Protein AF-A0A4U6XEL0-F1 (afdb_monomer_lite)

Radius of gyration: 35.04 Å; chains: 1; bounding box: 74×102×79 Å

Organism: NCBI:txid1306861

Structure (mmCIF, N/CA/C/O backbone):
data_AF-A0A4U6XEL0-F1
#
_entry.id   AF-A0A4U6XEL0-F1
#
loop_
_atom_site.group_PDB
_atom_site.id
_atom_site.type_symbol
_atom_site.label_atom_id
_atom_site.label_alt_id
_atom_site.label_comp_id
_atom_site.label_asym_id
_atom_site.label_entity_id
_atom_site.label_seq_id
_atom_site.pdbx_PDB_ins_code
_atom_site.Cartn_x
_atom_site.Cartn_y
_atom_site.Cartn_z
_atom_site.occupancy
_atom_site.B_iso_or_equiv
_atom_site.auth_seq_id
_atom_site.auth_comp_id
_atom_site.auth_asym_id
_atom_site.auth_atom_id
_atom_site.pdbx_PDB_model_num
ATOM 1 N N . MET A 1 1 ? -28.962 -20.987 13.889 1.00 52.72 1 MET A N 1
ATOM 2 C CA . MET A 1 1 ? -28.975 -22.454 14.089 1.00 52.72 1 MET A CA 1
ATOM 3 C C . MET A 1 1 ? -27.545 -22.933 13.904 1.00 52.72 1 MET A C 1
ATOM 5 O O . MET A 1 1 ? -26.911 -22.415 13.000 1.00 52.72 1 MET A O 1
ATOM 9 N N . SER A 1 2 ? -27.014 -23.810 14.759 1.00 66.56 2 SER A N 1
ATOM 10 C CA . SER A 1 2 ? -25.648 -24.339 14.596 1.00 66.56 2 SER A CA 1
ATOM 11 C C . SER A 1 2 ? -25.660 -25.546 13.662 1.00 66.56 2 SER A C 1
ATOM 13 O O . SER A 1 2 ? -26.490 -26.441 13.851 1.00 66.56 2 SER A O 1
ATOM 15 N N . LEU A 1 3 ? -24.753 -25.589 12.689 1.00 89.38 3 LEU A N 1
ATOM 16 C CA . LEU A 1 3 ? -24.610 -26.740 11.800 1.00 89.38 3 LEU A CA 1
ATOM 17 C C . LEU A 1 3 ? -24.166 -27.982 12.583 1.00 89.38 3 LEU A C 1
ATOM 19 O O . LEU A 1 3 ? -23.441 -27.898 13.575 1.00 89.38 3 LEU A O 1
ATOM 23 N N . THR A 1 4 ? -24.590 -29.163 12.132 1.00 94.81 4 THR A N 1
ATOM 24 C CA . THR A 1 4 ? -24.059 -30.424 12.665 1.00 94.81 4 THR A CA 1
ATOM 25 C C . THR A 1 4 ? -22.877 -30.857 11.807 1.00 94.81 4 THR A C 1
ATOM 27 O O . THR A 1 4 ? -23.044 -31.118 10.617 1.00 94.81 4 THR A O 1
ATOM 30 N N . ILE A 1 5 ? -21.692 -30.940 12.415 1.00 94.81 5 ILE A N 1
ATOM 31 C CA . ILE A 1 5 ? -20.436 -31.278 11.735 1.00 94.81 5 ILE A CA 1
ATOM 32 C C . ILE A 1 5 ? -19.974 -32.670 12.177 1.00 94.81 5 ILE A C 1
ATOM 34 O O . ILE A 1 5 ? -19.559 -32.862 13.321 1.00 94.81 5 ILE A O 1
ATOM 38 N N . LEU A 1 6 ? -20.014 -33.639 11.263 1.00 95.88 6 LEU A N 1
ATOM 39 C CA . LEU A 1 6 ? -19.566 -35.013 11.492 1.00 95.88 6 LEU A CA 1
ATOM 40 C C . LEU A 1 6 ? -18.206 -35.217 10.824 1.00 95.88 6 LEU A C 1
ATOM 42 O O . LEU A 1 6 ? -18.082 -35.098 9.609 1.00 95.88 6 LEU A O 1
ATOM 46 N N . ARG A 1 7 ? -17.162 -35.513 11.600 1.00 95.38 7 ARG A N 1
ATOM 47 C CA . ARG A 1 7 ? -15.815 -35.710 11.040 1.00 95.38 7 ARG A CA 1
ATOM 48 C C . ARG A 1 7 ? -15.769 -36.978 10.188 1.00 95.38 7 ARG A C 1
ATOM 50 O O . ARG A 1 7 ? -16.195 -38.032 10.651 1.00 95.38 7 ARG A O 1
ATOM 57 N N . LEU A 1 8 ? -15.213 -36.870 8.983 1.00 93.56 8 LEU A N 1
ATOM 58 C CA . LEU A 1 8 ? -14.972 -38.012 8.091 1.00 93.56 8 LEU A CA 1
ATOM 59 C C . LEU A 1 8 ? -13.531 -38.519 8.185 1.00 93.56 8 LEU A C 1
ATOM 61 O O . LEU A 1 8 ? -13.269 -39.681 7.893 1.00 93.56 8 LEU A O 1
ATOM 65 N N . HIS A 1 9 ? -12.606 -37.670 8.627 1.00 92.19 9 HIS A N 1
ATOM 66 C CA . HIS A 1 9 ? -11.235 -38.051 8.928 1.00 92.19 9 HIS A CA 1
ATOM 67 C C . HIS A 1 9 ? -10.751 -37.322 10.206 1.00 92.19 9 HIS A C 1
ATOM 69 O O . HIS A 1 9 ? -11.292 -36.268 10.561 1.00 92.19 9 HIS A O 1
ATOM 75 N N . PRO A 1 10 ? -9.778 -37.870 10.969 1.00 85.94 10 PRO A N 1
ATOM 76 C CA . PRO A 1 10 ? -9.353 -37.280 12.243 1.00 85.94 10 PRO A CA 1
ATOM 77 C C . PRO A 1 10 ? -8.872 -35.824 12.162 1.00 85.94 10 PRO A C 1
ATOM 79 O O . PRO A 1 10 ? -9.073 -35.063 13.111 1.00 85.94 10 PRO A O 1
ATOM 82 N N . THR A 1 11 ? -8.248 -35.441 11.045 1.00 83.75 11 THR A N 1
ATOM 83 C CA . THR A 1 11 ? -7.555 -34.148 10.881 1.00 83.75 11 THR A CA 1
ATOM 84 C C . THR A 1 11 ? -8.109 -33.252 9.773 1.00 83.75 11 THR A C 1
ATOM 86 O O . THR A 1 11 ? -7.810 -32.060 9.756 1.00 83.75 11 THR A O 1
ATOM 89 N N . PHE A 1 12 ? -8.912 -33.792 8.859 1.00 91.44 12 PHE A N 1
ATOM 90 C CA . PHE A 1 12 ? -9.501 -33.072 7.728 1.00 91.44 12 PHE A CA 1
ATOM 91 C C . PHE A 1 12 ? -10.823 -33.749 7.338 1.00 91.44 12 PHE A C 1
ATOM 93 O O . PHE A 1 12 ? -11.157 -34.772 7.917 1.00 91.44 12 PHE A O 1
ATOM 100 N N . ALA A 1 13 ? -11.587 -33.181 6.409 1.00 96.25 13 ALA A N 1
ATOM 101 C CA . ALA A 1 13 ? -12.876 -33.693 5.930 1.00 96.25 13 ALA A CA 1
ATOM 102 C C . ALA A 1 13 ? -14.028 -33.807 6.959 1.00 96.25 13 ALA A C 1
ATOM 104 O O . ALA A 1 13 ? -13.917 -34.420 8.025 1.00 96.25 13 ALA A O 1
ATOM 105 N N . ALA A 1 14 ? -15.196 -33.269 6.605 1.00 97.19 14 ALA A N 1
ATOM 106 C CA . ALA A 1 14 ? -16.413 -33.413 7.403 1.00 97.19 14 ALA A CA 1
ATOM 107 C C . ALA A 1 14 ? -17.684 -33.490 6.550 1.00 97.19 14 ALA A C 1
ATOM 109 O O . ALA A 1 14 ? -17.766 -32.897 5.480 1.00 97.19 14 ALA A O 1
ATOM 110 N N . GLU A 1 15 ? -18.692 -34.189 7.057 1.00 97.69 15 GLU A N 1
ATOM 111 C CA . GLU A 1 15 ? -20.067 -34.145 6.570 1.00 97.69 15 GLU A CA 1
ATOM 112 C C . GLU A 1 15 ? -20.834 -33.065 7.350 1.00 97.69 15 GLU A C 1
ATOM 114 O O . GLU A 1 15 ? -20.805 -33.035 8.584 1.00 97.69 15 GLU A O 1
ATOM 119 N N . ILE A 1 16 ? -21.499 -32.164 6.630 1.00 97.06 16 ILE A N 1
ATOM 120 C CA . ILE A 1 16 ? -22.266 -31.042 7.167 1.00 97.06 16 ILE A CA 1
ATOM 121 C C . ILE A 1 16 ? -23.753 -31.338 7.003 1.00 97.06 16 ILE A C 1
ATOM 123 O O . ILE A 1 16 ? -24.236 -31.572 5.895 1.00 97.06 16 ILE A O 1
ATOM 127 N N . ARG A 1 17 ? -24.489 -31.298 8.116 1.00 94.88 17 ARG A N 1
ATOM 128 C CA . ARG A 1 17 ? -25.944 -31.493 8.159 1.00 94.88 17 ARG A CA 1
ATOM 129 C C . ARG A 1 17 ? -26.655 -30.284 8.758 1.00 94.88 17 ARG A C 1
ATOM 131 O O . ARG A 1 17 ? -26.079 -29.533 9.546 1.00 94.88 17 ARG A O 1
ATOM 138 N N . GLY A 1 18 ? -27.936 -30.149 8.417 1.00 89.38 18 GLY A N 1
ATOM 139 C CA . GLY A 1 18 ? -28.803 -29.072 8.904 1.00 89.38 18 GLY A CA 1
ATOM 140 C C . GLY A 1 18 ? -28.753 -27.790 8.068 1.00 89.38 18 GLY A C 1
ATOM 141 O O . GLY A 1 18 ? -29.236 -26.762 8.529 1.00 89.38 18 GLY A O 1
ATOM 142 N N . VAL A 1 19 ? -28.177 -27.843 6.861 1.00 92.88 19 VAL A N 1
ATOM 143 C CA . VAL A 1 19 ? -28.258 -26.751 5.880 1.00 92.88 19 VAL A CA 1
ATOM 144 C C . VAL A 1 19 ? -29.533 -26.929 5.062 1.00 92.88 19 VAL A C 1
ATOM 146 O O . VAL A 1 19 ? -29.690 -27.947 4.392 1.00 92.88 19 VAL A O 1
ATOM 149 N N . ASP A 1 20 ? -30.428 -25.947 5.110 1.00 91.00 20 ASP A N 1
ATOM 150 C CA . ASP A 1 20 ? -31.612 -25.908 4.252 1.00 91.00 20 ASP A CA 1
ATOM 151 C C . ASP A 1 20 ? -31.302 -25.138 2.963 1.00 91.00 20 ASP A C 1
ATOM 153 O O . ASP A 1 20 ? -31.282 -23.910 2.944 1.00 91.00 20 ASP A O 1
ATOM 157 N N . PHE A 1 21 ? -31.048 -25.873 1.880 1.00 92.75 21 PHE A N 1
ATOM 158 C CA . PHE A 1 21 ? -30.768 -25.313 0.555 1.00 92.75 21 PHE A CA 1
ATOM 159 C C . PHE A 1 21 ? -32.030 -24.924 -0.233 1.00 92.75 21 PHE A C 1
ATOM 161 O O . PHE A 1 21 ? -31.910 -24.390 -1.338 1.00 92.75 21 PHE A O 1
ATOM 168 N N . SER A 1 22 ? -33.233 -25.180 0.299 1.00 87.38 22 SER A N 1
ATOM 169 C CA . SER A 1 22 ? -34.490 -24.767 -0.346 1.00 87.38 22 SER A CA 1
ATOM 170 C C . SER A 1 22 ? -34.763 -23.265 -0.208 1.00 87.38 22 SER A C 1
ATOM 172 O O . SER A 1 22 ? -35.605 -22.717 -0.921 1.00 87.38 22 SER A O 1
ATOM 174 N N . GLN A 1 23 ? -34.028 -22.593 0.682 1.00 83.81 23 GLN A N 1
ATOM 175 C CA . GLN A 1 23 ? -34.096 -21.159 0.941 1.00 83.81 23 GLN A CA 1
ATOM 176 C C . GLN A 1 23 ? -32.712 -20.512 0.770 1.00 83.81 23 GLN A C 1
ATOM 178 O O . GLN A 1 23 ? -31.686 -21.190 0.875 1.00 83.81 23 GLN A O 1
ATOM 183 N N . PRO A 1 24 ? -32.639 -19.189 0.534 1.00 87.38 24 PRO A N 1
ATOM 184 C CA . PRO A 1 24 ? -31.376 -18.464 0.613 1.00 87.38 24 PRO A CA 1
ATOM 185 C C . PRO A 1 24 ? -30.717 -18.647 1.989 1.00 87.38 24 PRO A C 1
ATOM 187 O O . PRO A 1 24 ? -31.340 -18.401 3.022 1.00 87.38 24 PRO A O 1
ATOM 190 N N . LEU A 1 25 ? -29.449 -19.066 2.003 1.00 92.25 25 LEU A N 1
ATOM 191 C CA . LEU A 1 25 ? -28.692 -19.261 3.241 1.00 92.25 25 LEU A CA 1
ATOM 192 C C . LEU A 1 25 ? -28.392 -17.916 3.912 1.00 92.25 25 LEU A C 1
ATOM 194 O O . LEU A 1 25 ? -28.043 -16.948 3.235 1.00 92.25 25 LEU A O 1
ATOM 198 N N . THR A 1 26 ? -28.480 -17.865 5.243 1.00 92.50 26 THR A N 1
ATOM 199 C CA . THR A 1 26 ? -28.093 -16.670 6.004 1.00 92.50 26 THR A CA 1
ATOM 200 C C . THR A 1 26 ? -26.572 -16.511 6.046 1.00 92.50 26 THR A C 1
ATOM 202 O O . THR A 1 26 ? -25.823 -17.483 5.889 1.00 92.50 26 THR A O 1
ATOM 205 N N . ASP A 1 27 ? -26.103 -15.286 6.292 1.00 91.69 27 ASP A N 1
ATOM 206 C CA . ASP A 1 27 ? -24.670 -14.992 6.370 1.00 91.69 27 ASP A CA 1
ATOM 207 C C . ASP A 1 27 ? -23.980 -15.787 7.488 1.00 91.69 27 ASP A C 1
ATOM 209 O O . ASP A 1 27 ? -22.849 -16.234 7.308 1.00 91.69 27 ASP A O 1
ATOM 213 N N . GLU A 1 28 ? -24.670 -16.062 8.599 1.00 91.56 28 GLU A N 1
ATOM 214 C CA . GLU A 1 28 ? -24.125 -16.860 9.702 1.00 91.56 28 GLU A CA 1
ATOM 215 C C . GLU A 1 28 ? -23.824 -18.302 9.277 1.00 91.56 28 GLU A C 1
ATOM 217 O O . GLU A 1 28 ? -22.757 -18.829 9.593 1.00 91.56 28 GLU A O 1
ATOM 222 N N . VAL A 1 29 ? -24.739 -18.934 8.530 1.00 92.62 29 VAL A N 1
ATOM 223 C CA . VAL A 1 29 ? -24.552 -20.301 8.015 1.00 92.62 29 VAL A CA 1
ATOM 224 C C . VAL A 1 29 ? -23.422 -20.330 6.989 1.00 92.62 29 VAL A C 1
ATOM 226 O O . VAL A 1 29 ? -22.564 -21.214 7.025 1.00 92.62 29 VAL A O 1
ATOM 229 N N . LEU A 1 30 ? -23.380 -19.344 6.090 1.00 94.94 30 LEU A N 1
ATOM 230 C CA . LEU A 1 30 ? -22.315 -19.224 5.095 1.00 94.94 30 LEU A CA 1
ATOM 231 C C . LEU A 1 30 ? -20.946 -19.015 5.747 1.00 94.94 30 LEU A C 1
ATOM 233 O O . LEU A 1 30 ? -19.963 -19.608 5.300 1.00 94.94 30 LEU A O 1
ATOM 237 N N . ASP A 1 31 ? -20.864 -18.208 6.800 1.00 93.31 31 ASP A N 1
ATOM 238 C CA . ASP A 1 31 ? -19.624 -17.972 7.534 1.00 93.31 31 ASP A CA 1
ATOM 239 C C . ASP A 1 31 ? -19.167 -19.205 8.317 1.00 93.31 31 ASP A C 1
ATOM 241 O O . ASP A 1 31 ? -17.966 -19.496 8.337 1.00 93.31 31 ASP A O 1
ATOM 245 N N . GLU A 1 32 ? -20.095 -19.980 8.883 1.00 94.38 32 GLU A N 1
ATOM 246 C CA . GLU A 1 32 ? -19.782 -21.267 9.508 1.00 94.38 32 GLU A CA 1
ATOM 247 C C . GLU A 1 32 ? -19.220 -22.260 8.474 1.00 94.38 32 GLU A C 1
ATOM 249 O O . GLU A 1 32 ? -18.163 -22.853 8.707 1.00 94.38 32 GLU A O 1
ATOM 254 N N . ILE A 1 33 ? -19.831 -22.359 7.285 1.00 95.50 33 ILE A N 1
ATOM 255 C CA . ILE A 1 33 ? -19.326 -23.201 6.185 1.00 95.50 33 ILE A CA 1
ATOM 256 C C . ILE A 1 33 ? -17.949 -22.716 5.704 1.00 95.50 33 ILE A C 1
ATOM 258 O O . ILE A 1 33 ? -17.032 -23.526 5.545 1.00 95.50 33 ILE A O 1
ATOM 262 N N . ARG A 1 34 ? -17.758 -21.402 5.506 1.00 94.75 34 ARG A N 1
ATOM 263 C CA . ARG A 1 34 ? -16.467 -20.806 5.102 1.00 94.75 34 ARG A CA 1
ATOM 264 C C . ARG A 1 34 ? -15.371 -21.073 6.131 1.00 94.75 34 ARG A C 1
ATOM 266 O O . ARG A 1 34 ? -14.233 -21.354 5.753 1.00 94.75 34 ARG A O 1
ATOM 273 N N . ALA A 1 35 ? -15.686 -20.973 7.419 1.00 92.25 35 ALA A N 1
ATOM 274 C CA . ALA A 1 35 ? -14.742 -21.284 8.484 1.00 92.25 35 ALA A CA 1
ATOM 275 C C . ALA A 1 35 ? -14.410 -22.783 8.508 1.00 92.25 35 ALA A C 1
ATOM 277 O O . ALA A 1 35 ? -13.233 -23.139 8.609 1.00 92.25 35 ALA A O 1
ATOM 278 N N . ALA A 1 36 ? -15.421 -23.644 8.361 1.00 93.69 36 ALA A N 1
ATOM 279 C CA . ALA A 1 36 ? -15.257 -25.091 8.339 1.00 93.69 36 ALA A CA 1
ATOM 280 C C . ALA A 1 36 ? -14.355 -25.545 7.178 1.00 93.69 36 ALA A C 1
ATOM 282 O O . ALA A 1 36 ? -13.388 -26.269 7.423 1.00 93.69 36 ALA A O 1
ATOM 283 N N . ILE A 1 37 ? -14.603 -25.076 5.947 1.00 95.06 37 ILE A N 1
ATOM 284 C CA . ILE A 1 37 ? -13.789 -25.446 4.779 1.00 95.06 37 ILE A CA 1
ATOM 285 C C . ILE A 1 37 ? -12.368 -24.878 4.885 1.00 95.06 37 ILE A C 1
ATOM 287 O O . ILE A 1 37 ? -11.408 -25.634 4.802 1.00 95.06 37 ILE A O 1
ATOM 291 N N . ALA A 1 38 ? -12.207 -23.578 5.146 1.00 90.56 38 ALA A N 1
ATOM 292 C CA . ALA A 1 38 ? -10.915 -22.910 4.978 1.00 90.56 38 ALA A CA 1
ATOM 293 C C . ALA A 1 38 ? -9.949 -23.124 6.154 1.00 90.56 38 ALA A C 1
ATOM 295 O O . ALA A 1 38 ? -8.732 -23.126 5.979 1.00 90.56 38 ALA A O 1
ATOM 296 N N . LYS A 1 39 ? -10.462 -23.249 7.385 1.00 87.12 39 LYS A N 1
ATOM 297 C CA . LYS A 1 39 ? -9.609 -23.260 8.588 1.00 87.12 39 LYS A CA 1
ATOM 298 C C . LYS A 1 39 ? -9.373 -24.654 9.142 1.00 87.12 39 LYS A C 1
ATOM 300 O O . LYS A 1 39 ? -8.301 -24.908 9.682 1.00 87.12 39 LYS A O 1
ATOM 305 N N . VAL A 1 40 ? -10.370 -25.532 9.035 1.00 87.56 40 VAL A N 1
ATOM 306 C CA . VAL A 1 40 ? -10.376 -26.808 9.757 1.00 87.56 40 VAL A CA 1
ATOM 307 C C . VAL A 1 40 ? -10.294 -27.980 8.785 1.00 87.56 40 VAL A C 1
ATOM 309 O O . VAL A 1 40 ? -9.288 -28.687 8.766 1.00 87.56 40 VAL A O 1
ATOM 312 N N . TYR A 1 41 ? -11.316 -28.166 7.950 1.00 94.44 41 TYR A N 1
ATOM 313 C CA . TYR A 1 41 ? -11.554 -29.446 7.285 1.00 94.44 41 TYR A CA 1
ATOM 314 C C . TYR A 1 41 ? -11.036 -29.537 5.858 1.00 94.44 41 TYR A C 1
ATOM 316 O O . TYR A 1 41 ? -10.633 -30.626 5.462 1.00 94.44 41 TYR A O 1
ATOM 324 N N . GLY A 1 42 ? -11.074 -28.459 5.073 1.00 93.75 42 GLY A N 1
ATOM 325 C CA . GLY A 1 42 ? -10.609 -28.443 3.681 1.00 93.75 42 GLY A CA 1
ATOM 326 C C . GLY A 1 42 ? -11.412 -29.268 2.673 1.00 93.75 42 GLY A C 1
ATOM 327 O O . GLY A 1 42 ? -11.333 -29.002 1.481 1.00 93.75 42 GLY A O 1
ATOM 328 N N . VAL A 1 43 ? -12.230 -30.213 3.142 1.00 97.56 43 VAL A N 1
ATOM 329 C CA . VAL A 1 43 ? -13.208 -30.984 2.369 1.00 97.56 43 VAL A CA 1
ATOM 330 C C . VAL A 1 43 ? -14.511 -31.026 3.165 1.00 97.56 43 VAL A C 1
ATOM 332 O O . VAL A 1 43 ? -14.499 -31.365 4.347 1.00 97.56 43 VAL A O 1
ATOM 335 N N . LEU A 1 44 ? -15.632 -30.682 2.542 1.00 98.00 44 LEU A N 1
ATOM 336 C CA . LEU A 1 44 ? -16.963 -30.723 3.140 1.00 98.00 44 LEU A CA 1
ATOM 337 C C . LEU A 1 44 ? -17.923 -31.512 2.250 1.00 98.00 44 LEU A C 1
ATOM 339 O O . LEU A 1 44 ? -17.936 -31.331 1.035 1.00 98.00 44 LEU A O 1
ATOM 343 N N . VAL A 1 45 ? -18.745 -32.355 2.866 1.00 98.12 45 VAL A N 1
ATOM 344 C CA . VAL A 1 45 ? -19.784 -33.152 2.204 1.00 98.12 45 VAL A CA 1
ATOM 345 C C . VAL A 1 45 ? -21.148 -32.691 2.695 1.00 98.12 45 VAL A C 1
ATOM 347 O O . VAL A 1 45 ? -21.370 -32.609 3.899 1.00 98.12 45 VAL A O 1
ATOM 350 N N . PHE A 1 46 ? -22.064 -32.416 1.777 1.00 97.69 46 PHE A N 1
ATOM 351 C CA . PHE A 1 46 ? -23.440 -32.020 2.049 1.00 97.69 46 PHE A CA 1
ATOM 352 C C . PHE A 1 46 ? -24.362 -33.070 1.420 1.00 97.69 46 PHE A C 1
ATOM 354 O O . PHE A 1 46 ? -24.464 -33.119 0.191 1.00 97.69 46 PHE A O 1
ATOM 361 N N . PRO A 1 47 ? -24.990 -33.941 2.223 1.00 95.56 47 PRO A N 1
ATOM 362 C CA . PRO A 1 47 ? -25.857 -34.985 1.691 1.00 95.56 47 PRO A CA 1
ATOM 363 C C . PRO A 1 47 ? -27.137 -34.413 1.073 1.00 95.56 47 PRO A C 1
ATOM 365 O O . PRO A 1 47 ? -27.722 -33.496 1.651 1.00 95.56 47 PRO A O 1
ATOM 368 N N . ALA A 1 48 ? -27.581 -34.979 -0.054 1.00 93.38 48 ALA A N 1
ATOM 369 C CA . ALA A 1 48 ? -28.903 -34.757 -0.660 1.00 93.38 48 ALA A CA 1
ATOM 370 C C . ALA A 1 48 ? -29.391 -33.287 -0.640 1.00 93.38 48 ALA A C 1
ATOM 372 O O . ALA A 1 48 ? -30.470 -32.970 -0.142 1.00 93.38 48 ALA A O 1
ATOM 373 N N . THR A 1 49 ? -28.588 -32.373 -1.188 1.00 95.75 49 THR A N 1
ATOM 374 C CA . THR A 1 49 ? -28.822 -30.918 -1.101 1.00 95.75 49 THR A CA 1
ATOM 375 C C . THR A 1 49 ? -30.078 -30.426 -1.820 1.00 95.75 49 THR A C 1
ATOM 377 O O . THR A 1 49 ? -30.540 -29.322 -1.551 1.00 95.75 49 THR A O 1
ATOM 380 N N . GLY A 1 50 ? -30.614 -31.196 -2.773 1.00 93.56 50 GLY A N 1
ATOM 381 C CA . GLY A 1 50 ? -31.743 -30.773 -3.610 1.00 93.56 50 GLY A CA 1
ATOM 382 C C . GLY A 1 50 ? -31.424 -29.620 -4.573 1.00 93.56 50 GLY A C 1
ATOM 383 O O . GLY A 1 50 ? -32.335 -29.071 -5.193 1.00 93.56 50 GLY A O 1
ATOM 384 N N . LEU A 1 51 ? -30.151 -29.235 -4.713 1.00 94.25 51 LEU A N 1
ATOM 385 C CA . LEU A 1 51 ? -29.738 -28.181 -5.634 1.00 94.25 51 LEU A CA 1
ATOM 386 C C . LEU A 1 51 ? -29.916 -28.624 -7.095 1.00 94.25 51 LEU A C 1
ATOM 388 O O . LEU A 1 51 ? -29.682 -29.777 -7.455 1.00 94.25 51 LEU A O 1
ATOM 392 N N . ASN A 1 52 ? -30.297 -27.678 -7.949 1.00 90.50 52 ASN A N 1
ATOM 393 C CA . ASN A 1 52 ? -30.262 -27.813 -9.402 1.00 90.50 52 ASN A CA 1
ATOM 394 C C . ASN A 1 52 ? -29.090 -26.989 -9.960 1.00 90.50 52 ASN A C 1
ATOM 396 O O . ASN A 1 52 ? -28.298 -26.438 -9.198 1.00 90.50 52 ASN A O 1
ATOM 400 N N . ASP A 1 53 ? -28.965 -26.889 -11.283 1.00 90.69 53 ASP A N 1
ATOM 401 C CA . ASP A 1 53 ? -27.865 -26.142 -11.900 1.00 90.69 53 ASP A CA 1
ATOM 402 C C . ASP A 1 53 ? -27.812 -24.673 -11.460 1.00 90.69 53 ASP A C 1
ATOM 404 O O . ASP A 1 53 ? -26.749 -24.186 -11.073 1.00 90.69 53 ASP A O 1
ATOM 408 N N . ASP A 1 54 ? -28.949 -23.979 -11.443 1.00 91.31 54 ASP A N 1
ATOM 409 C CA . ASP A 1 54 ? -29.003 -22.557 -11.105 1.00 91.31 54 ASP A CA 1
ATOM 410 C C . ASP A 1 54 ? -28.737 -22.310 -9.619 1.00 91.31 54 ASP A C 1
ATOM 412 O O . ASP A 1 54 ? -27.991 -21.392 -9.268 1.00 91.31 54 ASP A O 1
ATOM 416 N N . SER A 1 55 ? -29.293 -23.137 -8.727 1.00 92.69 55 SER A N 1
ATOM 417 C CA . SER A 1 55 ? -29.071 -22.999 -7.285 1.00 92.69 55 SER A CA 1
ATOM 418 C C . SER A 1 55 ? -27.687 -23.495 -6.857 1.00 92.69 55 SER A C 1
ATOM 420 O O . SER A 1 55 ? -27.083 -22.906 -5.961 1.00 92.69 55 SER A O 1
ATOM 422 N N . HIS A 1 56 ? -27.105 -24.475 -7.553 1.00 94.00 56 HIS A N 1
ATOM 423 C CA . HIS A 1 56 ? -25.6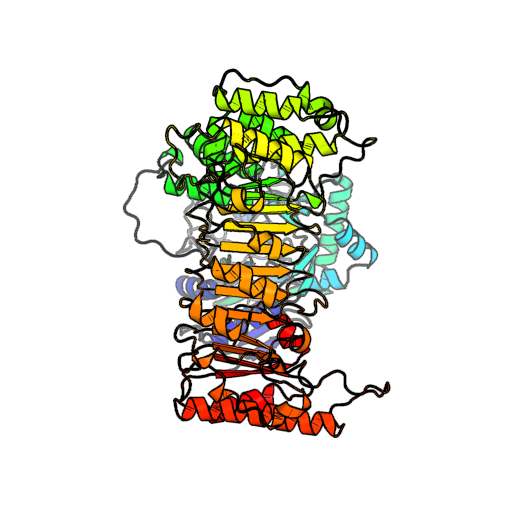88 -24.818 -7.423 1.00 94.00 56 HIS A CA 1
ATOM 424 C C . HIS A 1 56 ? -24.808 -23.639 -7.866 1.00 94.00 56 HIS A C 1
ATOM 426 O O . HIS A 1 56 ? -23.856 -23.261 -7.167 1.00 94.00 56 HIS A O 1
ATOM 432 N N . VAL A 1 57 ? -25.158 -22.991 -8.987 1.00 93.12 57 VAL A N 1
ATOM 433 C CA . VAL A 1 57 ? -24.540 -21.737 -9.433 1.00 93.12 57 VAL A CA 1
ATOM 434 C C . VAL A 1 57 ? -24.669 -20.643 -8.368 1.00 93.12 57 VAL A C 1
ATOM 436 O O . VAL A 1 57 ? -23.666 -20.035 -7.996 1.00 93.12 57 VAL A O 1
ATOM 439 N N . ALA A 1 58 ? -25.840 -20.430 -7.784 1.00 92.75 58 ALA A N 1
ATOM 440 C CA . ALA A 1 58 ? -26.013 -19.467 -6.701 1.00 92.75 58 ALA A CA 1
ATOM 441 C C . ALA A 1 58 ? -25.135 -19.806 -5.481 1.00 92.75 58 ALA A C 1
ATOM 443 O O . ALA A 1 58 ? -24.376 -18.951 -5.022 1.00 92.75 58 ALA A O 1
ATOM 444 N N . PHE A 1 59 ? -25.135 -21.065 -5.032 1.00 94.38 59 PHE A N 1
ATOM 445 C CA . PHE A 1 59 ? -24.384 -21.500 -3.856 1.00 94.38 59 PHE A CA 1
ATOM 446 C C . PHE A 1 59 ? -22.878 -21.229 -3.981 1.00 94.38 59 PHE A C 1
ATOM 448 O O . PHE A 1 59 ? -22.303 -20.565 -3.116 1.00 94.38 59 PHE A O 1
ATOM 455 N N . ALA A 1 60 ? -22.217 -21.643 -5.074 1.00 94.19 60 ALA A N 1
ATOM 456 C CA . ALA A 1 60 ? -20.767 -21.409 -5.152 1.00 94.19 60 ALA A CA 1
ATOM 457 C C . ALA A 1 60 ? -20.373 -19.930 -5.324 1.00 94.19 60 ALA A C 1
ATOM 459 O O . ALA A 1 60 ? -19.234 -19.583 -5.008 1.00 94.19 60 ALA A O 1
ATOM 460 N N . ARG A 1 61 ? -21.288 -19.032 -5.742 1.00 93.88 61 ARG A N 1
ATOM 461 C CA . ARG A 1 61 ? -20.997 -17.580 -5.789 1.00 93.88 61 ARG A CA 1
ATOM 462 C C . ARG A 1 61 ? -20.713 -17.003 -4.400 1.00 93.88 61 ARG A C 1
ATOM 464 O O . ARG A 1 61 ? -19.999 -16.010 -4.288 1.00 93.88 61 ARG A O 1
ATOM 471 N N . HIS A 1 62 ? -21.182 -17.651 -3.333 1.00 93.38 62 HIS A N 1
ATOM 472 C CA . HIS A 1 62 ? -20.853 -17.250 -1.963 1.00 93.38 62 HIS A CA 1
ATOM 473 C C . HIS A 1 62 ? -19.395 -17.535 -1.569 1.00 93.38 62 HIS A C 1
ATOM 475 O O . HIS A 1 62 ? -18.927 -17.001 -0.557 1.00 93.38 62 HIS A O 1
ATOM 481 N N . PHE A 1 63 ? -18.667 -18.338 -2.351 1.00 92.38 63 PHE A N 1
ATOM 482 C CA . PHE A 1 63 ? -17.267 -18.697 -2.101 1.00 92.38 63 PHE A CA 1
ATOM 483 C C . PHE A 1 63 ? -16.294 -18.005 -3.060 1.00 92.38 63 PHE A C 1
ATOM 485 O O . PHE A 1 63 ? -15.083 -18.043 -2.820 1.00 92.38 63 PHE A O 1
ATOM 492 N N . GLY A 1 64 ? -16.808 -17.318 -4.088 1.00 89.00 64 GLY A N 1
ATOM 493 C CA . GLY A 1 64 ? -15.984 -16.636 -5.072 1.00 89.00 64 GLY A CA 1
ATOM 494 C C . GLY A 1 64 ? -16.685 -16.229 -6.376 1.00 89.00 64 GLY A C 1
ATOM 495 O O . GLY A 1 64 ? -17.837 -16.571 -6.627 1.00 89.00 64 GLY A O 1
ATOM 496 N N . GLU A 1 65 ? -15.948 -15.509 -7.226 1.00 87.19 65 GLU A N 1
ATOM 497 C CA . GLU A 1 65 ? -16.175 -15.459 -8.679 1.00 87.19 65 GLU A CA 1
ATOM 498 C C . GLU A 1 65 ? -16.108 -16.890 -9.246 1.00 87.19 65 GLU A C 1
ATOM 500 O O . GLU A 1 65 ? -15.608 -17.778 -8.572 1.00 87.19 65 GLU A O 1
ATOM 505 N N . LEU A 1 66 ? -16.612 -17.159 -10.451 1.00 86.81 66 LEU A N 1
ATOM 506 C CA . LEU A 1 66 ? -16.714 -18.514 -11.010 1.00 86.81 66 LEU A CA 1
ATOM 507 C C . LEU A 1 66 ? -15.845 -18.658 -12.251 1.00 86.81 66 LEU A C 1
ATOM 509 O O . LEU A 1 66 ? -15.816 -17.752 -13.080 1.00 86.81 66 LEU A O 1
ATOM 513 N N . GLU A 1 67 ? -15.167 -19.794 -12.398 1.00 83.31 67 GLU A N 1
ATOM 514 C CA . GLU A 1 67 ? -14.433 -20.089 -13.626 1.00 83.31 67 GLU A CA 1
ATOM 515 C C . GLU A 1 67 ? -15.436 -20.484 -14.718 1.00 83.31 67 GLU A C 1
ATOM 517 O O . GLU A 1 67 ? -16.191 -21.445 -14.566 1.00 83.31 67 GLU A O 1
ATOM 522 N N . ALA A 1 68 ? -15.467 -19.727 -15.816 1.00 80.38 68 ALA A N 1
ATOM 523 C CA . ALA A 1 68 ? -16.233 -20.102 -16.996 1.00 80.38 68 ALA A CA 1
ATOM 524 C C . ALA A 1 68 ? -15.441 -21.122 -17.818 1.00 80.38 68 ALA A C 1
ATOM 526 O O . ALA A 1 68 ? -14.252 -20.931 -18.093 1.00 80.38 68 ALA A O 1
ATOM 527 N N . ARG A 1 69 ? -16.108 -22.190 -18.260 1.00 72.75 69 ARG A N 1
ATOM 528 C CA . ARG A 1 69 ? -15.527 -23.142 -19.206 1.00 72.75 69 ARG A CA 1
ATOM 529 C C . ARG A 1 69 ? -15.102 -22.402 -20.476 1.00 72.75 69 ARG A C 1
ATOM 531 O O . ARG A 1 69 ? -15.830 -21.542 -20.976 1.00 72.75 69 ARG A O 1
ATOM 538 N N . LYS A 1 70 ? -13.946 -22.766 -21.033 1.00 67.75 70 LYS A N 1
ATOM 539 C CA . LYS A 1 70 ? -13.555 -22.279 -22.361 1.00 67.75 70 LYS A CA 1
ATOM 540 C C . LYS A 1 70 ? -14.569 -22.782 -23.384 1.00 67.75 70 LYS A C 1
ATOM 542 O O . LYS A 1 70 ? -14.864 -23.977 -23.419 1.00 67.75 70 LYS A O 1
ATOM 547 N N . ASP A 1 71 ? -15.092 -21.874 -24.202 1.00 64.19 71 ASP A N 1
ATOM 548 C CA . ASP A 1 71 ? -15.918 -22.260 -25.338 1.00 64.19 71 ASP A CA 1
ATOM 549 C C . ASP A 1 71 ? -15.038 -22.992 -26.355 1.00 64.19 71 ASP A C 1
ATOM 551 O O . ASP A 1 71 ? -14.045 -22.459 -26.849 1.00 64.19 71 ASP A O 1
ATOM 555 N N . THR A 1 72 ? -15.366 -24.255 -26.597 1.00 61.06 72 THR A N 1
ATOM 556 C CA . THR A 1 72 ? -14.648 -25.128 -27.534 1.00 61.06 72 THR A CA 1
ATOM 557 C C . THR A 1 72 ? -15.428 -25.315 -28.834 1.00 61.06 72 THR A C 1
ATOM 559 O O . THR A 1 72 ? -15.022 -26.117 -29.671 1.00 61.06 72 THR A O 1
ATOM 562 N N . GLY A 1 73 ? -16.567 -24.625 -29.000 1.00 58.56 73 GLY A N 1
ATOM 563 C CA . GLY A 1 73 ? -17.498 -24.817 -30.114 1.00 58.56 73 GLY A CA 1
ATOM 564 C C . GLY A 1 73 ? -18.267 -26.144 -30.067 1.00 58.56 73 GLY A C 1
ATOM 565 O O . GLY A 1 73 ? -19.125 -26.389 -30.912 1.00 58.56 73 GLY A O 1
ATOM 566 N N . ALA A 1 74 ? -17.987 -27.009 -29.088 1.00 63.94 74 ALA A N 1
ATOM 567 C CA . ALA A 1 74 ? -18.685 -28.271 -28.901 1.00 63.94 74 ALA A CA 1
ATOM 568 C C . ALA A 1 74 ? -20.016 -28.063 -28.166 1.00 63.94 74 ALA A C 1
ATOM 570 O O . ALA A 1 74 ? -20.091 -27.325 -27.181 1.00 63.94 74 ALA A O 1
ATOM 571 N N . THR A 1 75 ? -21.060 -28.777 -28.596 1.00 66.31 75 THR A N 1
ATOM 572 C CA . THR A 1 75 ? -22.346 -28.821 -27.892 1.00 66.31 75 THR A CA 1
ATOM 573 C C . THR A 1 75 ? -22.130 -29.287 -26.454 1.00 66.31 75 THR A C 1
ATOM 575 O O . THR A 1 75 ? -21.624 -30.388 -26.217 1.00 66.31 75 THR A O 1
ATOM 578 N N . SER A 1 76 ? -22.500 -28.444 -25.491 1.00 72.00 76 SER A N 1
ATOM 579 C CA . SER A 1 76 ? -22.395 -28.754 -24.067 1.00 72.00 76 SER A CA 1
ATOM 580 C C . SER A 1 76 ? -23.761 -29.062 -23.470 1.00 72.00 76 SER A C 1
ATOM 582 O O . SER A 1 76 ? -24.743 -28.396 -23.787 1.00 72.00 76 SER A O 1
ATOM 584 N N . ARG A 1 77 ? -23.802 -30.034 -22.553 1.00 79.56 77 ARG A N 1
ATOM 585 C CA . ARG A 1 77 ? -25.004 -30.394 -21.789 1.00 79.56 77 ARG A CA 1
ATOM 586 C C . ARG A 1 77 ? -25.314 -29.449 -20.629 1.00 79.56 77 ARG A C 1
ATOM 588 O O . ARG A 1 77 ? -26.367 -29.602 -20.020 1.00 79.56 77 ARG A O 1
ATOM 595 N N . MET A 1 78 ? -24.405 -28.541 -20.253 1.00 82.81 78 MET A N 1
ATOM 596 C CA . MET A 1 78 ? -24.647 -27.687 -19.080 1.00 82.81 78 MET A CA 1
ATOM 597 C C . MET A 1 78 ? -25.375 -26.405 -19.461 1.00 82.81 78 MET A C 1
ATOM 599 O O . MET A 1 78 ? -24.976 -25.739 -20.423 1.00 82.81 78 MET A O 1
ATOM 603 N N . SER A 1 79 ? -26.351 -26.041 -18.629 1.00 80.94 79 SER A N 1
ATOM 604 C CA . SER A 1 79 ? -27.206 -24.855 -18.755 1.00 80.94 79 SER A CA 1
ATOM 605 C C . SER A 1 79 ? -26.448 -23.525 -18.718 1.00 80.94 79 SER A C 1
ATOM 607 O O . SER A 1 79 ? -26.926 -22.542 -19.274 1.00 80.94 79 SER A O 1
ATOM 609 N N . SER A 1 80 ? -25.260 -23.499 -18.103 1.00 83.94 80 SER A N 1
ATOM 610 C CA . SER A 1 80 ? -24.455 -22.290 -17.906 1.00 83.94 80 SER A CA 1
ATOM 611 C C . SER A 1 80 ? -22.979 -22.529 -18.251 1.00 83.94 80 SER A C 1
ATOM 613 O O . SER A 1 80 ? -22.480 -23.645 -18.052 1.00 83.94 80 SER A O 1
ATOM 615 N N . PRO A 1 81 ? -22.240 -21.520 -18.754 1.00 83.94 81 PRO A N 1
ATOM 616 C CA . PRO A 1 81 ? -20.800 -21.636 -18.994 1.00 83.94 81 PRO A CA 1
ATOM 617 C C . PRO A 1 81 ? -19.980 -21.834 -17.710 1.00 83.94 81 PRO A C 1
ATOM 619 O O . PRO A 1 81 ? -18.879 -22.367 -17.781 1.00 83.94 81 PRO A O 1
ATOM 622 N N . GLU A 1 82 ? -20.497 -21.471 -16.538 1.00 86.31 82 GLU A N 1
ATOM 623 C CA . GLU A 1 82 ? -19.817 -21.673 -15.250 1.00 86.31 82 GLU A CA 1
ATOM 624 C C . GLU A 1 82 ? -19.855 -23.129 -14.760 1.00 86.31 82 GLU A C 1
ATOM 626 O O . GLU A 1 82 ? -19.178 -23.472 -13.793 1.00 86.31 82 GLU A O 1
ATOM 631 N N . LEU A 1 83 ? -20.626 -24.004 -15.412 1.00 86.25 83 LEU A N 1
ATOM 632 C CA . LEU A 1 83 ? -20.696 -25.425 -15.084 1.00 86.25 83 LEU A CA 1
ATOM 633 C C . LEU A 1 83 ? -19.768 -26.239 -15.987 1.00 86.25 83 LEU A C 1
ATOM 635 O O . LEU A 1 83 ? -19.817 -26.131 -17.220 1.00 86.25 83 LEU A O 1
ATOM 639 N N . THR A 1 84 ? -18.960 -27.098 -15.360 1.00 86.75 84 THR A N 1
ATOM 640 C CA . THR A 1 84 ? -18.126 -28.083 -16.052 1.00 86.75 84 THR A CA 1
ATOM 641 C C . THR A 1 84 ? -18.704 -29.478 -15.870 1.00 86.75 84 THR A C 1
ATOM 643 O O . THR A 1 84 ? -18.954 -29.947 -14.758 1.00 86.75 84 THR A O 1
ATOM 646 N N . ASP A 1 85 ? -18.900 -30.149 -16.995 1.00 84.75 85 ASP A N 1
ATOM 647 C CA . ASP A 1 85 ? -19.411 -31.507 -17.048 1.00 84.75 85 ASP A CA 1
ATOM 648 C C . ASP A 1 85 ? -18.278 -32.500 -16.771 1.00 84.75 85 ASP A C 1
ATOM 650 O O . ASP A 1 85 ? -17.349 -32.621 -17.566 1.00 84.75 85 ASP A O 1
ATOM 654 N N . GLN A 1 86 ? -18.347 -33.197 -15.639 1.00 85.62 86 GLN A N 1
ATOM 655 C CA . GLN A 1 86 ? -17.449 -34.308 -15.293 1.00 85.62 86 GLN A CA 1
ATOM 656 C C . GLN A 1 86 ? -18.166 -35.650 -15.457 1.00 85.62 86 GLN A C 1
ATOM 658 O O . GLN A 1 86 ? -17.821 -36.642 -14.812 1.00 85.62 86 GLN A O 1
ATOM 663 N N . GLY A 1 87 ? -19.237 -35.672 -16.253 1.00 82.00 87 GLY A N 1
ATOM 664 C CA . GLY A 1 87 ? -19.973 -36.877 -16.548 1.00 82.00 87 GLY A CA 1
ATOM 665 C C . GLY A 1 87 ? -19.311 -37.689 -17.645 1.00 82.00 87 GLY A C 1
ATOM 666 O O . GLY A 1 87 ? -18.712 -37.163 -18.578 1.00 82.00 87 GLY A O 1
ATOM 667 N N . ASN A 1 88 ? -19.490 -39.000 -17.568 1.00 79.88 88 ASN A N 1
ATOM 668 C CA . ASN A 1 88 ? -19.051 -39.947 -18.581 1.00 79.88 88 ASN A CA 1
ATOM 669 C C . ASN A 1 88 ? -20.133 -40.227 -19.641 1.00 79.88 88 ASN A C 1
ATOM 671 O O . ASN A 1 88 ? -20.150 -41.320 -20.202 1.00 79.88 88 ASN A O 1
ATOM 675 N N . ILE A 1 89 ? -21.041 -39.275 -19.894 1.00 82.56 89 ILE A N 1
ATOM 676 C CA . ILE A 1 89 ? -22.066 -39.390 -20.940 1.00 82.56 89 ILE A CA 1
ATOM 677 C C . ILE A 1 89 ? -21.960 -38.287 -21.993 1.00 82.56 89 ILE A C 1
ATOM 679 O O . ILE A 1 89 ? -21.577 -37.148 -21.697 1.00 82.56 89 ILE A O 1
ATOM 683 N N . ASP A 1 90 ? -22.328 -38.635 -23.221 1.00 80.62 90 ASP A N 1
ATOM 684 C CA . ASP A 1 90 ? -22.408 -37.724 -24.358 1.00 80.62 90 ASP A CA 1
ATOM 685 C C . ASP A 1 90 ? -23.629 -36.786 -24.269 1.00 80.62 90 ASP A C 1
ATOM 687 O O . ASP A 1 90 ? -24.383 -36.812 -23.296 1.00 80.62 90 ASP A O 1
ATOM 691 N N . ALA A 1 91 ? -23.819 -35.931 -25.282 1.00 78.75 91 ALA A N 1
ATOM 692 C CA . ALA A 1 91 ? -24.931 -34.977 -25.343 1.00 78.75 91 ALA A CA 1
ATOM 693 C C . ALA A 1 91 ? -26.323 -35.635 -25.398 1.00 78.75 91 ALA A C 1
ATOM 695 O O . ALA A 1 91 ? -27.303 -35.001 -25.017 1.00 78.75 91 ALA A O 1
ATOM 696 N N . ASN A 1 92 ? -26.391 -36.898 -25.823 1.00 79.12 92 ASN A N 1
ATOM 697 C CA . ASN A 1 92 ? -27.617 -37.680 -25.965 1.00 79.12 92 ASN A CA 1
ATOM 698 C C . ASN A 1 92 ? -27.905 -38.546 -24.726 1.00 79.12 92 ASN A C 1
ATOM 700 O O . ASN A 1 92 ? -28.922 -39.232 -24.681 1.00 79.12 92 ASN A O 1
ATOM 704 N N . GLY A 1 93 ? -27.024 -38.521 -23.719 1.00 77.38 93 GLY A N 1
ATOM 705 C CA . GLY A 1 93 ? -27.176 -39.279 -22.479 1.00 77.38 93 GLY A CA 1
ATOM 706 C C . GLY A 1 93 ? -26.553 -40.676 -22.496 1.00 77.38 93 GLY A C 1
ATOM 707 O O . GLY A 1 93 ? -26.664 -41.384 -21.494 1.00 77.38 93 GLY A O 1
ATOM 708 N N . ASN A 1 94 ? -25.863 -41.066 -23.573 1.00 82.00 94 ASN A N 1
ATOM 709 C CA . ASN A 1 94 ? -25.220 -42.377 -23.683 1.00 82.00 94 ASN A CA 1
ATOM 710 C C . ASN A 1 94 ? -23.855 -42.383 -22.997 1.00 82.00 94 ASN A C 1
ATOM 712 O O . ASN A 1 94 ? -23.138 -41.384 -23.033 1.00 82.00 94 ASN A O 1
ATOM 716 N N . ILE A 1 95 ? -23.458 -43.524 -22.427 1.00 83.06 95 ILE A N 1
ATOM 717 C CA . ILE A 1 95 ? -22.120 -43.704 -21.848 1.00 83.06 95 ILE A CA 1
ATOM 718 C C . ILE A 1 95 ? -21.061 -43.546 -22.941 1.00 83.06 95 ILE A C 1
ATOM 720 O O . ILE A 1 95 ? -21.097 -44.225 -23.965 1.00 83.06 95 ILE A O 1
ATOM 724 N N . ILE A 1 96 ? -20.107 -42.650 -22.696 1.00 82.81 96 ILE A N 1
ATOM 725 C CA . ILE A 1 96 ? -18.967 -42.412 -23.575 1.00 82.81 96 ILE A CA 1
ATOM 726 C C . ILE A 1 96 ? -18.117 -43.687 -23.618 1.00 82.81 96 ILE A C 1
ATOM 728 O O . ILE A 1 96 ? -17.699 -44.207 -22.580 1.00 82.81 96 ILE A O 1
ATOM 732 N N . GLY A 1 97 ? -17.857 -44.183 -24.828 1.00 79.19 97 GLY A N 1
ATOM 733 C CA . GLY A 1 97 ? -17.040 -45.373 -25.041 1.00 79.19 97 GLY A CA 1
ATOM 734 C C . GLY A 1 97 ? -15.604 -45.188 -24.545 1.00 79.19 97 GLY A C 1
ATOM 735 O O . GLY A 1 97 ? -15.045 -44.094 -24.594 1.00 79.19 97 GLY A O 1
ATOM 736 N N . SER A 1 98 ? -14.968 -46.276 -24.110 1.00 78.69 98 SER A N 1
ATOM 737 C CA . SER A 1 98 ? -13.611 -46.246 -23.546 1.00 78.69 98 SER A CA 1
ATOM 738 C C . SER A 1 98 ? -12.555 -45.670 -24.498 1.00 78.69 98 SER A C 1
ATOM 740 O O . SER A 1 98 ? -11.587 -45.081 -24.031 1.00 78.69 98 SER A O 1
ATOM 742 N N . ASN A 1 99 ? -12.743 -45.797 -25.814 1.00 79.56 99 ASN A N 1
ATOM 743 C CA . ASN A 1 99 ? -11.825 -45.287 -26.840 1.00 79.56 99 ASN A CA 1
ATOM 744 C C . ASN A 1 99 ? -12.085 -43.826 -27.245 1.00 79.56 99 ASN A C 1
ATOM 746 O O . ASN A 1 99 ? -11.323 -43.276 -28.039 1.00 79.56 99 ASN A O 1
ATOM 750 N N . ASP A 1 100 ? -13.133 -43.187 -26.722 1.00 84.94 100 ASP A N 1
ATOM 751 C CA . ASP A 1 100 ? -13.427 -41.786 -27.016 1.00 84.94 100 ASP A CA 1
ATOM 752 C C . ASP A 1 100 ? -12.334 -40.867 -26.431 1.00 84.94 100 ASP A C 1
ATOM 754 O O . ASP A 1 100 ? -11.947 -41.039 -25.266 1.00 84.94 100 ASP A O 1
ATOM 758 N N . PRO A 1 101 ? -11.852 -39.853 -27.176 1.00 84.69 101 PRO A N 1
ATOM 759 C CA . PRO A 1 101 ? -10.868 -38.897 -26.672 1.00 84.69 101 PRO A CA 1
ATOM 760 C C . PRO A 1 101 ? -11.243 -38.259 -25.325 1.00 84.69 101 PRO A C 1
ATOM 762 O O . PRO A 1 101 ? -10.365 -38.033 -24.493 1.00 84.69 101 PRO A O 1
ATOM 765 N N . ARG A 1 102 ? -12.532 -38.004 -25.060 1.00 82.81 102 ARG A N 1
ATOM 766 C CA . ARG A 1 102 ? -13.013 -37.459 -23.778 1.00 82.81 102 ARG A CA 1
ATOM 767 C C . ARG A 1 102 ? -12.799 -38.439 -22.631 1.00 82.81 102 ARG A C 1
ATOM 769 O O . ARG A 1 102 ? -12.337 -38.022 -21.570 1.00 82.81 102 ARG A O 1
ATOM 776 N N . ALA A 1 103 ? -13.071 -39.728 -22.844 1.00 84.56 103 ALA A N 1
ATOM 777 C CA . ALA A 1 103 ? -12.816 -40.763 -21.842 1.00 84.56 103 ALA A CA 1
ATOM 778 C C . ALA A 1 103 ? -11.313 -40.880 -21.539 1.00 84.56 103 ALA A C 1
ATOM 780 O O . ALA A 1 103 ? -10.922 -40.971 -20.376 1.00 84.56 103 ALA A O 1
ATOM 781 N N . GLN A 1 104 ? -10.463 -40.791 -22.566 1.00 88.38 104 GLN A N 1
ATOM 782 C CA . GLN A 1 104 ? -9.004 -40.837 -22.414 1.00 88.38 104 GLN A CA 1
ATOM 783 C C . GLN A 1 104 ? -8.455 -39.600 -21.685 1.00 88.38 104 GLN A C 1
ATOM 785 O O . GLN A 1 104 ? -7.627 -39.738 -20.786 1.00 88.38 104 GLN A O 1
ATOM 790 N N . ILE A 1 105 ? -8.963 -38.397 -21.988 1.00 87.62 105 ILE A N 1
ATOM 791 C CA . ILE A 1 105 ? -8.638 -37.167 -21.241 1.00 87.62 105 ILE A CA 1
ATOM 792 C C . ILE A 1 105 ? -9.092 -37.286 -19.779 1.00 87.62 105 ILE A C 1
ATOM 794 O O . ILE A 1 105 ? -8.348 -36.914 -18.869 1.00 87.62 105 ILE A O 1
ATOM 798 N N . SER A 1 106 ? -10.286 -37.832 -19.536 1.00 86.38 106 SER A N 1
ATOM 799 C CA . SER A 1 106 ? -10.855 -37.966 -18.191 1.00 86.38 106 SER A CA 1
ATOM 800 C C . SER A 1 106 ? -10.061 -38.911 -17.286 1.00 86.38 106 SER A C 1
ATOM 802 O O . SER A 1 106 ? -10.132 -38.760 -16.065 1.00 86.38 106 SER A O 1
ATOM 804 N N . LYS A 1 107 ? -9.262 -39.839 -17.836 1.00 87.69 107 LYS A N 1
ATOM 805 C CA . LYS A 1 107 ? -8.343 -40.670 -17.034 1.00 87.69 107 LYS A CA 1
ATOM 806 C C . LYS A 1 107 ? -7.358 -39.830 -16.225 1.00 87.69 107 LYS A C 1
ATOM 808 O O . LYS A 1 107 ? -6.941 -40.262 -15.156 1.00 87.69 107 LYS A O 1
ATOM 813 N N . GLY A 1 108 ? -7.042 -38.611 -16.668 1.00 87.81 108 GLY A N 1
ATOM 814 C CA . GLY A 1 108 ? -6.230 -37.670 -15.897 1.00 87.81 108 GLY A CA 1
ATOM 815 C C . GLY A 1 108 ? -6.781 -37.369 -14.499 1.00 87.81 108 GLY A C 1
ATOM 816 O O . GLY A 1 108 ? -5.996 -37.129 -13.589 1.00 87.81 108 GLY A O 1
ATOM 817 N N . ASN A 1 109 ? -8.102 -37.455 -14.303 1.00 88.06 109 ASN A N 1
ATOM 818 C CA . ASN A 1 109 ? -8.748 -37.211 -13.010 1.00 88.06 109 ASN A CA 1
ATOM 819 C C . ASN A 1 109 ? -8.588 -38.390 -12.024 1.00 88.06 109 ASN A C 1
ATOM 821 O O . ASN A 1 109 ? -8.959 -38.270 -10.859 1.00 88.06 109 ASN A O 1
ATOM 825 N N . THR A 1 110 ? -8.050 -39.533 -12.472 1.00 88.00 110 THR A N 1
ATOM 826 C CA . THR A 1 110 ? -7.716 -40.667 -11.586 1.00 88.00 110 THR A CA 1
ATOM 827 C C . THR A 1 110 ? -6.448 -40.405 -10.775 1.00 88.00 110 THR A C 1
ATOM 829 O O . THR A 1 110 ? -6.307 -40.919 -9.667 1.00 88.00 110 THR A O 1
ATOM 832 N N . LEU A 1 111 ? -5.553 -39.553 -11.286 1.00 92.50 111 LEU A N 1
ATOM 833 C CA . LEU A 1 111 ? -4.356 -39.113 -10.579 1.00 92.50 111 LEU A CA 1
ATOM 834 C C . LEU A 1 111 ? -4.722 -38.066 -9.526 1.00 92.50 111 LEU A C 1
ATOM 836 O O . LEU A 1 111 ? -5.575 -37.215 -9.772 1.00 92.50 111 LEU A O 1
ATOM 840 N N . PHE A 1 112 ? -4.008 -38.051 -8.398 1.00 96.00 112 PHE A N 1
ATOM 841 C CA . PHE A 1 112 ? -4.096 -36.937 -7.454 1.00 96.00 112 PHE A CA 1
ATOM 842 C C . PHE A 1 112 ? -3.684 -35.622 -8.135 1.00 96.00 112 PHE A C 1
ATOM 844 O O . PHE A 1 112 ? -2.573 -35.505 -8.665 1.00 96.00 112 PHE A O 1
ATOM 851 N N . HIS A 1 113 ? -4.586 -34.649 -8.175 1.00 95.44 113 HIS A N 1
ATOM 852 C CA . HIS A 1 113 ? -4.412 -33.366 -8.839 1.00 95.44 113 HIS A CA 1
ATOM 853 C C . HIS A 1 113 ? -5.080 -32.224 -8.071 1.00 95.44 113 HIS A C 1
ATOM 855 O O . HIS A 1 113 ? -5.904 -32.426 -7.185 1.00 95.44 113 HIS A O 1
ATOM 861 N N . VAL A 1 114 ? -4.706 -31.006 -8.453 1.00 94.31 114 VAL A N 1
ATOM 862 C CA . VAL A 1 114 ? -5.332 -29.762 -8.007 1.00 94.31 114 VAL A CA 1
ATOM 863 C C . VAL A 1 114 ? -5.953 -29.101 -9.226 1.00 94.31 114 VAL A C 1
ATOM 865 O O . VAL A 1 114 ? -5.246 -28.867 -10.221 1.00 94.31 114 VAL A O 1
ATOM 868 N N . ASP A 1 115 ? -7.238 -28.768 -9.127 1.00 92.00 115 ASP A N 1
ATOM 869 C CA . ASP A 1 115 ? -7.996 -28.183 -10.228 1.00 92.00 115 ASP A CA 1
ATOM 870 C C . ASP A 1 115 ? -7.357 -26.892 -10.733 1.00 92.00 115 ASP A C 1
ATOM 872 O O . ASP A 1 115 ? -6.944 -26.012 -9.969 1.00 92.00 115 ASP A O 1
ATOM 876 N N . SER A 1 116 ? -7.277 -26.780 -12.057 1.00 91.06 116 SER A N 1
ATOM 877 C CA . SER A 1 116 ? -6.777 -25.592 -12.750 1.00 91.06 116 SER A CA 1
ATOM 878 C C . SER A 1 116 ? -5.382 -25.139 -12.293 1.00 91.06 116 SER A C 1
ATOM 880 O O . SER A 1 116 ? -5.008 -23.990 -12.526 1.00 91.06 116 SER A O 1
ATOM 882 N N . SER A 1 117 ? -4.564 -26.008 -11.677 1.00 93.69 117 SER A N 1
ATOM 883 C CA . SER A 1 117 ? -3.202 -25.615 -11.278 1.00 93.69 117 SER A CA 1
ATOM 884 C C . SER A 1 117 ? -2.318 -25.271 -12.479 1.00 93.69 117 SER A C 1
ATOM 886 O O . SER A 1 117 ? -1.417 -24.459 -12.336 1.00 93.69 117 SER A O 1
ATOM 888 N N . PHE A 1 118 ? -2.628 -25.786 -13.674 1.00 91.75 118 PHE A N 1
ATOM 889 C CA . PHE A 1 118 ? -2.012 -25.424 -14.962 1.00 91.75 118 PHE A CA 1
ATOM 890 C C . PHE A 1 118 ? -2.414 -24.029 -15.495 1.00 91.75 118 PHE A C 1
ATOM 892 O O . PHE A 1 118 ? -1.889 -23.589 -16.515 1.00 91.75 118 PHE A O 1
ATOM 899 N N . ASN A 1 119 ? -3.316 -23.312 -14.817 1.00 89.75 119 ASN A N 1
ATOM 900 C CA . ASN A 1 119 ? -3.593 -21.898 -15.067 1.00 89.75 119 ASN A CA 1
ATOM 901 C C . ASN A 1 119 ? -2.764 -21.029 -14.104 1.00 89.75 119 ASN A C 1
ATOM 903 O O . ASN A 1 119 ? -2.544 -21.397 -12.948 1.00 89.75 119 ASN A O 1
ATOM 907 N N . SER A 1 120 ? -2.326 -19.844 -14.548 1.00 83.69 120 SER A N 1
ATOM 908 C CA . SER A 1 120 ? -1.608 -18.897 -13.673 1.00 83.69 120 SER A CA 1
ATOM 909 C C . SER A 1 120 ? -2.478 -18.447 -12.492 1.00 83.69 120 SER A C 1
ATOM 911 O O . SER A 1 120 ? -2.006 -18.379 -11.360 1.00 83.69 120 SER A O 1
ATOM 913 N N . ARG A 1 121 ? -3.776 -18.216 -12.741 1.00 84.31 121 ARG A N 1
ATOM 914 C CA . ARG A 1 121 ? -4.806 -18.042 -11.706 1.00 84.31 121 ARG A CA 1
ATOM 915 C C . ARG A 1 121 ? -5.488 -19.394 -11.470 1.00 84.31 121 ARG A C 1
ATOM 917 O O . ARG A 1 121 ? -6.398 -19.754 -12.211 1.00 84.31 121 ARG A O 1
ATOM 924 N N . ARG A 1 122 ? -5.010 -20.151 -10.478 1.00 85.25 122 ARG A N 1
ATOM 925 C CA . ARG A 1 122 ? -5.563 -21.469 -10.105 1.00 85.25 122 ARG A CA 1
ATOM 926 C C . ARG A 1 122 ? -6.916 -21.358 -9.388 1.00 85.25 122 ARG A C 1
ATOM 928 O O . ARG A 1 122 ? -7.236 -20.308 -8.825 1.00 85.25 122 ARG A O 1
ATOM 935 N N . ALA A 1 123 ? -7.675 -22.453 -9.358 1.00 87.81 123 ALA A N 1
ATOM 936 C CA . ALA A 1 123 ? -8.919 -22.548 -8.596 1.00 87.81 123 ALA A CA 1
ATOM 937 C C . ALA A 1 123 ? -8.659 -22.439 -7.080 1.00 87.81 123 ALA A C 1
ATOM 939 O O . ALA A 1 123 ? -7.650 -22.941 -6.588 1.00 87.81 123 ALA A O 1
ATOM 940 N N . SER A 1 124 ? -9.564 -21.790 -6.333 1.00 90.12 124 SER A N 1
ATOM 941 C CA . SER A 1 124 ? -9.500 -21.754 -4.858 1.00 90.12 124 SER A CA 1
ATOM 942 C C . SER A 1 124 ? -10.322 -22.881 -4.241 1.00 90.12 124 SER A C 1
ATOM 944 O O . SER A 1 124 ? -9.777 -23.724 -3.545 1.00 90.12 124 SER A O 1
ATOM 946 N N . TYR A 1 125 ? -11.614 -22.941 -4.556 1.00 95.31 125 TYR A N 1
ATOM 947 C CA . TYR A 1 125 ? -12.491 -24.037 -4.149 1.00 95.31 125 TYR A CA 1
ATOM 948 C C . TYR A 1 125 ? -13.088 -24.701 -5.367 1.00 95.31 125 TYR A C 1
ATOM 950 O O . TYR A 1 125 ? -13.321 -24.018 -6.366 1.00 95.31 125 TYR A O 1
ATOM 958 N N . SER A 1 126 ? -13.394 -25.983 -5.238 1.00 94.81 126 SER A N 1
ATOM 959 C CA . SER A 1 126 ? -14.248 -26.687 -6.179 1.00 94.81 126 SER A CA 1
ATOM 960 C C . SER A 1 126 ? -15.458 -27.271 -5.466 1.00 94.81 126 SER A C 1
ATOM 962 O O . SER A 1 126 ? -15.362 -27.700 -4.320 1.00 94.81 126 SER A O 1
ATOM 964 N N . ILE A 1 127 ? -16.608 -27.225 -6.134 1.00 96.69 127 ILE A N 1
ATOM 965 C CA . ILE A 1 127 ? -17.907 -27.680 -5.642 1.00 96.69 127 ILE A CA 1
ATOM 966 C C . ILE A 1 127 ? -18.504 -28.627 -6.682 1.00 96.69 127 ILE A C 1
ATOM 968 O O . ILE A 1 127 ? -18.654 -28.271 -7.852 1.00 96.69 127 ILE A O 1
ATOM 972 N N . LEU A 1 128 ? -18.779 -29.858 -6.266 1.00 95.19 128 LEU A N 1
ATOM 973 C CA . LEU A 1 128 ? -19.170 -30.972 -7.119 1.00 95.19 128 LEU A CA 1
ATOM 974 C C . LEU A 1 128 ? -20.526 -31.506 -6.686 1.00 95.19 128 LEU A C 1
ATOM 976 O O . LEU A 1 128 ? -20.646 -31.999 -5.570 1.00 95.19 128 LEU A O 1
ATOM 980 N N . LEU A 1 129 ? -21.514 -31.425 -7.575 1.00 95.25 129 LEU A N 1
ATOM 981 C CA . LEU A 1 129 ? -22.878 -31.895 -7.332 1.00 95.25 129 LEU A CA 1
ATOM 982 C C . LEU A 1 129 ? -23.136 -33.198 -8.103 1.00 95.25 129 LEU A C 1
ATOM 984 O O . LEU A 1 129 ? -22.878 -33.284 -9.312 1.00 95.25 129 LEU A O 1
ATOM 988 N N . ALA A 1 130 ? -23.648 -34.210 -7.405 1.00 93.00 130 ALA A N 1
ATOM 989 C CA . ALA A 1 130 ? -24.053 -35.479 -7.993 1.00 93.00 130 ALA A CA 1
ATOM 990 C C . ALA A 1 130 ? -25.466 -35.383 -8.580 1.00 93.00 130 ALA A C 1
ATOM 992 O O . ALA A 1 130 ? -26.431 -35.153 -7.861 1.00 93.00 130 ALA A O 1
ATOM 993 N N . HIS A 1 131 ? -25.597 -35.610 -9.887 1.00 87.88 131 HIS A N 1
ATOM 994 C CA . HIS A 1 131 ? -26.904 -35.714 -10.553 1.00 87.88 131 HIS A CA 1
ATOM 995 C C . HIS A 1 131 ? -27.325 -37.158 -10.809 1.00 87.88 131 HIS A C 1
ATOM 997 O O . HIS A 1 131 ? -28.510 -37.449 -10.905 1.00 87.88 131 HIS A O 1
ATOM 1003 N N . GLU A 1 132 ? -26.354 -38.056 -10.941 1.00 87.00 132 GLU A N 1
ATOM 1004 C CA . GLU A 1 132 ? -26.588 -39.477 -11.130 1.00 87.00 132 GLU A CA 1
ATOM 1005 C C . GLU A 1 132 ? -25.342 -40.223 -10.671 1.00 87.00 132 GLU A C 1
ATOM 1007 O O . GLU A 1 132 ? -24.218 -39.822 -10.973 1.00 87.00 132 GLU A O 1
ATOM 1012 N N . ILE A 1 133 ? -25.540 -41.297 -9.922 1.00 86.38 133 ILE A N 1
ATOM 1013 C CA . ILE A 1 133 ? -24.462 -42.086 -9.333 1.00 86.38 133 ILE A CA 1
ATOM 1014 C C . ILE A 1 133 ? -24.586 -43.538 -9.810 1.00 86.38 133 ILE A C 1
ATOM 1016 O O . ILE A 1 133 ? -25.691 -43.985 -10.122 1.00 86.38 133 ILE A O 1
ATOM 1020 N N . PRO A 1 134 ? -23.475 -44.280 -9.927 1.00 77.75 134 PRO A N 1
ATOM 1021 C CA . PRO A 1 134 ? -23.502 -45.696 -10.234 1.00 77.75 134 PRO A CA 1
ATOM 1022 C C . PRO A 1 134 ? -24.218 -46.462 -9.118 1.00 77.75 134 PRO A C 1
ATOM 1024 O O . PRO A 1 134 ? -24.369 -45.949 -8.006 1.00 77.75 134 PRO A O 1
ATOM 1027 N N . PRO A 1 135 ? -24.623 -47.714 -9.389 1.00 77.00 135 PRO A N 1
ATOM 1028 C CA . PRO A 1 135 ? -25.095 -48.619 -8.349 1.00 77.00 135 PRO A CA 1
ATOM 1029 C C . PRO A 1 135 ? -24.114 -48.671 -7.170 1.00 77.00 135 PRO A C 1
ATOM 1031 O O . PRO A 1 135 ? -22.915 -48.470 -7.349 1.00 77.00 135 PRO A O 1
ATOM 1034 N N . SER A 1 136 ? -24.597 -48.986 -5.970 1.00 69.12 136 SER A N 1
ATOM 1035 C CA . SER A 1 136 ? -23.810 -48.928 -4.725 1.00 69.12 136 SER A CA 1
ATOM 1036 C C . SER A 1 136 ? -22.542 -49.801 -4.707 1.00 69.12 136 SER A C 1
ATOM 1038 O O . SER A 1 136 ? -21.613 -49.525 -3.954 1.00 69.12 136 SER A O 1
ATOM 1040 N N . ASN A 1 137 ? -22.463 -50.832 -5.552 1.00 70.38 137 ASN A N 1
ATOM 1041 C CA . ASN A 1 137 ? -21.278 -51.677 -5.763 1.00 70.38 137 ASN A CA 1
ATOM 1042 C C . ASN A 1 137 ? -20.426 -51.260 -6.978 1.00 70.38 137 ASN A C 1
ATOM 1044 O O . ASN A 1 137 ? -19.397 -51.867 -7.264 1.00 70.38 137 ASN A O 1
ATOM 1048 N N . GLY A 1 138 ? -20.870 -50.247 -7.711 1.00 65.81 138 GLY A N 1
ATOM 1049 C CA . GLY A 1 138 ? -20.281 -49.757 -8.942 1.00 65.81 138 GLY A CA 1
ATOM 1050 C C . GLY A 1 138 ? -19.177 -48.735 -8.724 1.00 65.81 138 GLY A C 1
ATOM 1051 O O . GLY A 1 138 ? -18.803 -48.107 -9.702 1.00 65.81 138 GLY A O 1
ATOM 1052 N N . GLY A 1 139 ? -18.668 -48.552 -7.499 1.00 78.50 139 GLY A N 1
ATOM 1053 C CA . GLY A 1 139 ? -17.513 -47.714 -7.150 1.00 78.50 139 GLY A CA 1
ATOM 1054 C C . GLY A 1 139 ? -17.673 -46.219 -7.457 1.00 78.50 139 GLY A C 1
ATOM 1055 O O . GLY A 1 139 ? -18.775 -45.682 -7.498 1.00 78.50 139 GLY A O 1
ATOM 1056 N N . GLY A 1 140 ? -16.548 -45.536 -7.675 1.00 80.31 140 GLY A N 1
ATOM 1057 C CA . GLY A 1 140 ? -16.530 -44.101 -7.941 1.00 80.31 140 GLY A CA 1
ATOM 1058 C C . GLY A 1 140 ? -16.288 -43.277 -6.679 1.00 80.31 140 GLY A C 1
ATOM 1059 O O . GLY A 1 140 ? -16.886 -42.220 -6.507 1.00 80.31 140 GLY A O 1
ATOM 1060 N N . ASN A 1 141 ? -15.358 -43.709 -5.832 1.00 89.75 141 ASN A N 1
ATOM 1061 C CA . ASN A 1 141 ? -14.729 -42.866 -4.812 1.00 89.75 141 ASN A CA 1
ATOM 1062 C C . ASN A 1 141 ? -14.392 -41.457 -5.358 1.00 89.75 141 ASN A C 1
ATOM 1064 O O . ASN A 1 141 ? -14.042 -41.309 -6.533 1.00 89.75 141 ASN A O 1
ATOM 1068 N N . THR A 1 142 ? -14.447 -40.410 -4.536 1.00 92.12 142 THR A N 1
ATOM 1069 C CA . THR A 1 142 ? -13.518 -39.285 -4.702 1.00 92.12 142 THR A CA 1
ATOM 1070 C C . THR A 1 142 ? -12.558 -39.325 -3.526 1.00 92.12 142 THR A C 1
ATOM 1072 O O . THR A 1 142 ? -12.987 -39.224 -2.378 1.00 92.12 142 THR A O 1
ATOM 1075 N N . ASP A 1 143 ? -11.274 -39.486 -3.810 1.00 94.62 143 ASP A N 1
ATOM 1076 C CA . ASP A 1 143 ? -10.232 -39.491 -2.795 1.00 94.62 143 ASP A CA 1
ATOM 1077 C C . ASP A 1 143 ? -9.647 -38.088 -2.653 1.00 94.62 143 ASP A C 1
ATOM 1079 O O . ASP A 1 143 ? -9.374 -37.422 -3.653 1.00 94.62 143 ASP A O 1
ATOM 1083 N N . PHE A 1 144 ? -9.412 -37.655 -1.417 1.00 96.81 144 PHE A N 1
ATOM 1084 C CA . PHE A 1 144 ? -8.801 -36.365 -1.099 1.00 96.81 144 PHE A CA 1
ATOM 1085 C C . PHE A 1 144 ? -7.600 -36.552 -0.184 1.00 96.81 144 PHE A C 1
ATOM 1087 O O . PHE A 1 144 ? -7.715 -37.248 0.821 1.00 96.81 144 PHE A O 1
ATOM 1094 N N . ALA A 1 145 ? -6.486 -35.900 -0.509 1.00 95.44 145 ALA A N 1
ATOM 1095 C CA . ALA A 1 145 ? -5.245 -35.919 0.254 1.00 95.44 145 ALA A CA 1
ATOM 1096 C C . ALA A 1 145 ? -4.983 -34.564 0.940 1.00 95.44 145 ALA A C 1
ATOM 1098 O O . ALA A 1 145 ? -4.957 -33.538 0.253 1.00 95.44 145 ALA A O 1
ATOM 1099 N N . ASP A 1 146 ? -4.754 -34.547 2.261 1.00 96.00 146 ASP A N 1
ATOM 1100 C CA . ASP A 1 146 ? -4.332 -33.343 3.004 1.00 96.00 146 ASP A CA 1
ATOM 1101 C C . ASP A 1 146 ? -2.836 -33.080 2.800 1.00 96.00 146 ASP A C 1
ATOM 1103 O O . ASP A 1 146 ? -1.970 -33.645 3.480 1.00 96.00 146 ASP A O 1
ATOM 1107 N N . THR A 1 147 ? -2.514 -32.172 1.881 1.00 95.56 147 THR A N 1
ATOM 1108 C CA . THR A 1 147 ? -1.122 -31.851 1.553 1.00 95.56 147 THR A CA 1
ATOM 1109 C C . THR A 1 147 ? -0.432 -30.977 2.613 1.00 95.56 147 THR A C 1
ATOM 1111 O O . THR A 1 147 ? 0.792 -30.819 2.579 1.00 95.56 147 THR A O 1
ATOM 1114 N N . ARG A 1 148 ? -1.176 -30.478 3.613 1.00 95.94 148 ARG A N 1
ATOM 1115 C CA . ARG A 1 148 ? -0.622 -29.827 4.817 1.00 95.94 148 ARG A CA 1
ATOM 1116 C C . ARG A 1 148 ? -0.139 -30.874 5.813 1.00 95.94 148 ARG A C 1
ATOM 1118 O O . ARG A 1 148 ? 0.933 -30.735 6.388 1.00 95.94 148 ARG A O 1
ATOM 1125 N N . ALA A 1 149 ? -0.911 -31.948 6.000 1.00 95.00 149 ALA A N 1
ATOM 1126 C CA . ALA A 1 149 ? -0.472 -33.087 6.809 1.00 95.00 149 ALA A CA 1
ATOM 1127 C C . ALA A 1 149 ? 0.759 -33.764 6.187 1.00 95.00 149 ALA A C 1
ATOM 1129 O O . ALA A 1 149 ? 1.691 -34.118 6.907 1.00 95.00 149 ALA A O 1
ATOM 1130 N N . ALA A 1 150 ? 0.807 -33.842 4.853 1.00 96.12 150 ALA A N 1
ATOM 1131 C CA . ALA A 1 150 ? 1.995 -34.299 4.141 1.00 96.12 150 ALA A CA 1
ATOM 1132 C C . ALA A 1 150 ? 3.217 -33.399 4.391 1.00 96.12 150 ALA A C 1
ATOM 1134 O O . ALA A 1 150 ? 4.315 -33.917 4.577 1.00 96.12 150 ALA A O 1
ATOM 1135 N N . TRP A 1 151 ? 3.047 -32.069 4.434 1.00 97.75 151 TRP A N 1
ATOM 1136 C CA . TRP A 1 151 ? 4.131 -31.165 4.831 1.00 97.75 151 TRP A CA 1
ATOM 1137 C C . TRP A 1 151 ? 4.606 -31.462 6.254 1.00 97.75 151 TRP A C 1
ATOM 1139 O O . TRP A 1 151 ? 5.802 -31.626 6.469 1.00 97.75 151 TRP A O 1
ATOM 1149 N N . ASP A 1 152 ? 3.692 -31.560 7.219 1.00 96.25 152 ASP A N 1
ATOM 1150 C CA . ASP A 1 152 ? 4.044 -31.739 8.633 1.00 96.25 152 ASP A CA 1
ATOM 1151 C C . ASP A 1 152 ? 4.832 -33.033 8.889 1.00 96.25 152 ASP A C 1
ATOM 1153 O O . ASP A 1 152 ? 5.752 -33.039 9.708 1.00 96.25 152 ASP A O 1
ATOM 1157 N N . ASP A 1 153 ? 4.534 -34.097 8.147 1.00 97.19 153 ASP A N 1
ATOM 1158 C CA . ASP A 1 153 ? 5.207 -35.399 8.234 1.00 97.19 153 ASP A CA 1
ATOM 1159 C C . ASP A 1 153 ? 6.482 -35.503 7.370 1.00 97.19 153 ASP A C 1
ATOM 1161 O O . ASP A 1 153 ? 7.234 -36.470 7.480 1.00 97.19 153 ASP A O 1
ATOM 1165 N N . LEU A 1 154 ? 6.761 -34.511 6.516 1.00 97.94 154 LEU A N 1
ATOM 1166 C CA . LEU A 1 154 ? 7.945 -34.511 5.658 1.00 97.94 154 LEU A CA 1
ATOM 1167 C C . LEU A 1 154 ? 9.238 -34.483 6.507 1.00 97.94 154 LEU A C 1
ATOM 1169 O O . LEU A 1 154 ? 9.293 -33.731 7.493 1.00 97.94 154 LEU A O 1
ATOM 1173 N N . PRO A 1 155 ? 10.294 -35.246 6.144 1.00 97.62 155 PRO A N 1
ATOM 1174 C CA . PRO A 1 155 ? 11.564 -35.210 6.865 1.00 97.62 155 PRO A CA 1
ATOM 1175 C C . PRO A 1 155 ? 12.134 -33.792 6.955 1.00 97.62 155 PRO A C 1
ATOM 1177 O O . PRO A 1 155 ? 12.031 -33.007 6.013 1.00 97.62 155 PRO A O 1
ATOM 1180 N N . GLU A 1 156 ? 12.769 -33.470 8.080 1.00 97.19 156 GLU A N 1
ATOM 1181 C CA . GLU A 1 156 ? 13.216 -32.101 8.361 1.00 97.19 156 GLU A CA 1
ATOM 1182 C C . GLU A 1 156 ? 14.224 -31.575 7.329 1.00 97.19 156 GLU A C 1
ATOM 1184 O O . GLU A 1 156 ? 14.138 -30.422 6.917 1.00 97.19 156 GLU A O 1
ATOM 1189 N N . SER A 1 157 ? 15.114 -32.439 6.826 1.00 96.88 157 SER A N 1
ATOM 1190 C CA . SER A 1 157 ? 16.058 -32.086 5.758 1.00 96.88 157 SER A CA 1
ATOM 1191 C C . SER A 1 157 ? 15.354 -31.624 4.480 1.00 96.88 157 SER A C 1
ATOM 1193 O O . SER A 1 157 ? 15.779 -30.656 3.855 1.00 96.88 157 SER A O 1
ATOM 1195 N N . TRP A 1 158 ? 14.241 -32.266 4.117 1.00 97.94 158 TRP A N 1
ATOM 1196 C CA . TRP A 1 158 ? 13.431 -31.864 2.971 1.00 97.94 158 TRP A CA 1
ATOM 1197 C C . TRP A 1 158 ? 12.716 -30.539 3.220 1.00 97.94 158 TRP A C 1
ATOM 1199 O O . TRP A 1 158 ? 12.689 -29.694 2.332 1.00 97.94 158 TRP A O 1
ATOM 1209 N N . LYS A 1 159 ? 12.154 -30.322 4.415 1.00 97.94 159 LYS A N 1
ATOM 1210 C CA . LYS A 1 159 ? 11.511 -29.040 4.754 1.00 97.94 159 LYS A CA 1
ATOM 1211 C C . LYS A 1 159 ? 12.497 -27.880 4.649 1.00 97.94 159 LYS A C 1
ATOM 1213 O O . LYS A 1 159 ? 12.165 -26.866 4.040 1.00 97.94 159 LYS A O 1
ATOM 1218 N N . GLN A 1 160 ? 13.699 -28.047 5.202 1.00 97.31 160 GLN A N 1
ATOM 1219 C CA . GLN A 1 160 ? 14.769 -27.052 5.130 1.00 97.31 160 GLN A CA 1
ATOM 1220 C C . GLN A 1 160 ? 15.156 -26.769 3.681 1.00 97.31 160 GLN A C 1
ATOM 1222 O O . GLN A 1 160 ? 15.104 -25.617 3.261 1.00 97.31 160 GLN A O 1
ATOM 1227 N N . GLU A 1 161 ? 15.426 -27.809 2.888 1.00 97.31 161 GLU A N 1
ATOM 1228 C CA . GLU A 1 161 ? 15.783 -27.634 1.479 1.00 97.31 161 GLU A CA 1
ATOM 1229 C C . GLU A 1 161 ? 14.686 -26.891 0.701 1.00 97.31 161 GLU A C 1
ATOM 1231 O O . GLU A 1 161 ? 14.974 -25.929 -0.010 1.00 97.31 161 GLU A O 1
ATOM 1236 N N . LEU A 1 162 ? 13.420 -27.295 0.850 1.00 97.19 162 LEU A N 1
ATOM 1237 C CA . LEU A 1 162 ? 12.302 -26.674 0.137 1.00 97.19 162 LEU A CA 1
ATOM 1238 C C . LEU A 1 162 ? 12.107 -25.197 0.517 1.00 97.19 162 LEU A C 1
ATOM 1240 O O . LEU A 1 162 ? 11.742 -24.402 -0.349 1.00 97.19 162 LEU A O 1
ATOM 1244 N N . LEU A 1 163 ? 12.343 -24.827 1.781 1.00 95.62 163 LEU A N 1
ATOM 1245 C CA . LEU A 1 163 ? 12.250 -23.441 2.252 1.00 95.62 163 LEU A CA 1
ATOM 1246 C C . LEU A 1 163 ? 13.451 -22.592 1.820 1.00 95.62 163 LEU A C 1
ATOM 1248 O O . LEU A 1 163 ? 13.272 -21.430 1.463 1.00 95.62 163 LEU A O 1
ATOM 1252 N N . GLU A 1 164 ? 14.658 -23.155 1.844 1.00 95.69 164 GLU A N 1
ATOM 1253 C CA . GLU A 1 164 ? 15.888 -22.454 1.461 1.00 95.69 164 GLU A CA 1
ATOM 1254 C C . GLU A 1 164 ? 15.985 -22.235 -0.048 1.00 95.69 164 GLU A C 1
ATOM 1256 O O . GLU A 1 164 ? 16.412 -21.172 -0.500 1.00 95.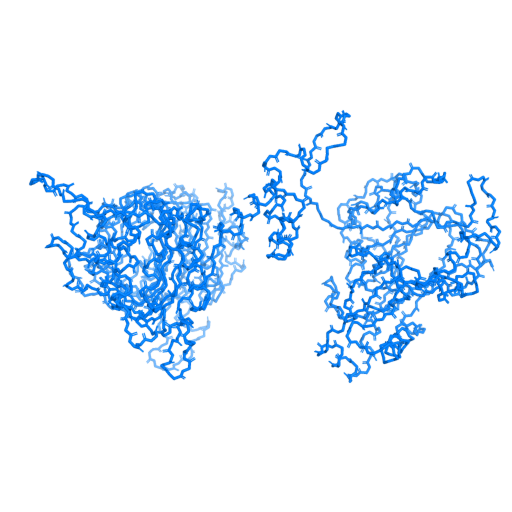69 164 GLU A O 1
ATOM 1261 N N . LYS A 1 165 ? 15.615 -23.251 -0.835 1.00 95.62 165 LYS A N 1
ATOM 1262 C CA . LYS A 1 165 ? 15.714 -23.220 -2.299 1.00 95.62 165 LYS A CA 1
ATOM 1263 C C . LYS A 1 165 ? 14.494 -22.599 -2.969 1.00 95.62 165 LYS A C 1
ATOM 1265 O O . LYS A 1 165 ? 14.605 -22.181 -4.117 1.00 95.62 165 LYS A O 1
ATOM 1270 N N . ASP A 1 166 ? 13.359 -22.539 -2.269 1.00 95.88 166 ASP A N 1
ATOM 1271 C CA . ASP A 1 166 ? 12.112 -21.915 -2.732 1.00 95.88 166 ASP A CA 1
ATOM 1272 C C . ASP A 1 166 ? 11.680 -22.402 -4.131 1.00 95.88 166 ASP A C 1
ATOM 1274 O O . ASP A 1 166 ? 11.315 -21.621 -5.012 1.00 95.88 166 ASP A O 1
ATOM 1278 N N . TYR A 1 167 ? 11.765 -23.720 -4.354 1.00 98.00 167 TYR A N 1
ATOM 1279 C CA . TYR A 1 167 ? 11.553 -24.320 -5.671 1.00 98.00 167 TYR A CA 1
ATOM 1280 C C . TYR A 1 167 ? 10.183 -23.986 -6.273 1.00 98.00 167 TYR A C 1
ATOM 1282 O O . TYR A 1 167 ? 9.138 -24.050 -5.615 1.00 98.00 167 TYR A O 1
ATOM 1290 N N . VAL A 1 168 ? 10.195 -23.737 -7.582 1.00 98.19 168 VAL A N 1
ATOM 1291 C CA . VAL A 1 168 ? 9.013 -23.465 -8.401 1.00 98.19 168 VAL A CA 1
ATOM 1292 C C . VAL A 1 168 ? 8.826 -24.604 -9.397 1.00 98.19 168 VAL A C 1
ATOM 1294 O O . VAL A 1 168 ? 9.744 -24.924 -10.147 1.00 98.19 168 VAL A O 1
ATOM 1297 N N . ALA A 1 169 ? 7.642 -25.211 -9.418 1.00 97.94 169 ALA A N 1
ATOM 1298 C CA . ALA A 1 169 ? 7.275 -26.244 -10.375 1.00 97.94 169 ALA A CA 1
ATOM 1299 C C . ALA A 1 169 ? 6.489 -25.652 -11.554 1.00 97.94 169 ALA A C 1
ATOM 1301 O O . ALA A 1 169 ? 5.624 -24.790 -11.368 1.00 97.94 169 ALA A O 1
ATOM 1302 N N . GLY A 1 170 ? 6.761 -26.142 -12.764 1.00 97.88 170 GLY A N 1
ATOM 1303 C CA . GLY A 1 170 ? 5.945 -25.888 -13.952 1.00 97.88 170 GLY A CA 1
ATOM 1304 C C . GLY A 1 170 ? 4.768 -26.864 -14.017 1.00 97.88 170 GLY A C 1
ATOM 1305 O O . GLY A 1 170 ? 4.977 -28.073 -13.940 1.00 97.88 170 GLY A O 1
ATOM 1306 N N . HIS A 1 171 ? 3.536 -26.374 -14.163 1.00 97.81 171 HIS A N 1
ATOM 1307 C CA . HIS A 1 171 ? 2.319 -27.190 -14.192 1.00 97.81 171 HIS A CA 1
ATOM 1308 C C . HIS A 1 171 ? 1.734 -27.261 -15.601 1.00 97.81 171 HIS A C 1
ATOM 1310 O O . HIS A 1 171 ? 1.365 -26.243 -16.187 1.00 97.81 171 HIS A O 1
ATOM 1316 N N . SER A 1 172 ? 1.575 -28.478 -16.116 1.00 96.69 172 SER A N 1
ATOM 1317 C CA . SER A 1 172 ? 1.023 -28.746 -17.441 1.00 96.69 172 SER A CA 1
ATOM 1318 C C . SER A 1 172 ? -0.216 -29.633 -17.357 1.00 96.69 172 SER A C 1
ATOM 1320 O O . SER A 1 172 ? -0.202 -30.735 -16.795 1.00 96.69 172 SER A O 1
ATOM 1322 N N . PHE A 1 173 ? -1.301 -29.171 -17.984 1.00 94.75 173 PHE A N 1
ATOM 1323 C CA . PHE A 1 173 ? -2.492 -29.991 -18.204 1.00 94.75 173 PHE A CA 1
ATOM 1324 C C . PHE A 1 173 ? -2.114 -31.269 -18.961 1.00 94.75 173 PHE A C 1
ATOM 1326 O O . PHE A 1 173 ? -2.376 -32.379 -18.497 1.00 94.75 173 PHE A O 1
ATOM 1333 N N . TRP A 1 174 ? -1.416 -31.107 -20.083 1.00 95.50 174 TRP A N 1
ATOM 1334 C CA . TRP A 1 174 ? -1.048 -32.181 -20.997 1.00 95.50 174 TRP A CA 1
ATOM 1335 C C . TRP A 1 174 ? -0.073 -33.194 -20.400 1.00 95.50 174 TRP A C 1
ATOM 1337 O O . TRP A 1 174 ? -0.207 -34.381 -20.688 1.00 95.50 174 TRP A O 1
ATOM 1347 N N . HIS A 1 175 ? 0.816 -32.771 -19.495 1.00 95.75 175 HIS A N 1
ATOM 1348 C CA . HIS A 1 175 ? 1.674 -33.696 -18.748 1.00 95.75 175 HIS A CA 1
ATOM 1349 C C . HIS A 1 175 ? 0.855 -34.723 -17.966 1.00 95.75 175 HIS A C 1
ATOM 1351 O O . HIS A 1 175 ? 1.048 -35.925 -18.129 1.00 95.75 175 HIS A O 1
ATOM 1357 N N . SER A 1 176 ? -0.124 -34.264 -17.180 1.00 94.56 176 SER A N 1
ATOM 1358 C CA . SER A 1 176 ? -0.977 -35.168 -16.397 1.00 94.56 176 SER A CA 1
ATOM 1359 C C . SER A 1 176 ? -1.796 -36.120 -17.280 1.00 94.56 176 SER A C 1
ATOM 1361 O O . SER A 1 176 ? -2.010 -37.274 -16.912 1.00 94.56 176 SER A O 1
ATOM 1363 N N . ARG A 1 177 ? -2.227 -35.667 -18.470 1.00 94.62 177 ARG A N 1
ATOM 1364 C CA . ARG A 1 177 ? -2.981 -36.500 -19.423 1.00 94.62 177 ARG A CA 1
ATOM 1365 C C . ARG A 1 177 ? -2.092 -37.568 -20.053 1.00 94.62 177 ARG A C 1
ATOM 1367 O O . ARG A 1 177 ? -2.490 -38.730 -20.079 1.00 94.62 177 ARG A O 1
ATOM 1374 N N . LYS A 1 178 ? -0.870 -37.206 -20.459 1.00 95.31 178 LYS A N 1
ATOM 1375 C CA . LYS A 1 178 ? 0.145 -38.158 -20.938 1.00 95.31 178 LYS A CA 1
ATOM 1376 C C . LYS A 1 178 ? 0.545 -39.146 -19.836 1.00 95.31 178 LYS A C 1
ATOM 1378 O O . LYS A 1 178 ? 0.625 -40.334 -20.113 1.00 95.31 178 LYS A O 1
ATOM 1383 N N . LYS A 1 179 ? 0.692 -38.700 -18.579 1.00 93.44 179 LYS A N 1
ATOM 1384 C CA . LYS A 1 179 ? 0.981 -39.575 -17.423 1.00 93.44 179 LYS A CA 1
ATOM 1385 C C . LYS A 1 179 ? -0.137 -40.597 -17.175 1.00 93.44 179 LYS A C 1
ATOM 1387 O O . LYS A 1 179 ? 0.157 -41.756 -16.911 1.00 93.44 179 LYS A O 1
ATOM 1392 N N . ALA A 1 180 ? -1.404 -40.187 -17.278 1.00 92.00 180 ALA A N 1
ATOM 1393 C CA . ALA A 1 180 ? -2.550 -41.073 -17.052 1.00 92.00 180 ALA A CA 1
ATOM 1394 C C . ALA A 1 180 ? -2.861 -42.009 -18.233 1.00 92.00 180 ALA A C 1
ATOM 1396 O O . ALA A 1 180 ? -3.428 -43.082 -18.034 1.00 92.00 180 ALA A O 1
ATOM 1397 N N . CYS A 1 181 ? -2.541 -41.601 -19.463 1.00 91.81 181 CYS A N 1
ATOM 1398 C CA . CYS A 1 181 ? -2.818 -42.386 -20.661 1.00 91.81 181 CYS A CA 1
ATOM 1399 C C . CYS A 1 181 ? -1.687 -42.265 -21.703 1.00 91.81 181 CYS A C 1
ATOM 1401 O O . CYS A 1 181 ? -1.868 -41.628 -22.749 1.00 91.81 181 CYS A O 1
ATOM 1403 N N . PRO A 1 182 ? -0.518 -42.874 -21.438 1.00 92.44 182 PRO A N 1
ATOM 1404 C CA . PRO A 1 182 ? 0.695 -42.653 -22.226 1.00 92.44 182 PRO A CA 1
ATOM 1405 C C . PRO A 1 182 ? 0.572 -43.113 -23.679 1.00 92.44 182 PRO A C 1
ATOM 1407 O O . PRO A 1 182 ? 1.065 -42.426 -24.566 1.00 92.44 182 PRO A O 1
ATOM 1410 N N . GLU A 1 183 ? -0.126 -44.220 -23.944 1.00 91.81 183 GLU A N 1
ATOM 1411 C CA . GLU A 1 183 ? -0.292 -44.759 -25.302 1.00 91.81 183 GLU A CA 1
ATOM 1412 C C . GLU A 1 183 ? -1.120 -43.826 -26.197 1.00 91.81 183 GLU A C 1
ATOM 1414 O O . GLU A 1 183 ? -0.716 -43.503 -27.313 1.00 91.81 183 GLU A O 1
ATOM 1419 N N . PHE A 1 184 ? -2.256 -43.333 -25.691 1.00 91.56 184 PHE A N 1
ATOM 1420 C CA . PHE A 1 184 ? -3.142 -42.441 -26.448 1.00 91.56 184 PHE A CA 1
ATOM 1421 C C . PHE A 1 184 ? -2.484 -41.084 -26.740 1.00 91.56 184 PHE A C 1
ATOM 1423 O O . PHE A 1 184 ? -2.662 -40.518 -27.817 1.00 91.56 184 PHE A O 1
ATOM 1430 N N . PHE A 1 185 ? -1.686 -40.573 -25.797 1.00 92.19 185 PHE A N 1
ATOM 1431 C CA . PHE A 1 185 ? -0.981 -39.295 -25.914 1.00 92.19 185 PHE A CA 1
ATOM 1432 C C . PHE A 1 185 ? 0.509 -39.458 -26.251 1.00 92.19 185 PHE A C 1
ATOM 1434 O O . PHE A 1 185 ? 1.303 -38.562 -25.968 1.00 92.19 185 PHE A O 1
ATOM 1441 N N . ALA A 1 186 ? 0.911 -40.568 -26.880 1.00 92.44 186 ALA A N 1
ATOM 1442 C CA . ALA A 1 186 ? 2.323 -40.861 -27.146 1.00 92.44 186 ALA A CA 1
ATOM 1443 C C . ALA A 1 186 ? 3.021 -39.773 -27.983 1.00 92.44 186 ALA A C 1
ATOM 1445 O O . ALA A 1 186 ? 4.186 -39.472 -27.745 1.00 92.44 186 ALA A O 1
ATOM 1446 N N . LYS A 1 187 ? 2.291 -39.153 -28.924 1.00 92.75 187 LYS A N 1
ATOM 1447 C CA . LYS A 1 187 ? 2.787 -38.087 -29.819 1.00 92.75 187 LYS A CA 1
ATOM 1448 C C . LYS A 1 187 ? 2.648 -36.665 -29.254 1.00 92.75 187 LYS A C 1
ATOM 1450 O O . LYS A 1 187 ? 2.995 -35.706 -29.937 1.00 92.75 187 LYS A O 1
ATOM 1455 N N . LEU A 1 188 ? 2.049 -36.510 -28.073 1.00 93.06 188 LEU A N 1
ATOM 1456 C CA . LEU A 1 188 ? 1.825 -35.208 -27.450 1.00 93.06 188 LEU A CA 1
ATOM 1457 C C . LEU A 1 188 ? 3.074 -34.805 -26.672 1.00 93.06 188 LEU A C 1
ATOM 1459 O O . LEU A 1 188 ? 3.439 -35.505 -25.736 1.00 93.06 188 LEU A O 1
ATOM 1463 N N . GLU A 1 189 ? 3.665 -33.658 -26.979 1.00 93.81 189 GLU A N 1
ATOM 1464 C CA . GLU A 1 189 ? 4.772 -33.098 -26.194 1.00 93.81 189 GLU A CA 1
ATOM 1465 C C . GLU A 1 189 ? 4.248 -31.969 -25.292 1.00 93.81 189 GLU A C 1
ATOM 1467 O O . GLU A 1 189 ? 3.858 -30.914 -25.807 1.00 93.81 189 GLU A O 1
ATOM 1472 N N . PRO A 1 190 ? 4.155 -32.179 -23.960 1.00 93.38 190 PRO A N 1
ATOM 1473 C CA . PRO A 1 190 ? 3.630 -31.181 -23.027 1.00 93.38 190 PRO A CA 1
ATOM 1474 C C . PRO A 1 190 ? 4.327 -29.816 -23.093 1.00 93.38 190 PRO A C 1
ATOM 1476 O O . PRO A 1 190 ? 3.686 -28.804 -22.815 1.00 93.38 190 PRO A O 1
ATOM 1479 N N . GLU A 1 191 ? 5.606 -29.789 -23.462 1.00 93.12 191 GLU A N 1
ATOM 1480 C CA . GLU A 1 191 ? 6.473 -28.615 -23.603 1.00 93.12 191 GLU A CA 1
ATOM 1481 C C . GLU A 1 191 ? 6.019 -27.670 -24.721 1.00 93.12 191 GLU A C 1
ATOM 1483 O O . GLU A 1 191 ? 6.277 -26.470 -24.657 1.00 93.12 191 GLU A O 1
ATOM 1488 N N . ASN A 1 192 ? 5.275 -28.181 -25.706 1.00 94.12 192 ASN A N 1
ATOM 1489 C CA . ASN A 1 192 ? 4.694 -27.371 -26.781 1.00 94.12 192 ASN A CA 1
ATOM 1490 C C . ASN A 1 192 ? 3.441 -26.599 -26.339 1.00 94.12 192 ASN A C 1
ATOM 1492 O O . ASN A 1 192 ? 2.817 -25.904 -27.144 1.00 94.12 192 ASN A O 1
ATOM 1496 N N . HIS A 1 193 ? 3.043 -26.724 -25.072 1.00 91.69 193 HIS A N 1
ATOM 1497 C CA . HIS A 1 193 ? 1.865 -26.079 -24.522 1.00 91.69 193 HIS A CA 1
ATOM 1498 C C . HIS A 1 193 ? 2.213 -25.197 -23.317 1.00 91.69 193 HIS A C 1
ATOM 1500 O O . HIS A 1 193 ? 3.146 -25.499 -22.573 1.00 91.69 193 HIS A O 1
ATOM 1506 N N . PRO A 1 194 ? 1.442 -24.119 -23.075 1.00 88.50 194 PRO A N 1
ATOM 1507 C CA . PRO A 1 194 ? 1.670 -23.252 -21.928 1.00 88.50 194 PRO A CA 1
ATOM 1508 C C . PRO A 1 194 ? 1.619 -24.013 -20.601 1.00 88.50 194 PRO A C 1
ATOM 1510 O O . PRO A 1 194 ? 0.738 -24.848 -20.383 1.00 88.50 194 PRO A O 1
ATOM 1513 N N . MET A 1 195 ? 2.536 -23.657 -19.705 1.00 95.25 195 MET A N 1
ATOM 1514 C CA . MET A 1 195 ? 2.568 -24.119 -18.321 1.00 95.25 195 MET A CA 1
ATOM 1515 C C . MET A 1 195 ? 2.467 -22.916 -17.385 1.00 95.25 195 MET A C 1
ATOM 1517 O O . MET A 1 195 ? 3.041 -21.858 -17.653 1.00 95.25 195 MET A O 1
ATOM 1521 N N . SER A 1 196 ? 1.752 -23.072 -16.279 1.00 96.62 196 SER A N 1
ATOM 1522 C CA . SER A 1 196 ? 1.809 -22.127 -15.160 1.00 96.62 196 SER A CA 1
ATOM 1523 C C . SER A 1 196 ? 2.955 -22.500 -14.219 1.00 96.62 196 SER A C 1
ATOM 1525 O O . SER A 1 196 ? 3.531 -23.583 -14.321 1.00 96.62 196 SER A O 1
ATOM 1527 N N . LYS A 1 197 ? 3.300 -21.603 -13.295 1.00 97.12 197 LYS A N 1
ATOM 1528 C CA . LYS A 1 197 ? 4.400 -21.798 -12.348 1.00 97.12 197 LYS A CA 1
ATOM 1529 C C . LYS A 1 197 ? 3.899 -21.585 -10.927 1.00 97.12 197 LYS A C 1
ATOM 1531 O O . LYS A 1 197 ? 3.325 -20.534 -10.647 1.00 97.12 197 LYS A O 1
ATOM 1536 N N . HIS A 1 198 ? 4.127 -22.553 -10.043 1.00 96.19 198 HIS A N 1
ATOM 1537 C CA . HIS A 1 198 ? 3.719 -22.477 -8.636 1.00 96.19 198 HIS A CA 1
ATOM 1538 C C . HIS A 1 198 ? 4.829 -22.989 -7.723 1.00 96.19 198 HIS A C 1
ATOM 1540 O O . HIS A 1 198 ? 5.557 -23.913 -8.072 1.00 96.19 198 HIS A O 1
ATOM 1546 N N . LYS A 1 199 ? 4.965 -22.389 -6.538 1.00 97.31 199 LYS A N 1
ATOM 1547 C CA . LYS A 1 199 ? 5.925 -22.852 -5.528 1.00 97.31 199 LYS A CA 1
ATOM 1548 C C . LYS A 1 199 ? 5.546 -24.237 -5.016 1.00 97.31 199 LYS A C 1
ATOM 1550 O O . LYS A 1 199 ? 4.359 -24.499 -4.828 1.00 97.31 199 LYS A O 1
ATOM 1555 N N . ILE A 1 200 ? 6.536 -25.078 -4.733 1.00 97.81 200 ILE A N 1
ATOM 1556 C CA . ILE A 1 200 ? 6.317 -26.405 -4.137 1.00 97.81 200 ILE A CA 1
ATOM 1557 C C . ILE A 1 200 ? 5.902 -26.283 -2.666 1.00 97.81 200 ILE A C 1
ATOM 1559 O O . ILE A 1 200 ? 4.943 -26.923 -2.246 1.00 97.81 200 ILE A O 1
ATOM 1563 N N . ALA A 1 201 ? 6.587 -25.447 -1.885 1.00 97.38 201 ALA A N 1
ATOM 1564 C CA . ALA A 1 201 ? 6.231 -25.160 -0.499 1.00 97.38 201 ALA A CA 1
ATOM 1565 C C . ALA A 1 201 ? 5.389 -23.879 -0.438 1.00 97.38 201 ALA A C 1
ATOM 1567 O O . ALA A 1 201 ? 5.842 -22.812 -0.851 1.00 97.38 201 ALA A O 1
ATOM 1568 N N . GLN A 1 202 ? 4.155 -23.968 0.062 1.00 95.75 202 GLN A N 1
ATOM 1569 C CA . GLN A 1 202 ? 3.241 -22.822 0.138 1.00 95.75 202 GLN A CA 1
ATOM 1570 C C . GLN A 1 202 ? 2.664 -22.662 1.541 1.00 95.75 202 GLN A C 1
ATOM 1572 O O . GLN A 1 202 ? 2.294 -23.643 2.179 1.00 95.75 202 GLN A O 1
ATOM 1577 N N . LEU A 1 203 ? 2.528 -21.418 2.005 1.00 95.06 203 LEU A N 1
ATOM 1578 C CA . LEU A 1 203 ? 1.733 -21.121 3.191 1.00 95.06 203 LEU A CA 1
ATOM 1579 C C . LEU A 1 203 ? 0.251 -21.141 2.812 1.00 95.06 203 LEU A C 1
ATOM 1581 O O . LEU A 1 203 ? -0.203 -20.340 1.995 1.00 95.06 203 LEU A O 1
ATOM 1585 N N . HIS A 1 204 ? -0.517 -22.021 3.440 1.00 93.88 204 HIS A N 1
ATOM 1586 C CA . HIS A 1 204 ? -1.965 -21.991 3.353 1.00 93.88 204 HIS A CA 1
ATOM 1587 C C . HIS A 1 204 ? -2.512 -20.905 4.288 1.00 93.88 204 HIS A C 1
ATOM 1589 O O . HIS A 1 204 ? -2.677 -21.122 5.490 1.00 93.88 204 HIS A O 1
ATOM 1595 N N . GLU A 1 205 ? -2.776 -19.719 3.737 1.00 89.62 205 GLU A N 1
ATOM 1596 C CA . GLU A 1 205 ? -3.099 -18.503 4.499 1.00 89.62 205 GLU A CA 1
ATOM 1597 C C . GLU A 1 205 ? -4.253 -18.681 5.494 1.00 89.62 205 GLU A C 1
ATOM 1599 O O . GLU A 1 205 ? -4.180 -18.192 6.620 1.00 89.62 205 GLU A O 1
ATOM 1604 N N . ALA A 1 206 ? -5.316 -19.393 5.104 1.00 87.62 206 ALA A N 1
ATOM 1605 C CA . ALA A 1 206 ? -6.512 -19.518 5.932 1.00 87.62 206 ALA A CA 1
ATOM 1606 C C . ALA A 1 206 ? -6.279 -20.348 7.203 1.00 87.62 206 ALA A C 1
ATOM 1608 O O . ALA A 1 206 ? -6.851 -20.028 8.248 1.00 87.62 206 ALA A O 1
ATOM 1609 N N . SER A 1 207 ? -5.436 -21.385 7.130 1.00 86.62 207 SER A N 1
ATOM 1610 C CA . SER A 1 207 ? -5.094 -22.218 8.290 1.00 86.62 207 SER A CA 1
ATOM 1611 C C . SER A 1 207 ? -3.757 -21.849 8.938 1.00 86.62 207 SER A C 1
ATOM 1613 O O . SER A 1 207 ? -3.451 -22.371 10.004 1.00 86.62 207 SER A O 1
ATOM 1615 N N . GLY A 1 208 ? -2.935 -21.015 8.292 1.00 90.88 208 GLY A N 1
ATOM 1616 C CA . GLY A 1 208 ? -1.579 -20.676 8.737 1.00 90.88 208 GLY A CA 1
ATOM 1617 C C . GLY A 1 208 ? -0.586 -21.846 8.705 1.00 90.88 208 GLY A C 1
ATOM 1618 O O . GLY A 1 208 ? 0.474 -21.753 9.316 1.00 90.88 208 GLY A O 1
ATOM 1619 N N . ARG A 1 209 ? -0.924 -22.952 8.026 1.00 93.62 209 ARG A N 1
ATOM 1620 C CA . ARG A 1 209 ? -0.072 -24.152 7.926 1.00 93.62 209 ARG A CA 1
ATOM 1621 C C . ARG A 1 209 ? 0.681 -24.147 6.604 1.00 93.62 209 ARG A C 1
ATOM 1623 O O . ARG A 1 209 ? 0.157 -23.668 5.602 1.00 93.62 209 ARG A O 1
ATOM 1630 N N . MET A 1 210 ? 1.881 -24.708 6.594 1.00 96.12 210 MET A N 1
ATOM 1631 C CA . MET A 1 210 ? 2.595 -24.980 5.350 1.00 96.12 210 MET A CA 1
ATOM 1632 C C . MET A 1 210 ? 1.959 -26.160 4.603 1.00 96.12 210 MET A C 1
ATOM 1634 O O . MET A 1 210 ? 1.281 -27.000 5.195 1.00 96.12 210 MET A O 1
ATOM 1638 N N . ASN A 1 211 ? 2.148 -26.185 3.288 1.00 94.94 211 ASN A N 1
ATOM 1639 C CA . ASN A 1 211 ? 1.503 -27.101 2.360 1.00 94.94 211 ASN A CA 1
ATOM 1640 C C . ASN A 1 211 ? 2.471 -27.544 1.251 1.00 94.94 211 ASN A C 1
ATOM 1642 O O . ASN A 1 211 ? 3.197 -26.708 0.706 1.00 94.94 211 ASN A O 1
ATOM 1646 N N . LEU A 1 212 ? 2.427 -28.830 0.878 1.00 96.94 212 LEU A N 1
ATOM 1647 C CA . LEU A 1 212 ? 3.132 -29.377 -0.289 1.00 96.94 212 LEU A CA 1
ATOM 1648 C C . LEU A 1 212 ? 2.266 -29.297 -1.556 1.00 96.94 212 LEU A C 1
ATOM 1650 O O . LEU A 1 212 ? 1.355 -30.094 -1.760 1.00 96.94 212 LEU A O 1
ATOM 1654 N N . PHE A 1 213 ? 2.568 -28.359 -2.448 1.00 97.19 213 PHE A N 1
ATOM 1655 C CA . PHE A 1 213 ? 1.814 -28.126 -3.679 1.00 97.19 213 PHE A CA 1
ATOM 1656 C C . PHE A 1 213 ? 2.422 -28.875 -4.877 1.00 97.19 213 PHE A C 1
ATOM 1658 O O . PHE A 1 213 ? 3.022 -28.283 -5.771 1.00 97.19 213 PHE A O 1
ATOM 1665 N N . VAL A 1 214 ? 2.270 -30.203 -4.884 1.00 96.88 214 VAL A N 1
ATOM 1666 C CA . VAL A 1 214 ? 2.844 -31.111 -5.901 1.00 96.88 214 VAL A CA 1
ATOM 1667 C C . VAL A 1 214 ? 1.787 -32.017 -6.558 1.00 96.88 214 VAL A C 1
ATOM 1669 O O . VAL A 1 214 ? 1.837 -33.236 -6.415 1.00 96.88 214 VAL A O 1
ATOM 1672 N N . PRO A 1 215 ? 0.781 -31.466 -7.266 1.00 96.00 215 PRO A N 1
ATOM 1673 C CA . PRO A 1 215 ? -0.196 -32.273 -7.999 1.00 96.00 215 PRO A CA 1
ATOM 1674 C C . PRO A 1 215 ? 0.424 -32.988 -9.211 1.00 96.00 215 PRO A C 1
ATOM 1676 O O . PRO A 1 215 ? 1.494 -32.625 -9.693 1.00 96.00 215 PRO A O 1
ATOM 1679 N N . SER A 1 216 ? -0.314 -33.932 -9.805 1.00 96.25 216 SER A N 1
ATOM 1680 C CA . SER A 1 216 ? 0.094 -34.643 -11.035 1.00 96.25 216 SER A CA 1
ATOM 1681 C C . SER A 1 216 ? 0.323 -33.755 -12.269 1.00 96.25 216 SER A C 1
ATOM 1683 O O . SER A 1 216 ? 0.803 -34.238 -13.292 1.00 96.25 216 SER A O 1
ATOM 1685 N N . HIS A 1 217 ? -0.019 -32.466 -12.195 1.00 97.25 217 HIS A N 1
ATOM 1686 C CA . HIS A 1 217 ? 0.286 -31.481 -13.229 1.00 97.25 217 HIS A CA 1
ATOM 1687 C C . HIS A 1 217 ? 1.752 -31.027 -13.221 1.00 97.25 217 HIS A C 1
ATOM 1689 O O . HIS A 1 217 ? 2.198 -30.504 -14.241 1.00 97.25 217 HIS A O 1
ATOM 1695 N N . CYS A 1 218 ? 2.492 -31.208 -12.121 1.00 97.56 218 CYS A N 1
ATOM 1696 C CA . CYS A 1 218 ? 3.896 -30.810 -12.027 1.00 97.56 218 CYS A CA 1
ATOM 1697 C C . CYS A 1 218 ? 4.748 -31.569 -13.050 1.00 97.56 218 CYS A C 1
ATOM 1699 O O . CYS A 1 218 ? 4.916 -32.780 -12.954 1.00 97.56 218 CYS A O 1
ATOM 1701 N N . HIS A 1 219 ? 5.284 -30.831 -14.017 1.00 97.06 219 HIS A N 1
ATOM 1702 C CA . HIS A 1 219 ? 6.108 -31.340 -15.106 1.00 97.06 219 HIS A CA 1
ATOM 1703 C C . HIS A 1 219 ? 7.595 -31.355 -14.743 1.00 97.06 219 HIS A C 1
ATOM 1705 O O . HIS A 1 219 ? 8.285 -32.346 -14.953 1.00 97.06 219 HIS A O 1
ATOM 1711 N N . HIS A 1 220 ? 8.095 -30.230 -14.231 1.00 97.31 220 HIS A N 1
ATOM 1712 C CA . HIS A 1 220 ? 9.508 -30.007 -13.937 1.00 97.31 220 HIS A CA 1
ATOM 1713 C C . HIS A 1 220 ? 9.668 -28.968 -12.823 1.00 97.31 220 HIS A C 1
ATOM 1715 O O . HIS A 1 220 ? 8.708 -28.269 -12.489 1.00 97.31 220 HIS A O 1
ATOM 1721 N N . ILE A 1 221 ? 10.877 -28.864 -12.269 1.00 98.19 221 ILE A N 1
ATOM 1722 C CA . ILE A 1 221 ? 11.269 -27.808 -11.329 1.00 98.19 221 ILE A CA 1
ATOM 1723 C C . ILE A 1 221 ? 12.151 -26.812 -12.082 1.00 98.19 221 ILE A C 1
ATOM 1725 O O . ILE A 1 221 ? 13.101 -27.202 -12.756 1.00 98.19 221 ILE A O 1
ATOM 1729 N N . GLU A 1 222 ? 11.819 -25.530 -11.986 1.00 97.25 222 GLU A N 1
ATOM 1730 C CA . GLU A 1 222 ? 12.554 -24.448 -12.637 1.00 97.25 222 GLU A CA 1
ATOM 1731 C C . GLU A 1 222 ? 14.004 -24.402 -12.138 1.00 97.25 222 GLU A C 1
ATOM 1733 O O . GLU A 1 222 ? 14.257 -24.371 -10.934 1.00 97.25 222 GLU A O 1
ATOM 1738 N N . GLY A 1 223 ? 14.956 -24.371 -13.073 1.00 93.44 223 GLY A N 1
ATOM 1739 C CA . GLY A 1 223 ? 16.384 -24.260 -12.766 1.00 93.44 223 GLY A CA 1
ATOM 1740 C C . GLY A 1 223 ? 17.069 -25.550 -12.304 1.00 93.44 223 GLY A C 1
ATOM 1741 O O . GLY A 1 223 ? 18.266 -25.503 -12.038 1.00 93.44 223 GLY A O 1
ATOM 1742 N N . LEU A 1 224 ? 16.356 -26.680 -12.231 1.00 94.69 224 LEU A N 1
ATOM 1743 C CA . LEU A 1 224 ? 16.960 -27.994 -11.998 1.00 94.69 224 LEU A CA 1
ATOM 1744 C C . LEU A 1 224 ? 17.092 -28.790 -13.296 1.00 94.69 224 LEU A C 1
ATOM 1746 O O . LEU A 1 224 ? 16.264 -28.678 -14.203 1.00 94.69 224 LEU A O 1
ATOM 1750 N N . GLU A 1 225 ? 18.108 -29.649 -13.345 1.00 94.19 225 GLU A N 1
ATOM 1751 C CA . GLU A 1 225 ? 18.257 -30.640 -14.409 1.00 94.19 225 GLU A CA 1
ATOM 1752 C C . GLU A 1 225 ? 17.055 -31.596 -14.431 1.00 94.19 225 GLU A C 1
ATOM 1754 O O . GLU A 1 225 ? 16.519 -31.984 -13.388 1.00 94.19 225 GLU A O 1
ATOM 1759 N N . ALA A 1 226 ? 16.629 -32.009 -15.629 1.00 85.50 226 ALA A N 1
ATOM 1760 C CA . ALA A 1 226 ? 15.377 -32.752 -15.817 1.00 85.50 226 ALA A CA 1
ATOM 1761 C C . ALA A 1 226 ? 15.309 -34.059 -15.001 1.00 85.50 226 ALA A C 1
ATOM 1763 O O . ALA A 1 226 ? 14.242 -34.429 -14.507 1.00 85.50 226 ALA A O 1
ATOM 1764 N N . GLY A 1 227 ? 16.443 -34.752 -14.838 1.00 89.69 227 GLY A N 1
ATOM 1765 C CA . GLY A 1 227 ? 16.541 -35.963 -14.019 1.00 89.69 227 GLY A CA 1
ATOM 1766 C C . GLY A 1 227 ? 16.310 -35.685 -12.534 1.00 89.69 227 GLY A C 1
ATOM 1767 O O . GLY A 1 227 ? 15.426 -36.290 -11.928 1.00 89.69 227 GLY A O 1
ATOM 1768 N N . GLU A 1 228 ? 17.046 -34.718 -11.983 1.00 92.50 228 GLU A N 1
ATOM 1769 C CA . GLU A 1 228 ? 16.964 -34.326 -10.574 1.00 92.50 228 GLU A CA 1
ATOM 1770 C C . GLU A 1 228 ? 15.569 -33.794 -10.218 1.00 92.50 228 GLU A C 1
ATOM 1772 O O . GLU A 1 228 ? 14.944 -34.247 -9.256 1.00 92.50 228 GLU A O 1
ATOM 1777 N N . GLY A 1 229 ? 15.041 -32.866 -11.025 1.00 95.38 229 GLY A N 1
ATOM 1778 C CA . GLY A 1 229 ? 13.721 -32.283 -10.795 1.00 95.38 229 GLY A CA 1
ATOM 1779 C C . GLY A 1 229 ? 12.611 -33.338 -10.802 1.00 95.38 229 GLY A C 1
ATOM 1780 O O . GLY A 1 229 ? 11.719 -33.307 -9.951 1.00 95.38 229 GLY A O 1
ATOM 1781 N N . ARG A 1 230 ? 12.682 -34.313 -11.718 1.00 93.88 230 ARG A N 1
ATOM 1782 C CA . ARG A 1 230 ? 11.706 -35.407 -11.814 1.00 93.88 230 ARG A CA 1
ATOM 1783 C C . ARG A 1 230 ? 11.749 -36.333 -10.601 1.00 93.88 230 ARG A C 1
ATOM 1785 O O . ARG A 1 230 ? 10.690 -36.727 -10.116 1.00 93.88 230 ARG A O 1
ATOM 1792 N N . GLU A 1 231 ? 12.935 -36.681 -10.108 1.00 95.75 231 GLU A N 1
ATOM 1793 C CA . GLU A 1 231 ? 13.080 -37.523 -8.912 1.00 95.75 231 GLU A CA 1
ATOM 1794 C C . GLU A 1 231 ? 12.504 -36.844 -7.667 1.00 95.75 231 GLU A C 1
ATOM 1796 O O . GLU A 1 231 ? 11.736 -37.469 -6.929 1.00 95.75 231 GLU A O 1
ATOM 1801 N N . LYS A 1 232 ? 12.786 -35.547 -7.480 1.00 97.56 232 LYS A N 1
ATOM 1802 C CA . LYS A 1 232 ? 12.212 -34.753 -6.382 1.00 97.56 232 LYS A CA 1
ATOM 1803 C C . LYS A 1 232 ? 10.685 -34.689 -6.473 1.00 97.56 232 LYS A C 1
ATOM 1805 O O . LYS A 1 232 ? 10.004 -34.962 -5.485 1.00 97.56 232 LYS A O 1
ATOM 1810 N N . LEU A 1 233 ? 10.134 -34.375 -7.650 1.00 97.75 233 LEU A N 1
ATOM 1811 C CA . LEU A 1 233 ? 8.681 -34.310 -7.849 1.00 97.75 233 LEU A CA 1
ATOM 1812 C C . LEU A 1 233 ? 8.000 -35.661 -7.604 1.00 97.75 233 LEU A C 1
ATOM 1814 O O . LEU A 1 233 ? 6.954 -35.698 -6.962 1.00 97.75 233 LEU A O 1
ATOM 1818 N N . GLU A 1 234 ? 8.582 -36.767 -8.070 1.00 96.00 234 GLU A N 1
ATOM 1819 C CA . GLU A 1 234 ? 8.005 -38.100 -7.877 1.00 96.00 234 GLU A CA 1
ATOM 1820 C C . GLU A 1 234 ? 8.047 -38.534 -6.403 1.00 96.00 234 GLU A C 1
ATOM 1822 O O . GLU A 1 234 ? 7.068 -39.095 -5.908 1.00 96.00 234 GLU A O 1
ATOM 1827 N N . PHE A 1 235 ? 9.131 -38.233 -5.677 1.00 97.44 235 PHE A N 1
ATOM 1828 C CA . PHE A 1 235 ? 9.202 -38.468 -4.233 1.00 97.44 235 PHE A CA 1
ATOM 1829 C C . PHE A 1 235 ? 8.115 -37.689 -3.483 1.00 97.44 235 PHE A C 1
ATOM 1831 O O . PHE A 1 235 ? 7.335 -38.283 -2.736 1.00 97.44 235 PHE A O 1
ATOM 1838 N N . LEU A 1 236 ? 8.027 -36.374 -3.715 1.00 98.06 236 LEU A N 1
ATOM 1839 C CA . LEU A 1 236 ? 7.059 -35.510 -3.038 1.00 98.06 236 LEU A CA 1
ATOM 1840 C C . LEU A 1 236 ? 5.616 -35.896 -3.393 1.00 98.06 236 LEU A C 1
ATOM 1842 O O . LEU A 1 236 ? 4.771 -35.958 -2.505 1.00 98.06 236 LEU A O 1
ATOM 1846 N N . TYR A 1 237 ? 5.341 -36.235 -4.657 1.00 97.00 237 TYR A N 1
ATOM 1847 C CA . TYR A 1 237 ? 4.031 -36.723 -5.094 1.00 97.00 237 TYR A CA 1
ATOM 1848 C C . TYR A 1 237 ? 3.629 -38.014 -4.367 1.00 97.00 237 TYR A C 1
ATOM 1850 O O . TYR A 1 237 ? 2.518 -38.109 -3.840 1.00 97.00 237 TYR A O 1
ATOM 1858 N N . ARG A 1 238 ? 4.529 -39.005 -4.294 1.00 96.31 238 ARG A N 1
ATOM 1859 C CA . ARG A 1 238 ? 4.274 -40.268 -3.578 1.00 96.31 238 ARG A CA 1
ATOM 1860 C C . ARG A 1 238 ? 4.074 -40.047 -2.085 1.00 96.31 238 ARG A C 1
ATOM 1862 O O . ARG A 1 238 ? 3.176 -40.647 -1.507 1.00 96.31 238 ARG A O 1
ATOM 1869 N N . HIS A 1 239 ? 4.877 -39.179 -1.471 1.00 97.06 239 HIS A N 1
ATOM 1870 C CA . HIS A 1 239 ? 4.733 -38.806 -0.062 1.00 97.06 239 HIS A CA 1
ATOM 1871 C C . HIS A 1 239 ? 3.361 -38.181 0.208 1.00 97.06 239 HIS A C 1
ATOM 1873 O O . HIS A 1 239 ? 2.619 -38.662 1.058 1.00 97.06 239 HIS A O 1
ATOM 1879 N N . SER A 1 240 ? 2.971 -37.179 -0.582 1.00 96.12 240 SER A N 1
ATOM 1880 C CA . SER A 1 240 ? 1.698 -36.464 -0.434 1.00 96.12 240 SER A CA 1
ATOM 1881 C C . SER A 1 240 ? 0.447 -37.298 -0.721 1.00 96.12 240 SER A C 1
ATOM 1883 O O . SER A 1 240 ? -0.654 -36.826 -0.457 1.00 96.12 240 SER A O 1
ATOM 1885 N N . THR A 1 241 ? 0.591 -38.515 -1.248 1.00 94.00 241 THR A N 1
ATOM 1886 C CA . THR A 1 241 ? -0.525 -39.396 -1.635 1.00 94.00 241 THR A CA 1
ATOM 1887 C C . THR A 1 241 ? -0.572 -40.708 -0.845 1.00 94.00 241 THR A C 1
ATOM 1889 O O . THR A 1 241 ? -1.326 -41.615 -1.198 1.00 94.00 241 THR A O 1
ATOM 1892 N N . GLN A 1 242 ? 0.199 -40.815 0.244 1.00 94.31 242 GLN A N 1
ATOM 1893 C CA . GLN A 1 242 ? 0.135 -41.947 1.174 1.00 94.31 242 GLN A CA 1
ATOM 1894 C C . GLN A 1 242 ? -1.234 -42.040 1.860 1.00 94.31 242 GLN A C 1
ATOM 1896 O O . GLN A 1 242 ? -1.821 -41.022 2.223 1.00 94.31 242 GLN A O 1
ATOM 1901 N N . ASP A 1 243 ? -1.703 -43.261 2.133 1.00 93.19 243 ASP A N 1
ATOM 1902 C CA . ASP A 1 243 ? -3.049 -43.509 2.676 1.00 93.19 243 ASP A CA 1
ATOM 1903 C C . ASP A 1 243 ? -3.340 -42.778 3.992 1.00 93.19 243 ASP A C 1
ATOM 1905 O O . ASP A 1 243 ? -4.469 -42.356 4.217 1.00 93.19 243 ASP A O 1
ATOM 1909 N N . LYS A 1 244 ? -2.324 -42.537 4.830 1.00 92.56 244 LYS A N 1
ATOM 1910 C CA . LYS A 1 244 ? -2.471 -41.769 6.081 1.00 92.56 244 LYS A CA 1
ATOM 1911 C C . LYS A 1 244 ? -2.860 -40.297 5.882 1.00 92.56 244 LYS A C 1
ATOM 1913 O O . LYS A 1 244 ? -3.262 -39.643 6.841 1.00 92.56 244 LYS A O 1
ATOM 1918 N N . PHE A 1 245 ? -2.715 -39.769 4.668 1.00 94.25 245 PHE A N 1
ATOM 1919 C CA . PHE A 1 245 ? -3.136 -38.417 4.307 1.00 94.25 245 PHE A CA 1
ATOM 1920 C C . PHE A 1 245 ? -4.425 -38.405 3.497 1.00 94.25 245 PHE A C 1
ATOM 1922 O O . PHE A 1 245 ? -4.873 -37.316 3.151 1.00 94.25 245 PHE A O 1
ATOM 1929 N N . VAL A 1 246 ? -5.003 -39.567 3.172 1.00 94.88 246 VAL A N 1
ATOM 1930 C CA . VAL A 1 246 ? -6.104 -39.686 2.216 1.00 94.88 246 VAL A CA 1
ATOM 1931 C C . VAL A 1 246 ? -7.401 -40.122 2.893 1.00 94.88 246 VAL A C 1
ATOM 1933 O O . VAL A 1 246 ? -7.427 -41.047 3.698 1.00 94.88 246 VAL A O 1
ATOM 1936 N N . VAL A 1 247 ? -8.509 -39.502 2.491 1.00 94.06 247 VAL A N 1
ATOM 1937 C CA . VAL A 1 247 ? -9.870 -39.963 2.788 1.00 94.06 247 VAL A CA 1
ATOM 1938 C C . VAL A 1 247 ? -10.600 -40.266 1.484 1.00 94.06 247 VAL A C 1
ATOM 1940 O O . VAL A 1 247 ? -10.524 -39.484 0.537 1.00 94.06 247 VAL A O 1
ATOM 1943 N N . SER A 1 248 ? -11.314 -41.393 1.436 1.00 93.31 248 SER A N 1
ATOM 1944 C CA . SER A 1 248 ? -12.216 -41.718 0.327 1.00 93.31 248 SER A CA 1
ATOM 1945 C C . SER A 1 248 ? -13.635 -41.298 0.687 1.00 93.31 248 SER A C 1
ATOM 1947 O O . SER A 1 248 ? -14.187 -41.761 1.686 1.00 93.31 248 SER A O 1
ATOM 1949 N N . VAL A 1 249 ? -14.221 -40.407 -0.110 1.00 93.50 249 VAL A N 1
ATOM 1950 C CA . VAL A 1 249 ? -15.581 -39.896 0.089 1.00 93.50 249 VAL A CA 1
ATOM 1951 C C . VAL A 1 249 ? -16.530 -40.607 -0.877 1.00 93.50 249 VAL A C 1
ATOM 1953 O O . VAL A 1 249 ? -16.445 -40.351 -2.083 1.00 93.50 249 VAL A O 1
ATOM 1956 N N . PRO A 1 250 ? -17.422 -41.492 -0.389 1.00 90.81 250 PRO A N 1
ATOM 1957 C CA . PRO A 1 250 ? -18.425 -42.140 -1.226 1.00 90.81 250 PRO A CA 1
ATOM 1958 C C . PRO A 1 250 ? -19.547 -41.170 -1.605 1.00 90.81 250 PRO A C 1
ATOM 1960 O O . PRO A 1 250 ? -19.953 -40.336 -0.796 1.00 90.81 250 PRO A O 1
ATOM 1963 N N . TRP A 1 251 ? -20.082 -41.336 -2.813 1.00 90.88 251 TRP A N 1
ATOM 1964 C CA . TRP A 1 251 ? -21.337 -40.713 -3.235 1.00 90.88 251 TRP A CA 1
ATOM 1965 C C . TRP A 1 251 ? -22.482 -41.640 -2.843 1.00 90.88 251 TRP A C 1
ATOM 1967 O O . TRP A 1 251 ? -22.506 -42.790 -3.282 1.00 90.88 251 TRP A O 1
ATOM 1977 N N . LYS A 1 252 ? -23.380 -41.175 -1.975 1.00 91.12 252 LYS A N 1
ATOM 1978 C CA . LYS A 1 252 ? -24.438 -42.008 -1.392 1.00 91.12 252 LYS A CA 1
ATOM 1979 C C . LYS A 1 252 ? -25.763 -41.789 -2.107 1.00 91.12 252 LYS A C 1
ATOM 1981 O O . LYS A 1 252 ? -26.433 -42.759 -2.431 1.00 91.12 252 LYS A O 1
ATOM 1986 N N . GLU A 1 253 ? -26.098 -40.533 -2.383 1.00 91.06 253 GLU A N 1
ATOM 1987 C CA . GLU A 1 253 ? -27.391 -40.138 -2.939 1.00 91.06 253 GLU A CA 1
ATOM 1988 C C . GLU A 1 253 ? -27.231 -39.170 -4.117 1.00 91.06 253 GLU A C 1
ATOM 1990 O O . GLU A 1 253 ? -26.260 -38.411 -4.228 1.00 91.06 253 GLU A O 1
ATOM 1995 N N . VAL A 1 254 ? -28.231 -39.149 -5.002 1.00 91.19 254 VAL A N 1
ATOM 1996 C CA . VAL A 1 254 ? -28.372 -38.052 -5.966 1.00 91.19 254 VAL A CA 1
ATOM 1997 C C . VAL A 1 254 ? -28.647 -36.758 -5.196 1.00 91.19 254 VAL A C 1
ATOM 1999 O O . VAL A 1 254 ? -29.487 -36.714 -4.301 1.00 91.19 254 VAL A O 1
ATOM 2002 N N . GLY A 1 255 ? -27.936 -35.691 -5.552 1.00 93.06 255 GLY A N 1
ATOM 2003 C CA . GLY A 1 255 ? -27.973 -34.409 -4.854 1.00 93.06 255 GLY A CA 1
ATOM 2004 C C . GLY A 1 255 ? -26.900 -34.250 -3.777 1.00 93.06 255 GLY A C 1
ATOM 2005 O O . GLY A 1 255 ? -26.788 -33.154 -3.222 1.00 93.06 255 GLY A O 1
ATOM 2006 N N . ASP A 1 256 ? -26.094 -35.279 -3.496 1.00 95.50 256 ASP A N 1
ATOM 2007 C CA . ASP A 1 256 ? -24.882 -35.119 -2.690 1.00 95.50 256 ASP A CA 1
ATOM 2008 C C . ASP A 1 256 ? -23.968 -34.060 -3.317 1.00 95.50 256 ASP A C 1
ATOM 2010 O O . ASP A 1 256 ? -23.762 -34.026 -4.535 1.00 95.50 256 ASP A O 1
ATOM 2014 N N . LEU A 1 257 ? -23.412 -33.192 -2.477 1.00 97.31 257 LEU A N 1
ATOM 2015 C CA . LEU A 1 257 ? -22.499 -32.132 -2.879 1.00 97.31 257 LEU A CA 1
ATOM 2016 C C . LEU A 1 257 ? -21.202 -32.233 -2.082 1.00 97.31 257 LEU A C 1
ATOM 2018 O O . LEU A 1 257 ? -21.215 -32.278 -0.855 1.00 97.31 257 LEU A O 1
ATOM 2022 N N . VAL A 1 258 ? -20.069 -32.236 -2.777 1.00 97.44 258 VAL A N 1
ATOM 2023 C CA . VAL A 1 258 ? -18.739 -32.243 -2.160 1.00 97.44 258 VAL A CA 1
ATOM 2024 C C . VAL A 1 258 ? -18.012 -30.965 -2.541 1.00 97.44 258 VAL A C 1
ATOM 2026 O O . VAL A 1 258 ? -17.914 -30.622 -3.716 1.00 97.44 258 VAL A O 1
ATOM 2029 N N . MET A 1 259 ? -17.499 -30.258 -1.541 1.00 97.44 259 MET A N 1
ATOM 2030 C CA . MET A 1 259 ? -16.719 -29.035 -1.690 1.00 97.44 259 MET A CA 1
ATOM 2031 C C . MET A 1 259 ? -15.311 -29.248 -1.135 1.00 97.44 259 MET A C 1
ATOM 2033 O O . MET A 1 259 ? -15.171 -29.783 -0.040 1.00 97.44 259 MET A O 1
ATOM 2037 N N . TRP A 1 260 ? -14.272 -28.797 -1.836 1.00 97.06 260 TRP A N 1
ATOM 2038 C CA . TRP A 1 260 ? -12.888 -28.875 -1.350 1.00 97.06 260 TRP A CA 1
ATOM 2039 C C . TRP A 1 260 ? -12.063 -27.630 -1.669 1.00 97.06 260 TRP A C 1
ATOM 2041 O O . TRP A 1 260 ? -12.393 -26.853 -2.568 1.00 97.06 260 TRP A O 1
ATOM 2051 N N . ASP A 1 261 ? -10.984 -27.456 -0.910 1.00 96.25 261 ASP A N 1
ATOM 2052 C CA . ASP A 1 261 ? -9.995 -26.387 -1.034 1.00 96.25 261 ASP A CA 1
ATOM 2053 C C . ASP A 1 261 ? -8.792 -26.821 -1.889 1.00 96.25 261 ASP A C 1
ATOM 2055 O O . ASP A 1 261 ? -7.909 -27.556 -1.449 1.00 96.25 261 ASP A O 1
ATOM 2059 N N . ASN A 1 262 ? -8.726 -26.312 -3.118 1.00 94.06 262 ASN A N 1
ATOM 2060 C CA . ASN A 1 262 ? -7.647 -26.575 -4.073 1.00 94.06 262 ASN A CA 1
ATOM 2061 C C . ASN A 1 262 ? -6.306 -25.941 -3.665 1.00 94.06 262 ASN A C 1
ATOM 2063 O O . ASN A 1 262 ? -5.281 -26.196 -4.294 1.00 94.06 262 ASN A O 1
ATOM 2067 N N . THR A 1 263 ? -6.268 -25.083 -2.643 1.00 90.31 263 THR A N 1
ATOM 2068 C CA . THR A 1 263 ? -5.020 -24.454 -2.186 1.00 90.31 263 THR A CA 1
ATOM 2069 C C . THR A 1 263 ? -4.257 -25.297 -1.167 1.00 90.31 263 THR A C 1
ATOM 2071 O O . THR A 1 263 ? -3.078 -25.026 -0.927 1.00 90.31 263 THR A O 1
ATOM 2074 N N . SER A 1 264 ? -4.893 -26.325 -0.598 1.00 86.12 264 SER A N 1
ATOM 2075 C CA . SER A 1 264 ? -4.300 -27.174 0.442 1.00 86.12 264 SER A CA 1
ATOM 2076 C C . SER A 1 264 ? -4.625 -28.670 0.345 1.00 86.12 264 SER A C 1
ATOM 2078 O O . SER A 1 264 ? -4.224 -29.426 1.231 1.00 86.12 264 SER A O 1
ATOM 2080 N N . PHE A 1 265 ? -5.319 -29.103 -0.715 1.00 83.44 265 PHE A N 1
ATOM 2081 C CA . PHE A 1 265 ? -5.695 -30.500 -0.934 1.00 83.44 265 PHE A CA 1
ATOM 2082 C C . PHE A 1 265 ? -5.523 -30.915 -2.386 1.00 83.44 265 PHE A C 1
ATOM 2084 O O . PHE A 1 265 ? -5.724 -30.123 -3.303 1.00 83.44 265 PHE A O 1
ATOM 2091 N N . SER A 1 266 ? -5.210 -32.193 -2.576 1.00 72.81 266 SER A N 1
ATOM 2092 C CA . SER A 1 266 ? -5.158 -32.849 -3.882 1.00 72.81 266 SER A CA 1
ATOM 2093 C C . SER A 1 266 ? -6.264 -33.897 -3.962 1.00 72.81 266 SER A C 1
ATOM 2095 O O . SER A 1 266 ? -6.506 -34.604 -2.985 1.00 72.81 266 SER A O 1
ATOM 2097 N N . MET A 1 267 ? -6.937 -34.017 -5.101 1.00 86.50 267 MET A N 1
ATOM 2098 C CA . MET A 1 267 ? -8.038 -34.960 -5.302 1.00 86.50 267 MET A CA 1
ATOM 2099 C C . MET A 1 267 ? -7.722 -35.975 -6.397 1.00 86.50 267 MET A C 1
ATOM 2101 O O . MET A 1 267 ? -7.049 -35.651 -7.370 1.00 86.50 267 MET A O 1
ATOM 2105 N N . GLY A 1 268 ? -8.236 -37.191 -6.283 1.00 72.19 268 GLY A N 1
ATOM 2106 C CA . GLY A 1 268 ? -8.106 -38.221 -7.310 1.00 72.19 268 GLY A CA 1
ATOM 2107 C C . GLY A 1 268 ? -9.244 -39.229 -7.239 1.00 72.19 268 GLY A C 1
ATOM 2108 O O . GLY A 1 268 ? -10.095 -39.177 -6.352 1.00 72.19 268 GLY A O 1
ATOM 2109 N N . ASN A 1 269 ? -9.265 -40.174 -8.171 1.00 72.31 269 ASN A N 1
ATOM 2110 C CA . ASN A 1 269 ? -10.181 -41.308 -8.120 1.00 72.31 269 ASN A CA 1
ATOM 2111 C C . ASN A 1 269 ? -9.393 -42.599 -8.350 1.00 72.31 269 ASN A C 1
ATOM 2113 O O . ASN A 1 269 ? -9.162 -42.993 -9.495 1.00 72.31 269 ASN A O 1
ATOM 2117 N N . ARG A 1 270 ? -8.970 -43.248 -7.256 1.00 64.81 270 ARG A N 1
ATOM 2118 C CA . ARG A 1 270 ? -8.219 -44.515 -7.307 1.00 64.81 270 ARG A CA 1
ATOM 2119 C C . ARG A 1 270 ? -9.100 -45.723 -7.651 1.00 64.81 270 ARG A C 1
ATOM 2121 O O . ARG A 1 270 ? -8.581 -46.762 -8.044 1.00 64.81 270 ARG A O 1
ATOM 2128 N N . SER A 1 271 ? -10.424 -45.587 -7.548 1.00 50.69 271 SER A N 1
ATOM 2129 C CA . SER A 1 271 ? -11.413 -46.624 -7.859 1.00 50.69 271 SER A CA 1
ATOM 2130 C C . SER A 1 271 ? -11.938 -46.429 -9.284 1.00 50.69 271 SER A C 1
ATOM 2132 O O . SER A 1 271 ? -12.854 -45.638 -9.514 1.00 50.69 271 SER A O 1
ATOM 2134 N N . SER A 1 272 ? -11.403 -47.170 -10.257 1.00 43.03 272 SER A N 1
ATOM 2135 C CA . SER A 1 272 ? -11.882 -47.111 -11.641 1.00 43.03 272 SER A CA 1
ATOM 2136 C C . SER A 1 272 ? -13.296 -47.680 -11.776 1.00 43.03 272 SER A C 1
ATOM 2138 O O . SER A 1 272 ? -13.481 -48.889 -11.918 1.00 43.03 272 SER A O 1
ATOM 2140 N N . SER A 1 273 ? -14.296 -46.806 -11.787 1.00 41.69 273 SER A N 1
ATOM 2141 C CA . SER A 1 273 ? -15.622 -47.137 -12.296 1.00 41.69 273 SER A CA 1
ATOM 2142 C C . SER A 1 273 ? -16.433 -45.892 -12.670 1.00 41.69 273 SER A C 1
ATOM 2144 O O . SER A 1 273 ? -16.288 -44.798 -12.118 1.00 41.69 273 SER A O 1
ATOM 2146 N N . SER A 1 274 ? -17.251 -46.078 -13.701 1.00 38.22 274 SER A N 1
ATOM 2147 C CA . SER A 1 274 ? -18.053 -45.094 -14.429 1.00 38.22 274 SER A CA 1
ATOM 2148 C C . SER A 1 274 ? -18.975 -44.263 -13.533 1.00 38.22 274 SER A C 1
ATOM 2150 O O . SER A 1 274 ? -19.822 -44.822 -12.844 1.00 38.22 274 SER A O 1
ATOM 2152 N N . THR A 1 275 ? -18.865 -42.930 -13.578 1.00 42.53 275 THR A N 1
ATOM 2153 C CA . THR A 1 275 ? -19.733 -42.015 -12.812 1.00 42.53 275 THR A CA 1
ATOM 2154 C C . THR A 1 275 ? -20.094 -40.755 -13.605 1.00 42.53 275 THR A C 1
ATOM 2156 O O . THR A 1 275 ? -19.253 -40.210 -14.321 1.00 42.53 275 THR A O 1
ATOM 2159 N N . LYS A 1 276 ? -21.315 -40.240 -13.398 1.00 39.09 276 LYS A N 1
ATOM 2160 C CA . LYS A 1 276 ? -21.759 -38.910 -13.836 1.00 39.09 276 LYS A CA 1
ATOM 2161 C C . LYS A 1 276 ? -21.507 -37.890 -12.718 1.00 39.09 276 LYS A C 1
ATOM 2163 O O . LYS A 1 276 ? -22.075 -38.018 -11.643 1.00 39.09 276 LYS A O 1
ATOM 2168 N N . ARG A 1 277 ? -20.670 -36.868 -12.925 1.00 45.06 277 ARG A N 1
ATOM 2169 C CA . ARG A 1 277 ? -20.442 -35.810 -11.913 1.00 45.06 277 ARG A CA 1
ATOM 2170 C C . ARG A 1 277 ? -20.417 -34.423 -12.569 1.00 45.06 277 ARG A C 1
ATOM 2172 O O . ARG A 1 277 ? -20.130 -34.325 -13.754 1.00 45.06 277 ARG A O 1
ATOM 2179 N N . ARG A 1 278 ? -20.728 -33.338 -11.852 1.00 40.53 278 ARG A N 1
ATOM 2180 C CA . ARG A 1 278 ? -20.600 -31.950 -12.361 1.00 40.53 278 ARG A CA 1
ATOM 2181 C C . ARG A 1 278 ? -19.795 -31.083 -11.396 1.00 40.53 278 ARG A C 1
ATOM 2183 O O . ARG A 1 278 ? -20.270 -30.821 -10.294 1.00 40.53 278 ARG A O 1
ATOM 2190 N N . THR A 1 279 ? -18.593 -30.648 -11.783 1.00 37.06 279 THR A N 1
ATOM 2191 C CA . THR A 1 279 ? -17.705 -29.813 -10.940 1.00 37.06 279 THR A CA 1
ATOM 2192 C C . THR A 1 279 ? -17.797 -28.342 -11.290 1.00 37.06 279 THR A C 1
ATOM 2194 O O . THR A 1 279 ? -17.997 -27.979 -12.452 1.00 37.06 279 THR A O 1
ATOM 2197 N N . ARG A 1 280 ? -17.490 -27.492 -10.313 1.00 40.97 280 ARG A N 1
ATOM 2198 C CA . ARG A 1 280 ? -17.253 -26.069 -10.523 1.00 40.97 280 ARG A CA 1
ATOM 2199 C C . ARG A 1 280 ? -16.145 -25.530 -9.638 1.00 40.97 280 ARG A C 1
ATOM 2201 O O . ARG A 1 280 ? -16.195 -25.752 -8.440 1.00 40.97 280 ARG A O 1
ATOM 2208 N N . ALA A 1 281 ? -15.243 -24.741 -10.214 1.00 39.22 281 ALA A N 1
ATOM 2209 C CA . ALA A 1 281 ? -14.229 -23.976 -9.497 1.00 39.22 281 ALA A CA 1
ATOM 2210 C C . ALA A 1 281 ? -14.673 -22.517 -9.252 1.00 39.22 281 ALA A C 1
ATOM 2212 O O . ALA A 1 281 ? -15.258 -21.883 -10.136 1.00 39.22 281 ALA A O 1
ATOM 2213 N N . ALA A 1 282 ? -14.373 -21.961 -8.073 1.00 32.88 282 ALA A N 1
ATOM 2214 C CA . ALA A 1 282 ? -14.612 -20.553 -7.731 1.00 32.88 282 ALA A CA 1
ATOM 2215 C C . ALA A 1 282 ? -13.287 -19.740 -7.606 1.00 32.88 282 ALA A C 1
ATOM 2217 O O . ALA A 1 282 ? -12.494 -20.033 -6.704 1.00 32.88 282 ALA A O 1
ATOM 2218 N N . PRO A 1 283 ? -12.981 -18.750 -8.480 1.00 34.22 283 PRO A N 1
ATOM 2219 C CA . PRO A 1 283 ? -12.020 -17.655 -8.237 1.00 34.22 283 PRO A CA 1
ATOM 2220 C C . PRO A 1 283 ? -12.417 -16.649 -7.127 1.00 34.22 283 PRO A C 1
ATOM 2222 O O . PRO A 1 283 ? -13.549 -16.624 -6.683 1.00 34.22 283 PRO A O 1
ATOM 2225 N N . LYS A 1 284 ? -11.519 -15.756 -6.661 1.00 44.62 284 LYS A N 1
ATOM 2226 C CA . LYS A 1 284 ? -11.811 -14.734 -5.611 1.00 44.62 284 LYS A CA 1
ATOM 2227 C C . LYS A 1 284 ? -11.565 -13.260 -6.018 1.00 44.62 284 LYS A C 1
ATOM 2229 O O . LYS A 1 284 ? -10.616 -12.987 -6.748 1.00 44.62 284 LYS A O 1
ATOM 2234 N N . LYS A 1 285 ? -12.399 -12.397 -5.383 1.00 32.53 285 LYS A N 1
ATOM 2235 C CA . LYS A 1 285 ? -12.502 -10.917 -5.149 1.00 32.53 285 LYS A CA 1
ATOM 2236 C C . LYS A 1 285 ? -12.608 -9.917 -6.342 1.00 32.53 285 LYS A C 1
ATOM 2238 O O . LYS A 1 285 ? -11.821 -10.020 -7.270 1.00 32.53 285 LYS A O 1
ATOM 2243 N N . PRO A 1 286 ? -13.538 -8.921 -6.297 1.00 39.31 286 PRO A N 1
ATOM 2244 C CA . PRO A 1 286 ? -13.963 -8.133 -7.468 1.00 39.31 286 PRO A CA 1
ATOM 2245 C C . PRO A 1 286 ? -13.294 -6.752 -7.631 1.00 39.31 286 PRO A C 1
ATOM 2247 O O . PRO A 1 286 ? -12.887 -6.125 -6.652 1.00 39.31 286 PRO A O 1
ATOM 2250 N N . VAL A 1 287 ? -13.352 -6.220 -8.861 1.00 31.17 287 VAL A N 1
ATOM 2251 C CA . VAL A 1 287 ? -13.350 -4.774 -9.172 1.00 31.17 287 VAL A CA 1
ATOM 2252 C C . VAL A 1 287 ? -14.759 -4.373 -9.675 1.00 31.17 287 VAL A C 1
ATOM 2254 O O . VAL A 1 287 ? -15.464 -5.183 -10.265 1.00 31.17 287 VAL A O 1
ATOM 2257 N N . LYS A 1 288 ? -15.190 -3.145 -9.342 1.00 29.92 288 LYS A N 1
ATOM 2258 C CA . LYS A 1 288 ? -16.547 -2.534 -9.396 1.00 29.92 288 LYS A CA 1
ATOM 2259 C C . LYS A 1 288 ? -17.307 -2.573 -10.756 1.00 29.92 288 LYS A C 1
ATOM 2261 O O . LYS A 1 288 ? -16.683 -2.753 -11.794 1.00 29.92 288 LYS A O 1
ATOM 2266 N N . PRO A 1 289 ? -18.649 -2.355 -10.764 1.00 44.44 289 PRO A N 1
ATOM 2267 C CA . PRO A 1 289 ? -19.547 -2.731 -11.867 1.00 44.44 289 PRO A CA 1
ATOM 2268 C C . PRO A 1 289 ? -19.583 -1.717 -13.023 1.00 44.44 289 PRO A C 1
ATOM 2270 O O . PRO A 1 289 ? -19.487 -0.511 -12.791 1.00 44.44 289 PRO A O 1
ATOM 2273 N N . GLN A 1 290 ? -19.854 -2.187 -14.250 1.00 29.73 290 GLN A N 1
ATOM 2274 C CA . GLN A 1 290 ? -20.345 -1.340 -15.346 1.00 29.73 290 GLN A CA 1
ATOM 2275 C C . GLN A 1 290 ? -21.578 -1.929 -16.058 1.00 29.73 290 GLN A C 1
ATOM 2277 O O . GLN A 1 290 ? -21.785 -3.135 -16.126 1.00 29.73 290 GLN A O 1
ATOM 2282 N N . ARG A 1 291 ? -22.410 -0.984 -16.509 1.00 31.30 291 ARG A N 1
ATOM 2283 C CA . ARG A 1 291 ? -23.763 -1.020 -17.102 1.00 31.30 291 ARG A CA 1
ATOM 2284 C C . ARG A 1 291 ? -23.802 -1.635 -18.536 1.00 31.30 291 ARG A C 1
ATOM 2286 O O . ARG A 1 291 ? -22.748 -2.001 -19.042 1.00 31.30 291 ARG A O 1
ATOM 2293 N N . PRO A 1 292 ? -24.985 -1.809 -19.178 1.00 37.56 292 PRO A N 1
ATOM 2294 C CA . PRO A 1 292 ? -25.246 -2.856 -20.177 1.00 37.56 292 PRO A CA 1
ATOM 2295 C C . PRO A 1 292 ? -24.515 -2.658 -21.516 1.00 37.56 292 PRO A C 1
ATOM 2297 O O . PRO A 1 292 ? -24.348 -1.532 -21.982 1.00 37.56 292 PRO A O 1
ATOM 2300 N N . VAL A 1 293 ? -24.117 -3.767 -22.155 1.00 36.41 293 VAL A N 1
ATOM 2301 C CA . VAL A 1 293 ? -23.348 -3.767 -23.411 1.00 36.41 293 VAL A CA 1
ATOM 2302 C C . VAL A 1 293 ? -24.279 -3.735 -24.626 1.00 36.41 293 VAL A C 1
ATOM 2304 O O . VAL A 1 293 ? -24.887 -4.732 -25.010 1.00 36.41 293 VAL A O 1
ATOM 2307 N N . VAL A 1 294 ? -24.339 -2.561 -25.252 1.00 34.75 294 VAL A N 1
ATOM 2308 C CA . VAL A 1 294 ? -24.701 -2.357 -26.660 1.00 34.75 294 VAL A CA 1
ATOM 2309 C C . VAL A 1 294 ? -23.690 -3.114 -27.532 1.00 34.75 294 VAL A C 1
ATOM 2311 O O . VAL A 1 294 ? -22.490 -3.030 -27.270 1.00 34.75 294 VAL A O 1
ATOM 2314 N N . LYS A 1 295 ? -24.145 -3.851 -28.559 1.00 40.69 295 LYS A N 1
ATOM 2315 C CA . LYS A 1 295 ? -23.259 -4.536 -29.522 1.00 40.69 295 LYS A CA 1
ATOM 2316 C C . LYS A 1 295 ? -22.267 -3.529 -30.111 1.00 40.69 295 LYS A C 1
ATOM 2318 O O . LYS A 1 295 ? -22.655 -2.631 -30.851 1.00 40.69 295 LYS A O 1
ATOM 2323 N N . MET A 1 296 ? -20.997 -3.692 -29.764 1.00 38.22 296 MET A N 1
ATOM 2324 C CA . MET A 1 296 ? -19.889 -2.901 -30.278 1.00 38.22 296 MET A CA 1
ATOM 2325 C C . MET A 1 296 ? -19.014 -3.784 -31.155 1.00 38.22 296 MET A C 1
ATOM 2327 O O . MET A 1 296 ? -18.740 -4.926 -30.785 1.00 38.22 296 MET A O 1
ATOM 2331 N N . GLU A 1 297 ? -18.566 -3.254 -32.294 1.00 41.09 297 GLU A N 1
ATOM 2332 C CA . GLU A 1 297 ? -17.487 -3.863 -33.076 1.00 41.09 297 GLU A CA 1
ATOM 2333 C C . GLU A 1 297 ? -16.300 -4.227 -32.169 1.00 41.09 297 GLU A C 1
ATOM 2335 O O . GLU A 1 297 ? -16.083 -3.538 -31.162 1.00 41.09 297 GLU A O 1
ATOM 2340 N N . PRO A 1 298 ? -15.533 -5.291 -32.486 1.00 41.31 298 PRO A N 1
ATOM 2341 C CA . PRO A 1 298 ? -14.387 -5.690 -31.685 1.00 41.31 298 PRO A CA 1
ATOM 2342 C C . PRO A 1 298 ? -13.388 -4.535 -31.639 1.00 41.31 298 PRO A C 1
ATOM 2344 O O . PRO A 1 298 ? -12.614 -4.305 -32.566 1.00 41.31 298 PRO A O 1
ATOM 2347 N N . ARG A 1 299 ? -13.434 -3.784 -30.537 1.00 47.03 299 ARG A N 1
ATOM 2348 C CA . ARG A 1 299 ? -12.511 -2.696 -30.259 1.00 47.03 299 ARG A CA 1
ATOM 2349 C C . ARG A 1 299 ? -11.124 -3.312 -30.147 1.00 47.03 299 ARG A C 1
ATOM 2351 O O . ARG A 1 299 ? -10.790 -3.935 -29.142 1.00 47.03 299 ARG A O 1
ATOM 2358 N N . THR A 1 300 ? -10.309 -3.157 -31.185 1.00 59.31 300 THR A N 1
ATOM 2359 C CA . THR A 1 300 ? -8.882 -3.466 -31.100 1.00 59.31 300 THR A CA 1
ATOM 2360 C C . THR A 1 300 ? -8.273 -2.630 -29.980 1.00 59.31 300 THR A C 1
ATOM 2362 O O . THR A 1 300 ? -8.749 -1.532 -29.685 1.00 59.31 300 THR A O 1
ATOM 2365 N N . PHE A 1 301 ? -7.190 -3.102 -29.368 1.00 61.97 301 PHE A N 1
ATOM 2366 C CA . PHE A 1 301 ? -6.491 -2.351 -28.323 1.00 61.97 301 PHE A CA 1
ATOM 2367 C C . PHE A 1 301 ? -6.178 -0.896 -28.747 1.00 61.97 301 PHE A C 1
ATOM 2369 O O . PHE A 1 301 ? -6.274 0.038 -27.956 1.00 61.97 301 PHE A O 1
ATOM 2376 N N . SER A 1 302 ? -5.876 -0.691 -30.034 1.00 64.25 302 SER A N 1
ATOM 2377 C CA . SER A 1 302 ? -5.616 0.618 -30.644 1.00 64.25 302 SER A CA 1
ATOM 2378 C C . SER A 1 302 ? -6.836 1.545 -30.740 1.00 64.25 302 SER A C 1
ATOM 2380 O O . SER A 1 302 ? -6.654 2.755 -30.874 1.00 64.25 302 SER A O 1
ATOM 2382 N N . SER A 1 303 ? -8.056 1.009 -30.655 1.00 71.75 303 SER A N 1
ATOM 2383 C CA . SER A 1 303 ? -9.321 1.762 -30.684 1.00 71.75 303 SER A CA 1
ATOM 2384 C C . SER A 1 303 ? -9.793 2.233 -29.300 1.00 71.75 303 SER A C 1
ATOM 2386 O O . SER A 1 303 ? -10.804 2.930 -29.190 1.00 71.75 303 SER A O 1
ATOM 2388 N N . LEU A 1 304 ? -9.077 1.869 -28.229 1.00 76.69 304 LEU A N 1
ATOM 2389 C CA . LEU A 1 304 ? -9.406 2.315 -26.879 1.00 76.69 304 LEU A CA 1
ATOM 2390 C C . LEU A 1 304 ? -9.188 3.836 -26.723 1.00 76.69 304 LEU A C 1
ATOM 2392 O O . LEU A 1 304 ? -8.267 4.402 -27.326 1.00 76.69 304 LEU A O 1
ATOM 2396 N N . PRO A 1 305 ? -10.014 4.518 -25.905 1.00 81.06 305 PRO A N 1
ATOM 2397 C CA . PRO A 1 305 ? -9.760 5.901 -25.513 1.00 81.06 305 PRO A CA 1
ATOM 2398 C C . PRO A 1 305 ? -8.400 6.046 -24.821 1.00 81.06 305 PRO A C 1
ATOM 2400 O O . PRO A 1 305 ? -7.937 5.120 -24.148 1.00 81.06 305 PRO A O 1
ATOM 2403 N N . ASN A 1 306 ? -7.771 7.218 -24.952 1.00 78.44 306 ASN A N 1
ATOM 2404 C CA . ASN A 1 306 ? -6.450 7.480 -24.366 1.00 78.44 306 ASN A CA 1
ATOM 2405 C C . ASN A 1 306 ? -6.443 7.235 -22.853 1.00 78.44 306 ASN A C 1
ATOM 2407 O O . ASN A 1 306 ? -5.473 6.716 -22.315 1.00 78.44 306 ASN A O 1
ATOM 2411 N N . GLU A 1 307 ? -7.536 7.559 -22.172 1.00 80.25 307 GLU A N 1
ATOM 2412 C CA . GLU A 1 307 ? -7.715 7.387 -20.734 1.00 80.25 307 GLU A CA 1
ATOM 2413 C C . GLU A 1 307 ? -7.605 5.912 -20.333 1.00 80.25 307 GLU A C 1
ATOM 2415 O O . GLU A 1 307 ? -6.946 5.586 -19.348 1.00 80.25 307 GLU A O 1
ATOM 2420 N N . VAL A 1 308 ? -8.190 5.013 -21.130 1.00 80.25 308 VAL A N 1
ATOM 2421 C CA . VAL A 1 308 ? -8.155 3.564 -20.888 1.00 80.25 308 VAL A CA 1
ATOM 2422 C C . VAL A 1 308 ? -6.759 3.011 -21.159 1.00 80.25 308 VAL A C 1
ATOM 2424 O O . VAL A 1 308 ? -6.243 2.240 -20.358 1.00 80.25 308 VAL A O 1
ATOM 2427 N N . ILE A 1 309 ? -6.107 3.448 -22.239 1.00 80.50 309 ILE A N 1
ATOM 2428 C CA . ILE A 1 309 ? -4.735 3.028 -22.561 1.00 80.50 309 ILE A CA 1
ATOM 2429 C C . ILE A 1 309 ? -3.754 3.490 -21.471 1.00 80.50 309 ILE A C 1
ATOM 2431 O O . ILE A 1 309 ? -2.858 2.745 -21.084 1.00 80.50 309 ILE A O 1
ATOM 2435 N N . VAL A 1 310 ? -3.953 4.691 -20.920 1.00 80.38 310 VAL A N 1
ATOM 2436 C CA . VAL A 1 310 ? -3.173 5.220 -19.790 1.00 80.38 310 VAL A CA 1
ATOM 2437 C C . VAL A 1 310 ? -3.397 4.412 -18.520 1.00 80.38 310 VAL A C 1
ATOM 2439 O O . VAL A 1 310 ? -2.433 4.144 -17.809 1.00 80.38 310 VAL A O 1
ATOM 2442 N N . LEU A 1 311 ? -4.638 4.021 -18.221 1.00 83.50 311 LEU A N 1
ATOM 2443 C CA . LEU A 1 311 ? -4.918 3.128 -17.094 1.00 83.50 311 LEU A CA 1
ATOM 2444 C C . LEU A 1 311 ? -4.193 1.791 -17.272 1.00 83.50 311 LEU A C 1
ATOM 2446 O O . LEU A 1 311 ? -3.546 1.332 -16.342 1.00 83.50 311 LEU A O 1
ATOM 2450 N N . ILE A 1 312 ? -4.205 1.223 -18.478 1.00 83.38 312 ILE A N 1
ATOM 2451 C CA . ILE A 1 312 ? -3.496 -0.029 -18.773 1.00 83.38 312 ILE A CA 1
ATOM 2452 C C . ILE A 1 312 ? -1.977 0.142 -18.632 1.00 83.38 312 ILE A C 1
ATOM 2454 O O . ILE A 1 312 ? -1.326 -0.724 -18.059 1.00 83.38 312 ILE A O 1
ATOM 2458 N N . ALA A 1 313 ? -1.405 1.265 -19.079 1.00 81.94 313 ALA A N 1
ATOM 2459 C CA . ALA A 1 313 ? 0.010 1.572 -18.856 1.00 81.94 313 ALA A CA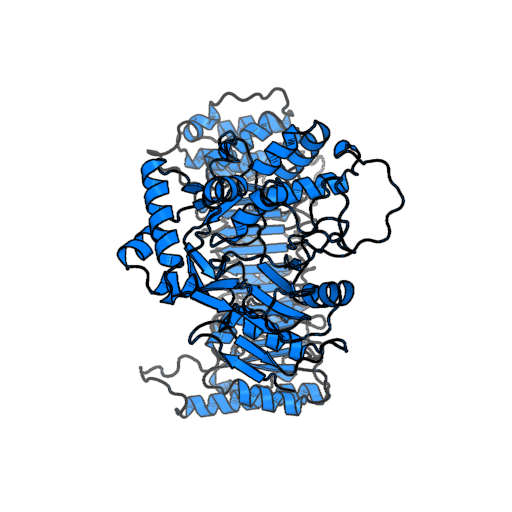 1
ATOM 2460 C C . ALA A 1 313 ? 0.347 1.669 -17.355 1.00 81.94 313 ALA A C 1
ATOM 2462 O O . ALA A 1 313 ? 1.364 1.137 -16.911 1.00 81.94 313 ALA A O 1
ATOM 2463 N N . LYS A 1 314 ? -0.523 2.307 -16.561 1.00 80.19 314 LYS A N 1
ATOM 2464 C CA . LYS A 1 314 ? -0.375 2.413 -15.101 1.00 80.19 314 LYS A CA 1
ATOM 2465 C C . LYS A 1 314 ? -0.469 1.062 -14.393 1.00 80.19 314 LYS A C 1
ATOM 2467 O O . LYS A 1 314 ? 0.329 0.791 -13.503 1.00 80.19 314 LYS A O 1
ATOM 2472 N N . GLU A 1 315 ? -1.396 0.205 -14.798 1.00 82.38 315 GLU A N 1
ATOM 2473 C CA . GLU A 1 315 ? -1.497 -1.145 -14.236 1.00 82.38 315 GLU A CA 1
ATOM 2474 C C . GLU A 1 315 ? -0.317 -2.021 -14.674 1.00 82.38 315 GLU A C 1
ATOM 2476 O O . GLU A 1 315 ? 0.247 -2.750 -13.864 1.00 82.38 315 GLU A O 1
ATOM 2481 N N . ALA A 1 316 ? 0.159 -1.881 -15.917 1.00 79.94 316 ALA A N 1
ATOM 2482 C CA . ALA A 1 316 ? 1.337 -2.605 -16.391 1.00 79.94 316 ALA A CA 1
ATOM 2483 C C . ALA A 1 316 ? 2.582 -2.303 -15.538 1.00 79.94 316 ALA A C 1
ATOM 2485 O O . ALA A 1 316 ? 3.330 -3.226 -15.207 1.00 79.94 316 ALA A O 1
ATOM 2486 N N . ILE A 1 317 ? 2.799 -1.039 -15.147 1.00 75.62 317 ILE A N 1
ATOM 2487 C CA . ILE A 1 317 ? 3.889 -0.691 -14.223 1.00 75.62 317 ILE A CA 1
ATOM 2488 C C . ILE A 1 317 ? 3.614 -1.168 -12.788 1.00 75.62 317 ILE A C 1
ATOM 2490 O O . ILE A 1 317 ? 4.555 -1.596 -12.123 1.00 75.62 317 ILE A O 1
ATOM 2494 N N . ALA A 1 318 ? 2.364 -1.162 -12.319 1.00 71.00 318 ALA A N 1
ATOM 2495 C CA . ALA A 1 318 ? 2.012 -1.621 -10.974 1.00 71.00 318 ALA A CA 1
ATOM 2496 C C . ALA A 1 318 ? 2.170 -3.144 -10.790 1.00 71.00 318 ALA A C 1
ATOM 2498 O O . ALA A 1 318 ? 2.685 -3.584 -9.765 1.00 71.00 318 ALA A O 1
ATOM 2499 N N . GLU A 1 319 ? 1.769 -3.950 -11.778 1.00 76.62 319 GLU A N 1
ATOM 2500 C CA . GLU A 1 319 ? 1.752 -5.416 -11.671 1.00 76.62 319 GLU A CA 1
ATOM 2501 C C . GLU A 1 319 ? 3.076 -6.085 -12.065 1.00 76.62 319 GLU A C 1
ATOM 2503 O O . GLU A 1 319 ? 3.453 -7.100 -11.480 1.00 76.62 319 GLU A O 1
ATOM 2508 N N . GLY A 1 320 ? 3.799 -5.549 -13.056 1.00 69.88 320 GLY A N 1
ATOM 2509 C CA . GLY A 1 320 ? 5.055 -6.155 -13.529 1.00 69.88 320 GLY A CA 1
ATOM 2510 C C . GLY A 1 320 ? 6.164 -5.169 -13.864 1.00 69.88 320 GLY A C 1
ATOM 2511 O O . GLY A 1 320 ? 7.104 -5.507 -14.596 1.00 69.88 320 GLY A O 1
ATOM 2512 N N . GLY A 1 321 ? 6.072 -3.953 -13.324 1.00 76.00 321 GLY A N 1
ATOM 2513 C CA . GLY A 1 321 ? 7.131 -2.954 -13.365 1.00 76.00 321 GLY A CA 1
ATOM 2514 C C . GLY A 1 321 ? 7.513 -2.512 -14.775 1.00 76.00 321 GLY A C 1
ATOM 2515 O O . GLY A 1 321 ? 6.759 -2.614 -15.747 1.00 76.00 321 GLY A O 1
ATOM 2516 N N . HIS A 1 322 ? 8.756 -2.047 -14.907 1.00 75.69 322 HIS A N 1
ATOM 2517 C CA . HIS A 1 322 ? 9.287 -1.545 -16.176 1.00 75.69 322 HIS A CA 1
ATOM 2518 C C . HIS A 1 322 ? 9.279 -2.605 -17.292 1.00 75.69 322 HIS A C 1
ATOM 2520 O O . HIS A 1 322 ? 9.265 -2.249 -18.467 1.00 75.69 322 HIS A O 1
ATOM 2526 N N . ARG A 1 323 ? 9.259 -3.906 -16.960 1.00 78.88 323 ARG A N 1
ATOM 2527 C CA . ARG A 1 323 ? 9.238 -5.001 -17.945 1.00 78.88 323 ARG A CA 1
ATOM 2528 C C . ARG A 1 323 ? 7.898 -5.087 -18.672 1.00 78.88 323 ARG A C 1
ATOM 2530 O O . ARG A 1 323 ? 7.879 -5.158 -19.903 1.00 78.88 323 ARG A O 1
ATOM 2537 N N . HIS A 1 324 ? 6.793 -5.091 -17.931 1.00 81.25 324 HIS A N 1
ATOM 2538 C CA . HIS A 1 324 ? 5.455 -5.135 -18.526 1.00 81.25 324 HIS A CA 1
ATOM 2539 C C . HIS A 1 324 ? 5.159 -3.832 -19.265 1.00 81.25 324 HIS A C 1
ATOM 2541 O O . HIS A 1 324 ? 4.694 -3.880 -20.401 1.00 81.25 324 HIS A O 1
ATOM 2547 N N . LEU A 1 325 ? 5.555 -2.686 -18.699 1.00 80.44 325 LEU A N 1
ATOM 2548 C CA . LEU A 1 325 ? 5.431 -1.396 -19.376 1.00 80.44 325 LEU A CA 1
ATOM 2549 C C . LEU A 1 325 ? 6.250 -1.340 -20.679 1.00 80.44 325 LEU A C 1
ATOM 2551 O O . LEU A 1 325 ? 5.743 -0.889 -21.701 1.00 80.44 325 LEU A O 1
ATOM 2555 N N . ARG A 1 326 ? 7.482 -1.871 -20.695 1.00 79.56 326 ARG A N 1
ATOM 2556 C CA . ARG A 1 326 ? 8.308 -1.972 -21.913 1.00 79.56 326 ARG A CA 1
ATOM 2557 C C . ARG A 1 326 ? 7.677 -2.882 -22.963 1.00 79.56 326 ARG A C 1
ATOM 2559 O O . ARG A 1 326 ? 7.659 -2.530 -24.140 1.00 79.56 326 ARG A O 1
ATOM 2566 N N . SER A 1 327 ? 7.160 -4.036 -22.547 1.00 79.25 327 SER A N 1
ATOM 2567 C CA . SER A 1 327 ? 6.451 -4.955 -23.448 1.00 79.25 327 SER A CA 1
ATOM 2568 C C . SER A 1 327 ? 5.227 -4.265 -24.045 1.00 79.25 327 SER A C 1
ATOM 2570 O O . SER A 1 327 ? 4.983 -4.349 -25.246 1.00 79.25 327 SER A O 1
ATOM 2572 N N . PHE A 1 328 ? 4.530 -3.480 -23.223 1.00 81.19 328 PHE A N 1
ATOM 2573 C CA . PHE A 1 328 ? 3.399 -2.671 -23.630 1.00 81.19 328 PHE A CA 1
ATOM 2574 C C . PHE A 1 328 ? 3.784 -1.572 -24.637 1.00 81.19 328 PHE A C 1
ATOM 2576 O O . PHE A 1 328 ? 3.110 -1.439 -25.660 1.00 81.19 328 PHE A O 1
ATOM 2583 N N . CYS A 1 329 ? 4.910 -0.868 -24.444 1.00 80.44 329 CYS A N 1
ATOM 2584 C CA . CYS A 1 329 ? 5.451 0.089 -25.426 1.00 80.44 329 CYS A CA 1
ATOM 2585 C C . CYS A 1 329 ? 5.639 -0.525 -26.819 1.00 80.44 329 CYS A C 1
ATOM 2587 O O . CYS A 1 329 ? 5.460 0.161 -27.821 1.00 80.44 329 CYS A O 1
ATOM 2589 N N . CYS A 1 330 ? 6.035 -1.799 -26.888 1.00 78.44 330 CYS A N 1
ATOM 2590 C CA . CYS A 1 330 ? 6.403 -2.457 -28.143 1.00 78.44 330 CYS A CA 1
ATOM 2591 C C . CYS A 1 330 ? 5.191 -2.909 -28.970 1.00 78.44 330 CYS A C 1
ATOM 2593 O O . CYS A 1 330 ? 5.356 -3.350 -30.103 1.00 78.44 330 CYS A O 1
ATOM 2595 N N . THR A 1 331 ? 3.976 -2.808 -28.424 1.00 77.12 331 THR A N 1
ATOM 2596 C CA . THR A 1 331 ? 2.764 -3.288 -29.103 1.00 77.12 331 THR A CA 1
ATOM 2597 C C . THR A 1 331 ? 2.276 -2.345 -30.205 1.00 77.12 331 THR A C 1
ATOM 2599 O O . THR A 1 331 ? 1.747 -2.823 -31.204 1.00 77.12 331 THR A O 1
ATOM 2602 N N . ASN A 1 332 ? 2.444 -1.022 -30.054 1.00 78.56 332 ASN A N 1
ATOM 2603 C CA . ASN A 1 332 ? 2.240 -0.025 -31.113 1.00 78.56 332 ASN A CA 1
ATOM 2604 C C . ASN A 1 332 ? 2.810 1.359 -30.717 1.00 78.56 332 ASN A C 1
ATOM 2606 O O . ASN A 1 332 ? 3.094 1.632 -29.550 1.00 78.56 332 ASN A O 1
ATOM 2610 N N . ARG A 1 333 ? 2.900 2.277 -31.692 1.00 78.94 333 ARG A N 1
ATOM 2611 C CA . ARG A 1 333 ? 3.430 3.643 -31.509 1.00 78.94 333 ARG A CA 1
ATOM 2612 C C . ARG A 1 333 ? 2.626 4.518 -30.533 1.00 78.94 333 ARG A C 1
ATOM 2614 O O . ARG A 1 333 ? 3.212 5.341 -29.844 1.00 78.94 333 ARG A O 1
ATOM 2621 N N . ARG A 1 334 ? 1.304 4.348 -30.446 1.00 74.94 334 ARG A N 1
ATOM 2622 C CA . ARG A 1 334 ? 0.441 5.131 -29.537 1.00 74.94 334 ARG A CA 1
ATOM 2623 C C . ARG A 1 334 ? 0.678 4.748 -28.072 1.00 74.94 334 ARG A C 1
ATOM 2625 O O . ARG A 1 334 ? 0.686 5.606 -27.195 1.00 74.94 334 ARG A O 1
ATOM 2632 N N . ASN A 1 335 ? 0.924 3.466 -27.819 1.00 81.44 335 ASN A N 1
ATOM 2633 C CA . ASN A 1 335 ? 1.263 2.939 -26.504 1.00 81.44 335 ASN A CA 1
ATOM 2634 C C . ASN A 1 335 ? 2.658 3.395 -26.085 1.00 81.44 335 ASN A C 1
ATOM 2636 O O . ASN A 1 335 ? 2.855 3.701 -24.918 1.00 81.44 335 ASN A O 1
ATOM 2640 N N . PHE A 1 336 ? 3.601 3.507 -27.025 1.00 82.19 336 PHE A N 1
ATOM 2641 C CA . PHE A 1 336 ? 4.934 4.037 -26.744 1.00 82.19 336 PHE A CA 1
ATOM 2642 C C . PHE A 1 336 ? 4.886 5.413 -26.062 1.00 82.19 336 PHE A C 1
ATOM 2644 O O . PHE A 1 336 ? 5.496 5.570 -25.012 1.00 82.19 336 PHE A O 1
ATOM 2651 N N . GLU A 1 337 ? 4.127 6.379 -26.589 1.00 80.31 337 GLU A N 1
ATOM 2652 C CA . GLU A 1 337 ? 4.046 7.734 -26.011 1.00 80.31 337 GLU A CA 1
ATOM 2653 C C . GLU A 1 337 ? 3.427 7.736 -24.604 1.00 80.31 337 GLU A C 1
ATOM 2655 O O . GLU A 1 337 ? 3.922 8.397 -23.688 1.00 80.31 337 GLU A O 1
ATOM 2660 N N . LEU A 1 338 ? 2.359 6.959 -24.403 1.00 82.19 338 LEU A N 1
ATOM 2661 C CA . LEU A 1 338 ? 1.667 6.880 -23.114 1.00 82.19 338 LEU A CA 1
ATOM 2662 C C . LEU A 1 338 ? 2.497 6.136 -22.067 1.00 82.19 338 LEU A C 1
ATOM 2664 O O . LEU A 1 338 ? 2.600 6.587 -20.927 1.00 82.19 338 LEU A O 1
ATOM 2668 N N . SER A 1 339 ? 3.137 5.040 -22.457 1.00 83.06 339 SER A N 1
ATOM 2669 C CA . SER A 1 339 ? 4.044 4.292 -21.594 1.00 83.06 339 SER A CA 1
ATOM 2670 C C . SER A 1 339 ? 5.306 5.075 -21.272 1.00 83.06 339 SER A C 1
ATOM 2672 O O . SER A 1 339 ? 5.766 5.026 -20.138 1.00 83.06 339 SER A O 1
ATOM 2674 N N . GLN A 1 340 ? 5.858 5.822 -22.231 1.00 83.06 340 GLN A N 1
ATOM 2675 C CA . GLN A 1 340 ? 6.980 6.723 -21.987 1.00 83.06 340 GLN A CA 1
ATOM 2676 C C . GLN A 1 340 ? 6.589 7.768 -20.941 1.00 83.06 340 GLN A C 1
ATOM 2678 O O . GLN A 1 340 ? 7.320 7.967 -19.973 1.00 83.06 340 GLN A O 1
ATOM 2683 N N . ARG A 1 341 ? 5.397 8.364 -21.065 1.00 83.38 341 ARG A N 1
ATOM 2684 C CA . ARG A 1 341 ? 4.895 9.298 -20.057 1.00 83.38 341 ARG A CA 1
ATOM 2685 C C . ARG A 1 341 ? 4.802 8.653 -18.679 1.00 83.38 341 ARG A C 1
ATOM 2687 O O . ARG A 1 341 ? 5.278 9.253 -17.727 1.00 83.38 341 ARG A O 1
ATOM 2694 N N . GLU A 1 342 ? 4.214 7.463 -18.552 1.00 83.88 342 GLU A N 1
ATOM 2695 C CA . GLU A 1 342 ? 4.093 6.795 -17.247 1.00 83.88 342 GLU A CA 1
ATOM 2696 C C . GLU A 1 342 ? 5.446 6.298 -16.698 1.00 83.88 342 GLU A C 1
ATOM 2698 O O . GLU A 1 342 ? 5.635 6.320 -15.485 1.00 83.88 342 GLU A O 1
ATOM 2703 N N . LEU A 1 343 ? 6.414 5.950 -17.557 1.00 83.62 343 LEU A N 1
ATOM 2704 C CA . LEU A 1 343 ? 7.774 5.568 -17.155 1.00 83.62 343 LEU A CA 1
ATOM 2705 C C . LEU A 1 343 ? 8.528 6.738 -16.509 1.00 83.62 343 LEU A C 1
ATOM 2707 O O . LEU A 1 343 ? 9.158 6.560 -15.473 1.00 83.62 343 LEU A O 1
ATOM 2711 N N . TYR A 1 344 ? 8.460 7.928 -17.114 1.00 86.94 344 TYR A N 1
ATOM 2712 C CA . TYR A 1 344 ? 9.134 9.122 -16.591 1.00 86.94 344 TYR A CA 1
ATOM 2713 C C . TYR A 1 344 ? 8.309 9.862 -15.535 1.00 86.94 344 TYR A C 1
ATOM 2715 O O . TYR A 1 344 ? 8.847 10.709 -14.827 1.00 86.94 344 TYR A O 1
ATOM 2723 N N . ARG A 1 345 ? 7.013 9.554 -15.396 1.00 90.00 345 ARG A N 1
ATOM 2724 C CA . ARG A 1 345 ? 6.110 10.237 -14.458 1.00 90.00 345 ARG A CA 1
ATOM 2725 C C . ARG A 1 345 ? 6.610 10.188 -13.022 1.00 90.00 345 ARG A C 1
ATOM 2727 O O . ARG A 1 345 ? 6.465 11.180 -12.306 1.00 90.00 345 ARG A O 1
ATOM 2734 N N . TYR A 1 346 ? 7.153 9.044 -12.618 1.00 90.25 346 TYR A N 1
ATOM 2735 C CA . TYR A 1 346 ? 7.607 8.763 -11.265 1.00 90.25 346 TYR A CA 1
ATOM 2736 C C . TYR A 1 346 ? 9.057 8.282 -11.304 1.00 90.25 346 TYR A C 1
ATOM 2738 O O . TYR A 1 346 ? 9.336 7.154 -11.703 1.00 90.25 346 TYR A O 1
ATOM 2746 N N . MET A 1 347 ? 9.979 9.147 -10.890 1.00 92.06 347 MET A N 1
ATOM 2747 C CA . MET A 1 347 ? 11.412 8.873 -10.907 1.00 92.06 347 MET A CA 1
ATOM 2748 C C . MET A 1 347 ? 11.931 8.665 -9.491 1.00 92.06 347 MET A C 1
ATOM 2750 O O . MET A 1 347 ? 11.785 9.540 -8.640 1.00 92.06 347 MET A O 1
ATOM 2754 N N . VAL A 1 348 ? 12.586 7.528 -9.258 1.00 91.75 348 VAL A N 1
ATOM 2755 C CA . VAL A 1 348 ? 13.295 7.243 -8.006 1.00 91.75 348 VAL A CA 1
ATOM 2756 C C . VAL A 1 348 ? 14.762 7.001 -8.311 1.00 91.75 348 VAL A C 1
ATOM 2758 O O . VAL A 1 348 ? 15.093 6.173 -9.159 1.00 91.75 348 VAL A O 1
ATOM 2761 N N . ILE A 1 349 ? 15.634 7.721 -7.614 1.00 91.12 349 ILE A N 1
ATOM 2762 C CA . ILE A 1 349 ? 17.083 7.579 -7.710 1.00 91.12 349 ILE A CA 1
ATOM 2763 C C . ILE A 1 349 ? 17.602 7.031 -6.384 1.00 91.12 349 ILE A C 1
ATOM 2765 O O . ILE A 1 349 ? 17.510 7.690 -5.346 1.00 91.12 349 ILE A O 1
ATOM 2769 N N . HIS A 1 350 ? 18.174 5.832 -6.439 1.00 85.75 350 HIS A N 1
ATOM 2770 C CA . HIS A 1 350 ? 18.839 5.170 -5.319 1.00 85.75 350 HIS A CA 1
ATOM 2771 C C . HIS A 1 350 ? 20.354 5.356 -5.352 1.00 85.75 350 HIS A C 1
ATOM 2773 O O . HIS A 1 350 ? 20.955 5.542 -4.305 1.00 85.75 350 HIS A O 1
ATOM 2779 N N . HIS A 1 351 ? 20.963 5.369 -6.538 1.00 85.38 351 HIS A N 1
ATOM 2780 C CA . HIS A 1 351 ? 22.421 5.402 -6.694 1.00 85.38 351 HIS A CA 1
ATOM 2781 C C . HIS A 1 351 ? 22.867 6.478 -7.687 1.00 85.38 351 HIS A C 1
ATOM 2783 O O . HIS A 1 351 ? 22.131 6.838 -8.609 1.00 85.38 351 HIS A O 1
ATOM 2789 N N . GLU A 1 352 ? 24.103 6.942 -7.548 1.00 86.88 352 GLU A N 1
ATOM 2790 C CA . GLU A 1 352 ? 24.701 8.016 -8.341 1.00 86.88 352 GLU A CA 1
ATOM 2791 C C . GLU A 1 352 ? 24.710 7.733 -9.852 1.00 86.88 352 GLU A C 1
ATOM 2793 O O . GLU A 1 352 ? 24.470 8.635 -10.650 1.00 86.88 352 GLU A O 1
ATOM 2798 N N . LEU A 1 353 ? 24.881 6.478 -10.281 1.00 87.75 353 LEU A N 1
ATOM 2799 C CA . LEU A 1 353 ? 24.825 6.136 -11.708 1.00 87.75 353 LEU A CA 1
ATOM 2800 C C . LEU A 1 353 ? 23.428 6.342 -12.307 1.00 87.75 353 LEU A C 1
ATOM 2802 O O . LEU A 1 353 ? 23.306 6.774 -13.452 1.00 87.75 353 LEU A O 1
ATOM 2806 N N . GLN A 1 354 ? 22.365 6.096 -11.535 1.00 90.31 354 GLN A N 1
ATOM 2807 C CA . GLN A 1 354 ? 20.995 6.357 -11.990 1.00 90.31 354 GLN A CA 1
ATOM 2808 C C . GLN A 1 354 ? 20.763 7.858 -12.191 1.00 90.31 354 GLN A C 1
ATOM 2810 O O . GLN A 1 354 ? 20.106 8.248 -13.155 1.00 90.31 354 GLN A O 1
ATOM 2815 N N . LEU A 1 355 ? 21.342 8.690 -11.318 1.00 92.19 355 LEU A N 1
ATOM 2816 C CA . LEU A 1 355 ? 21.336 10.142 -11.464 1.00 92.19 355 LEU A CA 1
ATOM 2817 C C . LEU A 1 355 ? 22.027 10.569 -12.762 1.00 92.19 355 LEU A C 1
ATOM 2819 O O . LEU A 1 355 ? 21.436 11.310 -13.546 1.00 92.19 355 LEU A O 1
ATOM 2823 N N . LEU A 1 356 ? 23.234 10.062 -13.023 1.00 91.56 356 LEU A N 1
ATOM 2824 C CA . LEU A 1 356 ? 23.978 10.384 -14.242 1.00 91.56 356 LEU A CA 1
ATOM 2825 C C . LEU A 1 356 ? 23.222 9.964 -15.507 1.00 91.56 356 LEU A C 1
ATOM 2827 O O . LEU A 1 356 ? 23.085 10.762 -16.435 1.00 91.56 356 LEU A O 1
ATOM 2831 N N . PHE A 1 357 ? 22.698 8.735 -15.548 1.00 92.12 357 PHE A N 1
ATOM 2832 C CA . PHE A 1 357 ? 21.948 8.246 -16.707 1.00 92.12 357 PHE A CA 1
ATOM 2833 C C . PHE A 1 357 ? 20.664 9.039 -16.942 1.00 92.12 357 PHE A C 1
ATOM 2835 O O . PHE A 1 357 ? 20.331 9.329 -18.096 1.00 92.12 357 PHE A O 1
ATOM 2842 N N . LEU A 1 358 ? 19.963 9.432 -15.875 1.00 93.75 358 LEU A N 1
ATOM 2843 C CA . LEU A 1 358 ? 18.788 10.285 -15.996 1.00 93.75 358 LEU A CA 1
ATOM 2844 C C . LEU A 1 358 ? 19.168 11.659 -16.548 1.00 93.75 358 LEU A C 1
ATOM 2846 O O . LEU A 1 358 ? 18.600 12.074 -17.554 1.00 93.75 358 LEU A O 1
ATOM 2850 N N . VAL A 1 359 ? 20.140 12.345 -15.942 1.00 95.50 359 VAL A N 1
ATOM 2851 C CA . VAL A 1 359 ? 20.546 13.691 -16.376 1.00 95.50 359 VAL A CA 1
ATOM 2852 C C . VAL A 1 359 ? 21.039 13.676 -17.816 1.00 95.50 359 VAL A C 1
ATOM 2854 O O . VAL A 1 359 ? 20.596 14.504 -18.609 1.00 95.50 359 VAL A O 1
ATOM 2857 N N . ARG A 1 360 ? 21.854 12.689 -18.202 1.00 95.19 360 ARG A N 1
ATOM 2858 C CA . ARG A 1 360 ? 22.255 12.495 -19.600 1.00 95.19 360 ARG A CA 1
ATOM 2859 C C . ARG A 1 360 ? 21.046 12.335 -20.523 1.00 95.19 360 ARG A C 1
ATOM 2861 O O . ARG A 1 360 ? 20.961 13.021 -21.537 1.00 95.19 360 ARG A O 1
ATOM 2868 N N . SER A 1 361 ? 20.079 11.498 -20.147 1.00 93.75 361 SER A N 1
ATOM 2869 C CA . SER A 1 361 ? 18.855 11.305 -20.936 1.00 93.75 361 SER A CA 1
ATOM 2870 C C . SER A 1 361 ? 18.059 12.606 -21.097 1.00 93.75 361 SER A C 1
ATOM 2872 O O . SER A 1 361 ? 17.518 12.860 -22.171 1.00 93.75 361 SER A O 1
ATOM 2874 N N . LEU A 1 362 ? 18.007 13.447 -20.057 1.00 95.12 362 LEU A N 1
ATOM 2875 C CA . LEU A 1 362 ? 17.331 14.750 -20.080 1.00 95.12 362 LEU A CA 1
ATOM 2876 C C . LEU A 1 362 ? 18.114 15.829 -20.847 1.00 95.12 362 LEU A C 1
ATOM 2878 O O . LEU A 1 362 ? 17.504 16.802 -21.300 1.00 95.12 362 LEU A O 1
ATOM 2882 N N . ILE A 1 363 ? 19.432 15.677 -20.998 1.00 95.69 363 ILE A N 1
ATOM 2883 C CA . ILE A 1 363 ? 20.264 16.513 -21.875 1.00 95.69 363 ILE A CA 1
ATOM 2884 C C . ILE A 1 363 ? 19.985 16.160 -23.338 1.00 95.69 363 ILE A C 1
ATOM 2886 O O . ILE A 1 363 ? 19.576 17.022 -24.111 1.00 95.69 363 ILE A O 1
ATOM 2890 N N . GLU A 1 364 ? 20.134 14.883 -23.690 1.00 95.25 364 GLU A N 1
ATOM 2891 C CA . GLU A 1 364 ? 20.030 14.397 -25.073 1.00 95.25 364 GLU A CA 1
ATOM 2892 C C . GLU A 1 364 ? 18.574 14.403 -25.588 1.00 95.25 364 GLU A C 1
ATOM 2894 O O . GLU A 1 364 ? 18.317 14.443 -26.799 1.00 95.25 364 GLU A O 1
ATOM 2899 N N . ASN A 1 365 ? 17.594 14.378 -24.672 1.00 93.69 365 ASN A N 1
ATOM 2900 C CA . ASN A 1 365 ? 16.162 14.397 -24.980 1.00 93.69 365 ASN A CA 1
ATOM 2901 C C . ASN A 1 365 ? 15.372 15.334 -24.038 1.00 93.69 365 ASN A C 1
ATOM 2903 O O . ASN A 1 365 ? 14.616 14.863 -23.182 1.00 93.69 365 ASN A O 1
ATOM 2907 N N . PRO A 1 366 ? 15.452 16.667 -24.227 1.00 94.19 366 PRO A N 1
ATOM 2908 C CA . PRO A 1 366 ? 14.803 17.639 -23.339 1.00 94.19 366 PRO A CA 1
ATOM 2909 C C . PRO A 1 366 ? 13.279 17.494 -23.216 1.00 94.19 366 PRO A C 1
ATOM 2911 O O . PRO A 1 366 ? 12.712 17.832 -22.182 1.00 94.19 366 PRO A O 1
ATOM 2914 N N . SER A 1 367 ? 12.606 16.933 -24.228 1.00 90.62 367 SER A N 1
ATOM 2915 C CA . SER A 1 367 ? 11.155 16.664 -24.194 1.00 90.62 367 SER A CA 1
ATOM 2916 C C . SER A 1 367 ? 10.708 15.762 -23.031 1.00 90.62 367 SER A C 1
ATOM 2918 O O . SER A 1 367 ? 9.568 15.863 -22.580 1.00 90.62 367 SER A O 1
ATOM 2920 N N . LEU A 1 368 ? 11.606 14.924 -22.497 1.00 91.06 368 LEU A N 1
ATOM 2921 C CA . LEU A 1 368 ? 11.318 14.025 -21.374 1.00 91.06 368 LEU A CA 1
ATOM 2922 C C . LEU A 1 368 ? 11.123 14.772 -20.049 1.00 91.06 368 LEU A C 1
ATOM 2924 O O . LEU A 1 368 ? 10.411 14.293 -19.168 1.00 91.06 368 LEU A O 1
ATOM 2928 N N . ARG A 1 369 ? 11.712 15.965 -19.911 1.00 92.19 369 ARG A N 1
ATOM 2929 C CA . ARG A 1 369 ? 11.663 16.779 -18.686 1.00 92.19 369 ARG A CA 1
ATOM 2930 C C . ARG A 1 369 ? 10.230 17.086 -18.253 1.00 92.19 369 ARG A C 1
ATOM 2932 O O . ARG A 1 369 ? 9.890 16.943 -17.084 1.00 92.19 369 ARG A O 1
ATOM 2939 N N . GLY A 1 370 ? 9.362 17.416 -19.215 1.00 89.94 370 GLY A N 1
ATOM 2940 C CA . GLY A 1 370 ? 7.949 17.731 -18.969 1.00 89.94 370 GLY A CA 1
ATOM 2941 C C . GLY A 1 370 ? 7.079 16.534 -18.562 1.00 89.94 370 GLY A C 1
ATOM 2942 O O . GLY A 1 370 ? 5.913 16.718 -18.192 1.00 89.94 370 GLY A O 1
ATOM 2943 N N . MET A 1 371 ? 7.616 15.311 -18.631 1.00 91.69 371 MET A N 1
ATOM 2944 C CA . MET A 1 371 ? 6.910 14.092 -18.231 1.00 91.69 371 MET A CA 1
ATOM 2945 C C . MET A 1 371 ? 7.069 13.786 -16.737 1.00 91.69 371 MET A C 1
ATOM 2947 O O . MET A 1 371 ? 6.192 13.137 -16.171 1.00 91.69 371 MET A O 1
ATOM 2951 N N . ILE A 1 372 ? 8.133 14.276 -16.089 1.00 95.06 372 ILE A N 1
ATOM 2952 C CA . ILE A 1 372 ? 8.440 13.990 -14.682 1.00 95.06 372 ILE A CA 1
ATOM 2953 C C . ILE A 1 372 ? 7.502 14.786 -13.770 1.00 95.06 372 ILE A C 1
ATOM 2955 O O . ILE A 1 372 ? 7.490 16.014 -13.795 1.00 95.06 372 ILE A O 1
ATOM 2959 N N . ARG A 1 373 ? 6.706 14.085 -12.949 1.00 95.69 373 ARG A N 1
ATOM 2960 C CA . ARG A 1 373 ? 5.749 14.695 -12.000 1.00 95.69 373 ARG A CA 1
ATOM 2961 C C . ARG A 1 373 ? 6.058 14.368 -10.550 1.00 95.69 373 ARG A C 1
ATOM 2963 O O . ARG A 1 373 ? 5.777 15.183 -9.677 1.00 95.69 373 ARG A O 1
ATOM 2970 N N . THR A 1 374 ? 6.675 13.223 -10.296 1.00 96.19 374 THR A N 1
ATOM 2971 C CA . THR A 1 374 ? 7.143 12.830 -8.973 1.00 96.19 374 THR A CA 1
ATOM 2972 C C . THR A 1 374 ? 8.604 12.435 -9.044 1.00 96.19 374 THR A C 1
ATOM 2974 O O . THR A 1 374 ? 9.002 11.663 -9.916 1.00 96.19 374 THR A O 1
ATOM 2977 N N . PHE A 1 375 ? 9.390 12.955 -8.113 1.00 96.00 375 PHE A N 1
ATOM 2978 C CA . PHE A 1 375 ? 10.817 12.725 -8.025 1.00 96.00 375 PHE A CA 1
ATOM 2979 C C . PHE A 1 375 ? 11.213 12.375 -6.591 1.00 96.00 375 PHE A C 1
ATOM 2981 O O . PHE A 1 375 ? 10.870 13.092 -5.653 1.00 96.00 375 PHE A O 1
ATOM 2988 N N . ILE A 1 376 ? 11.943 11.276 -6.425 1.00 95.00 376 ILE A N 1
ATOM 2989 C CA . ILE A 1 376 ? 12.467 10.823 -5.138 1.00 95.00 376 ILE A CA 1
ATOM 2990 C C . ILE A 1 376 ? 13.970 10.598 -5.271 1.00 95.00 376 ILE A C 1
ATOM 2992 O O . ILE A 1 376 ? 14.411 9.710 -6.001 1.00 95.00 376 ILE A O 1
ATOM 2996 N N . ALA A 1 377 ? 14.753 11.372 -4.530 1.00 92.50 377 ALA A N 1
ATOM 2997 C CA . ALA A 1 377 ? 16.192 11.212 -4.404 1.00 92.50 377 ALA A CA 1
ATOM 2998 C C . ALA A 1 377 ? 16.532 10.607 -3.042 1.00 92.50 377 ALA A C 1
ATOM 3000 O O . ALA A 1 377 ? 16.360 11.261 -2.0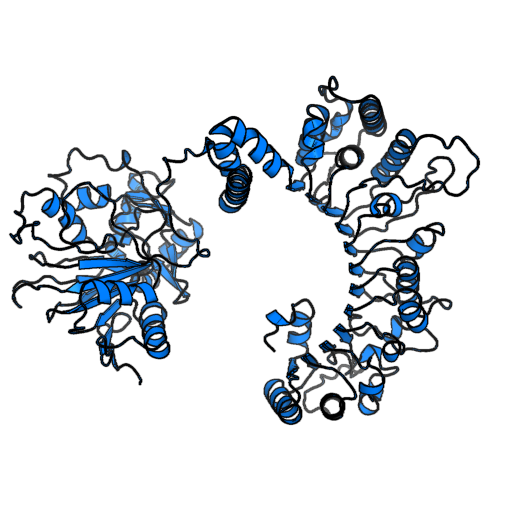15 1.00 92.50 377 ALA A O 1
ATOM 3001 N N . ARG A 1 378 ? 17.052 9.375 -3.034 1.00 89.12 378 ARG A N 1
ATOM 3002 C CA . ARG A 1 378 ? 17.630 8.743 -1.839 1.00 89.12 378 ARG A CA 1
ATOM 3003 C C . ARG A 1 378 ? 19.142 8.927 -1.828 1.00 89.12 378 ARG A C 1
ATOM 3005 O O . ARG A 1 378 ? 19.902 7.980 -2.016 1.00 89.12 378 ARG A O 1
ATOM 3012 N N . ALA A 1 379 ? 19.567 10.171 -1.647 1.00 80.94 379 ALA A N 1
ATOM 3013 C CA . ALA A 1 379 ? 20.961 10.576 -1.761 1.00 80.94 379 ALA A CA 1
ATOM 3014 C C . ALA A 1 379 ? 21.859 10.072 -0.623 1.00 80.94 379 ALA A C 1
ATOM 3016 O O . ALA A 1 379 ? 23.083 10.095 -0.746 1.00 80.94 379 ALA A O 1
ATOM 3017 N N . ASN A 1 380 ? 21.270 9.527 0.443 1.00 73.06 380 ASN A N 1
ATOM 3018 C CA . ASN A 1 380 ? 21.982 8.839 1.523 1.00 73.06 380 ASN A CA 1
ATOM 3019 C C . ASN A 1 380 ? 22.917 7.731 1.032 1.00 73.06 380 ASN A C 1
ATOM 3021 O O . ASN A 1 380 ? 23.872 7.409 1.723 1.00 73.06 380 ASN A O 1
ATOM 3025 N N . GLN A 1 381 ? 22.648 7.147 -0.137 1.00 67.88 381 GLN A N 1
ATOM 3026 C CA . GLN A 1 381 ? 23.448 6.062 -0.701 1.00 67.88 381 GLN A CA 1
ATOM 3027 C C . GLN A 1 381 ? 24.474 6.532 -1.740 1.00 67.88 381 GLN A C 1
ATOM 3029 O O . GLN A 1 381 ? 25.225 5.703 -2.247 1.00 67.88 381 GLN A O 1
ATOM 3034 N N . TRP A 1 382 ? 24.536 7.830 -2.058 1.00 79.38 382 TRP A N 1
ATOM 3035 C CA . TRP A 1 382 ? 25.427 8.375 -3.091 1.00 79.38 382 TRP A CA 1
ATOM 3036 C C . TRP A 1 382 ? 26.816 8.648 -2.498 1.00 79.38 382 TRP A C 1
ATOM 3038 O O . TRP A 1 382 ? 27.298 9.780 -2.432 1.00 79.38 382 TRP A O 1
ATOM 3048 N N . HIS A 1 383 ? 27.449 7.599 -1.978 1.00 65.25 383 HIS A N 1
ATOM 3049 C CA . HIS A 1 383 ? 28.753 7.688 -1.337 1.00 65.25 383 HIS A CA 1
ATOM 3050 C C . HIS A 1 383 ? 29.876 7.433 -2.342 1.00 65.25 383 HIS A C 1
ATOM 3052 O O . HIS A 1 383 ? 30.350 6.312 -2.502 1.00 65.25 383 HIS A O 1
ATOM 3058 N N . GLY A 1 384 ? 30.386 8.496 -2.959 1.00 57.25 384 GLY A N 1
ATOM 3059 C CA . GLY A 1 384 ? 31.624 8.415 -3.730 1.00 57.25 384 GLY A CA 1
ATOM 3060 C C . GLY A 1 384 ? 32.853 8.339 -2.818 1.00 57.25 384 GLY A C 1
ATOM 3061 O O . GLY A 1 384 ? 33.482 9.364 -2.555 1.00 57.25 384 GLY A O 1
ATOM 3062 N N . ARG A 1 385 ? 33.261 7.155 -2.340 1.00 56.75 385 ARG A N 1
ATOM 3063 C CA . ARG A 1 385 ? 34.646 7.007 -1.847 1.00 56.75 385 ARG A CA 1
ATOM 3064 C C . ARG A 1 385 ? 35.571 7.205 -3.045 1.00 56.75 385 ARG A C 1
ATOM 3066 O O . ARG A 1 385 ? 35.455 6.471 -4.014 1.00 56.75 385 ARG A O 1
ATOM 3073 N N . GLN A 1 386 ? 36.500 8.164 -2.987 1.00 56.66 386 GLN A N 1
ATOM 3074 C CA . GLN A 1 386 ? 37.378 8.513 -4.122 1.00 56.66 386 GLN A CA 1
ATOM 3075 C C . GLN A 1 386 ? 38.123 7.325 -4.765 1.00 56.66 386 GLN A C 1
ATOM 3077 O O . GLN A 1 386 ? 38.531 7.434 -5.916 1.00 56.66 386 GLN A O 1
ATOM 3082 N N . ARG A 1 387 ? 38.347 6.225 -4.031 1.00 54.81 387 ARG A N 1
ATOM 3083 C CA . ARG A 1 387 ? 39.026 5.020 -4.537 1.00 54.81 387 ARG A CA 1
ATOM 3084 C C . ARG A 1 387 ? 38.088 3.981 -5.165 1.00 54.81 387 ARG A C 1
ATOM 3086 O O . ARG A 1 387 ? 38.573 3.173 -5.944 1.00 54.81 387 ARG A O 1
ATOM 3093 N N . ASP A 1 388 ? 36.791 4.040 -4.863 1.00 58.56 388 ASP A N 1
ATOM 3094 C CA . ASP A 1 388 ? 35.787 3.046 -5.273 1.00 58.56 388 ASP A CA 1
ATOM 3095 C C . ASP A 1 388 ? 34.719 3.646 -6.212 1.00 58.56 388 ASP A C 1
ATOM 3097 O O . ASP A 1 388 ? 33.735 2.986 -6.538 1.00 58.56 388 ASP A O 1
ATOM 3101 N N . SER A 1 389 ? 34.870 4.911 -6.624 1.00 67.88 389 SER A N 1
ATOM 3102 C CA . SER A 1 389 ? 33.891 5.599 -7.464 1.00 67.88 389 SER A CA 1
ATOM 3103 C C . SER A 1 389 ? 34.010 5.211 -8.938 1.00 67.88 389 SER A C 1
ATOM 3105 O O . SER A 1 389 ? 35.104 5.145 -9.501 1.00 67.88 389 SER A O 1
ATOM 3107 N N . ASP A 1 390 ? 32.858 4.996 -9.578 1.00 80.75 390 ASP A N 1
ATOM 3108 C CA . ASP A 1 390 ? 32.781 4.693 -11.007 1.00 80.75 390 ASP A CA 1
ATOM 3109 C C . ASP A 1 390 ? 33.444 5.819 -11.836 1.00 80.75 390 ASP A C 1
ATOM 3111 O O . ASP A 1 390 ? 33.166 7.005 -11.589 1.00 80.75 390 ASP A O 1
ATOM 3115 N N . PRO A 1 391 ? 34.298 5.488 -12.826 1.00 84.94 391 PRO A N 1
ATOM 3116 C CA . PRO A 1 391 ? 34.946 6.479 -13.684 1.00 84.94 391 PRO A CA 1
ATOM 3117 C C . PRO A 1 391 ? 33.962 7.459 -14.327 1.00 84.94 391 PRO A C 1
ATOM 3119 O O . PRO A 1 391 ? 34.269 8.640 -14.439 1.00 84.94 391 PRO A O 1
ATOM 3122 N N . SER A 1 392 ? 32.748 7.018 -14.659 1.00 86.38 392 SER A N 1
ATOM 3123 C CA . SER A 1 392 ? 31.704 7.866 -15.248 1.00 86.38 392 SER A CA 1
ATOM 3124 C C . SER A 1 392 ? 31.286 9.011 -14.319 1.00 86.38 392 SER A C 1
ATOM 3126 O O . SER A 1 392 ? 30.939 10.097 -14.775 1.00 86.38 392 SER A O 1
ATOM 3128 N N . VAL A 1 393 ? 31.335 8.791 -13.004 1.00 86.31 393 VAL A N 1
ATOM 3129 C CA . VAL A 1 393 ? 31.004 9.803 -11.991 1.00 86.31 393 VAL A CA 1
ATOM 3130 C C . VAL A 1 393 ? 32.173 10.761 -11.783 1.00 86.31 393 VAL A C 1
ATOM 3132 O O . VAL A 1 393 ? 31.991 11.978 -11.694 1.00 86.31 393 VAL A O 1
ATOM 3135 N N . ARG A 1 394 ? 33.396 10.229 -11.718 1.00 87.88 394 ARG A N 1
ATOM 3136 C CA . ARG A 1 394 ? 34.612 11.046 -11.595 1.00 87.88 394 ARG A CA 1
ATOM 3137 C C . ARG A 1 394 ? 34.834 11.923 -12.831 1.00 87.88 394 ARG A C 1
ATOM 3139 O O . ARG A 1 394 ? 35.155 13.099 -12.696 1.00 87.88 394 ARG A O 1
ATOM 3146 N N . ASP A 1 395 ? 34.587 11.376 -14.011 1.00 88.06 395 ASP A N 1
ATOM 3147 C CA . ASP A 1 395 ? 34.932 11.998 -15.285 1.00 88.06 395 ASP A CA 1
ATOM 3148 C C . ASP A 1 395 ? 33.702 12.632 -15.971 1.00 88.06 395 ASP A C 1
ATOM 3150 O O . ASP A 1 395 ? 33.779 13.002 -17.139 1.00 88.06 395 ASP A O 1
ATOM 3154 N N . TRP A 1 396 ? 32.582 12.817 -15.244 1.00 89.88 396 TRP A N 1
ATOM 3155 C CA . TRP A 1 396 ? 31.312 13.383 -15.743 1.00 89.88 396 TRP A CA 1
ATOM 3156 C C . TRP A 1 396 ? 31.499 14.630 -16.616 1.00 89.88 396 TRP A C 1
ATOM 3158 O O . TRP A 1 396 ? 30.904 14.751 -17.686 1.00 89.88 396 TRP A O 1
ATOM 3168 N N . HIS A 1 397 ? 32.363 15.544 -16.178 1.00 90.06 397 HIS A N 1
ATOM 3169 C CA . HIS A 1 397 ? 32.620 16.805 -16.866 1.00 90.06 397 HIS A CA 1
ATOM 3170 C C . HIS A 1 397 ? 33.231 16.634 -18.266 1.00 90.06 397 HIS A C 1
ATOM 3172 O O . HIS A 1 397 ? 33.055 17.515 -19.105 1.00 90.06 397 HIS A O 1
ATOM 3178 N N . ASN A 1 398 ? 33.866 15.491 -18.542 1.00 89.62 398 ASN A N 1
ATOM 3179 C CA . ASN A 1 398 ? 34.475 15.150 -19.830 1.00 89.62 398 ASN A CA 1
ATOM 3180 C C . ASN A 1 398 ? 33.620 14.191 -20.672 1.00 89.62 398 ASN A C 1
ATOM 3182 O O . ASN A 1 398 ? 34.004 13.851 -21.792 1.00 89.62 398 ASN A O 1
ATOM 3186 N N . ILE A 1 399 ? 32.471 13.730 -20.163 1.00 87.12 399 ILE A N 1
ATOM 3187 C CA . ILE A 1 399 ? 31.609 12.815 -20.913 1.00 87.12 399 ILE A CA 1
ATOM 3188 C C . ILE A 1 399 ? 30.994 13.550 -22.106 1.00 87.12 399 ILE A C 1
ATOM 3190 O O . ILE A 1 399 ? 30.367 14.608 -21.971 1.00 87.12 399 ILE A O 1
ATOM 3194 N N . SER A 1 400 ? 31.147 12.939 -23.283 1.00 88.69 400 SER A N 1
ATOM 3195 C CA . SER A 1 400 ? 30.482 13.373 -24.507 1.00 88.69 400 SER A CA 1
ATOM 3196 C C . SER A 1 400 ? 28.980 13.091 -24.420 1.00 88.69 400 SER A C 1
ATOM 3198 O O . SER A 1 400 ? 28.560 11.951 -24.193 1.00 88.69 400 SER A O 1
ATOM 3200 N N . VAL A 1 401 ? 28.181 14.143 -24.595 1.00 91.88 401 VAL A N 1
ATOM 3201 C CA . VAL A 1 401 ? 26.714 14.104 -24.643 1.00 91.88 401 VAL A CA 1
ATOM 3202 C C . VAL A 1 401 ? 26.238 14.919 -25.842 1.00 91.88 401 VAL A C 1
ATOM 3204 O O . VAL A 1 401 ? 26.895 15.881 -26.241 1.00 91.88 401 VAL A O 1
ATOM 3207 N N . ASP A 1 402 ? 25.110 14.533 -26.433 1.00 93.69 402 ASP A N 1
ATOM 3208 C CA . ASP A 1 402 ? 24.498 15.296 -27.524 1.00 93.69 402 ASP A CA 1
ATOM 3209 C C . ASP A 1 402 ? 23.774 16.539 -26.975 1.00 93.69 402 ASP A C 1
ATOM 3211 O O . ASP A 1 402 ? 22.723 16.449 -26.340 1.00 93.69 402 ASP A O 1
ATOM 3215 N N . GLU A 1 403 ? 24.346 17.714 -27.240 1.00 93.94 403 GLU A N 1
ATOM 3216 C CA . GLU A 1 403 ? 23.845 19.022 -26.793 1.00 93.94 403 GLU A CA 1
ATOM 3217 C C . GLU A 1 403 ? 23.035 19.754 -27.883 1.00 93.94 403 GLU A C 1
ATOM 3219 O O . GLU A 1 403 ? 22.594 20.898 -27.693 1.00 93.94 403 GLU A O 1
ATOM 3224 N N . SER A 1 404 ? 22.828 19.117 -29.043 1.00 94.25 404 SER A N 1
ATOM 3225 C CA . SER A 1 404 ? 22.210 19.742 -30.222 1.00 94.25 404 SER A CA 1
ATOM 3226 C C . SER A 1 404 ? 20.797 20.260 -29.948 1.00 94.25 404 SER A C 1
ATOM 3228 O O . SER A 1 404 ? 20.420 21.305 -30.478 1.00 94.25 404 SER A O 1
ATOM 3230 N N . LYS A 1 405 ? 20.052 19.587 -29.060 1.00 94.06 405 LYS A N 1
ATOM 3231 C CA . LYS A 1 405 ? 18.662 19.914 -28.698 1.00 94.06 405 LYS A CA 1
ATOM 3232 C C . LYS A 1 405 ? 18.519 20.843 -27.488 1.00 94.06 405 LYS A C 1
ATOM 3234 O O . LYS A 1 405 ? 17.392 21.187 -27.135 1.00 94.06 405 LYS A O 1
ATOM 3239 N N . LEU A 1 406 ? 19.615 21.216 -26.823 1.00 93.38 406 LEU A N 1
ATOM 3240 C CA . LEU A 1 406 ? 19.567 22.092 -25.650 1.00 93.38 406 LEU A CA 1
ATOM 3241 C C . LEU A 1 406 ? 19.261 23.544 -26.030 1.00 93.38 406 LEU A C 1
ATOM 3243 O O . LEU A 1 406 ? 19.789 24.061 -27.017 1.00 93.38 406 LEU A O 1
ATOM 3247 N N . SER A 1 407 ? 18.472 24.220 -25.191 1.00 92.00 407 SER A N 1
ATOM 3248 C CA . SER A 1 407 ? 18.312 25.675 -25.254 1.00 92.00 407 SER A CA 1
ATOM 3249 C C . SER A 1 407 ? 19.611 26.396 -24.863 1.00 92.00 407 SER A C 1
ATOM 3251 O O . SER A 1 407 ? 20.512 25.801 -24.269 1.00 92.00 407 SER A O 1
ATOM 3253 N N . GLN A 1 408 ? 19.717 27.695 -25.160 1.00 90.81 408 GLN A N 1
ATOM 3254 C CA . GLN A 1 408 ? 20.888 28.489 -24.768 1.00 90.81 408 GLN A CA 1
ATOM 3255 C C . GLN A 1 408 ? 21.103 28.490 -23.246 1.00 90.81 408 GLN A C 1
ATOM 3257 O O . GLN A 1 408 ? 22.230 28.288 -22.796 1.00 90.81 408 GLN A O 1
ATOM 3262 N N . LEU A 1 409 ? 20.028 28.653 -22.468 1.00 89.19 409 LEU A N 1
ATOM 3263 C CA . LEU A 1 409 ? 20.083 28.618 -21.006 1.00 89.19 409 LEU A CA 1
ATOM 3264 C C . LEU A 1 409 ? 20.527 27.240 -20.495 1.00 89.19 409 LEU A C 1
ATOM 3266 O O . LEU A 1 409 ? 21.401 27.150 -19.639 1.00 89.19 409 LEU A O 1
ATOM 3270 N N . ASP A 1 410 ? 19.999 26.155 -21.067 1.00 92.56 410 ASP A N 1
ATOM 3271 C CA . ASP A 1 410 ? 20.401 24.802 -20.666 1.00 92.56 410 ASP A CA 1
ATOM 3272 C C . ASP A 1 410 ? 21.874 24.515 -20.967 1.00 92.56 410 ASP A C 1
ATOM 3274 O O . ASP A 1 410 ? 22.548 23.851 -20.180 1.00 92.56 410 ASP A O 1
ATOM 3278 N N . ARG A 1 411 ? 22.390 25.016 -22.098 1.00 93.50 411 ARG A N 1
ATOM 3279 C CA . ARG A 1 411 ? 23.820 24.909 -22.426 1.00 93.50 411 ARG A CA 1
ATOM 3280 C C . ARG A 1 411 ? 24.669 25.668 -21.415 1.00 93.50 411 ARG A C 1
ATOM 3282 O O . ARG A 1 411 ? 25.689 25.144 -20.980 1.00 93.50 411 ARG A O 1
ATOM 3289 N N . GLN A 1 412 ? 24.241 26.860 -20.999 1.00 92.88 412 GLN A N 1
ATOM 3290 C CA . GLN A 1 412 ? 24.925 27.620 -19.950 1.00 92.88 412 GLN A CA 1
ATOM 3291 C C . GLN A 1 412 ? 24.924 26.867 -18.616 1.00 92.88 412 GLN A C 1
ATOM 3293 O O . GLN A 1 412 ? 25.976 26.752 -17.994 1.00 92.88 412 GLN A O 1
ATOM 3298 N N . LEU A 1 413 ? 23.790 26.286 -18.213 1.00 92.62 413 LEU A N 1
ATOM 3299 C CA . LEU A 1 413 ? 23.692 25.471 -16.997 1.00 92.62 413 LEU A CA 1
ATOM 3300 C C . LEU A 1 413 ? 24.573 24.215 -17.065 1.00 92.62 413 LEU A C 1
ATOM 3302 O O . LEU A 1 413 ? 25.206 23.860 -16.072 1.00 92.62 413 LEU A O 1
ATOM 3306 N N . LEU A 1 414 ? 24.662 23.561 -18.227 1.00 94.81 414 LEU A N 1
ATOM 3307 C CA . LEU A 1 414 ? 25.549 22.414 -18.432 1.00 94.81 414 LEU A CA 1
ATOM 3308 C C . LEU A 1 414 ? 27.028 22.818 -18.352 1.00 94.81 414 LEU A C 1
ATOM 3310 O O . LEU A 1 414 ? 27.801 22.153 -17.664 1.00 94.81 414 LEU A O 1
ATOM 3314 N N . ILE A 1 415 ? 27.423 23.912 -19.012 1.00 93.75 415 ILE A N 1
ATOM 3315 C CA . ILE A 1 415 ? 28.789 24.455 -18.939 1.00 93.75 415 ILE A CA 1
ATOM 3316 C C . ILE A 1 415 ? 29.136 24.809 -17.491 1.00 93.75 415 ILE A C 1
ATOM 3318 O O . ILE A 1 415 ? 30.196 24.421 -17.005 1.00 93.75 415 ILE A O 1
ATOM 3322 N N . LEU A 1 416 ? 28.224 25.482 -16.788 1.00 93.06 416 LEU A N 1
ATOM 3323 C CA . LEU A 1 416 ? 28.381 25.822 -15.379 1.00 93.06 416 LEU A CA 1
ATOM 3324 C C . LEU A 1 416 ? 28.536 24.558 -14.521 1.00 93.06 416 LEU A C 1
ATOM 3326 O O . LEU A 1 416 ? 29.449 24.476 -13.706 1.00 93.06 416 LEU A O 1
ATOM 3330 N N . SER A 1 417 ? 27.705 23.538 -14.745 1.00 94.06 417 SER A N 1
ATOM 3331 C CA . SER A 1 417 ? 27.774 22.269 -14.008 1.00 94.06 417 SER A CA 1
ATOM 3332 C C . SER A 1 417 ? 29.129 21.588 -14.209 1.00 94.06 417 SER A C 1
ATOM 3334 O O . SER A 1 417 ? 29.759 21.170 -13.237 1.00 94.06 417 SER A O 1
ATOM 3336 N N . ARG A 1 418 ? 29.631 21.554 -15.453 1.00 93.94 418 ARG A N 1
ATOM 3337 C CA . ARG A 1 418 ? 30.967 21.030 -15.774 1.00 93.94 418 ARG A CA 1
ATOM 3338 C C . ARG A 1 418 ? 32.084 21.849 -15.126 1.00 93.94 418 ARG A C 1
ATOM 3340 O O . ARG A 1 418 ? 33.031 21.257 -14.624 1.00 93.94 418 ARG A O 1
ATOM 3347 N N . ALA A 1 419 ? 31.967 23.176 -15.092 1.00 91.88 419 ALA A N 1
ATOM 3348 C CA . ALA A 1 419 ? 32.961 24.059 -14.480 1.00 91.88 419 ALA A CA 1
ATOM 3349 C C . ALA A 1 419 ? 33.040 23.914 -12.949 1.00 91.88 419 ALA A C 1
ATOM 3351 O O . ALA A 1 419 ? 34.105 24.107 -12.370 1.00 91.88 419 ALA A O 1
ATOM 3352 N N . HIS A 1 420 ? 31.930 23.551 -12.299 1.00 89.94 420 HIS A N 1
ATOM 3353 C CA . HIS A 1 420 ? 31.880 23.276 -10.860 1.00 89.94 420 HIS A CA 1
ATOM 3354 C C . HIS A 1 420 ? 32.337 21.853 -10.487 1.00 89.94 420 HIS A C 1
ATOM 3356 O O . HIS A 1 420 ? 32.522 21.565 -9.304 1.00 89.94 420 HIS A O 1
ATOM 3362 N N . CYS A 1 421 ? 32.511 20.950 -11.458 1.00 90.75 421 CYS A N 1
ATOM 3363 C CA . CYS A 1 421 ? 33.029 19.608 -11.198 1.00 90.75 421 CYS A CA 1
ATOM 3364 C C . CYS A 1 421 ? 34.510 19.645 -10.795 1.00 90.75 421 CYS A C 1
ATOM 3366 O O . CYS A 1 421 ? 35.291 20.473 -11.261 1.00 90.75 421 CYS A O 1
ATOM 3368 N N . THR A 1 422 ? 34.914 18.701 -9.949 1.00 88.38 422 THR A N 1
ATOM 3369 C CA . THR A 1 422 ? 36.286 18.557 -9.457 1.00 88.38 422 THR A CA 1
ATOM 3370 C C . THR A 1 422 ? 36.792 17.123 -9.662 1.00 88.38 422 THR A C 1
ATOM 3372 O O . THR A 1 422 ? 36.116 16.256 -10.217 1.00 88.38 422 THR A O 1
ATOM 3375 N N . GLN A 1 423 ? 38.007 16.839 -9.184 1.00 84.19 423 GLN A N 1
ATOM 3376 C CA . GLN A 1 423 ? 38.552 15.475 -9.136 1.00 84.19 423 GLN A CA 1
ATOM 3377 C C . GLN A 1 423 ? 37.876 14.595 -8.062 1.00 84.19 423 GLN A C 1
ATOM 3379 O O . GLN A 1 423 ? 38.172 13.404 -7.940 1.00 84.19 423 GLN A O 1
ATOM 3384 N N . LYS A 1 424 ? 36.988 15.158 -7.232 1.00 86.75 424 LYS A N 1
ATOM 3385 C CA . LYS A 1 424 ? 36.232 14.421 -6.216 1.00 86.75 424 LYS A CA 1
ATOM 3386 C C . LYS A 1 424 ? 34.875 14.019 -6.785 1.00 86.75 424 LYS A C 1
ATOM 3388 O O . LYS A 1 424 ? 34.032 14.863 -7.060 1.00 86.75 424 LYS A O 1
ATOM 3393 N N . SER A 1 425 ? 34.616 12.715 -6.855 1.00 86.50 425 SER A N 1
ATOM 3394 C CA . SER A 1 425 ? 33.327 12.186 -7.326 1.00 86.50 425 SER A CA 1
ATOM 3395 C C . SER A 1 425 ? 32.126 12.707 -6.527 1.00 86.50 425 SER A C 1
ATOM 3397 O O . SER A 1 425 ? 31.063 12.900 -7.101 1.00 86.50 425 SER A O 1
ATOM 3399 N N . VAL A 1 426 ? 32.296 12.987 -5.230 1.00 85.25 426 VAL A N 1
ATOM 3400 C CA . VAL A 1 426 ? 31.240 13.563 -4.376 1.00 85.25 426 VAL A CA 1
ATOM 3401 C C . VAL A 1 426 ? 30.838 14.970 -4.824 1.00 85.25 426 VAL A C 1
ATOM 3403 O O . VAL A 1 426 ? 29.652 15.284 -4.816 1.00 85.25 426 VAL A O 1
ATOM 3406 N N . ASP A 1 427 ? 31.791 15.802 -5.247 1.00 88.19 427 ASP A N 1
ATOM 3407 C CA . ASP A 1 427 ? 31.498 17.151 -5.748 1.00 88.19 427 ASP A CA 1
ATOM 3408 C C . ASP A 1 427 ? 30.744 17.055 -7.084 1.00 88.19 427 ASP A C 1
ATOM 3410 O O . ASP A 1 427 ? 29.751 17.744 -7.304 1.00 88.19 427 ASP A O 1
ATOM 3414 N N . ASN A 1 428 ? 31.149 16.120 -7.948 1.00 91.12 428 ASN A N 1
ATOM 3415 C CA . ASN A 1 428 ? 30.516 15.921 -9.252 1.00 91.12 428 ASN A CA 1
ATOM 3416 C C . ASN A 1 428 ? 29.068 15.438 -9.120 1.00 91.12 428 ASN A C 1
ATOM 3418 O O . ASN A 1 428 ? 28.195 15.939 -9.823 1.00 91.12 428 ASN A O 1
ATOM 3422 N N . ILE A 1 429 ? 28.786 14.519 -8.190 1.00 90.94 429 ILE A N 1
ATOM 3423 C CA . ILE A 1 429 ? 27.415 14.070 -7.897 1.00 90.94 429 ILE A CA 1
ATOM 3424 C C . ILE A 1 429 ? 26.529 15.259 -7.499 1.00 90.94 429 ILE A C 1
ATOM 3426 O O . ILE A 1 429 ? 25.397 15.360 -7.974 1.00 90.94 429 ILE A O 1
ATOM 3430 N N . GLN A 1 430 ? 27.044 16.183 -6.680 1.00 90.69 430 GLN A N 1
ATOM 3431 C CA . GLN A 1 430 ? 26.318 17.391 -6.277 1.00 90.69 430 GLN A CA 1
ATOM 3432 C C . GLN A 1 430 ? 26.009 18.298 -7.475 1.00 90.69 430 GLN A C 1
ATOM 3434 O O . GLN A 1 430 ? 24.873 18.751 -7.617 1.00 90.69 430 GLN A O 1
ATOM 3439 N N . CYS A 1 431 ? 26.977 18.512 -8.372 1.00 91.94 431 CYS A N 1
ATOM 3440 C CA . CYS A 1 431 ? 26.781 19.292 -9.600 1.00 91.94 431 CYS A CA 1
ATOM 3441 C C . CYS A 1 431 ? 25.729 18.670 -10.526 1.00 91.94 431 CYS A C 1
ATOM 3443 O O . CYS A 1 431 ? 24.886 19.380 -11.078 1.00 91.94 431 CYS A O 1
ATOM 3445 N N . VAL A 1 432 ? 25.761 17.344 -10.694 1.00 94.06 432 VAL A N 1
ATOM 3446 C CA . VAL A 1 432 ? 24.792 16.611 -11.523 1.00 94.06 432 VAL A CA 1
ATOM 3447 C C . VAL A 1 432 ? 23.397 16.686 -10.906 1.00 94.06 432 VAL A C 1
ATOM 3449 O O . VAL A 1 432 ? 22.416 16.903 -11.617 1.00 94.06 432 VAL A O 1
ATOM 3452 N N . PHE A 1 433 ? 23.292 16.551 -9.583 1.00 93.62 433 PHE A N 1
ATOM 3453 C CA . PHE A 1 433 ? 22.019 16.671 -8.878 1.00 93.62 433 PHE A CA 1
ATOM 3454 C C . PHE A 1 433 ? 21.439 18.082 -8.969 1.00 93.62 433 PHE A C 1
ATOM 3456 O O . PHE A 1 433 ? 20.257 18.238 -9.263 1.00 93.62 433 PHE A O 1
ATOM 3463 N N . GLY A 1 434 ? 22.265 19.114 -8.796 1.00 92.50 434 GLY A N 1
ATOM 3464 C CA . GLY A 1 434 ? 21.835 20.494 -8.996 1.00 92.50 434 GLY A CA 1
ATOM 3465 C C . GLY A 1 434 ? 21.322 20.729 -10.414 1.00 92.50 434 GLY A C 1
ATOM 3466 O O . GLY A 1 434 ? 20.264 21.329 -10.594 1.00 92.50 434 GLY A O 1
ATOM 3467 N N . LEU A 1 435 ? 22.027 20.212 -11.428 1.00 94.88 435 LEU A N 1
ATOM 3468 C CA . LEU A 1 435 ? 21.602 20.325 -12.825 1.00 94.88 435 LEU A CA 1
ATOM 3469 C C . LEU A 1 435 ? 20.256 19.624 -13.062 1.00 94.88 435 LEU A C 1
ATOM 3471 O O . LEU A 1 435 ? 19.394 20.161 -13.759 1.00 94.88 435 LEU A O 1
ATOM 3475 N N . LEU A 1 436 ? 20.043 18.458 -12.440 1.00 95.69 436 LEU A N 1
ATOM 3476 C CA . LEU A 1 436 ? 18.758 17.765 -12.483 1.00 95.69 436 LEU A CA 1
ATOM 3477 C C . LEU A 1 436 ? 17.623 18.647 -11.954 1.00 95.69 436 LEU A C 1
ATOM 3479 O O . LEU A 1 436 ? 16.577 18.695 -12.595 1.00 95.69 436 LEU A O 1
ATOM 3483 N N . LEU A 1 437 ? 17.821 19.341 -10.825 1.00 93.31 437 LEU A N 1
ATOM 3484 C CA . LEU A 1 437 ? 16.793 20.201 -10.224 1.00 93.31 437 LEU A CA 1
ATOM 3485 C C . LEU A 1 437 ? 16.329 21.304 -11.188 1.00 93.31 437 LEU A C 1
ATOM 3487 O O . LEU A 1 437 ? 15.128 21.546 -11.280 1.00 93.31 437 LEU A O 1
ATOM 3491 N N . PHE A 1 438 ? 17.236 21.894 -11.974 1.00 92.75 438 PHE A N 1
ATOM 3492 C CA . PHE A 1 438 ? 16.858 22.838 -13.036 1.00 92.75 438 PHE A CA 1
ATOM 3493 C C . PHE A 1 438 ? 16.087 22.167 -14.185 1.00 92.75 438 PHE A C 1
ATOM 3495 O O . PHE A 1 438 ? 15.173 22.763 -14.757 1.00 92.75 438 PHE A O 1
ATOM 3502 N N . PHE A 1 439 ? 16.416 20.918 -14.528 1.00 94.44 439 PHE A N 1
ATOM 3503 C CA . PHE A 1 439 ? 15.754 20.190 -15.614 1.00 94.44 439 PHE A CA 1
ATOM 3504 C C . PHE A 1 439 ? 14.376 19.629 -15.256 1.00 94.44 439 PHE A C 1
ATOM 3506 O O . PHE A 1 439 ? 13.595 19.375 -16.170 1.00 94.44 439 PHE A O 1
ATOM 3513 N N . ILE A 1 440 ? 14.043 19.453 -13.976 1.00 93.31 440 IL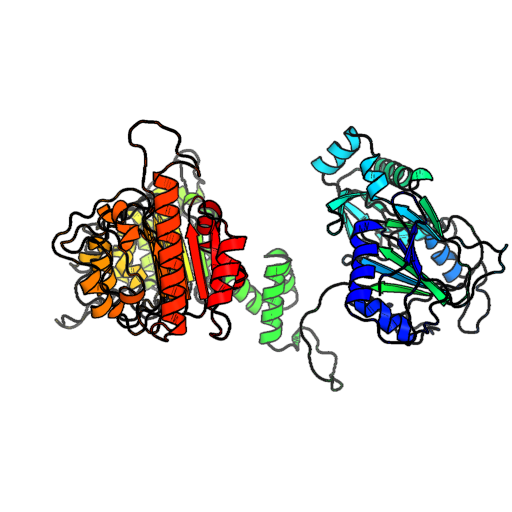E A N 1
ATOM 3514 C CA . ILE A 1 440 ? 12.739 18.923 -13.534 1.00 93.31 440 ILE A CA 1
ATOM 3515 C C . ILE A 1 440 ? 11.769 20.019 -13.074 1.00 93.31 440 ILE A C 1
ATOM 3517 O O . ILE A 1 440 ? 10.944 19.808 -12.190 1.00 93.31 440 ILE A O 1
ATOM 3521 N N . ASN A 1 441 ? 11.806 21.187 -13.711 1.00 88.69 441 ASN A N 1
ATOM 3522 C CA . ASN A 1 441 ? 10.980 22.352 -13.368 1.00 88.69 441 ASN A CA 1
ATOM 3523 C C . ASN A 1 441 ? 9.444 22.155 -13.492 1.00 88.69 441 ASN A C 1
ATOM 3525 O O . ASN A 1 441 ? 8.686 23.052 -13.132 1.00 88.69 441 ASN A O 1
ATOM 3529 N N . GLN A 1 442 ? 8.978 21.005 -13.992 1.00 92.94 442 GLN A N 1
ATOM 3530 C CA . GLN A 1 442 ? 7.563 20.608 -14.096 1.00 92.94 442 GLN A CA 1
ATOM 3531 C C . GLN A 1 442 ? 7.134 19.576 -13.031 1.00 92.94 442 GLN A C 1
ATOM 3533 O O . GLN A 1 442 ? 6.006 19.063 -13.069 1.00 92.94 442 GLN A O 1
ATOM 3538 N N . VAL A 1 443 ? 8.022 19.256 -12.084 1.00 95.69 443 VAL A N 1
ATOM 3539 C CA . VAL A 1 443 ? 7.756 18.304 -11.004 1.00 95.69 443 VAL A CA 1
ATOM 3540 C C . VAL A 1 443 ? 6.726 18.860 -10.016 1.00 95.69 443 VAL A C 1
ATOM 3542 O O . VAL A 1 443 ? 6.727 20.041 -9.669 1.00 95.69 443 VAL A O 1
ATOM 3545 N N . GLU A 1 444 ? 5.827 18.000 -9.549 1.00 97.12 444 GLU A N 1
ATOM 3546 C CA . GLU A 1 444 ? 4.776 18.349 -8.590 1.00 97.12 444 GLU A CA 1
ATOM 3547 C C . GLU A 1 444 ? 5.073 17.795 -7.192 1.00 97.12 444 GLU A C 1
ATOM 3549 O O . GLU A 1 444 ? 4.663 18.375 -6.190 1.00 97.12 444 GLU A O 1
ATOM 3554 N N . HIS A 1 445 ? 5.800 16.683 -7.107 1.00 97.81 445 HIS A N 1
ATOM 3555 C CA . HIS A 1 445 ? 6.075 15.993 -5.853 1.00 97.81 445 HIS A CA 1
ATOM 3556 C C . HIS A 1 445 ? 7.559 15.670 -5.742 1.00 97.81 445 HIS A C 1
ATOM 3558 O O . HIS A 1 445 ? 8.084 14.940 -6.581 1.00 97.81 445 HIS A O 1
ATOM 3564 N N . VAL A 1 446 ? 8.226 16.185 -4.711 1.00 96.50 446 VAL A N 1
ATOM 3565 C CA . VAL A 1 446 ? 9.656 15.951 -4.486 1.00 96.50 446 VAL A CA 1
ATOM 3566 C C . VAL A 1 446 ? 9.899 15.381 -3.098 1.00 96.50 446 VAL A C 1
ATOM 3568 O O . VAL A 1 446 ? 9.441 15.941 -2.104 1.00 96.50 446 VAL A O 1
ATOM 3571 N N . THR A 1 447 ? 10.668 14.296 -3.043 1.00 95.56 447 THR A N 1
ATOM 3572 C CA . THR A 1 447 ? 11.258 13.757 -1.817 1.00 95.56 447 THR A CA 1
ATOM 3573 C C . THR A 1 447 ? 12.773 13.732 -1.959 1.00 95.56 447 THR A C 1
ATOM 3575 O O . THR A 1 447 ? 13.291 13.168 -2.920 1.00 95.56 447 THR A O 1
ATOM 3578 N N . ILE A 1 448 ? 13.488 14.333 -1.014 1.00 91.25 448 ILE A N 1
ATOM 3579 C CA . ILE A 1 448 ? 14.951 14.376 -0.988 1.00 91.25 448 ILE A CA 1
ATOM 3580 C C . ILE A 1 448 ? 15.410 13.877 0.381 1.00 91.25 448 ILE A C 1
ATOM 3582 O O . ILE A 1 448 ? 15.097 14.492 1.396 1.00 91.25 448 ILE A O 1
ATOM 3586 N N . GLU A 1 449 ? 16.137 12.764 0.398 1.00 89.62 449 GLU A N 1
ATOM 3587 C CA . GLU A 1 449 ? 16.772 12.189 1.587 1.00 89.62 449 GLU A CA 1
ATOM 3588 C C . GLU A 1 449 ? 18.289 12.375 1.457 1.00 89.62 449 GLU A C 1
ATOM 3590 O O . GLU A 1 449 ? 18.905 11.755 0.585 1.00 89.62 449 GLU A O 1
ATOM 3595 N N . VAL A 1 450 ? 18.885 13.250 2.270 1.00 80.12 450 VAL A N 1
ATOM 3596 C CA . VAL A 1 450 ? 20.312 13.600 2.205 1.00 80.12 450 VAL A CA 1
ATOM 3597 C C . VAL A 1 450 ? 20.922 13.619 3.609 1.00 80.12 450 VAL A C 1
ATOM 3599 O O . VAL A 1 450 ? 20.641 14.488 4.421 1.00 80.12 450 VAL A O 1
ATOM 3602 N N . ASP A 1 451 ? 21.836 12.698 3.886 1.00 74.38 451 ASP A N 1
ATOM 3603 C CA . ASP A 1 451 ? 22.446 12.521 5.209 1.00 74.38 451 ASP A CA 1
ATOM 3604 C C . ASP A 1 451 ? 23.723 13.365 5.420 1.00 74.38 451 ASP A C 1
ATOM 3606 O O . ASP A 1 451 ? 24.316 13.313 6.497 1.00 74.38 451 ASP A O 1
ATOM 3610 N N . TRP A 1 452 ? 24.167 14.135 4.417 1.00 72.81 452 TRP A N 1
ATOM 3611 C CA . TRP A 1 452 ? 25.461 14.838 4.415 1.00 72.81 452 TRP A CA 1
ATOM 3612 C C . TRP A 1 452 ? 25.352 16.256 3.876 1.00 72.81 452 TRP A C 1
ATOM 3614 O O . TRP A 1 452 ? 24.561 16.526 2.984 1.00 72.81 452 TRP A O 1
ATOM 3624 N N . TYR A 1 453 ? 26.226 17.138 4.347 1.00 73.88 453 TYR A N 1
ATOM 3625 C CA . TYR A 1 453 ? 26.305 18.514 3.866 1.00 73.88 453 TYR A CA 1
ATOM 3626 C C . TYR A 1 453 ? 26.843 18.615 2.429 1.00 73.88 453 TYR A C 1
ATOM 3628 O O . TYR A 1 453 ? 27.865 17.999 2.110 1.00 73.88 453 TYR A O 1
ATOM 3636 N N . TRP A 1 454 ? 26.151 19.376 1.570 1.00 80.94 454 TRP A N 1
ATOM 3637 C CA . TRP A 1 454 ? 26.398 19.472 0.121 1.00 80.94 454 TRP A CA 1
ATOM 3638 C C . TRP A 1 454 ? 26.737 20.912 -0.334 1.00 80.94 454 TRP A C 1
ATOM 3640 O O . TRP A 1 454 ? 25.951 21.555 -1.028 1.00 80.94 454 TRP A O 1
ATOM 3650 N N . PRO A 1 455 ? 27.930 21.432 0.009 1.00 80.38 455 PRO A N 1
ATOM 3651 C CA . PRO A 1 455 ? 28.308 22.826 -0.269 1.00 80.38 455 PRO A CA 1
ATOM 3652 C C . PRO A 1 455 ? 28.469 23.148 -1.764 1.00 80.38 455 PRO A C 1
ATOM 3654 O O . PRO A 1 455 ? 28.309 24.293 -2.203 1.00 80.38 455 PRO A O 1
ATOM 3657 N N . VAL A 1 456 ? 28.816 22.143 -2.575 1.00 85.88 456 VAL A N 1
ATOM 3658 C CA . VAL A 1 456 ? 28.981 22.316 -4.025 1.00 85.88 456 VAL A CA 1
ATOM 3659 C C . VAL A 1 456 ? 27.615 22.460 -4.688 1.00 85.88 456 VAL A C 1
ATOM 3661 O O . VAL A 1 456 ? 27.471 23.289 -5.587 1.00 85.88 456 VAL A O 1
ATOM 3664 N N . LEU A 1 457 ? 26.605 21.722 -4.207 1.00 86.69 457 LEU A N 1
ATOM 3665 C CA . LEU A 1 457 ? 25.222 21.880 -4.657 1.00 86.69 457 LEU A CA 1
ATOM 3666 C C . LEU A 1 457 ? 24.741 23.311 -4.415 1.00 86.69 457 LEU A C 1
ATOM 3668 O O . LEU A 1 457 ? 24.252 23.940 -5.348 1.00 86.69 457 LEU A O 1
ATOM 3672 N N . ASP A 1 458 ? 24.915 23.835 -3.202 1.00 82.81 458 ASP A N 1
ATOM 3673 C CA . ASP A 1 458 ? 24.451 25.180 -2.845 1.00 82.81 458 ASP A CA 1
ATOM 3674 C C . ASP A 1 458 ? 25.103 26.252 -3.726 1.00 82.81 458 ASP A C 1
ATOM 3676 O O . ASP A 1 458 ? 24.427 27.119 -4.287 1.00 82.81 458 ASP A O 1
ATOM 3680 N N . SER A 1 459 ? 26.419 26.145 -3.924 1.00 83.56 459 SER A N 1
ATOM 3681 C CA . SER A 1 459 ? 27.175 27.057 -4.787 1.00 83.56 459 SER A CA 1
ATOM 3682 C C . SER A 1 459 ? 26.720 26.982 -6.250 1.00 83.56 459 SER A C 1
ATOM 3684 O O . SER A 1 459 ? 26.591 28.014 -6.911 1.00 83.56 459 SER A O 1
ATOM 3686 N N . PHE A 1 460 ? 26.447 25.776 -6.754 1.00 88.81 460 PHE A N 1
ATOM 3687 C CA . PHE A 1 460 ? 25.950 25.571 -8.112 1.00 88.81 460 PHE A CA 1
ATOM 3688 C C . PHE A 1 460 ? 24.519 26.101 -8.291 1.00 88.81 460 PHE A C 1
ATOM 3690 O O . PHE A 1 460 ? 24.245 26.783 -9.277 1.00 88.81 460 PHE A O 1
ATOM 3697 N N . LEU A 1 461 ? 23.611 25.838 -7.344 1.00 87.81 461 LEU A N 1
ATOM 3698 C CA . LEU A 1 461 ? 22.235 26.340 -7.388 1.00 87.81 461 LEU A CA 1
ATOM 3699 C C . LEU A 1 461 ? 22.201 27.870 -7.380 1.00 87.81 461 LEU A C 1
ATOM 3701 O O . LEU A 1 461 ? 21.469 28.461 -8.173 1.00 87.81 461 LEU A O 1
ATOM 3705 N N . ALA A 1 462 ? 23.030 28.508 -6.548 1.00 83.19 462 ALA A N 1
ATOM 3706 C CA . ALA A 1 462 ? 23.136 29.961 -6.514 1.00 83.19 462 ALA A CA 1
ATOM 3707 C C . ALA A 1 462 ? 23.578 30.538 -7.869 1.00 83.19 462 ALA A C 1
ATOM 3709 O O . ALA A 1 462 ? 22.928 31.434 -8.411 1.00 83.19 462 ALA A O 1
ATOM 3710 N N . ALA A 1 463 ? 24.647 29.990 -8.451 1.00 84.50 463 ALA A N 1
ATOM 3711 C CA . ALA A 1 463 ? 25.153 30.431 -9.748 1.00 84.50 463 ALA A CA 1
ATOM 3712 C C . ALA A 1 463 ? 24.160 30.153 -10.895 1.00 84.50 463 ALA A C 1
ATOM 3714 O O . ALA A 1 463 ? 23.964 31.003 -11.766 1.00 84.50 463 ALA A O 1
ATOM 3715 N N . GLY A 1 464 ? 23.490 28.996 -10.885 1.00 86.25 464 GLY A N 1
ATOM 3716 C CA . GLY A 1 464 ? 22.502 28.626 -11.900 1.00 86.25 464 GLY A CA 1
ATOM 3717 C C . GLY A 1 464 ? 21.243 29.496 -11.859 1.00 86.25 464 GLY A C 1
ATOM 3718 O O . GLY A 1 464 ? 20.743 29.908 -12.908 1.00 86.25 464 GLY A O 1
ATOM 3719 N N . LEU A 1 465 ? 20.764 29.847 -10.659 1.00 83.31 465 LEU A N 1
ATOM 3720 C CA . LEU A 1 465 ? 19.648 30.780 -10.487 1.00 83.31 465 LEU A CA 1
ATOM 3721 C C . LEU A 1 465 ? 20.020 32.180 -10.978 1.00 83.31 465 LEU A C 1
ATOM 3723 O O . LEU A 1 465 ? 19.253 32.763 -11.737 1.00 83.31 465 LEU A O 1
ATOM 3727 N N . ALA A 1 466 ? 21.224 32.665 -10.656 1.00 80.12 466 ALA A N 1
ATOM 3728 C CA . ALA A 1 466 ? 21.720 33.951 -11.152 1.00 80.12 466 ALA A CA 1
ATOM 3729 C C . ALA A 1 466 ? 21.774 34.024 -12.692 1.00 80.12 466 ALA A C 1
ATOM 3731 O O . ALA A 1 466 ? 21.559 35.095 -13.256 1.00 80.12 466 ALA A O 1
ATOM 3732 N N . CYS A 1 467 ? 22.024 32.898 -13.373 1.00 76.19 467 CYS A N 1
ATOM 3733 C CA . CYS A 1 467 ? 21.979 32.809 -14.839 1.00 76.19 467 CYS A CA 1
ATOM 3734 C C . CYS A 1 467 ? 20.549 32.779 -15.405 1.00 76.19 467 CYS A C 1
ATOM 3736 O O . CYS A 1 467 ? 20.341 33.120 -16.567 1.00 76.19 467 CYS A O 1
ATOM 3738 N N . SER A 1 468 ? 19.575 32.333 -14.608 1.00 69.75 468 SER A N 1
ATOM 3739 C CA . SER A 1 468 ? 18.197 32.068 -15.047 1.00 69.75 468 SER A CA 1
ATOM 3740 C C . SER A 1 468 ? 17.238 33.233 -14.778 1.00 69.75 468 SER A C 1
ATOM 3742 O O . SER A 1 468 ? 16.178 33.313 -15.398 1.00 69.75 468 SER A O 1
ATOM 3744 N N . THR A 1 469 ? 17.587 34.139 -13.864 1.00 65.12 469 THR A N 1
ATOM 3745 C CA . THR A 1 469 ? 16.786 35.320 -13.519 1.00 65.12 469 THR A CA 1
ATOM 3746 C C . THR A 1 469 ? 17.192 36.535 -14.362 1.00 65.12 469 THR A C 1
ATOM 3748 O O . THR A 1 469 ? 18.359 36.933 -14.300 1.00 65.12 469 THR A O 1
ATOM 3751 N N . PRO A 1 470 ? 16.274 37.175 -15.114 1.00 56.72 470 PRO A N 1
ATOM 3752 C CA . PRO A 1 470 ? 16.575 38.440 -15.779 1.00 56.72 470 PRO A CA 1
ATOM 3753 C C . PRO A 1 470 ? 16.898 39.530 -14.744 1.00 56.72 470 PRO A C 1
ATOM 3755 O O . PRO A 1 470 ? 16.296 39.572 -13.672 1.00 56.72 470 PRO A O 1
ATOM 3758 N N . LEU A 1 471 ? 17.852 40.411 -15.063 1.00 53.25 471 LEU A N 1
ATOM 3759 C CA . LEU A 1 471 ? 18.136 41.604 -14.259 1.00 53.25 471 LEU A CA 1
ATOM 3760 C C . LEU A 1 471 ? 16.876 42.487 -14.219 1.00 53.25 471 LEU A C 1
ATOM 3762 O O . LEU A 1 471 ? 16.295 42.733 -15.282 1.00 53.25 471 LEU A O 1
ATOM 3766 N N . PRO A 1 472 ? 16.431 42.963 -13.043 1.00 51.25 472 PRO A N 1
ATOM 3767 C CA . PRO A 1 472 ? 15.333 43.915 -12.988 1.00 51.25 472 PRO A CA 1
ATOM 3768 C C . PRO A 1 472 ? 15.728 45.193 -13.738 1.00 51.25 472 PRO A C 1
ATOM 3770 O O . PRO A 1 472 ? 16.836 45.701 -13.585 1.00 51.25 472 PRO A O 1
ATOM 3773 N N . ALA A 1 473 ? 14.816 45.693 -14.574 1.00 47.62 473 ALA A N 1
ATOM 3774 C CA . ALA A 1 473 ? 15.005 46.931 -15.327 1.00 47.62 473 ALA A CA 1
ATOM 3775 C C . ALA A 1 473 ? 14.769 48.195 -14.474 1.00 47.62 473 ALA A C 1
ATOM 3777 O O . ALA A 1 473 ? 15.003 49.291 -14.971 1.00 47.62 473 ALA A O 1
ATOM 3778 N N . ASP A 1 474 ? 14.315 48.046 -13.222 1.00 48.28 474 ASP A N 1
ATOM 3779 C CA . ASP A 1 474 ? 13.948 49.154 -12.336 1.00 48.28 474 ASP A CA 1
ATOM 3780 C C . ASP A 1 474 ? 14.206 48.834 -10.852 1.00 48.28 474 ASP A C 1
ATOM 3782 O O . ASP A 1 474 ? 14.101 47.680 -10.426 1.00 48.28 474 ASP A O 1
ATOM 3786 N N . ASP A 1 475 ? 14.469 49.883 -10.064 1.00 47.19 475 ASP A N 1
ATOM 3787 C CA . ASP A 1 475 ? 14.777 49.900 -8.615 1.00 47.19 475 ASP A CA 1
ATOM 3788 C C . ASP A 1 475 ? 13.597 49.464 -7.706 1.00 47.19 475 ASP A C 1
ATOM 3790 O O . ASP A 1 475 ? 13.541 49.771 -6.511 1.00 47.19 475 ASP A O 1
ATOM 3794 N N . SER A 1 476 ? 12.608 48.744 -8.248 1.00 44.91 476 SER A N 1
ATOM 3795 C CA . SER A 1 476 ? 11.465 48.255 -7.478 1.00 44.91 476 SER A CA 1
ATOM 3796 C C . SER A 1 476 ? 11.921 47.209 -6.458 1.00 44.91 476 SER A C 1
ATOM 3798 O O . SER A 1 476 ? 12.489 46.177 -6.811 1.00 44.91 476 SER A O 1
ATOM 3800 N N . THR A 1 477 ? 11.630 47.444 -5.184 1.00 46.31 477 THR A N 1
ATOM 3801 C CA . THR A 1 477 ? 11.968 46.565 -4.053 1.00 46.31 477 THR A CA 1
ATOM 3802 C C . THR A 1 477 ? 11.194 45.240 -4.033 1.00 46.31 477 THR A C 1
ATOM 3804 O O . THR A 1 477 ? 11.524 44.362 -3.237 1.00 46.31 477 THR A O 1
ATOM 3807 N N . ASP A 1 478 ? 10.219 45.068 -4.929 1.00 42.41 478 ASP A N 1
ATOM 3808 C CA . ASP A 1 478 ? 9.266 43.948 -4.979 1.00 42.41 478 ASP A CA 1
ATOM 3809 C C . ASP A 1 478 ? 9.671 42.841 -5.977 1.00 42.41 478 ASP A C 1
ATOM 3811 O O . ASP A 1 478 ? 8.844 42.106 -6.522 1.00 42.41 478 ASP A O 1
ATOM 3815 N N . VAL A 1 479 ? 10.973 42.706 -6.249 1.00 44.28 479 VAL A N 1
ATOM 3816 C CA . VAL A 1 479 ? 11.488 41.564 -7.010 1.00 44.28 479 VAL A CA 1
ATOM 3817 C C . VAL A 1 479 ? 11.394 40.339 -6.112 1.00 44.28 479 VAL A C 1
ATOM 3819 O O . VAL A 1 479 ? 12.169 40.178 -5.168 1.00 44.28 479 VAL A O 1
ATOM 3822 N N . ASN A 1 480 ? 10.459 39.444 -6.421 1.00 50.31 480 ASN A N 1
ATOM 3823 C CA . ASN A 1 480 ? 10.478 38.076 -5.925 1.00 50.31 480 ASN A CA 1
ATOM 3824 C C . ASN A 1 480 ? 11.715 37.378 -6.534 1.00 50.31 480 ASN A C 1
ATOM 3826 O O . ASN A 1 480 ? 11.612 36.657 -7.523 1.00 50.31 480 ASN A O 1
ATOM 3830 N N . LEU A 1 481 ? 12.909 37.676 -5.997 1.00 46.09 481 LEU A N 1
ATOM 3831 C CA . LEU A 1 481 ? 14.219 37.190 -6.470 1.00 46.09 481 LEU A CA 1
ATOM 3832 C C . LEU A 1 481 ? 14.314 35.667 -6.474 1.00 46.09 481 LEU A C 1
ATOM 3834 O O . LEU A 1 481 ? 15.169 35.084 -7.137 1.00 46.09 481 LEU A O 1
ATOM 3838 N N . TYR A 1 482 ? 13.413 35.015 -5.754 1.00 55.69 482 TYR A N 1
ATOM 3839 C CA . TYR A 1 482 ? 13.268 33.580 -5.750 1.00 55.69 482 TYR A CA 1
ATOM 3840 C C . TYR A 1 482 ? 12.304 33.183 -6.866 1.00 55.69 482 TYR A C 1
ATOM 3842 O O . TYR A 1 482 ? 11.156 32.813 -6.618 1.00 55.69 482 TYR A O 1
ATOM 3850 N N . SER A 1 483 ? 12.769 33.222 -8.120 1.00 64.50 483 SER A N 1
ATOM 3851 C CA . SER A 1 483 ? 12.139 32.382 -9.137 1.00 64.50 483 SER A CA 1
ATOM 3852 C C . SER A 1 483 ? 12.161 30.959 -8.588 1.00 64.50 483 SER A C 1
ATOM 3854 O O . SER A 1 483 ? 13.241 30.420 -8.329 1.00 64.50 483 SER A O 1
ATOM 3856 N N . ALA A 1 484 ? 10.986 30.389 -8.328 1.00 75.75 484 ALA A N 1
ATOM 3857 C CA . ALA A 1 484 ? 10.890 29.065 -7.742 1.00 75.75 484 ALA A CA 1
ATOM 3858 C C . ALA A 1 484 ? 11.721 28.085 -8.575 1.00 75.75 484 ALA A C 1
ATOM 3860 O O . ALA A 1 484 ? 11.473 27.947 -9.774 1.00 75.75 484 ALA A O 1
ATOM 3861 N N . LEU A 1 485 ? 12.687 27.408 -7.942 1.00 85.62 485 LEU A N 1
ATOM 3862 C CA . LEU A 1 485 ? 13.516 26.403 -8.618 1.00 85.62 485 LEU A CA 1
ATOM 3863 C C . LEU A 1 485 ? 12.621 25.327 -9.248 1.00 85.62 485 LEU A C 1
ATOM 3865 O O . LEU A 1 485 ? 12.877 24.847 -10.348 1.00 85.62 485 LEU A O 1
ATOM 3869 N N . LEU A 1 486 ? 11.527 25.007 -8.552 1.00 91.44 486 LEU A N 1
ATOM 3870 C CA . LEU A 1 486 ? 10.504 24.053 -8.956 1.00 91.44 486 LEU A CA 1
ATOM 3871 C C . LEU A 1 486 ? 9.124 24.741 -8.941 1.00 91.44 486 LEU A C 1
ATOM 3873 O O . LEU A 1 486 ? 8.379 24.625 -7.967 1.00 91.44 486 LEU A O 1
ATOM 3877 N N . PRO A 1 487 ? 8.753 25.493 -9.991 1.00 89.44 487 PRO A N 1
ATOM 3878 C CA . PRO A 1 487 ? 7.576 26.366 -9.970 1.00 89.44 487 PRO A CA 1
ATOM 3879 C C . PRO A 1 487 ? 6.239 25.621 -9.836 1.00 89.44 487 PRO A C 1
ATOM 3881 O O . PRO A 1 487 ? 5.290 26.150 -9.253 1.00 89.44 487 PRO A O 1
ATOM 3884 N N . THR A 1 488 ? 6.151 24.375 -10.304 1.00 93.81 488 THR A N 1
ATOM 3885 C CA . THR A 1 488 ? 4.935 23.541 -10.239 1.00 93.81 488 THR A CA 1
ATOM 3886 C C . THR A 1 488 ? 4.820 22.691 -8.971 1.00 93.81 488 THR A C 1
ATOM 3888 O O . THR A 1 488 ? 3.887 21.893 -8.856 1.00 93.81 488 THR A O 1
ATOM 3891 N N . LEU A 1 489 ? 5.763 22.823 -8.037 1.00 95.12 489 LEU A N 1
ATOM 3892 C CA . LEU A 1 489 ? 5.860 21.960 -6.867 1.00 95.12 489 LEU A CA 1
ATOM 3893 C C . LEU A 1 489 ? 4.626 22.095 -5.965 1.00 95.12 489 LEU A C 1
ATOM 3895 O O . LEU A 1 489 ? 4.267 23.186 -5.544 1.00 95.12 489 LEU A O 1
ATOM 3899 N N . LYS A 1 490 ? 3.992 20.967 -5.644 1.00 96.88 490 LYS A N 1
ATOM 3900 C CA . LYS A 1 490 ? 2.818 20.857 -4.763 1.00 96.88 490 LYS A CA 1
ATOM 3901 C C . LYS A 1 490 ? 3.162 20.250 -3.413 1.00 96.88 490 LYS A C 1
ATOM 3903 O O . LYS A 1 490 ? 2.547 20.611 -2.408 1.00 96.88 490 LYS A O 1
ATOM 3908 N N . THR A 1 491 ? 4.118 19.321 -3.382 1.00 98.00 491 THR A N 1
ATOM 3909 C CA . THR A 1 491 ? 4.554 18.660 -2.149 1.00 98.00 491 THR A CA 1
ATOM 3910 C C . THR A 1 491 ? 6.070 18.545 -2.087 1.00 98.00 491 THR A C 1
ATOM 3912 O O . THR A 1 491 ? 6.685 18.040 -3.029 1.00 98.00 491 THR A O 1
ATOM 3915 N N . LEU A 1 492 ? 6.647 18.919 -0.951 1.00 95.12 492 LEU A N 1
ATOM 3916 C CA . LEU A 1 492 ? 8.075 18.812 -0.683 1.00 95.12 492 LEU A CA 1
ATOM 3917 C C . LEU A 1 492 ? 8.299 18.007 0.596 1.00 95.12 492 LEU A C 1
ATOM 3919 O O . LEU A 1 492 ? 7.792 18.371 1.654 1.00 95.12 492 LEU A O 1
ATOM 3923 N N . SER A 1 493 ? 9.063 16.925 0.491 1.00 94.62 493 SER A N 1
ATOM 3924 C CA . SER A 1 493 ? 9.522 16.122 1.619 1.00 94.62 493 SER A CA 1
ATOM 3925 C C . SER A 1 493 ? 11.041 16.168 1.680 1.00 94.62 493 SER A C 1
ATOM 3927 O O . SER A 1 493 ? 11.709 15.684 0.771 1.00 94.62 493 SER A O 1
ATOM 3929 N N . LEU A 1 494 ? 11.586 16.723 2.753 1.00 88.56 494 LEU A N 1
ATOM 3930 C CA . LEU A 1 494 ? 13.021 16.774 2.998 1.00 88.56 494 LEU A CA 1
ATOM 3931 C C . LEU A 1 494 ? 13.350 15.895 4.196 1.00 88.56 494 LEU A C 1
ATOM 3933 O O . LEU A 1 494 ? 12.724 16.023 5.247 1.00 88.56 494 LEU A O 1
ATOM 3937 N N . SER A 1 495 ? 14.331 15.016 4.043 1.00 87.12 495 SER A N 1
ATOM 3938 C CA . SER A 1 495 ? 14.912 14.285 5.156 1.00 87.12 495 SER A CA 1
ATOM 3939 C C . SER A 1 495 ? 16.414 14.492 5.185 1.00 87.12 495 SER A C 1
ATOM 3941 O O . SER A 1 495 ? 17.079 14.307 4.168 1.00 87.12 495 SER A O 1
ATOM 3943 N N . THR A 1 496 ? 16.944 14.928 6.326 1.00 77.56 496 THR A N 1
ATOM 3944 C CA . THR A 1 496 ? 18.363 15.262 6.443 1.00 77.56 496 THR A CA 1
ATOM 3945 C C . THR A 1 496 ? 18.919 15.083 7.847 1.00 77.56 496 THR A C 1
ATOM 3947 O O . THR A 1 496 ? 18.283 15.434 8.830 1.00 77.56 496 THR A O 1
ATOM 3950 N N . LYS A 1 497 ? 20.153 14.592 7.969 1.00 70.25 497 LYS A N 1
ATOM 3951 C CA . LYS A 1 497 ? 20.887 14.569 9.251 1.00 70.25 497 LYS A CA 1
ATOM 3952 C C . LYS A 1 497 ? 21.787 15.785 9.463 1.00 70.25 497 LYS A C 1
ATOM 3954 O O . LYS A 1 497 ? 22.475 15.851 10.477 1.00 70.25 497 LYS A O 1
ATOM 3959 N N . PHE A 1 498 ? 21.825 16.708 8.506 1.00 66.69 498 PHE A N 1
ATOM 3960 C CA . PHE A 1 498 ? 22.672 17.892 8.542 1.00 66.69 498 PHE A CA 1
ATOM 3961 C C . PHE A 1 498 ? 21.851 19.180 8.461 1.00 66.69 498 PHE A C 1
ATOM 3963 O O . PHE A 1 498 ? 20.759 19.235 7.893 1.00 66.69 498 PHE A O 1
ATOM 3970 N N . TYR A 1 499 ? 22.463 20.236 8.981 1.00 62.44 499 TYR A N 1
ATOM 3971 C CA . TYR A 1 499 ? 21.909 21.575 9.060 1.00 62.44 499 TYR A CA 1
ATOM 3972 C C . TYR A 1 499 ? 21.847 22.267 7.692 1.00 62.44 499 TYR A C 1
ATOM 3974 O O . TYR A 1 499 ? 22.862 22.347 6.995 1.00 62.44 499 TYR A O 1
ATOM 3982 N N . LEU A 1 500 ? 20.687 22.827 7.334 1.00 61.06 500 LEU A N 1
ATOM 3983 C CA . LEU A 1 500 ? 20.553 23.744 6.197 1.00 61.06 500 LEU A CA 1
ATOM 3984 C C . LEU A 1 500 ? 21.225 25.075 6.546 1.00 61.06 500 LEU A C 1
ATOM 3986 O O . LEU A 1 500 ? 20.571 26.000 7.004 1.00 61.06 500 LEU A O 1
ATOM 3990 N N . ARG A 1 501 ? 22.546 25.154 6.382 1.00 57.44 501 ARG A N 1
ATOM 3991 C CA . ARG A 1 501 ? 23.304 26.351 6.747 1.00 57.44 501 ARG A CA 1
ATOM 3992 C C . ARG A 1 501 ? 23.080 27.475 5.744 1.00 57.44 501 ARG A C 1
ATOM 3994 O O . ARG A 1 501 ? 23.110 27.263 4.534 1.00 57.44 501 ARG A O 1
ATOM 4001 N N . LYS A 1 502 ? 23.018 28.700 6.259 1.00 57.38 502 LYS A N 1
ATOM 4002 C CA . LYS A 1 502 ? 23.236 29.915 5.475 1.00 57.38 502 LYS A CA 1
ATOM 4003 C C . LYS A 1 502 ? 24.682 29.952 4.976 1.00 57.38 502 LYS A C 1
ATOM 4005 O O . LYS A 1 502 ? 25.603 30.277 5.727 1.00 57.38 502 LYS A O 1
ATOM 4010 N N . GLU A 1 503 ? 24.908 29.642 3.706 1.00 57.91 503 GLU A N 1
ATOM 4011 C CA . GLU A 1 503 ? 26.156 30.044 3.062 1.00 57.91 503 GLU A CA 1
ATOM 4012 C C . GLU A 1 503 ? 26.039 31.506 2.610 1.00 57.91 503 GLU A C 1
ATOM 4014 O O . GLU A 1 503 ? 25.043 31.905 2.014 1.00 57.91 503 GLU A O 1
ATOM 4019 N N . LEU A 1 504 ? 27.072 32.320 2.860 1.00 58.00 504 LEU A N 1
ATOM 4020 C CA . LEU A 1 504 ? 27.210 33.691 2.338 1.00 58.00 504 LEU A CA 1
ATOM 4021 C C . LEU A 1 504 ? 27.458 33.680 0.813 1.00 58.00 504 LEU A C 1
ATOM 4023 O O . LEU A 1 504 ? 28.447 34.223 0.320 1.00 58.00 504 LEU A O 1
ATOM 4027 N N . ARG A 1 505 ? 26.612 32.994 0.045 1.00 70.12 505 ARG A N 1
ATOM 4028 C CA . ARG A 1 505 ? 26.588 33.079 -1.415 1.00 70.12 505 ARG A CA 1
ATOM 4029 C C . ARG A 1 505 ? 25.625 34.189 -1.784 1.00 70.12 505 ARG A C 1
ATOM 4031 O O . ARG A 1 505 ? 24.524 34.247 -1.250 1.00 70.12 505 ARG A O 1
ATOM 4038 N N . LEU A 1 506 ? 26.056 35.081 -2.667 1.00 67.31 506 LEU A N 1
ATOM 4039 C CA . LEU A 1 506 ? 25.235 36.193 -3.117 1.00 67.31 506 LEU A CA 1
ATOM 4040 C C . LEU A 1 506 ? 24.693 35.892 -4.515 1.00 67.31 506 LEU A C 1
ATOM 4042 O O . LEU A 1 506 ? 25.471 35.692 -5.444 1.00 67.31 506 LEU A O 1
ATOM 4046 N N . ILE A 1 507 ? 23.371 35.899 -4.668 1.00 67.44 507 ILE A N 1
ATOM 4047 C CA . ILE A 1 507 ? 22.701 36.008 -5.967 1.00 67.44 507 ILE A CA 1
ATOM 4048 C C . ILE A 1 507 ? 22.361 37.481 -6.137 1.00 67.44 507 ILE A C 1
ATOM 4050 O O . ILE A 1 507 ? 21.584 38.015 -5.351 1.00 67.44 507 ILE A O 1
ATOM 4054 N N . GLN A 1 508 ? 22.967 38.151 -7.122 1.00 66.00 508 GLN A N 1
ATOM 4055 C CA . GLN A 1 508 ? 22.706 39.573 -7.397 1.00 66.00 508 GLN A CA 1
ATOM 4056 C C . GLN A 1 508 ? 22.775 40.450 -6.122 1.00 66.00 508 GLN A C 1
ATOM 4058 O O . GLN A 1 508 ? 21.892 41.257 -5.854 1.00 66.00 508 GLN A O 1
ATOM 4063 N N . ALA A 1 509 ? 23.824 40.253 -5.310 1.00 65.12 509 ALA A N 1
ATOM 4064 C CA . ALA A 1 509 ? 24.057 40.927 -4.024 1.00 65.12 509 ALA A CA 1
ATOM 4065 C C . ALA A 1 509 ? 23.093 40.584 -2.860 1.00 65.12 509 ALA A C 1
ATOM 4067 O O . ALA A 1 509 ? 23.190 41.217 -1.809 1.00 65.12 509 ALA A O 1
ATOM 4068 N N . ARG A 1 510 ? 22.241 39.551 -2.976 1.00 67.19 510 ARG A N 1
ATOM 4069 C CA . ARG A 1 510 ? 21.407 39.035 -1.868 1.00 67.19 510 ARG A CA 1
ATOM 4070 C C . ARG A 1 510 ? 21.798 37.622 -1.415 1.00 67.19 510 ARG A C 1
ATOM 4072 O O . ARG A 1 510 ? 22.193 36.826 -2.265 1.00 67.19 510 ARG A O 1
ATOM 4079 N N . PRO A 1 511 ? 21.687 37.274 -0.118 1.00 70.88 511 PRO A N 1
ATOM 4080 C CA . PRO A 1 511 ? 22.021 35.937 0.380 1.00 70.88 511 PRO A CA 1
ATOM 4081 C C . PRO A 1 511 ? 21.172 34.829 -0.264 1.00 70.88 511 PRO A C 1
ATOM 4083 O O . PRO A 1 511 ? 19.947 34.906 -0.290 1.00 70.88 511 PRO A O 1
ATOM 4086 N N . PHE A 1 512 ? 21.816 33.769 -0.747 1.00 75.44 512 PHE A N 1
ATOM 4087 C CA . PHE A 1 512 ? 21.144 32.558 -1.210 1.00 75.44 512 PHE A CA 1
ATOM 4088 C C . PHE A 1 512 ? 20.842 31.630 -0.037 1.00 75.44 512 PHE A C 1
ATOM 4090 O O . PHE A 1 512 ? 21.733 31.287 0.738 1.00 75.44 512 PHE A O 1
ATOM 4097 N N . HIS A 1 513 ? 19.596 31.165 0.034 1.00 76.62 513 HIS A N 1
ATOM 4098 C CA . HIS A 1 513 ? 19.201 30.098 0.941 1.00 76.62 513 HIS A CA 1
ATOM 4099 C C . HIS A 1 513 ? 18.515 28.970 0.148 1.00 76.62 513 HIS A C 1
ATOM 4101 O O . HIS A 1 513 ? 17.484 29.222 -0.487 1.00 76.62 513 HIS A O 1
ATOM 4107 N N . PRO A 1 514 ? 19.022 27.720 0.188 1.00 76.44 514 PRO A N 1
ATOM 4108 C CA . PRO A 1 514 ? 18.489 26.618 -0.621 1.00 76.44 514 PRO A CA 1
ATOM 4109 C C . PRO A 1 514 ? 17.027 26.296 -0.288 1.00 76.44 514 PRO A C 1
ATOM 4111 O O . PRO A 1 514 ? 16.239 25.986 -1.181 1.00 76.44 514 PRO A O 1
ATOM 4114 N N . PHE A 1 515 ? 16.633 26.449 0.981 1.00 79.62 515 PHE A N 1
ATOM 4115 C CA . PHE A 1 515 ? 15.229 26.345 1.390 1.00 79.62 515 PHE A CA 1
ATOM 4116 C C . PHE A 1 515 ? 14.325 27.306 0.606 1.00 79.62 515 PHE A C 1
ATOM 4118 O O . PHE A 1 515 ? 13.356 26.847 0.013 1.00 79.62 515 PHE A O 1
ATOM 4125 N N . ASN A 1 516 ? 14.678 28.595 0.509 1.00 79.12 516 ASN A N 1
ATOM 4126 C CA . ASN A 1 516 ? 13.855 29.598 -0.174 1.00 79.12 516 ASN A CA 1
ATOM 4127 C C . ASN A 1 516 ? 13.649 29.235 -1.644 1.00 79.12 516 ASN A C 1
ATOM 4129 O O . ASN A 1 516 ? 12.530 29.294 -2.143 1.00 79.12 516 ASN A O 1
ATOM 4133 N N . ALA A 1 517 ? 14.702 28.780 -2.327 1.00 79.19 517 ALA A N 1
ATOM 4134 C CA . ALA A 1 517 ? 14.602 28.351 -3.720 1.00 79.19 517 ALA A CA 1
ATOM 4135 C C . ALA A 1 517 ? 13.647 27.155 -3.911 1.00 79.19 517 ALA A C 1
ATOM 4137 O O . ALA A 1 517 ? 12.903 27.109 -4.895 1.00 79.19 517 ALA A O 1
ATOM 4138 N N . LEU A 1 518 ? 13.643 26.205 -2.968 1.00 83.25 518 LEU A N 1
ATOM 4139 C CA . LEU A 1 518 ? 12.778 25.021 -2.996 1.00 83.25 518 LEU A CA 1
ATOM 4140 C C . LEU A 1 518 ? 11.337 25.318 -2.562 1.00 83.25 518 LEU A C 1
ATOM 4142 O O . LEU A 1 518 ? 10.411 24.659 -3.038 1.00 83.25 518 LEU A O 1
ATOM 4146 N N . THR A 1 519 ? 11.130 26.297 -1.679 1.00 84.62 519 THR A N 1
ATOM 4147 C CA . THR A 1 519 ? 9.808 26.625 -1.123 1.00 84.62 519 THR A CA 1
ATOM 4148 C C . THR A 1 519 ? 9.129 27.824 -1.770 1.00 84.62 519 THR A C 1
ATOM 4150 O O . THR A 1 519 ? 7.969 28.084 -1.468 1.00 84.62 519 THR A O 1
ATOM 4153 N N . ALA A 1 520 ? 9.801 28.532 -2.679 1.00 83.06 520 ALA A N 1
ATOM 4154 C CA . ALA A 1 520 ? 9.255 29.701 -3.371 1.00 83.06 520 ALA A CA 1
ATOM 4155 C C . ALA A 1 520 ? 8.084 29.386 -4.323 1.00 83.06 520 ALA A C 1
ATOM 4157 O O . ALA A 1 520 ? 7.457 30.303 -4.853 1.00 83.06 520 ALA A O 1
ATOM 4158 N N . SER A 1 521 ? 7.756 28.109 -4.562 1.00 87.06 521 SER A N 1
ATOM 4159 C CA . SER A 1 521 ? 6.582 27.763 -5.365 1.00 87.06 521 SER A CA 1
ATOM 4160 C C . SER A 1 521 ? 5.285 28.191 -4.675 1.00 87.06 521 SER A C 1
ATOM 4162 O O . SER A 1 521 ? 4.974 27.779 -3.558 1.00 87.06 521 SER A O 1
ATOM 4164 N N . THR A 1 522 ? 4.459 28.942 -5.399 1.00 88.12 522 THR A N 1
ATOM 4165 C CA . THR A 1 522 ? 3.118 29.358 -4.960 1.00 88.12 522 THR A CA 1
ATOM 4166 C C . THR A 1 522 ? 2.102 28.209 -4.938 1.00 88.12 522 THR A C 1
ATOM 4168 O O . THR A 1 522 ? 1.016 28.342 -4.363 1.00 88.12 522 THR A O 1
ATOM 4171 N N . ASN A 1 523 ? 2.448 27.068 -5.545 1.00 91.19 523 ASN A N 1
ATOM 4172 C CA . ASN A 1 523 ? 1.636 25.853 -5.584 1.00 91.19 523 ASN A CA 1
ATOM 4173 C C . ASN A 1 523 ? 1.953 24.886 -4.436 1.00 91.19 523 ASN A C 1
ATOM 4175 O O . ASN A 1 523 ? 1.241 23.891 -4.279 1.00 91.19 523 ASN A O 1
ATOM 4179 N N . LEU A 1 524 ? 2.999 25.148 -3.646 1.00 93.25 524 LEU A N 1
ATOM 4180 C CA . LEU A 1 524 ? 3.470 24.229 -2.619 1.00 93.25 524 LEU A CA 1
ATOM 4181 C C . LEU A 1 524 ? 2.508 24.233 -1.429 1.00 93.25 524 LEU A C 1
ATOM 4183 O O . LEU A 1 524 ? 2.429 25.193 -0.671 1.00 93.25 524 LEU A O 1
ATOM 4187 N N . ARG A 1 525 ? 1.761 23.138 -1.267 1.00 96.12 525 ARG A N 1
ATOM 4188 C CA . ARG A 1 525 ? 0.701 23.001 -0.255 1.00 96.12 525 ARG A CA 1
ATOM 4189 C C . ARG A 1 525 ? 1.085 22.077 0.891 1.00 96.12 525 ARG A C 1
ATOM 4191 O O . ARG A 1 525 ? 0.558 22.258 1.989 1.00 96.12 525 ARG A O 1
ATOM 4198 N N . VAL A 1 526 ? 1.954 21.095 0.652 1.00 97.75 526 VAL A N 1
ATOM 4199 C CA . VAL A 1 526 ? 2.359 20.105 1.661 1.00 97.75 526 VAL A CA 1
ATOM 4200 C C . VAL A 1 526 ? 3.864 20.144 1.860 1.00 97.75 526 VAL A C 1
ATOM 4202 O O . VAL A 1 526 ? 4.620 19.938 0.910 1.00 97.75 526 VAL A O 1
ATOM 4205 N N . PHE A 1 527 ? 4.287 20.345 3.102 1.00 94.44 527 PHE A N 1
ATOM 4206 C CA . PHE A 1 527 ? 5.687 20.311 3.494 1.00 94.44 527 PHE A CA 1
ATOM 4207 C C . PHE A 1 527 ? 5.912 19.250 4.575 1.00 94.44 527 PHE A C 1
ATOM 4209 O O . PHE A 1 527 ? 5.228 19.226 5.599 1.00 94.44 527 PHE A O 1
ATOM 4216 N N . VAL A 1 528 ? 6.863 18.354 4.333 1.00 93.69 528 VAL A N 1
ATOM 4217 C CA . VAL A 1 528 ? 7.296 17.328 5.281 1.00 93.69 528 VAL A CA 1
ATOM 4218 C C . VAL A 1 528 ? 8.787 17.497 5.513 1.00 93.69 528 VAL A C 1
ATOM 4220 O O . VAL A 1 528 ? 9.566 17.575 4.567 1.00 93.69 528 VAL A O 1
ATOM 4223 N N . PHE A 1 529 ? 9.178 17.528 6.776 1.00 88.44 529 PHE A N 1
ATOM 4224 C CA . PHE A 1 529 ? 10.564 17.633 7.186 1.00 88.44 529 PHE A CA 1
ATOM 4225 C C . PHE A 1 529 ? 10.879 16.573 8.242 1.00 88.44 529 PHE A C 1
ATOM 4227 O O . PHE A 1 529 ? 10.173 16.488 9.250 1.00 88.44 529 PHE A O 1
ATOM 4234 N N . ASP A 1 530 ? 11.925 15.781 8.015 1.00 87.06 530 ASP A N 1
ATOM 4235 C CA . ASP A 1 530 ? 12.449 14.798 8.971 1.00 87.06 530 ASP A CA 1
ATOM 4236 C C . ASP A 1 530 ? 13.971 14.918 9.108 1.00 87.06 530 ASP A C 1
ATOM 4238 O O . ASP A 1 530 ? 14.711 14.451 8.239 1.00 87.06 530 ASP A O 1
ATOM 4242 N N . GLY A 1 531 ? 14.469 15.559 10.165 1.00 78.62 531 GLY A N 1
ATOM 4243 C CA . GLY A 1 531 ? 15.904 15.793 10.244 1.00 78.62 531 GLY A CA 1
ATOM 4244 C C . GLY A 1 531 ? 16.449 16.665 11.362 1.00 78.62 531 GLY A C 1
ATOM 4245 O O . GLY A 1 531 ? 15.722 17.142 12.230 1.00 78.62 531 GLY A O 1
ATOM 4246 N N . ASP A 1 532 ? 17.760 16.897 11.331 1.00 70.81 532 ASP A N 1
ATOM 4247 C CA . ASP A 1 532 ? 18.423 17.820 12.250 1.00 70.81 532 ASP A CA 1
ATOM 4248 C C . ASP A 1 532 ? 18.552 19.208 11.610 1.00 70.81 532 ASP A C 1
ATOM 4250 O O . ASP A 1 532 ? 19.400 19.438 10.751 1.00 70.81 532 ASP A O 1
ATOM 4254 N N . MET A 1 533 ? 17.667 20.129 11.993 1.00 60.28 533 MET A N 1
ATOM 4255 C CA . MET A 1 533 ? 17.805 21.549 11.664 1.00 60.28 533 MET A CA 1
ATOM 4256 C C . MET A 1 533 ? 18.497 22.225 12.829 1.00 60.28 533 MET A C 1
ATOM 4258 O O . MET A 1 533 ? 18.016 22.123 13.960 1.00 60.28 533 MET A O 1
ATOM 4262 N N . ASP A 1 534 ? 19.564 22.975 12.548 1.00 54.75 534 ASP A N 1
ATOM 4263 C CA . ASP A 1 534 ? 20.029 23.972 13.492 1.00 54.75 534 ASP A CA 1
ATOM 4264 C C . ASP A 1 534 ? 18.825 24.888 13.637 1.00 54.75 534 ASP A C 1
ATOM 4266 O O . ASP A 1 534 ? 18.081 25.065 12.665 1.00 54.75 534 ASP A O 1
ATOM 4270 N N . LYS A 1 535 ? 18.550 25.283 14.881 1.00 53.38 535 LYS A N 1
ATOM 4271 C CA . LYS A 1 535 ? 17.335 25.986 15.325 1.00 53.38 535 LYS A CA 1
ATOM 4272 C C . LYS A 1 535 ? 16.667 26.678 14.142 1.00 53.38 535 LYS A C 1
ATOM 4274 O O . LYS A 1 535 ? 17.348 27.462 13.494 1.00 53.38 535 LYS A O 1
ATOM 4279 N N . TRP A 1 536 ? 15.368 26.464 13.908 1.00 58.34 536 TRP A N 1
ATOM 4280 C CA . TRP A 1 536 ? 14.589 27.077 12.813 1.00 58.34 536 TRP A CA 1
ATOM 4281 C C . TRP A 1 536 ? 14.789 28.593 12.593 1.00 58.34 536 TRP A C 1
ATOM 4283 O O . TRP A 1 536 ? 14.183 29.140 11.692 1.00 58.34 536 TRP A O 1
ATOM 4293 N N . GLY A 1 537 ? 15.591 29.292 13.393 1.00 49.97 537 GLY A N 1
ATOM 4294 C CA . GLY A 1 537 ? 16.069 30.629 13.114 1.00 49.97 537 GLY A CA 1
ATOM 4295 C C . GLY A 1 537 ? 16.885 30.833 11.834 1.00 49.97 537 GLY A C 1
ATOM 4296 O O . GLY A 1 537 ? 16.955 31.971 11.403 1.00 49.97 537 GLY A O 1
ATOM 4297 N N . ASP A 1 538 ? 17.379 29.807 11.130 1.00 52.28 538 ASP A N 1
ATOM 4298 C CA . ASP A 1 538 ? 17.772 30.016 9.716 1.00 52.28 538 ASP A CA 1
ATOM 4299 C C . ASP A 1 538 ? 16.547 30.378 8.836 1.00 52.28 538 ASP A C 1
ATOM 4301 O O . ASP A 1 538 ? 16.681 31.030 7.802 1.00 52.28 538 ASP A O 1
ATOM 4305 N N . LEU A 1 539 ? 15.326 30.045 9.288 1.00 53.38 539 LEU A N 1
ATOM 4306 C CA . LEU A 1 539 ? 14.072 30.541 8.713 1.00 53.38 539 LEU A CA 1
ATOM 4307 C C . LEU A 1 539 ? 13.684 31.951 9.200 1.00 53.38 539 LEU A C 1
ATOM 4309 O O . LEU A 1 539 ? 12.776 32.537 8.623 1.00 53.38 539 LEU A O 1
ATOM 4313 N N . ASP A 1 540 ? 14.342 32.515 10.222 1.00 49.47 540 ASP A N 1
ATOM 4314 C CA . ASP A 1 540 ? 14.146 33.928 10.618 1.00 49.47 540 ASP A CA 1
ATOM 4315 C C . ASP A 1 540 ? 14.764 34.893 9.615 1.00 49.47 540 ASP A C 1
ATOM 4317 O O . ASP A 1 540 ? 14.278 36.006 9.431 1.00 49.47 540 ASP A O 1
ATOM 4321 N N . ASP A 1 541 ? 15.850 34.455 8.981 1.00 50.44 541 ASP A N 1
ATOM 4322 C CA . ASP A 1 541 ? 16.568 35.201 7.954 1.00 50.44 541 ASP A CA 1
ATOM 4323 C C . ASP A 1 541 ? 15.881 35.097 6.581 1.00 50.44 541 ASP A C 1
ATOM 4325 O O . ASP A 1 541 ? 16.378 35.646 5.592 1.00 50.44 541 ASP A O 1
ATOM 4329 N N . ILE A 1 542 ? 14.729 34.416 6.502 1.00 55.00 542 ILE A N 1
ATOM 4330 C CA . ILE A 1 542 ? 13.798 34.572 5.387 1.00 55.00 542 ILE A CA 1
ATOM 4331 C C . ILE A 1 542 ? 13.374 36.041 5.372 1.00 55.00 542 ILE A C 1
ATOM 4333 O O . ILE A 1 542 ? 12.560 36.476 6.186 1.00 55.00 542 ILE A O 1
ATOM 4337 N N . GLU A 1 543 ? 13.939 36.810 4.439 1.00 53.25 543 GLU A N 1
ATOM 4338 C CA . GLU A 1 543 ? 13.602 38.218 4.245 1.00 53.25 543 GLU A CA 1
ATOM 4339 C C . GLU A 1 543 ? 12.069 38.393 4.215 1.00 53.25 543 GLU A C 1
ATOM 4341 O O . GLU A 1 543 ? 11.354 37.789 3.407 1.00 53.25 543 GLU A O 1
ATOM 4346 N N . SER A 1 544 ? 11.554 39.212 5.135 1.00 51.81 544 SER A N 1
ATOM 4347 C CA . SER A 1 544 ? 10.166 39.681 5.130 1.00 51.81 544 SER A CA 1
ATOM 4348 C C . SER A 1 544 ? 9.931 40.390 3.789 1.00 51.81 544 SER A C 1
ATOM 4350 O O . SER A 1 544 ? 10.545 41.437 3.573 1.00 51.81 544 SER A O 1
ATOM 4352 N N . PRO A 1 545 ? 9.158 39.796 2.849 1.00 58.09 545 PRO A N 1
ATOM 4353 C CA . PRO A 1 545 ? 7.763 39.408 3.070 1.00 58.09 545 PRO A CA 1
ATOM 4354 C C . PRO A 1 545 ? 7.381 37.960 2.668 1.00 58.09 545 PRO A C 1
ATOM 4356 O O . PRO A 1 545 ? 6.213 37.722 2.343 1.00 58.09 545 PRO A O 1
ATOM 4359 N N . MET A 1 546 ? 8.301 36.980 2.649 1.00 68.94 546 MET A N 1
ATOM 4360 C CA . MET A 1 546 ? 7.970 35.637 2.128 1.00 68.94 546 MET A CA 1
ATOM 4361 C C . MET A 1 546 ? 6.818 34.971 2.908 1.00 68.94 546 MET A C 1
ATOM 4363 O O . MET A 1 546 ? 6.914 34.713 4.110 1.00 68.94 546 MET A O 1
ATOM 4367 N N . LYS A 1 547 ? 5.730 34.659 2.196 1.00 80.31 547 LYS A N 1
ATOM 4368 C CA . LYS A 1 547 ? 4.586 33.886 2.695 1.00 80.31 547 LYS A CA 1
ATOM 4369 C C . LYS A 1 547 ? 4.642 32.476 2.119 1.00 80.31 547 LYS A C 1
ATOM 4371 O O . LYS A 1 547 ? 4.564 32.289 0.906 1.00 80.31 547 LYS A O 1
ATOM 4376 N N . LEU A 1 548 ? 4.761 31.489 2.995 1.00 86.25 548 LEU A N 1
ATOM 4377 C CA . LEU A 1 548 ? 4.701 30.073 2.668 1.00 86.25 548 LEU A CA 1
ATOM 4378 C C . LEU A 1 548 ? 3.237 29.661 2.517 1.00 86.25 548 LEU A C 1
ATOM 4380 O O . LEU A 1 548 ? 2.430 29.788 3.434 1.00 86.25 548 LEU A O 1
ATOM 4384 N N . THR A 1 549 ? 2.897 29.128 1.350 1.00 89.50 549 THR A N 1
ATOM 4385 C CA . THR A 1 549 ? 1.512 28.782 0.982 1.00 89.50 549 THR A CA 1
ATOM 4386 C C . THR A 1 549 ? 1.093 27.382 1.464 1.00 89.50 549 THR A C 1
ATOM 4388 O O . THR A 1 549 ? 0.263 26.702 0.849 1.00 89.50 549 THR A O 1
ATOM 4391 N N . PHE A 1 550 ? 1.703 26.921 2.562 1.00 93.38 550 PHE A N 1
ATOM 4392 C CA . PHE A 1 550 ? 1.520 25.576 3.096 1.00 93.38 550 PHE A CA 1
ATOM 4393 C C . PHE A 1 550 ? 0.154 25.437 3.763 1.00 93.38 550 PHE A C 1
ATOM 4395 O O . PHE A 1 550 ? -0.194 26.189 4.664 1.00 93.38 550 PHE A O 1
ATOM 4402 N N . THR A 1 551 ? -0.577 24.397 3.373 1.00 97.50 551 THR A N 1
ATOM 4403 C CA . THR A 1 551 ? -1.827 23.969 4.024 1.00 97.50 551 THR A CA 1
ATOM 4404 C C . THR A 1 551 ? -1.595 22.829 5.011 1.00 97.50 551 THR A C 1
ATOM 4406 O O . THR A 1 551 ? -2.334 22.693 5.981 1.00 97.50 551 THR A O 1
ATOM 4409 N N . SER A 1 552 ? -0.550 22.024 4.800 1.00 97.88 552 SER A N 1
ATOM 4410 C CA . SER A 1 552 ? -0.189 20.905 5.666 1.00 97.88 552 SER A CA 1
ATOM 4411 C C . SER A 1 552 ? 1.311 20.890 5.905 1.00 97.88 552 SER A C 1
ATOM 4413 O O . SER A 1 552 ? 2.091 20.816 4.955 1.00 97.88 552 SER A O 1
ATOM 4415 N N . VAL A 1 553 ? 1.705 20.880 7.174 1.00 95.12 553 VAL A N 1
ATOM 4416 C CA . VAL A 1 553 ? 3.101 20.808 7.595 1.00 95.12 553 VAL A CA 1
ATOM 4417 C C . VAL A 1 553 ? 3.295 19.650 8.571 1.00 95.12 553 VAL A C 1
ATOM 4419 O O . VAL A 1 553 ? 2.563 19.529 9.553 1.00 95.12 553 VAL A O 1
ATOM 4422 N N . LYS A 1 554 ? 4.311 18.822 8.318 1.00 94.06 554 LYS A N 1
ATOM 4423 C CA . LYS A 1 554 ? 4.786 17.788 9.241 1.00 94.06 554 LYS A CA 1
ATOM 4424 C C . LYS A 1 554 ? 6.267 17.982 9.528 1.00 94.06 554 LYS A C 1
ATOM 4426 O O . LYS A 1 554 ? 7.079 17.911 8.613 1.00 94.06 554 LYS A O 1
ATOM 4431 N N . LEU A 1 555 ? 6.606 18.173 10.797 1.00 89.25 555 LEU A N 1
ATOM 4432 C CA . LEU A 1 555 ? 7.954 18.451 11.276 1.00 89.25 555 LEU A CA 1
ATOM 4433 C C . LEU A 1 555 ? 8.371 17.378 12.275 1.00 89.25 555 LEU A C 1
ATOM 4435 O O . LEU A 1 555 ? 7.807 17.276 13.364 1.00 89.25 555 LEU A O 1
ATOM 4439 N N . THR A 1 556 ? 9.385 16.600 11.928 1.00 87.38 556 THR A N 1
ATOM 4440 C CA . THR A 1 556 ? 10.045 15.661 12.837 1.00 87.38 556 THR A CA 1
ATOM 4441 C C . THR A 1 556 ? 11.500 16.096 12.940 1.00 87.38 556 THR A C 1
ATOM 4443 O O . THR A 1 556 ? 12.230 15.966 11.968 1.00 87.38 556 THR A O 1
ATOM 4446 N N . ALA A 1 557 ? 11.924 16.712 14.049 1.00 74.44 557 ALA A N 1
ATOM 4447 C CA . ALA A 1 557 ? 13.242 17.359 14.058 1.00 74.44 557 ALA A CA 1
ATOM 4448 C C . ALA A 1 557 ? 13.978 17.370 15.398 1.00 74.44 557 ALA A C 1
ATOM 4450 O O . ALA A 1 557 ? 13.384 17.688 16.426 1.00 74.44 557 ALA A O 1
ATOM 4451 N N . SER A 1 558 ? 15.284 17.093 15.371 1.00 64.44 558 SER A N 1
ATOM 4452 C CA . SER A 1 558 ? 16.142 16.886 16.554 1.00 64.44 558 SER A CA 1
ATOM 4453 C C . SER A 1 558 ? 16.385 18.115 17.438 1.00 64.44 558 SER A C 1
ATOM 4455 O O . SER A 1 558 ? 16.741 17.984 18.613 1.00 64.44 558 SER A O 1
ATOM 4457 N N . HIS A 1 559 ? 16.154 19.322 16.919 1.00 69.06 559 HIS A N 1
ATOM 4458 C CA . HIS A 1 559 ? 16.398 20.570 17.651 1.00 69.06 559 HIS A CA 1
ATOM 4459 C C . HIS A 1 559 ? 15.261 21.603 17.533 1.00 69.06 559 HIS A C 1
ATOM 4461 O O . HIS A 1 559 ? 15.467 22.806 17.698 1.00 69.06 559 HIS A O 1
ATOM 4467 N N . CYS A 1 560 ? 14.023 21.146 17.314 1.00 77.38 560 CYS A N 1
ATOM 4468 C CA . CYS A 1 560 ? 12.847 22.021 17.313 1.00 77.38 560 CYS A CA 1
ATOM 4469 C C . CYS A 1 560 ? 12.490 22.493 18.740 1.00 77.38 560 CYS A C 1
ATOM 4471 O O . CYS A 1 560 ? 12.017 21.711 19.563 1.00 77.38 560 CYS A O 1
ATOM 4473 N N . SER A 1 561 ? 12.685 23.786 19.020 1.00 79.06 561 SER A N 1
ATOM 4474 C CA . SER A 1 561 ? 12.183 24.479 20.221 1.00 79.06 561 SER A CA 1
ATOM 4475 C C . SER A 1 561 ? 10.854 25.198 19.939 1.00 79.06 561 SER A C 1
ATOM 4477 O O . SER A 1 561 ? 10.498 25.399 18.778 1.00 79.06 561 SER A O 1
ATOM 4479 N N . ALA A 1 562 ? 10.126 25.639 20.974 1.00 82.31 562 ALA A N 1
ATOM 4480 C CA . ALA A 1 562 ? 8.896 26.406 20.757 1.00 82.31 562 ALA A CA 1
ATOM 4481 C C . ALA A 1 562 ? 9.170 27.746 20.064 1.00 82.31 562 ALA A C 1
ATOM 4483 O O . ALA A 1 562 ? 8.493 28.061 19.092 1.00 82.31 562 ALA A O 1
ATOM 4484 N N . SER A 1 563 ? 10.194 28.493 20.489 1.00 80.75 563 SER A N 1
ATOM 4485 C CA . SER A 1 563 ? 10.566 29.757 19.839 1.00 80.75 563 SER A CA 1
ATOM 4486 C C . SER A 1 563 ? 10.892 29.577 18.356 1.00 80.75 563 SER A C 1
ATOM 4488 O O . SER A 1 563 ? 10.450 30.353 17.521 1.00 80.75 563 SER A O 1
ATOM 4490 N N . SER A 1 564 ? 11.635 28.529 18.010 1.00 79.25 564 SER A N 1
ATOM 4491 C CA . SER A 1 564 ? 12.017 28.252 16.623 1.00 79.25 564 SER A CA 1
ATOM 4492 C C . SER A 1 564 ? 10.816 27.784 15.776 1.00 79.25 564 SER A C 1
ATOM 4494 O O . SER A 1 564 ? 10.644 28.228 14.645 1.00 79.25 564 SER A O 1
ATOM 4496 N N . LEU A 1 565 ? 9.892 27.004 16.345 1.00 84.94 565 LEU A N 1
ATOM 4497 C CA . LEU A 1 565 ? 8.612 26.707 15.692 1.00 84.94 565 LEU A CA 1
ATOM 4498 C C . LEU A 1 565 ? 7.758 27.970 15.467 1.00 84.94 565 LEU A C 1
ATOM 4500 O O . LEU A 1 565 ? 7.191 28.145 14.392 1.00 84.94 565 LEU A O 1
ATOM 4504 N N . CYS A 1 566 ? 7.658 28.851 16.465 1.00 86.12 566 CYS A N 1
ATOM 4505 C CA . CYS A 1 566 ? 6.882 30.093 16.386 1.00 86.12 566 CYS A CA 1
ATOM 4506 C C . CYS A 1 566 ? 7.291 30.962 15.196 1.00 86.12 566 CYS A C 1
ATOM 4508 O O . CYS A 1 566 ? 6.437 31.453 14.457 1.00 86.12 566 CYS A O 1
ATOM 4510 N N . LYS A 1 567 ? 8.598 31.083 14.995 1.00 82.00 567 LYS A N 1
ATOM 4511 C CA . LYS A 1 567 ? 9.220 31.821 13.902 1.00 82.00 567 LYS A CA 1
ATOM 4512 C C . LYS A 1 567 ? 8.759 31.325 12.541 1.00 82.00 567 LYS A C 1
ATOM 4514 O O . LYS A 1 567 ? 8.184 32.084 11.767 1.00 82.00 567 LYS A O 1
ATOM 4519 N N . PHE A 1 568 ? 8.870 30.019 12.315 1.00 83.88 568 PHE A N 1
ATOM 4520 C CA . PHE A 1 568 ? 8.385 29.365 11.103 1.00 83.88 568 PHE A CA 1
ATOM 4521 C C . PHE A 1 568 ? 6.886 29.607 10.845 1.00 83.88 568 PHE A C 1
ATOM 4523 O O . PHE A 1 568 ? 6.477 29.931 9.727 1.00 83.88 568 PHE A O 1
ATOM 4530 N N . LEU A 1 569 ? 6.054 29.482 11.883 1.00 88.56 569 LEU A N 1
ATOM 4531 C CA . LEU A 1 569 ? 4.597 29.580 11.752 1.00 88.56 569 LEU A CA 1
ATOM 4532 C C . LEU A 1 569 ? 4.110 30.971 11.315 1.00 88.56 569 LEU A C 1
ATOM 4534 O O . LEU A 1 569 ? 3.057 31.065 10.686 1.00 88.56 569 LEU A O 1
ATOM 4538 N N . ARG A 1 570 ? 4.881 32.043 11.555 1.00 86.81 570 ARG A N 1
ATOM 4539 C CA . ARG A 1 570 ? 4.556 33.403 11.068 1.00 86.81 570 ARG A CA 1
ATOM 4540 C C . ARG A 1 570 ? 4.436 33.486 9.555 1.00 86.81 570 ARG A C 1
ATOM 4542 O O . ARG A 1 570 ? 3.695 34.319 9.039 1.00 86.81 570 ARG A O 1
ATOM 4549 N N . HIS A 1 571 ? 5.159 32.618 8.862 1.00 84.81 571 HIS A N 1
ATOM 4550 C CA . HIS A 1 571 ? 5.187 32.583 7.413 1.00 84.81 571 HIS A CA 1
ATOM 4551 C C . HIS A 1 571 ? 4.103 31.676 6.827 1.00 84.81 571 HIS A C 1
ATOM 4553 O O . HIS A 1 571 ? 3.992 31.630 5.610 1.00 84.81 571 HIS A O 1
ATOM 4559 N N . CYS A 1 572 ? 3.289 30.988 7.639 1.00 89.69 572 CYS A N 1
ATOM 4560 C CA . CYS A 1 572 ? 2.321 29.984 7.180 1.00 89.69 572 CYS A CA 1
ATOM 4561 C C . CYS A 1 572 ? 0.854 30.396 7.456 1.00 89.69 572 CYS A C 1
ATOM 4563 O O . CYS A 1 572 ? 0.178 29.733 8.248 1.00 89.69 572 CYS A O 1
ATOM 4565 N N . PRO A 1 573 ? 0.331 31.468 6.825 1.00 90.00 573 PRO A N 1
ATOM 4566 C CA . PRO A 1 573 ? -1.017 31.977 7.106 1.00 90.00 573 PRO A CA 1
ATOM 4567 C C . PRO A 1 573 ? -2.149 31.019 6.699 1.00 90.00 573 PRO A C 1
ATOM 4569 O O . PRO A 1 573 ? -3.209 31.020 7.324 1.00 90.00 573 PRO A O 1
ATOM 4572 N N . ASP A 1 574 ? -1.917 30.181 5.685 1.00 93.12 574 ASP A N 1
ATOM 4573 C CA . ASP A 1 574 ? -2.915 29.263 5.112 1.00 93.12 574 ASP A CA 1
ATOM 4574 C C . ASP A 1 574 ? -2.900 27.864 5.760 1.00 93.12 574 ASP A C 1
ATOM 4576 O O . ASP A 1 574 ? -3.514 26.920 5.254 1.00 93.12 574 ASP A O 1
ATOM 4580 N N . LEU A 1 575 ? -2.176 27.707 6.873 1.00 96.81 575 LEU A N 1
ATOM 4581 C CA . LEU A 1 575 ? -1.939 26.414 7.504 1.00 96.81 575 LEU A CA 1
ATOM 4582 C C . LEU A 1 575 ? -3.222 25.827 8.104 1.00 96.81 575 LEU A C 1
ATOM 4584 O O . LEU A 1 575 ? -3.819 26.407 9.007 1.00 96.81 575 LEU A O 1
ATOM 4588 N N . GLN A 1 576 ? -3.600 24.633 7.643 1.00 98.19 576 GLN A N 1
ATOM 4589 C CA . GLN A 1 576 ? -4.773 23.883 8.110 1.00 98.19 576 GLN A CA 1
ATOM 4590 C C . GLN A 1 576 ? -4.389 22.670 8.960 1.00 98.19 576 GLN A C 1
ATOM 4592 O O . GLN A 1 576 ? -5.113 22.320 9.890 1.00 98.19 576 GLN A O 1
ATOM 4597 N N . ARG A 1 577 ? -3.239 22.043 8.687 1.00 98.31 577 ARG A N 1
ATOM 4598 C CA . ARG A 1 577 ? -2.730 20.882 9.427 1.00 98.31 577 ARG A CA 1
ATOM 4599 C C . ARG A 1 577 ? -1.289 21.101 9.868 1.00 98.31 577 ARG A C 1
ATOM 4601 O O . ARG A 1 577 ? -0.424 21.360 9.034 1.00 98.31 577 ARG A O 1
ATOM 4608 N N . LEU A 1 578 ? -1.026 20.914 11.158 1.00 96.94 578 LEU A N 1
ATOM 4609 C CA . LEU A 1 578 ? 0.306 20.994 11.751 1.00 96.94 578 LEU A CA 1
ATOM 4610 C C . LEU A 1 578 ? 0.603 19.744 12.584 1.00 96.94 578 LEU A C 1
ATOM 4612 O O . LEU A 1 578 ? -0.067 19.477 13.580 1.00 96.94 578 LEU A O 1
ATOM 4616 N N . GLU A 1 579 ? 1.647 19.010 12.215 1.00 95.69 579 GLU A N 1
ATOM 4617 C CA . GLU A 1 579 ? 2.210 17.912 13.002 1.00 95.69 579 GLU A CA 1
ATOM 4618 C C . GLU A 1 579 ? 3.648 18.253 13.401 1.00 95.69 579 GLU A C 1
ATOM 4620 O O . GLU A 1 579 ? 4.481 18.515 12.537 1.00 95.69 579 GLU A O 1
ATOM 4625 N N . VAL A 1 580 ? 3.953 18.237 14.700 1.00 91.94 580 VAL A N 1
ATOM 4626 C CA . VAL A 1 580 ? 5.297 18.497 15.231 1.00 91.94 580 VAL A CA 1
ATOM 4627 C C . VAL A 1 580 ? 5.687 17.407 16.222 1.00 91.94 580 VAL A C 1
ATOM 4629 O O . VAL A 1 580 ? 4.991 17.162 17.212 1.00 91.94 580 VAL A O 1
ATOM 4632 N N . ALA A 1 581 ? 6.827 16.775 15.965 1.00 90.12 581 ALA A N 1
ATOM 4633 C CA . ALA A 1 581 ? 7.442 15.768 16.815 1.00 90.12 581 ALA A CA 1
ATOM 4634 C C . ALA A 1 581 ? 8.948 16.059 16.963 1.00 90.12 581 ALA A C 1
ATOM 4636 O O . ALA A 1 581 ? 9.753 15.566 16.167 1.00 90.12 581 ALA A O 1
ATOM 4637 N N . PRO A 1 582 ? 9.358 16.872 17.953 1.00 83.31 582 PRO A N 1
ATOM 4638 C CA . PRO A 1 582 ? 10.770 17.114 18.208 1.00 83.31 582 PRO A CA 1
ATOM 4639 C C . PRO A 1 582 ? 11.474 15.807 18.609 1.00 83.31 582 PRO A C 1
ATOM 4641 O O . PRO A 1 582 ? 10.979 15.069 19.463 1.00 83.31 582 PRO A O 1
ATOM 4644 N N . GLN A 1 583 ? 12.619 15.507 18.001 1.00 73.44 583 GLN A N 1
ATOM 4645 C CA . GLN A 1 583 ? 13.516 14.445 18.456 1.00 73.44 583 GLN A CA 1
ATOM 4646 C C . GLN A 1 583 ? 14.485 15.068 19.486 1.00 73.44 583 GLN A C 1
ATOM 4648 O O . GLN A 1 583 ? 14.859 16.221 19.355 1.00 73.44 583 GLN A O 1
ATOM 4653 N N . GLY A 1 584 ? 14.875 14.371 20.555 1.00 66.31 584 GLY A N 1
ATOM 4654 C CA . GLY A 1 584 ? 15.877 14.887 21.510 1.00 66.31 584 GLY A CA 1
ATOM 4655 C C . GLY A 1 584 ? 15.423 15.978 22.504 1.00 66.31 584 GLY A C 1
ATOM 4656 O O . GLY A 1 584 ? 14.245 16.297 22.649 1.00 66.31 584 GLY A O 1
ATOM 4657 N N . TYR A 1 585 ? 16.390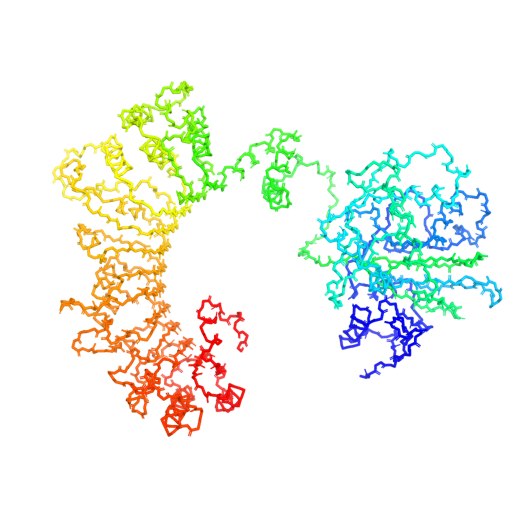 16.504 23.271 1.00 62.75 585 TYR A N 1
ATOM 4658 C CA . TYR A 1 585 ? 16.179 17.460 24.370 1.00 62.75 585 TYR A CA 1
ATOM 4659 C C . TYR A 1 585 ? 16.679 18.865 23.997 1.00 62.75 585 TYR A C 1
ATOM 4661 O O . TYR A 1 585 ? 17.694 19.323 24.519 1.00 62.75 585 TYR A O 1
ATOM 4669 N N . ALA A 1 586 ? 15.970 19.576 23.120 1.00 63.62 586 ALA A N 1
ATOM 4670 C CA . ALA A 1 586 ? 16.217 21.004 22.918 1.00 63.62 586 ALA A CA 1
ATOM 4671 C C . ALA A 1 586 ? 15.408 21.812 23.943 1.00 63.62 586 ALA A C 1
ATOM 4673 O O . ALA A 1 586 ? 14.179 21.859 23.894 1.00 63.62 586 ALA A O 1
ATOM 4674 N N . ALA A 1 587 ? 16.087 22.424 24.913 1.00 66.69 587 ALA A N 1
ATOM 4675 C CA . ALA A 1 587 ? 15.433 23.397 25.778 1.00 66.69 587 ALA A CA 1
ATOM 4676 C C . ALA A 1 587 ? 15.160 24.683 24.993 1.00 66.69 587 ALA A C 1
ATOM 4678 O O . ALA A 1 587 ? 16.009 25.141 24.230 1.00 66.69 587 ALA A O 1
ATOM 4679 N N . ASP A 1 588 ? 13.983 25.271 25.192 1.00 71.00 588 ASP A N 1
ATOM 4680 C CA . ASP A 1 588 ? 13.687 26.574 24.623 1.00 71.00 588 ASP A CA 1
ATOM 4681 C C . ASP A 1 588 ? 14.352 27.672 25.459 1.00 71.00 588 ASP A C 1
ATOM 4683 O O . ASP A 1 588 ? 14.175 27.751 26.680 1.00 71.00 588 ASP A O 1
ATOM 4687 N N . TYR A 1 589 ? 15.180 28.478 24.798 1.00 67.94 589 TYR A N 1
ATOM 4688 C CA . TYR A 1 589 ? 15.932 29.579 25.407 1.00 67.94 589 TYR A CA 1
ATOM 4689 C C . TYR A 1 589 ? 15.489 30.949 24.878 1.00 67.94 589 TYR A C 1
ATOM 4691 O O . TYR A 1 589 ? 15.970 31.970 25.371 1.00 67.94 589 TYR A O 1
ATOM 4699 N N . GLY A 1 590 ? 14.596 30.982 23.881 1.00 66.00 590 GLY A N 1
ATOM 4700 C CA . GLY A 1 590 ? 14.036 32.227 23.371 1.00 66.00 590 GLY A CA 1
ATOM 4701 C C . GLY A 1 590 ? 13.087 32.852 24.390 1.00 66.00 590 GLY A C 1
ATOM 4702 O O . GLY A 1 590 ? 12.297 32.164 25.032 1.00 66.00 590 GLY A O 1
ATOM 4703 N N . LYS A 1 591 ? 13.204 34.170 24.573 1.00 61.59 591 LYS A N 1
ATOM 4704 C CA . LYS A 1 591 ? 12.332 34.956 25.463 1.00 61.59 591 LYS A CA 1
ATOM 4705 C C . LYS A 1 591 ? 11.271 35.757 24.708 1.00 61.59 591 LYS A C 1
ATOM 4707 O O . LYS A 1 591 ? 10.362 36.286 25.331 1.00 61.59 591 LYS A O 1
ATOM 4712 N N . GLU A 1 592 ? 11.408 35.866 23.391 1.00 62.62 592 GLU A N 1
ATOM 4713 C CA . GLU A 1 592 ? 10.648 36.819 22.576 1.00 62.62 592 GLU A CA 1
ATOM 4714 C C . GLU A 1 592 ? 9.381 36.217 21.962 1.00 62.62 592 GLU A C 1
ATOM 4716 O O . GLU A 1 592 ? 8.489 36.957 21.552 1.00 62.62 592 GLU A O 1
ATOM 4721 N N . GLU A 1 593 ? 9.264 34.886 21.900 1.00 72.00 593 GLU A N 1
ATOM 4722 C CA . GLU A 1 593 ? 8.193 34.233 21.148 1.00 72.00 593 GLU A CA 1
ATOM 4723 C C . GLU A 1 593 ? 7.447 33.183 21.957 1.00 72.00 593 GLU A C 1
ATOM 4725 O O . GLU A 1 593 ? 8.021 32.233 22.482 1.00 72.00 593 GLU A O 1
ATOM 4730 N N . ASN A 1 594 ? 6.126 33.344 22.011 1.00 84.31 594 ASN A N 1
ATOM 4731 C CA . ASN A 1 594 ? 5.224 32.458 22.724 1.00 84.31 594 ASN A CA 1
ATOM 4732 C C . ASN A 1 594 ? 4.252 31.805 21.736 1.00 84.31 594 ASN A C 1
ATOM 4734 O O . ASN A 1 594 ? 3.488 32.491 21.053 1.00 84.31 594 ASN A O 1
ATOM 4738 N N . ILE A 1 595 ? 4.240 30.473 21.706 1.00 88.25 595 ILE A N 1
ATOM 4739 C CA . ILE A 1 595 ? 3.346 29.678 20.852 1.00 88.25 595 ILE A CA 1
ATOM 4740 C C . ILE A 1 595 ? 1.866 29.970 21.122 1.00 88.25 595 ILE A C 1
ATOM 4742 O O . ILE A 1 595 ? 1.052 29.920 20.200 1.00 88.25 595 ILE A O 1
ATOM 4746 N N . ASN A 1 596 ? 1.530 30.363 22.357 1.00 90.75 596 ASN A N 1
ATOM 4747 C CA . ASN A 1 596 ? 0.179 30.758 22.731 1.00 90.75 596 ASN A CA 1
ATOM 4748 C C . ASN A 1 596 ? -0.274 32.048 22.032 1.00 90.75 596 ASN A C 1
ATOM 4750 O O . ASN A 1 596 ? -1.457 32.207 21.756 1.00 90.75 596 ASN A O 1
ATOM 4754 N N . ALA A 1 597 ? 0.656 32.942 21.693 1.00 89.75 597 ALA A N 1
ATOM 4755 C CA . ALA A 1 597 ? 0.359 34.148 20.924 1.00 89.75 597 ALA A CA 1
ATOM 4756 C C . ALA A 1 597 ? 0.431 33.901 19.408 1.00 89.75 597 ALA A C 1
ATOM 4758 O O . ALA A 1 597 ? -0.314 34.509 18.641 1.00 89.75 597 ALA A O 1
ATOM 4759 N N . VAL A 1 598 ? 1.332 33.019 18.964 1.00 91.06 598 VAL A N 1
ATOM 4760 C CA . VAL A 1 598 ? 1.598 32.810 17.535 1.00 91.06 598 VAL A CA 1
ATOM 4761 C C . VAL A 1 598 ? 0.510 31.995 16.850 1.00 91.06 598 VAL A C 1
ATOM 4763 O O . VAL A 1 598 ? 0.065 32.402 15.779 1.00 91.06 598 VAL A O 1
ATOM 4766 N N . LEU A 1 599 ? 0.055 30.891 17.454 1.00 93.56 599 LEU A N 1
ATOM 4767 C CA . LEU A 1 599 ? -0.937 30.017 16.818 1.00 93.56 599 LEU A CA 1
ATOM 4768 C C . LEU A 1 599 ? -2.238 30.763 16.460 1.00 93.56 599 LEU A C 1
ATOM 4770 O O . LEU A 1 599 ? -2.604 30.725 15.284 1.00 93.56 599 LEU A O 1
ATOM 4774 N N . PRO A 1 600 ? -2.895 31.507 17.378 1.00 93.69 600 PRO A N 1
ATOM 4775 C CA . PRO A 1 600 ? -4.136 32.206 17.039 1.00 93.69 600 PRO A CA 1
ATOM 4776 C C . PRO A 1 600 ? -3.925 33.355 16.047 1.00 93.69 600 PRO A C 1
ATOM 4778 O O . PRO A 1 600 ? -4.786 33.619 15.213 1.00 93.69 600 PRO A O 1
ATOM 4781 N N . LYS A 1 601 ? -2.778 34.046 16.130 1.00 92.69 601 LYS A N 1
ATOM 4782 C CA . LYS A 1 601 ? -2.499 35.234 15.315 1.00 92.69 601 LYS A CA 1
ATOM 4783 C C . LYS A 1 601 ? -2.109 34.893 13.877 1.00 92.69 601 LYS A C 1
ATOM 4785 O O . LYS A 1 601 ? -2.561 35.567 12.956 1.00 92.69 601 LYS A O 1
ATOM 4790 N N . TYR A 1 602 ? -1.237 33.904 13.690 1.00 91.25 602 TYR A N 1
ATOM 4791 C CA . TYR A 1 602 ? -0.614 33.619 12.394 1.00 91.25 602 TYR A CA 1
ATOM 4792 C C . TYR A 1 602 ? -1.116 32.333 11.738 1.00 91.25 602 TYR A C 1
ATOM 4794 O O . TYR A 1 602 ? -0.954 32.190 10.533 1.00 91.25 602 TYR A O 1
ATOM 4802 N N . CYS A 1 603 ? -1.768 31.433 12.478 1.00 94.44 603 CYS A N 1
ATOM 4803 C CA . CYS A 1 603 ? -2.351 30.206 11.927 1.00 94.44 603 CYS A CA 1
ATOM 4804 C C . CYS A 1 603 ? -3.860 30.099 12.232 1.00 94.44 603 CYS A C 1
ATOM 4806 O O . CYS A 1 603 ? -4.308 29.083 12.772 1.00 94.44 603 CYS A O 1
ATOM 4808 N N . PRO A 1 604 ? -4.680 31.115 11.893 1.00 93.56 604 PRO A N 1
ATOM 4809 C CA . PRO A 1 604 ? -6.100 31.131 12.249 1.00 93.56 604 PRO A CA 1
ATOM 4810 C C . PRO A 1 604 ? -6.920 30.043 11.536 1.00 93.56 604 PRO A C 1
ATOM 4812 O O . PRO A 1 604 ? -7.999 29.689 12.003 1.00 93.56 604 PRO A O 1
ATOM 4815 N N . GLN A 1 605 ? -6.428 29.503 10.415 1.00 95.62 605 GLN A N 1
ATOM 4816 C CA . GLN A 1 605 ? -7.095 28.462 9.618 1.00 95.62 605 GLN A CA 1
ATOM 4817 C C . GLN A 1 605 ? -6.808 27.033 10.107 1.00 95.62 605 GLN A C 1
ATOM 4819 O O . GLN A 1 605 ? -7.253 26.073 9.477 1.00 95.62 605 GLN A O 1
ATOM 4824 N N . LEU A 1 606 ? -6.066 26.874 11.209 1.00 97.75 606 LEU A N 1
ATOM 4825 C CA . LEU A 1 606 ? -5.626 25.568 11.684 1.00 97.75 606 LEU A CA 1
ATOM 4826 C C . LEU A 1 606 ? -6.813 24.717 12.157 1.00 97.75 606 LEU A C 1
ATOM 4828 O O . LEU A 1 606 ? -7.494 25.056 13.124 1.00 97.75 606 LEU A O 1
ATOM 4832 N N . GLN A 1 607 ? -7.015 23.583 11.489 1.00 98.19 607 GLN A N 1
ATOM 4833 C CA . GLN A 1 607 ? -8.073 22.606 11.753 1.00 98.19 607 GLN A CA 1
ATOM 4834 C C . GLN A 1 607 ? -7.546 21.362 12.469 1.00 98.19 607 GLN A C 1
ATOM 4836 O O . GLN A 1 607 ? -8.266 20.761 13.266 1.00 98.19 607 GLN A O 1
ATOM 4841 N N . GLU A 1 608 ? -6.288 20.994 12.232 1.00 98.38 608 GLU A N 1
ATOM 4842 C CA . GLU A 1 608 ? -5.668 19.805 12.810 1.00 98.38 608 GLU A CA 1
ATOM 4843 C C . GLU A 1 608 ? -4.316 20.143 13.444 1.00 98.38 608 GLU A C 1
ATOM 4845 O O . GLU A 1 608 ? -3.404 20.637 12.776 1.00 98.38 608 GLU A O 1
ATOM 4850 N N . LEU A 1 609 ? -4.167 19.834 14.733 1.00 98.00 609 LEU A N 1
ATOM 4851 C CA . LEU A 1 609 ? -2.933 20.050 15.485 1.00 98.00 609 LEU A CA 1
ATOM 4852 C C . LEU A 1 609 ? -2.473 18.750 16.145 1.00 98.00 609 LEU A C 1
ATOM 4854 O O . LEU A 1 609 ? -3.187 18.165 16.956 1.00 98.00 609 LEU A O 1
ATOM 4858 N N . SER A 1 610 ? -1.247 18.327 15.854 1.00 97.25 610 SER A N 1
ATOM 4859 C CA . SER A 1 610 ? -0.578 17.210 16.517 1.00 97.25 610 SER A CA 1
ATOM 4860 C C . SER A 1 610 ? 0.761 17.665 17.089 1.00 97.25 610 SER A C 1
ATOM 4862 O O . SER A 1 610 ? 1.682 17.961 16.334 1.00 97.25 610 SER A O 1
ATOM 4864 N N . LEU A 1 611 ? 0.891 17.686 18.417 1.00 93.81 611 LEU A N 1
ATOM 4865 C CA . LEU A 1 611 ? 2.126 18.047 19.123 1.00 93.81 611 LEU A CA 1
ATOM 4866 C C . LEU A 1 611 ? 2.590 16.885 20.007 1.00 93.81 611 LEU A C 1
ATOM 4868 O O . LEU A 1 611 ? 1.975 16.584 21.035 1.00 93.81 611 LEU A O 1
ATOM 4872 N N . ARG A 1 612 ? 3.695 16.239 19.619 1.00 91.94 612 ARG A N 1
ATOM 4873 C CA . ARG A 1 612 ? 4.283 15.095 20.330 1.00 91.94 612 ARG A CA 1
ATOM 4874 C C . ARG A 1 612 ? 5.648 15.469 20.899 1.00 91.94 612 ARG A C 1
ATOM 4876 O O . ARG A 1 612 ? 6.640 15.426 20.185 1.00 91.94 612 ARG A O 1
ATOM 4883 N N . LEU A 1 613 ? 5.710 15.806 22.186 1.00 87.56 613 LEU A N 1
ATOM 4884 C CA . LEU A 1 613 ? 6.919 16.346 22.826 1.00 87.56 613 LEU A CA 1
ATOM 4885 C C . LEU A 1 613 ? 7.719 15.289 23.607 1.00 87.56 613 LEU A C 1
ATOM 4887 O O . LEU A 1 613 ? 8.739 15.610 24.217 1.00 87.56 613 LEU A O 1
ATOM 4891 N N . GLY A 1 614 ? 7.265 14.034 23.651 1.00 84.81 614 GLY A N 1
ATOM 4892 C CA . GLY A 1 614 ? 7.964 12.945 24.339 1.00 84.81 614 GLY A CA 1
ATOM 4893 C C . GLY A 1 614 ? 8.106 13.182 25.846 1.00 84.81 614 GLY A C 1
ATOM 4894 O O . GLY A 1 614 ? 9.087 12.759 26.457 1.00 84.81 614 GLY A O 1
ATOM 4895 N N . GLY A 1 615 ? 7.166 13.913 26.456 1.00 78.25 615 GLY A N 1
ATOM 4896 C CA . GLY A 1 615 ? 7.221 14.298 27.869 1.00 78.25 615 GLY A CA 1
ATOM 4897 C C . GLY A 1 615 ? 8.177 15.454 28.195 1.00 78.25 615 GLY A C 1
ATOM 4898 O O . GLY A 1 615 ? 8.358 15.769 29.375 1.00 78.25 615 GLY A O 1
ATOM 4899 N N . THR A 1 616 ? 8.751 16.120 27.190 1.00 77.06 616 THR A N 1
ATOM 4900 C CA . THR A 1 616 ? 9.651 17.276 27.361 1.00 77.06 616 THR A CA 1
ATOM 4901 C C . THR A 1 616 ? 8.932 18.630 27.344 1.00 77.06 616 THR A C 1
ATOM 4903 O O . THR A 1 616 ? 9.584 19.671 27.289 1.00 77.06 616 THR A O 1
ATOM 4906 N N . SER A 1 617 ? 7.599 18.655 27.485 1.00 82.25 617 SER A N 1
ATOM 4907 C CA . SER A 1 617 ? 6.766 19.869 27.404 1.00 82.25 617 SER A CA 1
ATOM 4908 C C . SER A 1 617 ? 7.272 21.043 28.251 1.00 82.25 617 SER A C 1
ATOM 4910 O O . SER A 1 617 ? 7.214 22.183 27.812 1.00 82.25 617 SER A O 1
ATOM 4912 N N . ARG A 1 618 ? 7.847 20.785 29.436 1.00 77.25 618 ARG A N 1
ATOM 4913 C CA . ARG A 1 618 ? 8.416 21.837 30.306 1.00 77.25 618 ARG A CA 1
ATOM 4914 C C . ARG A 1 618 ? 9.648 22.528 29.727 1.00 77.25 618 ARG A C 1
ATOM 4916 O O . ARG A 1 618 ? 9.934 23.660 30.095 1.00 77.25 618 ARG A O 1
ATOM 4923 N N . ASN A 1 619 ? 10.418 21.813 28.914 1.00 78.00 619 ASN A N 1
ATOM 4924 C CA . ASN A 1 619 ? 11.577 22.359 28.219 1.00 78.00 619 ASN A CA 1
ATOM 4925 C C . ASN A 1 619 ? 11.154 23.051 26.925 1.00 78.00 619 ASN A C 1
ATOM 4927 O O . ASN A 1 619 ? 11.784 24.033 26.554 1.00 78.00 619 ASN A O 1
ATOM 4931 N N . PHE A 1 620 ? 10.085 22.564 26.293 1.00 80.81 620 PHE A N 1
ATOM 4932 C CA . PHE A 1 620 ? 9.542 23.136 25.069 1.00 80.81 620 PHE A CA 1
ATOM 4933 C C . PHE A 1 620 ? 8.811 24.465 25.329 1.00 80.81 620 PHE A C 1
ATOM 4935 O O . PHE A 1 620 ? 9.149 25.463 24.712 1.00 80.81 620 PHE A O 1
ATOM 4942 N N . PHE A 1 621 ? 7.886 24.535 26.294 1.00 80.94 621 PHE A N 1
ATOM 4943 C CA . PHE A 1 621 ? 7.097 25.742 26.598 1.00 80.94 621 PHE A CA 1
ATOM 4944 C C . PHE A 1 621 ? 7.757 26.657 27.648 1.00 80.94 621 PHE A C 1
ATOM 4946 O O . PHE A 1 621 ? 7.101 27.073 28.594 1.00 80.94 621 PHE A O 1
ATOM 4953 N N . ARG A 1 622 ? 9.054 26.976 27.564 1.00 71.06 622 ARG A N 1
ATOM 4954 C CA . ARG A 1 622 ? 9.758 27.725 28.639 1.00 71.06 622 ARG A CA 1
ATOM 4955 C C . ARG A 1 622 ? 9.379 29.213 28.810 1.00 71.06 622 ARG A C 1
ATOM 4957 O O . ARG A 1 622 ? 10.036 29.901 29.590 1.00 71.06 622 ARG A O 1
ATOM 4964 N N . SER A 1 623 ? 8.319 29.689 28.156 1.00 65.88 623 SER A N 1
ATOM 4965 C CA . SER A 1 623 ? 7.773 31.045 28.329 1.00 65.88 623 SER A CA 1
ATOM 4966 C C . SER A 1 623 ? 7.151 31.270 29.724 1.00 65.88 623 SER A C 1
ATOM 4968 O O . SER A 1 623 ? 7.094 30.346 30.542 1.00 65.88 623 SER A O 1
ATOM 4970 N N . GLU A 1 624 ? 6.678 32.491 30.015 1.00 63.50 624 GLU A N 1
ATOM 4971 C CA . GLU A 1 624 ? 5.936 32.801 31.254 1.00 63.50 624 GLU A CA 1
ATOM 4972 C C . GLU A 1 624 ? 4.781 31.811 31.483 1.00 63.50 624 GLU A C 1
ATOM 4974 O O . GLU A 1 624 ? 4.627 31.247 32.571 1.00 63.50 624 GLU A O 1
ATOM 4979 N N . GLU A 1 625 ? 4.040 31.506 30.416 1.00 64.75 625 GLU A N 1
ATOM 4980 C CA . GLU A 1 625 ? 3.040 30.448 30.389 1.00 64.75 625 GLU A CA 1
ATOM 4981 C C . GLU A 1 625 ? 3.709 29.120 30.013 1.00 64.75 625 GLU A C 1
ATOM 4983 O O . GLU A 1 625 ? 3.956 28.815 28.846 1.00 64.75 625 GLU A O 1
ATOM 4988 N N . ARG A 1 626 ? 4.017 28.298 31.023 1.00 81.00 626 ARG A N 1
ATOM 4989 C CA . ARG A 1 626 ? 4.724 27.007 30.865 1.00 81.00 626 ARG A CA 1
ATOM 4990 C C . ARG A 1 626 ? 3.884 25.873 30.262 1.00 81.00 626 ARG A C 1
ATOM 4992 O O . ARG A 1 626 ? 4.202 24.696 30.442 1.00 81.00 626 ARG A O 1
ATOM 4999 N N . THR A 1 627 ? 2.770 26.216 29.631 1.00 89.25 627 THR A N 1
ATOM 5000 C CA . THR A 1 627 ? 1.722 25.301 29.171 1.00 89.25 627 THR A CA 1
ATOM 5001 C C . THR A 1 627 ? 1.080 25.843 27.904 1.00 89.25 627 THR A C 1
ATOM 5003 O O . THR A 1 627 ? 1.073 27.053 27.686 1.00 89.25 627 THR A O 1
ATOM 5006 N N . LEU A 1 628 ? 0.457 24.970 27.121 1.00 91.94 628 LEU A N 1
ATOM 5007 C CA . LEU A 1 628 ? -0.370 25.368 25.988 1.00 91.94 628 LEU A CA 1
ATOM 5008 C C . LEU A 1 628 ? -1.741 25.859 26.491 1.00 91.94 628 LEU A C 1
ATOM 5010 O O . LEU A 1 628 ? -2.537 25.079 27.018 1.00 91.94 628 LEU A O 1
ATOM 5014 N N . SER A 1 629 ? -1.988 27.161 26.377 1.00 92.19 629 SER A N 1
ATOM 5015 C CA . SER A 1 629 ? -3.151 27.884 26.912 1.00 92.19 629 SER A CA 1
ATOM 5016 C C . SER A 1 629 ? -4.038 28.494 25.823 1.00 92.19 629 SER A C 1
ATOM 5018 O O . SER A 1 629 ? -5.189 28.816 26.103 1.00 92.19 629 SER A O 1
ATOM 5020 N N . CYS A 1 630 ? -3.540 28.633 24.591 1.00 93.69 630 CYS A N 1
ATOM 5021 C CA . CYS A 1 630 ? -4.238 29.337 23.512 1.00 93.69 630 CYS A CA 1
ATOM 5022 C C . CYS A 1 630 ? -5.343 28.542 22.814 1.00 93.69 630 CYS A C 1
ATOM 5024 O O . CYS A 1 630 ? -6.107 29.125 22.051 1.00 93.69 630 CYS A O 1
ATOM 5026 N N . LEU A 1 631 ? -5.441 27.230 23.051 1.00 96.50 631 LEU A N 1
ATOM 5027 C CA . LEU A 1 631 ? -6.377 26.357 22.339 1.00 96.50 631 LEU A CA 1
ATOM 5028 C C . LEU A 1 631 ? -7.840 26.843 22.353 1.00 96.50 631 LEU A C 1
ATOM 5030 O O . LEU A 1 631 ? -8.457 26.767 21.296 1.00 96.50 631 LEU A O 1
ATOM 5034 N N . PRO A 1 632 ? -8.402 27.401 23.446 1.00 95.81 632 PRO A N 1
ATOM 5035 C CA . PRO A 1 632 ? -9.764 27.943 23.420 1.00 95.81 632 PRO A CA 1
ATOM 5036 C C . PRO A 1 632 ? -9.985 29.067 22.393 1.00 95.81 632 PRO A C 1
ATOM 5038 O O . PRO A 1 632 ? -11.106 29.272 21.947 1.00 95.81 632 PRO A O 1
ATOM 5041 N N . GLN A 1 633 ? -8.930 29.781 21.983 1.00 95.44 633 GLN A N 1
ATOM 5042 C CA . GLN A 1 633 ? -8.999 30.838 20.962 1.00 95.44 633 GLN A CA 1
ATOM 5043 C C . GLN A 1 633 ? -8.975 30.274 19.529 1.00 95.44 633 GLN A C 1
ATOM 5045 O O . GLN A 1 633 ? -9.249 30.990 18.568 1.00 95.44 633 GLN A O 1
ATOM 5050 N N . MET A 1 634 ? -8.633 28.993 19.362 1.00 96.00 634 MET A N 1
ATOM 5051 C CA . MET A 1 634 ? -8.470 28.339 18.063 1.00 96.00 634 MET A CA 1
ATOM 5052 C C . MET A 1 634 ? -9.821 27.835 17.541 1.00 96.00 634 MET A C 1
ATOM 5054 O O . MET A 1 634 ? -10.063 26.632 17.511 1.00 96.00 634 MET A O 1
ATOM 5058 N N . VAL A 1 635 ? -10.705 28.747 17.129 1.00 94.44 635 VAL A N 1
ATOM 5059 C CA . VAL A 1 635 ? -12.113 28.464 16.755 1.00 94.44 635 VAL A CA 1
ATOM 5060 C C . VAL A 1 635 ? -12.308 27.587 15.510 1.00 94.44 635 VAL A C 1
ATOM 5062 O O . VAL A 1 635 ? -13.408 27.103 15.265 1.00 94.44 635 VAL A O 1
ATOM 5065 N N . ASN A 1 636 ? -11.258 27.348 14.724 1.00 96.19 636 ASN A N 1
ATOM 5066 C CA . ASN A 1 636 ? -11.304 26.440 13.572 1.00 96.19 636 ASN A CA 1
ATOM 5067 C C . ASN A 1 636 ? -10.743 25.047 13.884 1.00 96.19 636 ASN A C 1
ATOM 5069 O O . ASN A 1 636 ? -10.860 24.147 13.054 1.00 96.19 636 ASN A O 1
ATOM 5073 N N . LEU A 1 637 ? -10.163 24.838 15.072 1.00 97.94 637 LEU A N 1
ATOM 5074 C CA . LEU A 1 637 ? -9.515 23.577 15.419 1.00 97.94 637 LEU A CA 1
ATOM 5075 C C . LEU A 1 637 ? -10.562 22.479 15.643 1.00 97.94 637 LEU A C 1
ATOM 5077 O O . LEU A 1 637 ? -11.397 22.586 16.543 1.00 97.94 637 LEU A O 1
ATOM 5081 N N . LYS A 1 638 ? -10.499 21.424 14.826 1.00 97.88 638 LYS A N 1
ATOM 5082 C CA . LYS A 1 638 ? -11.413 20.273 14.825 1.00 97.88 638 LYS A CA 1
ATOM 5083 C C . LYS A 1 638 ? -10.766 18.996 15.338 1.00 97.88 638 LYS A C 1
ATOM 5085 O O . LYS A 1 638 ? -11.447 18.192 15.976 1.00 97.88 638 LYS A O 1
ATOM 5090 N N . GLU A 1 639 ? -9.463 18.830 15.131 1.00 98.00 639 GLU A N 1
ATOM 5091 C CA . GLU A 1 639 ? -8.721 17.664 15.604 1.00 98.00 639 GLU A CA 1
ATOM 5092 C C . GLU A 1 639 ? -7.478 18.059 16.404 1.00 98.00 639 GLU A C 1
ATOM 5094 O O . GLU A 1 639 ? -6.665 18.877 15.971 1.00 98.00 639 GLU A O 1
ATOM 5099 N N . LEU A 1 640 ? -7.303 17.428 17.566 1.00 98.31 640 LEU A N 1
ATOM 5100 C CA . LEU A 1 640 ? -6.164 17.658 18.448 1.00 98.31 640 LEU A CA 1
ATOM 5101 C C . LEU A 1 640 ? -5.524 16.334 18.868 1.00 98.31 640 LEU A C 1
ATOM 5103 O O . LEU A 1 640 ? -6.195 15.457 19.414 1.00 98.31 640 LEU A O 1
ATOM 5107 N N . ARG A 1 641 ? -4.208 16.215 18.676 1.00 97.94 641 ARG A N 1
ATOM 5108 C CA . ARG A 1 641 ? -3.371 15.138 19.221 1.00 97.94 641 ARG A CA 1
ATOM 5109 C C . ARG A 1 641 ? -2.291 15.729 20.111 1.00 97.94 641 ARG A C 1
ATOM 5111 O O . ARG A 1 641 ? -1.449 16.493 19.642 1.00 97.94 641 ARG A O 1
ATOM 5118 N N . ILE A 1 642 ? -2.323 15.416 21.402 1.00 96.44 642 ILE A N 1
ATOM 5119 C CA . ILE A 1 642 ? -1.444 16.077 22.367 1.00 96.44 642 ILE A CA 1
ATOM 5120 C C . ILE A 1 642 ? -1.141 15.204 23.585 1.00 96.44 642 ILE A C 1
ATOM 5122 O O . ILE A 1 642 ? -1.922 14.344 23.994 1.00 96.44 642 ILE A O 1
ATOM 5126 N N . GLU A 1 643 ? 0.022 15.430 24.187 1.00 94.19 643 GLU A N 1
ATOM 5127 C CA . GLU A 1 643 ? 0.370 14.861 25.488 1.00 94.19 643 GLU A CA 1
ATOM 5128 C C . GLU A 1 643 ? -0.214 15.725 26.613 1.00 94.19 643 GLU A C 1
ATOM 5130 O O . GLU A 1 643 ? -0.057 16.949 26.600 1.00 94.19 643 GLU A O 1
ATOM 5135 N N . VAL A 1 644 ? -0.800 15.100 27.641 1.00 94.06 644 VAL A N 1
ATOM 5136 C CA . VAL A 1 644 ? -1.402 15.809 28.792 1.00 94.06 644 VAL A CA 1
ATOM 5137 C C . VAL A 1 644 ? -0.408 16.751 29.480 1.00 94.06 644 VAL A C 1
ATOM 5139 O O . VAL A 1 644 ? -0.792 17.804 29.981 1.00 94.06 644 VAL A O 1
ATOM 5142 N N . ASN A 1 645 ? 0.885 16.413 29.464 1.00 90.19 645 ASN A N 1
ATOM 5143 C CA . ASN A 1 645 ? 1.958 17.221 30.052 1.00 90.19 645 ASN A CA 1
ATOM 5144 C C . ASN A 1 645 ? 2.025 18.643 29.481 1.00 90.19 645 ASN A C 1
ATOM 5146 O O . ASN A 1 645 ? 2.535 19.535 30.153 1.00 90.19 645 ASN A O 1
ATOM 5150 N N . SER A 1 646 ? 1.484 18.866 28.284 1.00 91.94 646 SER A N 1
ATOM 5151 C CA . SER A 1 646 ? 1.410 20.188 27.657 1.00 91.94 646 SER A CA 1
ATOM 5152 C C . SER A 1 646 ? 0.500 21.158 28.418 1.00 91.94 646 SER A C 1
ATOM 5154 O O . SER A 1 646 ? 0.653 22.366 28.276 1.00 91.94 646 SER A O 1
ATOM 5156 N N . PHE A 1 647 ? -0.391 20.653 29.277 1.00 92.62 647 PHE A N 1
ATOM 5157 C CA . PHE A 1 647 ? -1.280 21.448 30.131 1.00 92.62 647 PHE A CA 1
ATOM 5158 C C . PHE A 1 647 ? -0.789 21.573 31.580 1.00 92.62 647 PHE A C 1
ATOM 5160 O O . PHE A 1 647 ? -1.456 22.193 32.408 1.00 92.62 647 PHE A O 1
ATOM 5167 N N . LEU A 1 648 ? 0.351 20.962 31.921 1.00 89.19 648 LEU A N 1
ATOM 5168 C CA . LEU A 1 648 ? 0.789 20.798 33.304 1.00 89.19 648 LEU A CA 1
ATOM 5169 C C . LEU A 1 648 ? 2.124 21.495 33.572 1.00 89.19 648 LEU A C 1
ATOM 5171 O O . LEU A 1 648 ? 3.175 21.067 33.100 1.00 89.19 648 LEU A O 1
ATOM 5175 N N . VAL A 1 649 ? 2.116 22.480 34.475 1.00 84.81 649 VAL A N 1
ATOM 5176 C CA . VAL A 1 649 ? 3.360 23.063 35.015 1.00 84.81 649 VAL A CA 1
ATOM 5177 C C . VAL A 1 649 ? 4.167 22.006 35.782 1.00 84.81 649 VAL A C 1
ATOM 5179 O O . VAL A 1 649 ? 5.393 21.923 35.673 1.00 84.81 649 VAL A O 1
ATOM 5182 N N . ARG A 1 650 ? 3.475 21.171 36.568 1.00 83.50 650 ARG A N 1
ATOM 5183 C CA . ARG A 1 650 ? 4.040 20.022 37.280 1.00 83.50 650 ARG A CA 1
ATOM 5184 C C . ARG A 1 650 ? 3.140 18.813 37.079 1.00 83.50 650 ARG A C 1
ATOM 5186 O O . ARG A 1 650 ? 1.924 18.929 37.109 1.00 83.50 650 ARG A O 1
ATOM 5193 N N . ASN A 1 651 ? 3.744 17.637 36.966 1.00 81.00 651 ASN A N 1
ATOM 5194 C CA . ASN A 1 651 ? 3.029 16.368 36.791 1.00 81.00 651 ASN A CA 1
ATOM 5195 C C . ASN A 1 651 ? 2.087 16.071 37.970 1.00 81.00 651 ASN A C 1
ATOM 5197 O O . ASN A 1 651 ? 1.033 15.470 37.798 1.00 81.00 651 ASN A O 1
ATOM 5201 N N . THR A 1 652 ? 2.436 16.565 39.160 1.00 79.88 652 THR A N 1
ATOM 5202 C CA . THR A 1 652 ? 1.607 16.501 40.368 1.00 79.88 652 THR A CA 1
ATOM 5203 C C . THR A 1 652 ? 0.308 17.298 40.266 1.00 79.88 652 THR A C 1
ATOM 5205 O O . THR A 1 652 ? -0.553 17.101 41.108 1.00 79.88 652 THR A O 1
ATOM 5208 N N . HIS A 1 653 ? 0.147 18.182 39.275 1.00 86.94 653 HIS A N 1
ATOM 5209 C CA . HIS A 1 653 ? -1.064 18.989 39.088 1.00 86.94 653 HIS A CA 1
ATOM 5210 C C . HIS A 1 653 ? -2.142 18.288 38.253 1.00 86.94 653 HIS A C 1
ATOM 5212 O O . HIS A 1 653 ? -3.182 18.885 37.995 1.00 86.94 653 HIS A O 1
ATOM 5218 N N . LEU A 1 654 ? -1.924 17.040 37.822 1.00 89.06 654 LEU A N 1
ATOM 5219 C CA . LEU A 1 654 ? -2.894 16.307 37.002 1.00 89.06 654 LEU A CA 1
ATOM 5220 C C . LEU A 1 654 ? -4.276 16.198 37.671 1.00 89.06 654 LEU A C 1
ATOM 5222 O O . LEU A 1 654 ? -5.289 16.248 36.992 1.00 89.06 654 LEU A O 1
ATOM 5226 N N . ASN A 1 655 ? -4.325 16.083 38.997 1.00 87.69 655 ASN A N 1
ATOM 5227 C CA . ASN A 1 655 ? -5.571 16.036 39.770 1.00 87.69 655 ASN A CA 1
ATOM 5228 C C . ASN A 1 655 ? -6.315 17.382 39.850 1.00 87.69 655 ASN A C 1
ATOM 5230 O O . ASN A 1 655 ? -7.467 17.396 40.262 1.00 87.69 655 ASN A O 1
ATOM 5234 N N . MET A 1 656 ? -5.655 18.492 39.511 1.00 87.88 656 MET A N 1
ATOM 5235 C CA . MET A 1 656 ? -6.239 19.838 39.469 1.00 87.88 656 MET A CA 1
ATOM 5236 C C . MET A 1 656 ? -6.560 20.278 38.033 1.00 87.88 656 MET A C 1
ATOM 5238 O O . MET A 1 656 ? -6.987 21.411 37.816 1.00 87.88 656 MET A O 1
ATOM 5242 N N . LEU A 1 657 ? -6.302 19.423 37.036 1.00 90.56 657 LEU A N 1
ATOM 5243 C CA . LEU A 1 657 ? -6.502 19.756 35.633 1.00 90.56 657 LEU A CA 1
ATOM 5244 C C . LEU A 1 657 ? -7.991 19.716 35.283 1.00 90.56 657 LEU A C 1
ATOM 5246 O O . LEU A 1 657 ? -8.582 18.645 35.201 1.00 90.56 657 LEU A O 1
ATOM 5250 N N . ILE A 1 658 ? -8.556 20.881 34.977 1.00 90.56 658 ILE A N 1
ATOM 5251 C CA . ILE A 1 658 ? -9.884 21.005 34.370 1.00 90.56 658 ILE A CA 1
ATOM 5252 C C . ILE A 1 658 ? -9.683 21.111 32.860 1.00 90.56 658 ILE A C 1
ATOM 5254 O O . ILE A 1 658 ? -9.528 22.203 32.311 1.00 90.56 658 ILE A O 1
ATOM 5258 N N . LEU A 1 659 ? -9.589 19.955 32.201 1.00 93.00 659 LEU A N 1
ATOM 5259 C CA . LEU A 1 659 ? -9.249 19.881 30.780 1.00 93.00 659 LEU A CA 1
ATOM 5260 C C . LEU A 1 659 ? -10.300 20.520 29.852 1.00 93.00 659 LEU A C 1
ATOM 5262 O O . LEU A 1 659 ? -9.868 21.190 28.919 1.00 93.00 659 LEU A O 1
ATOM 5266 N N . PRO A 1 660 ? -11.626 20.393 30.078 1.00 92.94 660 PRO A N 1
ATOM 5267 C CA . PRO A 1 660 ? -12.617 21.002 29.187 1.00 92.94 660 PRO A CA 1
ATOM 5268 C C . PRO A 1 660 ? -12.403 22.504 28.947 1.00 92.94 660 PRO A C 1
ATOM 5270 O O . PRO A 1 660 ? -12.418 22.944 27.805 1.00 92.94 660 PRO A O 1
ATOM 5273 N N . ASN A 1 661 ? -12.044 23.264 29.986 1.00 92.06 661 ASN A N 1
ATOM 5274 C CA . ASN A 1 661 ? -11.789 24.712 29.897 1.00 92.06 661 ASN A CA 1
ATOM 5275 C C . ASN A 1 661 ? -10.487 25.072 29.153 1.00 92.06 661 ASN A C 1
ATOM 5277 O O . ASN A 1 661 ? -10.161 26.246 28.982 1.00 92.06 661 ASN A O 1
ATOM 5281 N N . LYS A 1 662 ? -9.680 24.071 28.792 1.00 94.62 662 LYS A N 1
ATOM 5282 C CA . LYS A 1 662 ? -8.421 24.223 28.053 1.00 94.62 662 LYS A CA 1
ATOM 5283 C C . LYS A 1 662 ? -8.558 23.802 26.589 1.00 94.62 662 LYS A C 1
ATOM 5285 O O . LYS A 1 662 ? -7.563 23.863 25.871 1.00 94.62 662 LYS A O 1
ATOM 5290 N N . LEU A 1 663 ? -9.736 23.356 26.156 1.00 96.75 663 LEU A N 1
ATOM 5291 C CA . LEU A 1 663 ? -9.999 22.893 24.796 1.00 96.75 663 LEU A CA 1
ATOM 5292 C C . LEU A 1 663 ? -10.887 23.896 24.038 1.00 96.75 663 LEU A C 1
ATOM 5294 O O . LEU A 1 663 ? -11.636 24.635 24.672 1.00 96.75 663 LEU A O 1
ATOM 5298 N N . PRO A 1 664 ? -10.817 23.933 22.696 1.00 95.75 664 PRO A N 1
ATOM 5299 C CA . PRO A 1 664 ? -11.785 24.666 21.888 1.00 95.75 664 PRO A CA 1
ATOM 5300 C C . PRO A 1 664 ? -13.165 23.992 21.938 1.00 95.75 664 PRO A C 1
ATOM 5302 O O . PRO A 1 664 ? -13.253 22.763 21.883 1.00 95.75 664 PRO A O 1
ATOM 5305 N N . GLU A 1 665 ? -14.238 24.783 21.967 1.00 94.50 665 GLU A N 1
ATOM 5306 C CA . GLU A 1 665 ? -15.622 24.284 22.057 1.00 94.50 665 GLU A CA 1
ATOM 5307 C C . GLU A 1 665 ? -16.016 23.412 20.852 1.00 94.50 665 GLU A C 1
ATOM 5309 O O . GLU A 1 665 ? -16.639 22.359 21.000 1.00 94.50 665 GLU A O 1
ATOM 5314 N N . GLN A 1 666 ? -15.591 23.800 19.647 1.00 94.44 666 GLN A N 1
ATOM 5315 C CA . GLN A 1 666 ? -15.920 23.113 18.394 1.00 94.44 666 GLN A CA 1
ATOM 5316 C C . GLN A 1 666 ? -15.032 21.898 18.070 1.00 94.44 666 GLN A C 1
ATOM 5318 O O . GLN A 1 666 ? -15.103 21.381 16.949 1.00 94.44 666 GLN A O 1
ATOM 5323 N N . LEU A 1 667 ? -14.172 21.476 19.004 1.00 97.56 667 LEU A N 1
ATOM 5324 C CA . LEU A 1 667 ? -13.259 20.351 18.822 1.00 97.56 667 LEU A CA 1
ATOM 5325 C C . LEU A 1 667 ? -14.046 19.039 18.695 1.00 97.56 667 LEU A C 1
ATOM 5327 O O . LEU A 1 667 ? -14.799 18.665 19.591 1.00 97.56 667 LEU A O 1
ATOM 5331 N N . GLU A 1 668 ? -13.825 18.307 17.605 1.00 97.12 668 GLU A N 1
ATOM 5332 C CA . GLU A 1 668 ? -14.566 17.082 17.281 1.00 97.12 668 GLU A CA 1
ATOM 5333 C C . GLU A 1 668 ? -13.780 15.817 17.631 1.00 97.12 668 GLU A C 1
ATOM 5335 O O . GLU A 1 668 ? -14.366 14.807 18.031 1.00 97.12 668 GLU A O 1
ATOM 5340 N N . LYS A 1 669 ? -12.450 15.843 17.491 1.00 97.88 669 LYS A N 1
ATOM 5341 C CA . LYS A 1 669 ? -11.603 14.675 17.756 1.00 97.88 669 LYS A CA 1
ATOM 5342 C C . LYS A 1 669 ? -10.444 15.012 18.681 1.00 97.88 669 LYS A C 1
ATOM 5344 O O . LYS A 1 669 ? -9.671 15.933 18.420 1.00 97.88 669 LYS A O 1
ATOM 5349 N N . LEU A 1 670 ? -10.296 14.222 19.742 1.00 98.00 670 LEU A N 1
ATOM 5350 C CA . LEU A 1 670 ? -9.263 14.407 20.759 1.00 98.00 670 LEU A CA 1
ATOM 5351 C C . LEU A 1 670 ? -8.471 13.119 20.980 1.00 98.00 670 LEU A C 1
ATOM 5353 O O . LEU A 1 670 ? -9.011 12.107 21.421 1.00 98.00 670 LEU A O 1
ATOM 5357 N N . PHE A 1 671 ? -7.174 13.166 20.698 1.00 98.06 671 PHE A N 1
ATOM 5358 C CA . PHE A 1 671 ? -6.219 12.107 20.992 1.00 98.06 671 PHE A CA 1
ATOM 5359 C C . PHE A 1 671 ? -5.292 12.589 22.105 1.00 98.06 671 PHE A C 1
ATOM 5361 O O . PHE A 1 671 ? -4.519 13.531 21.922 1.00 98.06 671 PHE A O 1
ATOM 5368 N N . LEU A 1 672 ? -5.366 11.946 23.264 1.00 96.94 672 LEU A N 1
ATOM 5369 C CA . LEU A 1 672 ? -4.732 12.427 24.482 1.00 96.94 672 LEU A CA 1
ATOM 5370 C C . LEU A 1 672 ? -3.814 11.361 25.088 1.00 96.94 672 LEU A C 1
ATOM 5372 O O . LEU A 1 672 ? -4.274 10.313 25.546 1.00 96.94 672 LEU A O 1
ATOM 5376 N N . ASP A 1 673 ? -2.510 11.634 25.139 1.00 95.44 673 ASP A N 1
ATOM 5377 C CA . ASP A 1 673 ? -1.536 10.751 25.792 1.00 95.44 673 ASP A CA 1
ATOM 5378 C C . ASP A 1 673 ? -1.181 11.255 27.199 1.00 95.44 673 ASP A C 1
ATOM 5380 O O . ASP A 1 673 ? -0.478 12.249 27.389 1.00 95.44 673 ASP A O 1
ATOM 5384 N N . ALA A 1 674 ? -1.657 10.538 28.213 1.00 93.81 674 ALA A N 1
ATOM 5385 C CA . ALA A 1 674 ? -1.357 10.767 29.621 1.00 93.81 674 ALA A CA 1
ATOM 5386 C C . ALA A 1 674 ? -0.215 9.876 30.144 1.00 93.81 674 ALA A C 1
ATOM 5388 O O . ALA A 1 674 ? 0.114 9.931 31.334 1.00 93.81 674 ALA A O 1
ATOM 5389 N N . SER A 1 675 ? 0.390 9.019 29.316 1.00 89.25 675 SER A N 1
ATOM 5390 C CA . SER A 1 675 ? 1.380 8.017 29.744 1.00 89.25 675 SER A CA 1
ATOM 5391 C C . SER A 1 675 ? 2.664 8.626 30.327 1.00 89.25 675 SER A C 1
ATOM 5393 O O . SER A 1 675 ? 3.330 7.995 31.160 1.00 89.25 675 SER A O 1
ATOM 5395 N N . MET A 1 676 ? 2.973 9.869 29.946 1.00 84.81 676 MET A N 1
ATOM 5396 C CA . MET A 1 676 ? 4.111 10.650 30.441 1.00 84.81 676 MET A CA 1
ATOM 5397 C C . MET A 1 676 ? 3.766 11.559 31.634 1.00 84.81 676 MET A C 1
ATOM 5399 O O . MET A 1 676 ? 4.676 12.102 32.269 1.00 84.81 676 MET A O 1
ATOM 5403 N N . ALA A 1 677 ? 2.486 11.685 32.006 1.00 84.88 677 ALA A N 1
ATOM 5404 C CA . ALA A 1 677 ? 2.044 12.549 33.109 1.00 84.88 677 ALA A CA 1
ATOM 5405 C C . ALA A 1 677 ? 2.367 11.979 34.493 1.00 84.88 677 ALA A C 1
ATOM 5407 O O . ALA A 1 677 ? 2.418 12.716 35.468 1.00 84.88 677 ALA A O 1
ATOM 5408 N N . LEU A 1 678 ? 2.691 10.688 34.587 1.00 76.12 678 LEU A N 1
ATOM 5409 C CA . LEU A 1 678 ? 3.169 10.079 35.830 1.00 76.12 678 LEU A CA 1
ATOM 5410 C C . LEU A 1 678 ? 4.601 10.529 36.202 1.00 76.12 678 LEU A C 1
ATOM 5412 O O . LEU A 1 678 ? 4.998 10.427 37.358 1.00 76.12 678 LEU A O 1
ATOM 5416 N N . GLY A 1 679 ? 5.353 11.089 35.243 1.00 65.25 679 GLY A N 1
ATOM 5417 C CA . GLY A 1 679 ? 6.737 11.543 35.422 1.00 65.25 679 GLY A CA 1
ATOM 5418 C C . GLY A 1 679 ? 7.752 10.409 35.623 1.00 65.25 679 GLY A C 1
ATOM 5419 O O . GLY A 1 679 ? 7.371 9.239 35.712 1.00 65.25 679 GLY A O 1
ATOM 5420 N N . PRO A 1 680 ? 9.055 10.733 35.691 1.00 55.16 680 PRO A N 1
ATOM 5421 C CA . PRO A 1 680 ? 10.088 9.798 36.119 1.00 55.16 680 PRO A CA 1
ATOM 5422 C C . PRO A 1 680 ? 10.036 9.673 37.650 1.00 55.16 680 PRO A C 1
ATOM 5424 O O . PRO A 1 680 ? 10.837 10.265 38.365 1.00 55.16 680 PRO A O 1
ATOM 5427 N N . PHE A 1 681 ? 9.037 8.959 38.168 1.00 53.09 681 PHE A N 1
ATOM 5428 C CA . PHE A 1 681 ? 8.988 8.567 39.577 1.00 53.09 681 PHE A CA 1
ATOM 5429 C C . PHE A 1 681 ? 9.366 7.087 39.724 1.00 53.09 681 PHE A C 1
ATOM 5431 O O . PHE A 1 681 ? 8.839 6.262 38.970 1.00 53.09 681 PHE A O 1
ATOM 5438 N N . PRO A 1 682 ? 10.214 6.724 40.706 1.00 48.53 682 PRO A N 1
ATOM 5439 C CA . PRO A 1 682 ? 10.899 7.571 41.688 1.00 48.53 682 PRO A CA 1
ATOM 5440 C C . PRO A 1 682 ? 12.308 7.996 41.232 1.00 48.53 682 PRO A C 1
ATOM 5442 O O . PRO A 1 682 ? 13.004 7.252 40.548 1.00 48.53 682 PRO A O 1
ATOM 5445 N N . ALA A 1 683 ? 12.781 9.147 41.714 1.00 46.16 683 ALA A N 1
ATOM 5446 C CA . ALA A 1 683 ? 14.164 9.618 41.551 1.00 46.16 683 ALA A CA 1
ATOM 5447 C C . ALA A 1 683 ? 15.226 8.744 42.275 1.00 46.16 683 ALA A C 1
ATOM 5449 O O . ALA A 1 683 ? 16.404 9.077 42.266 1.00 46.16 683 ALA A O 1
ATOM 5450 N N . LEU A 1 684 ? 14.819 7.635 42.909 1.00 44.91 684 LEU A N 1
ATOM 5451 C CA . LEU A 1 684 ? 15.619 6.805 43.824 1.00 44.91 684 LEU A CA 1
ATOM 5452 C C . LEU A 1 684 ? 15.575 5.305 43.461 1.00 44.91 684 LEU A C 1
ATOM 5454 O O . LEU A 1 684 ? 15.439 4.454 44.333 1.00 44.91 684 LEU A O 1
ATOM 5458 N N . GLY A 1 685 ? 15.611 4.958 42.169 1.00 46.91 685 GLY A N 1
ATOM 5459 C CA . GLY A 1 685 ? 15.849 3.575 41.707 1.00 46.91 685 GLY A CA 1
ATOM 5460 C C . GLY A 1 685 ? 14.785 2.516 42.057 1.00 46.91 685 GLY A C 1
ATOM 5461 O O . GLY A 1 685 ? 14.933 1.354 41.685 1.00 46.91 685 GLY A O 1
ATOM 5462 N N . GLY A 1 686 ? 13.701 2.879 42.745 1.00 56.31 686 GLY A N 1
ATOM 5463 C CA . GLY A 1 686 ? 12.609 1.968 43.091 1.00 56.31 686 GLY A CA 1
ATOM 5464 C C . GLY A 1 686 ? 11.724 1.611 41.891 1.00 56.31 686 GLY A C 1
ATOM 5465 O O . GLY A 1 686 ? 11.325 2.470 41.107 1.00 56.31 686 GLY A O 1
ATOM 5466 N N . ARG A 1 687 ? 11.349 0.335 41.753 1.00 61.41 687 ARG A N 1
ATOM 5467 C CA . ARG A 1 687 ? 10.432 -0.121 40.696 1.00 61.41 687 ARG A CA 1
ATOM 5468 C C . ARG A 1 687 ? 8.987 0.244 41.063 1.00 61.41 687 ARG A C 1
ATOM 5470 O O . ARG A 1 687 ? 8.389 -0.375 41.939 1.00 61.41 687 ARG A O 1
ATOM 5477 N N . MET A 1 688 ? 8.410 1.243 40.394 1.00 73.81 688 MET A N 1
ATOM 5478 C CA . MET A 1 688 ? 6.997 1.602 40.566 1.00 73.81 688 MET A CA 1
ATOM 5479 C C . MET A 1 688 ? 6.088 0.491 40.023 1.00 73.81 688 MET A C 1
ATOM 5481 O O . MET A 1 688 ? 6.306 -0.025 38.927 1.00 73.81 688 MET A O 1
ATOM 5485 N N . THR A 1 689 ? 5.047 0.134 40.776 1.00 81.50 689 THR A N 1
ATOM 5486 C CA . THR A 1 689 ? 4.064 -0.883 40.377 1.00 81.50 689 THR A CA 1
ATOM 5487 C C . THR A 1 689 ? 2.664 -0.281 40.314 1.00 81.50 689 THR A C 1
ATOM 5489 O O . THR A 1 689 ? 2.395 0.779 40.876 1.00 81.50 689 THR A O 1
ATOM 5492 N N . ALA A 1 690 ? 1.712 -0.997 39.712 1.00 81.56 690 ALA A N 1
ATOM 5493 C CA . ALA A 1 690 ? 0.311 -0.572 39.660 1.00 81.56 690 ALA A CA 1
ATOM 5494 C C . ALA A 1 690 ? -0.350 -0.384 41.048 1.00 81.56 690 ALA A C 1
ATOM 5496 O O . ALA A 1 690 ? -1.449 0.183 41.127 1.00 81.56 690 ALA A O 1
ATOM 5497 N N . ARG A 1 691 ? 0.278 -0.889 42.123 1.00 84.56 691 ARG A N 1
ATOM 5498 C CA . ARG A 1 691 ? -0.198 -0.812 43.514 1.00 84.56 691 ARG A CA 1
ATOM 5499 C C . ARG A 1 691 ? 0.442 0.322 44.319 1.00 84.56 691 ARG A C 1
ATOM 5501 O O . ARG A 1 691 ? -0.088 0.615 45.394 1.00 84.56 691 ARG A O 1
ATOM 5508 N N . SER A 1 692 ? 1.509 0.946 43.815 1.00 86.50 692 SER A N 1
ATOM 5509 C CA . SER A 1 692 ? 2.189 2.070 44.468 1.00 86.50 692 SER A CA 1
ATOM 5510 C C . SER A 1 692 ? 1.210 3.230 44.734 1.00 86.50 692 SER A C 1
ATOM 5512 O O . SER A 1 692 ? 0.320 3.452 43.902 1.00 86.50 692 SER A O 1
ATOM 5514 N N . PRO A 1 693 ? 1.311 3.948 45.871 1.00 85.50 693 PRO A N 1
ATOM 5515 C CA . PRO A 1 693 ? 0.432 5.078 46.194 1.00 85.50 693 PRO A CA 1
ATOM 5516 C C . PRO A 1 693 ? 0.335 6.113 45.066 1.00 85.50 693 PRO A C 1
ATOM 5518 O O . PRO A 1 693 ? -0.762 6.528 44.695 1.00 85.50 693 PRO A O 1
ATOM 5521 N N . GLU A 1 694 ? 1.459 6.430 44.430 1.00 83.38 694 GLU A N 1
ATOM 5522 C CA . GLU A 1 694 ? 1.583 7.386 43.326 1.00 83.38 694 GLU A CA 1
ATOM 5523 C C . GLU A 1 694 ? 0.799 6.913 42.099 1.00 83.38 694 GLU A C 1
ATOM 5525 O O . GLU A 1 694 ? 0.029 7.671 41.508 1.00 83.38 694 GLU A O 1
ATOM 5530 N N . ALA A 1 695 ? 0.915 5.624 41.759 1.00 86.81 695 ALA A N 1
ATOM 5531 C CA . ALA A 1 695 ? 0.154 5.021 40.671 1.00 86.81 695 ALA A CA 1
ATOM 5532 C C . ALA A 1 695 ? -1.357 5.037 40.959 1.00 86.81 695 ALA A C 1
ATOM 5534 O O . ALA A 1 695 ? -2.155 5.166 40.032 1.00 86.81 695 ALA A O 1
ATOM 5535 N N . ARG A 1 696 ? -1.789 4.922 42.226 1.00 88.69 696 ARG A N 1
ATOM 5536 C CA . ARG A 1 696 ? -3.212 5.061 42.596 1.00 88.69 696 ARG A CA 1
ATOM 5537 C C . ARG A 1 696 ? -3.695 6.496 42.424 1.00 88.69 696 ARG A C 1
ATOM 5539 O O . ARG A 1 696 ? -4.755 6.681 41.832 1.00 88.69 696 ARG A O 1
ATOM 5546 N N . THR A 1 697 ? -2.928 7.478 42.893 1.00 88.25 697 THR A N 1
ATOM 5547 C CA . THR A 1 697 ? -3.252 8.905 42.741 1.00 88.25 697 THR A CA 1
ATOM 5548 C C . THR A 1 697 ? -3.346 9.293 41.270 1.00 88.25 697 THR A C 1
ATOM 5550 O O . THR A 1 697 ? -4.345 9.872 40.855 1.00 88.25 697 THR A O 1
ATOM 5553 N N . TYR A 1 698 ? -2.375 8.878 40.455 1.00 90.62 698 TYR A N 1
ATOM 5554 C CA . TYR A 1 698 ? -2.402 9.086 39.009 1.00 90.62 698 TYR A CA 1
ATOM 5555 C C . TYR A 1 698 ? -3.629 8.452 38.347 1.00 90.62 698 TYR A C 1
ATOM 5557 O O . TYR A 1 698 ? -4.320 9.124 37.591 1.00 90.62 698 TYR A O 1
ATOM 5565 N N . LYS A 1 699 ? -3.955 7.187 38.660 1.00 92.06 699 LYS A N 1
ATOM 5566 C CA . LYS A 1 699 ? -5.143 6.524 38.093 1.00 92.06 699 LYS A CA 1
ATOM 5567 C C . LYS A 1 699 ? -6.430 7.272 38.430 1.00 92.06 699 LYS A C 1
ATOM 5569 O O . LYS A 1 699 ? -7.258 7.433 37.547 1.00 92.06 699 LYS A O 1
ATOM 5574 N N . ARG A 1 700 ? -6.588 7.739 39.675 1.00 91.56 700 ARG A N 1
ATOM 5575 C CA . ARG A 1 700 ? -7.754 8.548 40.071 1.00 91.56 700 ARG A CA 1
ATOM 5576 C C . ARG A 1 700 ? -7.818 9.861 39.294 1.00 91.56 700 ARG A C 1
ATOM 5578 O O . ARG A 1 700 ? -8.893 10.243 38.862 1.00 91.56 700 ARG A O 1
ATOM 5585 N N . ALA A 1 701 ? -6.679 10.521 39.096 1.00 92.69 701 ALA A N 1
ATOM 5586 C CA . ALA A 1 701 ? -6.626 11.770 38.347 1.00 92.69 701 ALA A CA 1
ATOM 5587 C C . ALA A 1 701 ? -6.975 11.570 36.859 1.00 92.69 701 ALA A C 1
ATOM 5589 O O . ALA A 1 701 ? -7.763 12.334 36.313 1.00 92.69 701 ALA A O 1
ATOM 5590 N N . VAL A 1 702 ? -6.460 10.512 36.217 1.00 94.75 702 VAL A N 1
ATOM 5591 C CA . VAL A 1 702 ? -6.819 10.175 34.825 1.00 94.75 702 VAL A CA 1
ATOM 5592 C C . VAL A 1 702 ? -8.297 9.792 34.706 1.00 94.75 702 VAL A C 1
ATOM 5594 O O . VAL A 1 702 ? -8.946 10.207 33.753 1.00 94.75 702 VAL A O 1
ATOM 5597 N N . ASP A 1 703 ? -8.833 9.021 35.654 1.00 94.38 703 ASP A N 1
ATOM 5598 C CA . ASP A 1 703 ? -10.256 8.659 35.674 1.00 94.38 703 ASP A CA 1
ATOM 5599 C C . ASP A 1 703 ? -11.142 9.905 35.825 1.00 94.38 703 ASP A C 1
ATOM 5601 O O . ASP A 1 703 ? -12.055 10.097 35.029 1.00 94.38 703 ASP A O 1
ATOM 5605 N N . SER A 1 704 ? -10.804 10.817 36.746 1.00 94.25 704 SER A N 1
ATOM 5606 C CA . SER A 1 704 ? -11.496 12.108 36.893 1.00 94.25 704 SER A CA 1
ATOM 5607 C C . SER A 1 704 ? -11.487 12.910 35.593 1.00 94.25 704 SER A C 1
ATOM 5609 O O . SER A 1 704 ? -12.541 13.336 35.139 1.00 94.25 704 SER A O 1
ATOM 5611 N N . MET A 1 705 ? -10.324 13.039 34.950 1.00 95.75 705 MET A N 1
ATOM 5612 C CA . MET A 1 705 ? -10.187 13.739 33.669 1.00 95.75 705 MET A CA 1
ATOM 5613 C C . MET A 1 705 ? -11.069 13.117 32.571 1.00 95.75 705 MET A C 1
ATOM 5615 O O . MET A 1 705 ? -11.672 13.841 31.782 1.00 95.75 705 MET A O 1
ATOM 5619 N N . ILE A 1 706 ? -11.171 11.783 32.512 1.00 96.56 706 ILE A N 1
ATOM 5620 C CA . ILE A 1 706 ? -12.061 11.088 31.567 1.00 96.56 706 ILE A CA 1
ATOM 5621 C C . ILE A 1 706 ? -13.529 11.413 31.869 1.00 96.56 706 ILE A C 1
ATOM 5623 O O . ILE A 1 706 ? -14.286 11.688 30.938 1.00 96.56 706 ILE A O 1
ATOM 5627 N N . GLN A 1 707 ? -13.935 11.404 33.142 1.00 95.06 707 GLN A N 1
ATOM 5628 C CA . GLN A 1 707 ? -15.306 11.755 33.525 1.00 95.06 707 GLN A CA 1
ATOM 5629 C C . GLN A 1 707 ? -15.628 13.223 33.223 1.00 95.06 707 GLN A C 1
ATOM 5631 O O . GLN A 1 707 ? -16.730 13.515 32.767 1.00 95.06 707 GLN A O 1
ATOM 5636 N N . ASP A 1 708 ? -14.675 14.138 33.410 1.00 94.81 708 ASP A N 1
ATOM 5637 C CA . ASP A 1 708 ? -14.838 15.558 33.072 1.00 94.81 708 ASP A CA 1
ATOM 5638 C C . ASP A 1 708 ? -15.056 15.764 31.570 1.00 94.81 708 ASP A C 1
ATOM 5640 O O . ASP A 1 708 ? -15.935 16.528 31.182 1.00 94.81 708 ASP A O 1
ATOM 5644 N N . LEU A 1 709 ? -14.324 15.034 30.720 1.00 96.31 709 LEU A N 1
ATOM 5645 C CA . LEU A 1 709 ? -14.549 15.045 29.270 1.00 96.31 709 LEU A CA 1
ATOM 5646 C C . LEU A 1 709 ? -15.927 14.484 28.891 1.00 96.31 709 LEU A C 1
ATOM 5648 O O . LEU A 1 709 ? -16.581 15.029 28.005 1.00 96.31 709 LEU A O 1
ATOM 5652 N N . CYS A 1 710 ? -16.371 13.410 29.553 1.00 96.12 710 CYS A N 1
ATOM 5653 C CA . CYS A 1 710 ? -17.687 12.825 29.288 1.00 96.12 710 CYS A CA 1
ATOM 5654 C C . CYS A 1 710 ? -18.815 13.792 29.668 1.00 96.12 710 CYS A C 1
ATOM 5656 O O . CYS A 1 710 ? -19.710 14.015 28.858 1.00 96.12 710 CYS A O 1
ATOM 5658 N N . ARG A 1 711 ? -18.730 14.409 30.855 1.00 94.50 711 ARG A N 1
ATOM 5659 C CA . ARG A 1 711 ? -19.707 15.402 31.329 1.00 94.50 711 ARG A CA 1
ATOM 5660 C C . ARG A 1 711 ? -19.735 16.643 30.450 1.00 94.50 711 ARG A C 1
ATOM 5662 O O . ARG A 1 711 ? -20.797 17.033 29.998 1.00 94.50 711 ARG A O 1
ATOM 5669 N N . ALA A 1 712 ? -18.572 17.197 30.102 1.00 93.69 712 ALA A N 1
ATOM 5670 C CA . ALA A 1 712 ? -18.506 18.352 29.208 1.00 93.69 712 ALA A CA 1
ATOM 5671 C C . ALA A 1 712 ? -19.152 18.079 27.838 1.00 93.69 712 ALA A C 1
ATOM 5673 O O . ALA A 1 712 ? -19.731 18.981 27.238 1.00 93.69 712 ALA A O 1
ATOM 5674 N N . ARG A 1 713 ? -19.079 16.838 27.337 1.00 94.81 713 ARG A N 1
ATOM 5675 C CA . ARG A 1 713 ? -19.765 16.451 26.101 1.00 94.81 713 ARG A CA 1
ATOM 5676 C C . ARG A 1 713 ? -21.280 16.296 26.279 1.00 94.81 713 ARG A C 1
ATOM 5678 O O . ARG A 1 713 ? -22.024 16.659 25.366 1.00 94.81 713 ARG A O 1
ATOM 5685 N N . GLU A 1 714 ? -21.719 15.740 27.405 1.00 93.00 714 GLU A N 1
ATOM 5686 C CA . GLU A 1 714 ? -23.135 15.593 27.774 1.00 93.00 714 GLU A CA 1
ATOM 5687 C C . GLU A 1 714 ? -23.808 16.963 27.944 1.00 93.00 714 GLU A C 1
ATOM 5689 O O . GLU A 1 714 ? -24.849 17.216 27.341 1.00 93.00 714 GLU A O 1
ATOM 5694 N N . ASP A 1 715 ? -23.124 17.883 28.625 1.00 92.94 715 ASP A N 1
ATOM 5695 C CA . ASP A 1 715 ? -23.531 19.275 28.847 1.00 92.94 715 ASP A CA 1
ATOM 5696 C C . ASP A 1 715 ? -23.380 20.162 27.592 1.00 92.94 715 ASP A C 1
ATOM 5698 O O . ASP A 1 715 ? -23.628 21.364 27.645 1.00 92.94 715 ASP A O 1
ATOM 5702 N N . GLN A 1 716 ? -22.960 19.589 26.455 1.00 90.25 716 GLN A N 1
ATOM 5703 C CA . GLN A 1 716 ? -22.737 20.279 25.174 1.00 90.25 716 GLN A CA 1
ATOM 5704 C C . GLN A 1 716 ? -21.710 21.427 25.227 1.00 90.25 716 GLN A C 1
ATOM 5706 O O . GLN A 1 716 ? -21.672 22.262 24.327 1.00 90.25 716 GLN A O 1
ATOM 5711 N N . LEU A 1 717 ? -20.829 21.433 26.232 1.00 90.12 717 LEU A N 1
ATOM 5712 C CA . LEU A 1 717 ? -19.709 22.376 26.338 1.00 90.12 717 LEU A CA 1
ATOM 5713 C C . LEU A 1 717 ? -18.614 22.093 25.297 1.00 90.12 717 LEU A C 1
ATOM 5715 O O . LEU A 1 717 ? -17.841 22.980 24.952 1.00 90.12 717 LEU A O 1
ATOM 5719 N N . LEU A 1 718 ? -18.526 20.850 24.810 1.00 92.38 718 LEU A N 1
ATOM 5720 C CA . LEU A 1 718 ? -17.591 20.424 23.766 1.00 92.38 718 LEU A CA 1
ATOM 5721 C C . LEU A 1 718 ? -18.310 19.605 22.685 1.00 92.38 718 LEU A C 1
ATOM 5723 O O . LEU A 1 718 ? -19.146 18.756 23.000 1.00 92.38 718 LEU A O 1
ATOM 5727 N N . GLN A 1 719 ? -17.910 19.763 21.421 1.00 94.88 719 GLN A N 1
ATOM 5728 C CA . GLN A 1 719 ? -18.449 19.018 20.267 1.00 94.88 719 GLN A CA 1
ATOM 5729 C C . GLN A 1 719 ? -17.738 17.676 19.991 1.00 94.88 719 GLN A C 1
ATOM 5731 O O . GLN A 1 719 ? -17.780 17.151 18.878 1.00 94.88 719 GLN A O 1
ATOM 5736 N N . LEU A 1 720 ? -17.085 17.094 21.000 1.00 95.81 720 LEU A N 1
ATOM 5737 C CA . LEU A 1 720 ? -16.279 15.882 20.840 1.00 95.81 720 LEU A CA 1
ATOM 5738 C C . LEU A 1 720 ? -17.119 14.688 20.361 1.00 95.81 720 LEU A C 1
ATOM 5740 O O . LEU A 1 720 ? -18.049 14.251 21.034 1.00 95.81 720 LEU A O 1
ATOM 5744 N N . ASN A 1 721 ? -16.730 14.101 19.234 1.00 95.25 721 ASN A N 1
ATOM 5745 C CA . ASN A 1 721 ? -17.331 12.905 18.646 1.00 95.25 721 ASN A CA 1
ATOM 5746 C C . ASN A 1 721 ? -16.441 11.673 18.844 1.00 95.25 721 ASN A C 1
ATOM 5748 O O . ASN A 1 721 ? -16.928 10.552 18.985 1.00 95.25 721 ASN A O 1
ATOM 5752 N N . THR A 1 722 ? -15.121 11.858 18.848 1.00 96.88 722 THR A N 1
ATOM 5753 C CA . THR A 1 722 ? -14.155 10.758 18.946 1.00 96.88 722 THR A CA 1
ATOM 5754 C C . THR A 1 722 ? -13.036 11.118 19.911 1.00 96.88 722 THR A C 1
ATOM 5756 O O . THR A 1 722 ? -12.301 12.080 19.700 1.00 96.88 722 THR A O 1
ATOM 5759 N N . ILE A 1 723 ? -12.893 10.331 20.975 1.00 97.06 723 ILE A N 1
ATOM 5760 C CA . ILE A 1 723 ? -11.926 10.581 22.044 1.00 97.06 723 ILE A CA 1
ATOM 5761 C C . ILE A 1 723 ? -11.053 9.341 22.233 1.00 97.06 723 ILE A C 1
ATOM 5763 O O . ILE A 1 723 ? -11.553 8.224 22.370 1.00 97.06 723 ILE A O 1
ATOM 5767 N N . ILE A 1 724 ? -9.737 9.524 22.294 1.00 97.12 724 ILE A N 1
ATOM 5768 C CA . ILE A 1 724 ? -8.795 8.480 22.698 1.00 97.12 724 ILE A CA 1
ATOM 5769 C C . ILE A 1 724 ? -7.968 8.980 23.863 1.00 97.12 724 ILE A C 1
ATOM 5771 O O . ILE A 1 724 ? -7.390 10.061 23.800 1.00 97.12 724 ILE A O 1
ATOM 5775 N N . VAL A 1 725 ? -7.861 8.154 24.902 1.00 97.00 725 VAL A N 1
ATOM 5776 C CA . VAL A 1 725 ? -7.010 8.433 26.059 1.00 97.00 725 VAL A CA 1
ATOM 5777 C C . VAL A 1 725 ? -6.044 7.276 26.284 1.00 97.00 725 VAL A C 1
ATOM 5779 O O . VAL A 1 725 ? -6.453 6.154 26.585 1.00 97.00 725 VAL A O 1
ATOM 5782 N N . GLY A 1 726 ? -4.747 7.544 26.157 1.00 95.44 726 GLY A N 1
ATOM 5783 C CA . GLY A 1 726 ? -3.678 6.599 26.475 1.00 95.44 726 GLY A CA 1
ATOM 5784 C C . GLY A 1 726 ? -3.081 6.866 27.845 1.00 95.44 726 GLY A C 1
ATOM 5785 O O . GLY A 1 726 ? -2.738 8.000 28.157 1.00 95.44 726 GLY A O 1
ATOM 5786 N N . ALA A 1 727 ? -2.928 5.842 28.683 1.00 93.12 727 ALA A N 1
ATOM 5787 C CA . ALA A 1 727 ? -2.400 6.032 30.036 1.00 93.12 727 ALA A CA 1
ATOM 5788 C C . ALA A 1 727 ? -1.691 4.782 30.589 1.00 93.12 727 ALA A C 1
ATOM 5790 O O . ALA A 1 727 ? -1.845 3.664 30.088 1.00 93.12 727 ALA A O 1
ATOM 5791 N N . LYS A 1 728 ? -0.880 4.959 31.642 1.00 90.50 728 LYS A N 1
ATOM 5792 C CA . LYS A 1 728 ? -0.197 3.849 32.339 1.00 90.50 728 LYS A CA 1
ATOM 5793 C C . LYS A 1 728 ? -1.086 3.252 33.434 1.00 90.50 728 LYS A C 1
ATOM 5795 O O . LYS A 1 728 ? -1.864 3.950 34.065 1.00 90.50 728 LYS A O 1
ATOM 5800 N N . TYR A 1 729 ? -0.958 1.951 33.697 1.00 89.06 729 TYR A N 1
ATOM 5801 C CA . TYR A 1 729 ? -1.678 1.254 34.782 1.00 89.06 729 TYR A CA 1
ATOM 5802 C C . TYR A 1 729 ? -3.218 1.331 34.733 1.00 89.06 729 TYR A C 1
ATOM 5804 O O . TYR A 1 729 ? -3.880 1.075 35.742 1.00 89.06 729 TYR A O 1
ATOM 5812 N N . VAL A 1 730 ? -3.795 1.667 33.580 1.00 86.81 730 VAL A N 1
ATOM 5813 C CA . VAL A 1 730 ? -5.248 1.736 33.386 1.00 86.81 730 VAL A CA 1
ATOM 5814 C C . VAL A 1 730 ? -5.853 0.362 33.110 1.00 86.81 730 VAL A C 1
ATOM 5816 O O . VAL A 1 730 ? -5.137 -0.615 32.884 1.00 86.81 730 VAL A O 1
ATOM 5819 N N . LYS A 1 731 ? -7.188 0.285 33.129 1.00 90.62 731 LYS A N 1
ATOM 5820 C CA . LYS A 1 731 ? -7.964 -0.884 32.692 1.00 90.62 731 LYS A CA 1
ATOM 5821 C C . LYS A 1 731 ? -8.702 -0.526 31.390 1.00 90.62 731 LYS A C 1
ATOM 5823 O O . LYS A 1 731 ? -9.874 -0.159 31.477 1.00 90.62 731 LYS A O 1
ATOM 5828 N N . PRO A 1 732 ? -8.048 -0.619 30.210 1.00 92.31 732 PRO A N 1
ATOM 5829 C CA . PRO A 1 732 ? -8.567 -0.110 28.935 1.00 92.31 732 PRO A CA 1
ATOM 5830 C C . PRO A 1 732 ? -10.022 -0.491 28.661 1.00 92.31 732 PRO A C 1
ATOM 5832 O O . PRO A 1 732 ? -10.862 0.381 28.466 1.00 92.31 732 PRO A O 1
ATOM 5835 N N . VAL A 1 733 ? -10.345 -1.785 28.752 1.00 93.75 733 VAL A N 1
ATOM 5836 C CA . VAL A 1 733 ? -11.691 -2.313 28.470 1.00 93.75 733 VAL A CA 1
ATOM 5837 C C . VAL A 1 733 ? -12.736 -1.762 29.441 1.00 93.75 733 VAL A C 1
ATOM 5839 O O . VAL A 1 733 ? -13.786 -1.283 29.019 1.00 93.75 733 VAL A O 1
ATOM 5842 N N . LEU A 1 734 ? -12.450 -1.804 30.745 1.00 94.25 734 LEU A N 1
ATOM 5843 C CA . LEU A 1 734 ? -13.400 -1.377 31.773 1.00 94.25 734 LEU A CA 1
ATOM 5844 C C . LEU A 1 734 ? -13.661 0.131 31.708 1.00 94.25 734 LEU A C 1
ATOM 5846 O O . LEU A 1 734 ? -14.807 0.557 31.792 1.00 94.25 734 LEU A O 1
ATOM 5850 N N . TRP A 1 735 ? -12.610 0.936 31.553 1.00 95.62 735 TRP A N 1
ATOM 5851 C CA . TRP A 1 735 ? -12.737 2.394 31.524 1.00 95.62 735 TRP A CA 1
ATOM 5852 C C . TRP A 1 735 ? -13.388 2.879 30.230 1.00 95.62 735 TRP A C 1
ATOM 5854 O O . TRP A 1 735 ? -14.255 3.741 30.287 1.00 95.62 735 TRP A O 1
ATOM 5864 N N . THR A 1 736 ? -13.066 2.251 29.094 1.00 96.38 736 THR A N 1
ATOM 5865 C CA . THR A 1 736 ? -13.780 2.455 27.821 1.00 96.38 736 THR A CA 1
ATOM 5866 C C . THR A 1 736 ? -15.272 2.172 27.982 1.00 96.38 736 THR A C 1
ATOM 5868 O O . THR A 1 736 ? -16.105 2.988 27.601 1.00 96.38 736 THR A O 1
ATOM 5871 N N . LYS A 1 737 ? -15.629 1.032 28.590 1.00 95.38 737 LYS A N 1
ATOM 5872 C CA . LYS A 1 737 ? -17.030 0.658 28.820 1.00 95.38 737 LYS A CA 1
ATOM 5873 C C . LYS A 1 737 ? -17.755 1.670 29.711 1.00 95.38 737 LYS A C 1
ATOM 5875 O O . LYS A 1 737 ? -18.879 2.044 29.398 1.00 95.38 737 LYS A O 1
ATOM 5880 N N . ASN A 1 738 ? -17.126 2.103 30.802 1.00 94.56 738 ASN A N 1
ATOM 5881 C CA . ASN A 1 738 ? -17.728 3.062 31.727 1.00 94.56 738 ASN A CA 1
ATOM 5882 C C . ASN A 1 738 ? -17.912 4.439 31.078 1.00 94.56 738 ASN A C 1
ATOM 5884 O O . ASN A 1 738 ? -19.001 4.992 31.161 1.00 94.56 738 ASN A O 1
ATOM 5888 N N . ALA A 1 739 ? -16.893 4.954 30.386 1.00 94.69 739 ALA A N 1
ATOM 5889 C CA . ALA A 1 739 ? -16.975 6.234 29.685 1.00 94.69 739 ALA A CA 1
ATOM 5890 C C . ALA A 1 739 ? -18.062 6.227 28.597 1.00 94.69 739 ALA A C 1
ATOM 5892 O O . ALA A 1 739 ? -18.896 7.124 28.549 1.00 94.69 739 ALA A O 1
ATOM 5893 N N . ASN A 1 740 ? -18.126 5.173 27.777 1.00 96.06 740 ASN A N 1
ATOM 5894 C CA . ASN A 1 740 ? -19.157 5.055 26.739 1.00 96.06 740 ASN A CA 1
ATOM 5895 C C . ASN A 1 740 ? -20.566 4.822 27.298 1.00 96.06 740 ASN A C 1
ATOM 5897 O O . ASN A 1 740 ? -21.541 5.069 26.597 1.00 96.06 740 ASN A O 1
ATOM 5901 N N . LYS A 1 741 ? -20.692 4.366 28.552 1.00 94.62 741 LYS A N 1
ATOM 5902 C CA . LYS A 1 741 ? -21.983 4.345 29.246 1.00 94.62 741 LYS A CA 1
ATOM 5903 C C . LYS A 1 741 ? -22.447 5.766 29.578 1.00 94.62 741 LYS A C 1
ATOM 5905 O O . LYS A 1 741 ? -23.621 6.048 29.387 1.00 94.62 741 LYS A O 1
ATOM 5910 N N . THR A 1 742 ? -21.547 6.636 30.038 1.00 92.69 742 THR A N 1
ATOM 5911 C CA . THR A 1 742 ? -21.844 8.060 30.283 1.00 92.69 742 THR A CA 1
ATOM 5912 C C . THR A 1 742 ? -22.159 8.794 28.979 1.00 92.69 742 THR A C 1
ATOM 5914 O O . THR A 1 742 ? -23.100 9.566 28.916 1.00 92.69 742 THR A O 1
ATOM 5917 N N . LEU A 1 743 ? -21.431 8.496 27.900 1.00 94.62 743 LEU A N 1
ATOM 5918 C CA . LEU A 1 743 ? -21.656 9.105 26.583 1.00 94.62 743 LEU A CA 1
ATOM 5919 C C . LEU A 1 743 ? -22.868 8.534 25.823 1.00 94.62 743 LEU A C 1
ATOM 5921 O O . LEU A 1 743 ? -23.123 8.944 24.684 1.00 94.62 743 LEU A O 1
ATOM 5925 N N . ALA A 1 744 ? -23.608 7.586 26.405 1.00 91.81 744 ALA A N 1
ATOM 5926 C CA . ALA A 1 744 ? -24.749 6.963 25.747 1.00 91.81 744 ALA A CA 1
ATOM 5927 C C . ALA A 1 744 ? -25.798 8.023 25.369 1.00 91.81 744 ALA A C 1
ATOM 5929 O O . ALA A 1 744 ? -26.273 8.771 26.212 1.00 91.81 744 ALA A O 1
ATOM 5930 N N . GLY A 1 745 ? -26.154 8.092 24.083 1.00 87.06 745 GLY A N 1
ATOM 5931 C CA . GLY A 1 745 ? -27.110 9.078 23.561 1.00 87.06 745 GLY A CA 1
ATOM 5932 C C . GLY A 1 745 ? -26.494 10.385 23.047 1.00 87.06 745 GLY A C 1
ATOM 5933 O O . GLY A 1 745 ? -27.174 11.121 22.344 1.00 87.06 745 GLY A O 1
ATOM 5934 N N . THR A 1 746 ? -25.204 10.647 23.291 1.00 90.88 746 THR A N 1
ATOM 5935 C CA . THR A 1 746 ? -24.518 11.851 22.765 1.00 90.88 746 THR A CA 1
ATOM 5936 C C . THR A 1 746 ? -24.003 11.689 21.327 1.00 90.88 746 THR A C 1
ATOM 5938 O O . THR A 1 746 ? -23.661 12.673 20.676 1.00 90.88 746 THR A O 1
ATOM 5941 N N . GLY A 1 747 ? -23.902 10.448 20.832 1.00 89.94 747 GLY A N 1
ATOM 5942 C CA . GLY A 1 747 ? -23.257 10.107 19.555 1.00 89.94 747 GLY A CA 1
ATOM 5943 C C . GLY A 1 747 ? -21.722 10.049 19.610 1.00 89.94 747 GLY A C 1
ATOM 5944 O O . GLY A 1 747 ? -21.101 9.591 18.652 1.00 89.94 747 GLY A O 1
ATOM 5945 N N . ALA A 1 748 ? -21.108 10.452 20.727 1.00 94.94 748 ALA A N 1
ATOM 5946 C CA . ALA A 1 748 ? -19.665 10.417 20.924 1.00 94.94 748 ALA A CA 1
ATOM 5947 C C . ALA A 1 748 ? -19.163 9.034 21.370 1.00 94.94 748 ALA A C 1
ATOM 5949 O O . ALA A 1 748 ? -19.875 8.273 22.030 1.00 94.94 748 ALA A O 1
ATOM 5950 N N . ARG A 1 749 ? -17.902 8.724 21.053 1.00 96.00 749 ARG A N 1
ATOM 5951 C CA . ARG A 1 749 ? -17.208 7.523 21.540 1.00 96.00 749 ARG A CA 1
ATOM 5952 C C . ARG A 1 749 ? -15.859 7.855 22.149 1.00 96.00 749 ARG A C 1
ATOM 5954 O O . ARG A 1 749 ? -15.098 8.652 21.601 1.00 96.00 749 ARG A O 1
ATOM 5961 N N . LEU A 1 750 ? -15.541 7.178 23.248 1.00 96.69 750 LEU A N 1
ATOM 5962 C CA . LEU A 1 750 ? -14.262 7.263 23.936 1.00 96.69 750 LEU A CA 1
ATOM 5963 C C . LEU A 1 750 ? -13.603 5.887 24.018 1.00 96.69 750 LEU A C 1
ATOM 5965 O O . LEU A 1 750 ? -14.209 4.924 24.486 1.00 96.69 750 LEU A O 1
ATOM 5969 N N . LYS A 1 751 ? -12.333 5.804 23.619 1.00 96.31 751 LYS A N 1
ATOM 5970 C CA . LYS A 1 751 ? -11.491 4.614 23.768 1.00 96.31 751 LYS A CA 1
ATOM 5971 C C . LYS A 1 751 ? -10.326 4.895 24.710 1.00 96.31 751 LYS A C 1
ATOM 5973 O O . LYS A 1 751 ? -9.478 5.743 24.447 1.00 96.31 751 LYS A O 1
ATOM 5978 N N . VAL A 1 752 ? -10.251 4.137 25.798 1.00 96.38 752 VAL A N 1
ATOM 5979 C CA . VAL A 1 752 ? -9.087 4.122 26.689 1.00 96.38 752 VAL A CA 1
ATOM 5980 C C . VAL A 1 752 ? -8.131 3.034 26.225 1.00 96.38 752 VAL A C 1
ATOM 5982 O O . VAL A 1 752 ? -8.547 1.907 25.961 1.00 96.38 752 VAL A O 1
ATOM 5985 N N . THR A 1 753 ? -6.841 3.347 26.165 1.00 95.06 753 THR A N 1
ATOM 5986 C CA . THR A 1 753 ? -5.786 2.424 25.738 1.00 95.06 753 THR A CA 1
ATOM 5987 C C . THR A 1 753 ? -4.566 2.491 26.665 1.00 95.06 753 THR A C 1
ATOM 5989 O O . THR A 1 753 ? -4.432 3.374 27.517 1.00 95.06 753 THR A O 1
ATOM 5992 N N . SER A 1 754 ? -3.685 1.499 26.550 1.00 91.56 754 SER A N 1
ATOM 5993 C CA . SER A 1 754 ? -2.444 1.444 27.319 1.00 91.56 754 SER A CA 1
ATOM 5994 C C . SER A 1 754 ? -1.400 2.428 26.784 1.00 91.56 754 SER A C 1
ATOM 5996 O O . SER A 1 754 ? -1.379 2.753 25.599 1.00 91.56 754 SER A O 1
ATOM 5998 N N . GLY A 1 755 ? -0.465 2.843 27.642 1.00 82.94 755 GLY A N 1
ATOM 5999 C CA . GLY A 1 755 ? 0.656 3.701 27.241 1.00 82.94 755 GLY A CA 1
ATOM 6000 C C . GLY A 1 755 ? 1.564 3.118 26.144 1.00 82.94 755 GLY A C 1
ATOM 6001 O O . GLY A 1 755 ? 2.203 3.876 25.434 1.00 82.94 755 GLY A O 1
ATOM 6002 N N . ALA A 1 756 ? 1.622 1.794 25.964 1.00 84.38 756 ALA A N 1
ATOM 6003 C CA . ALA A 1 756 ? 2.393 1.191 24.869 1.00 84.38 756 ALA A CA 1
ATOM 6004 C C . ALA A 1 756 ? 1.625 1.209 23.538 1.00 84.38 756 ALA A C 1
ATOM 6006 O O . ALA A 1 756 ? 2.210 1.358 22.467 1.00 84.38 756 ALA A O 1
ATOM 6007 N N . GLU A 1 757 ? 0.307 1.037 23.598 1.00 89.25 757 GLU A N 1
ATOM 6008 C CA . GLU A 1 757 ? -0.554 1.018 22.418 1.00 89.25 757 GLU A CA 1
ATOM 6009 C C . GLU A 1 757 ? -0.822 2.440 21.903 1.00 89.25 757 GLU A C 1
ATOM 6011 O O . GLU A 1 757 ? -0.756 2.652 20.695 1.00 89.25 757 GLU A O 1
ATOM 6016 N N . ILE A 1 758 ? -0.991 3.439 22.781 1.00 90.44 758 ILE A N 1
ATOM 6017 C CA . ILE A 1 758 ? -1.183 4.841 22.367 1.00 90.44 758 ILE A CA 1
ATOM 6018 C C . ILE A 1 758 ? -0.023 5.356 21.499 1.00 90.44 758 ILE A C 1
ATOM 6020 O O . ILE A 1 758 ? -0.250 6.046 20.509 1.00 90.44 758 ILE A O 1
ATOM 6024 N N . HIS A 1 759 ? 1.218 4.950 21.787 1.00 86.50 759 HIS A N 1
ATOM 6025 C CA . HIS A 1 759 ? 2.385 5.327 20.979 1.00 86.50 759 HIS A CA 1
ATOM 6026 C C . HIS A 1 759 ? 2.355 4.730 19.572 1.00 86.50 759 HIS A C 1
ATOM 6028 O O . HIS A 1 759 ? 2.828 5.377 18.639 1.00 86.50 759 HIS A O 1
ATOM 6034 N N . LYS A 1 760 ? 1.775 3.534 19.407 1.00 88.75 760 LYS A N 1
ATOM 6035 C CA . LYS A 1 760 ? 1.553 2.911 18.092 1.00 88.75 760 LYS A CA 1
ATOM 6036 C C . LYS A 1 760 ? 0.414 3.598 17.339 1.00 88.75 760 LYS A C 1
ATOM 6038 O O . LYS A 1 760 ? 0.494 3.778 16.127 1.00 88.75 760 LYS A O 1
ATOM 6043 N N . LEU A 1 761 ? -0.630 4.002 18.061 1.00 91.75 761 LEU A N 1
ATOM 6044 C CA . LEU A 1 761 ? -1.804 4.647 17.479 1.00 91.75 761 LEU A CA 1
ATOM 6045 C C . LEU A 1 761 ? -1.564 6.114 17.101 1.00 91.75 761 LEU A C 1
ATOM 6047 O O . LEU A 1 761 ? -2.286 6.613 16.247 1.00 91.75 761 LEU A O 1
ATOM 6051 N N . TRP A 1 762 ? -0.558 6.798 17.660 1.00 92.19 762 TRP A N 1
ATOM 6052 C CA . TRP A 1 762 ? -0.332 8.237 17.431 1.00 92.19 762 TRP A CA 1
ATOM 6053 C C . TRP A 1 762 ? -0.307 8.635 15.949 1.00 92.19 762 TRP A C 1
ATOM 6055 O O . TRP A 1 762 ? -0.901 9.644 15.579 1.00 92.19 762 TRP A O 1
ATOM 6065 N N . ASN A 1 763 ? 0.325 7.822 15.098 1.00 88.31 763 ASN A N 1
ATOM 6066 C CA . ASN A 1 763 ? 0.438 8.072 13.654 1.00 88.31 763 ASN A CA 1
ATOM 6067 C C . ASN A 1 763 ? -0.664 7.377 12.830 1.00 88.31 763 ASN A C 1
ATOM 6069 O O . ASN A 1 763 ? -0.652 7.441 11.605 1.00 88.31 763 ASN A O 1
ATOM 6073 N N . SER A 1 764 ? -1.592 6.668 13.480 1.00 91.25 764 SER A N 1
ATOM 6074 C CA . SER A 1 764 ? -2.694 5.980 12.802 1.00 91.25 764 SER A CA 1
ATOM 6075 C C . SER A 1 764 ? -3.821 6.958 12.454 1.00 91.25 764 SER A C 1
ATOM 6077 O O . SER A 1 764 ? -4.063 7.946 13.162 1.00 91.25 764 SER A O 1
ATOM 6079 N N . THR A 1 765 ? -4.548 6.663 11.377 1.00 91.19 765 THR A N 1
ATOM 6080 C CA . THR A 1 765 ? -5.799 7.359 11.058 1.00 91.19 765 THR A CA 1
ATOM 6081 C C . THR A 1 765 ? -6.868 7.021 12.096 1.00 91.19 765 THR A C 1
ATOM 6083 O O . THR A 1 765 ? -6.814 5.967 12.735 1.00 91.19 765 THR A O 1
ATOM 6086 N N . TRP A 1 766 ? -7.852 7.905 12.265 1.00 90.19 766 TRP A N 1
ATOM 6087 C CA . TRP A 1 766 ? -8.972 7.668 13.181 1.00 90.19 766 TRP A CA 1
ATOM 6088 C C . TRP A 1 766 ? -9.737 6.376 12.842 1.00 90.19 766 TRP A C 1
ATOM 6090 O O . TRP A 1 766 ? -10.038 5.596 13.743 1.00 90.19 766 TRP A O 1
ATOM 6100 N N . ASP A 1 767 ? -9.927 6.075 11.552 1.00 84.69 767 ASP A N 1
ATOM 6101 C CA . ASP A 1 767 ? -10.573 4.835 11.092 1.00 84.69 767 ASP A CA 1
ATOM 6102 C C . ASP A 1 767 ? -9.767 3.579 11.457 1.00 84.69 767 ASP A C 1
ATOM 6104 O O . ASP A 1 767 ? -10.320 2.570 11.905 1.00 84.69 767 ASP A O 1
ATOM 6108 N N . ALA A 1 768 ? -8.435 3.636 11.328 1.00 83.62 768 ALA A N 1
ATOM 6109 C CA . ALA A 1 768 ? -7.557 2.514 11.661 1.00 83.62 768 ALA A CA 1
ATOM 6110 C C . ALA A 1 768 ? -7.562 2.180 13.163 1.00 83.62 768 ALA A C 1
ATOM 6112 O O . ALA A 1 768 ? -7.272 1.044 13.546 1.00 83.62 768 ALA A O 1
ATOM 6113 N N . MET A 1 769 ? -7.923 3.139 14.021 1.00 85.38 769 MET A N 1
ATOM 6114 C CA . MET A 1 769 ? -7.992 2.940 15.471 1.00 85.38 769 MET A CA 1
ATOM 6115 C C . MET A 1 769 ? -9.220 2.138 15.922 1.00 85.38 769 MET A C 1
ATOM 6117 O O . MET A 1 769 ? -9.229 1.700 17.079 1.00 85.38 769 MET A O 1
ATOM 6121 N N . LYS A 1 770 ? -10.203 1.901 15.034 1.00 76.50 770 LYS A N 1
ATOM 6122 C CA . LYS A 1 770 ? -11.424 1.105 15.284 1.00 76.50 770 LYS A CA 1
ATOM 6123 C C . LYS A 1 770 ? -12.124 1.515 16.590 1.00 76.50 770 LYS A C 1
ATOM 6125 O O . LYS A 1 770 ? -12.130 0.742 17.555 1.00 76.50 770 LYS A O 1
ATOM 6130 N N . ILE A 1 771 ? -12.602 2.759 16.643 1.00 74.81 771 ILE A N 1
ATOM 6131 C CA . ILE A 1 771 ? -13.257 3.376 17.815 1.00 74.81 771 ILE A CA 1
ATOM 6132 C C . ILE A 1 771 ? -14.772 3.159 17.765 1.00 74.81 771 ILE A C 1
ATOM 6134 O O . ILE A 1 771 ? -15.355 3.246 16.666 1.00 74.81 771 ILE A O 1
#

pLDDT: mean 84.37, std 14.9, range [29.73, 98.38]

InterPro domains:
  IPR003819 TauD/TfdA-like domain [PF02668] (7-264)
  IPR032675 Leucine-rich repeat domain superfamily [G3DSA:3.80.10.10] (456-680)
  IPR042098 Glutarate 2-hydroxylase superfamily [G3DSA:3.60.130.10] (1-286)
  IPR051178 TfdA dioxygenase [PTHR43779] (2-264)

Sequence (771 aa):
MSLTILRLHPTFAAEIRGVDFSQPLTDEVLDEIRAAIAKVYGVLVFPATGLNDDSHVAFARHFGELEARKDTGATSRMSSPELTDQGNIDANGNIIGSNDPRAQISKGNTLFHVDSSFNSRRASYSILLAHEIPPSNGGGNTDFADTRAAWDDLPESWKQELLEKDYVAGHSFWHSRKKACPEFFAKLEPENHPMSKHKIAQLHEASGRMNLFVPSHCHHIEGLEAGEGREKLEFLYRHSTQDKFVVSVPWKEVGDLVMWDNTSFSMGNRSSSSTKRRTRAAPKKPVKPQRPVVKMEPRTFSSLPNEVIVLIAKEAIAEGGHRHLRSFCCTNRRNFELSQRELYRYMVIHHELQLLFLVRSLIENPSLRGMIRTFIARANQWHGRQRDSDPSVRDWHNISVDESKLSQLDRQLLILSRAHCTQKSVDNIQCVFGLLLFFINQVEHVTIEVDWYWPVLDSFLAAGLACSTPLPADDSTDVNLYSALLPTLKTLSLSTKFYLRKELRLIQARPFHPFNALTASTNLRVFVFDGDMDKWGDLDDIESPMKLTFTSVKLTASHCSASSLCKFLRHCPDLQRLEVAPQGYAADYGKEENINAVLPKYCPQLQELSLRLGGTSRNFFRSEERTLSCLPQMVNLKELRIEVNSFLVRNTHLNMLILPNKLPEQLEKLFLDASMALGPFPALGGRMTARSPEARTYKRAVDSMIQDLCRAREDQLLQLNTIIVGAKYVKPVLWTKNANKTLAGTGARLKVTSGAEIHKLWNSTWDAMKI

Secondary structure (DSSP, 8-state):
-PPEEEESSSSS-EEEE---TTSPPPHHHHHHHHHIIIIIISEEEETT----HHHHHHHHHTT---PPPPP-SS----SSTT-EE--SB-TTSPBPPTTSHHHHHHGGGGS-B-TTTTSSS--SEEEEEEEE---TTS---EEEEEHHHHHHHS-HHHHHHHHHH--EEEE-HHHHHHHH-TTTTTT--GGGS--EEEESEEEETTTTEEEE---TTEEEETTS-HHHHHHHHHHHHHHHTSGGGEEEE---STT-EEEEETTTEEEE--S----EEEEEEE------------------GGGS-HHHHHHHHHHHHHHHHHHHHHHHHTT-HHHHHHHHHHHHHEEEE-SHHHHHHHHHHHHH-GGGGGG--EEEEEGGG----TTT--HHHHTGGG-----TT--HHHHHHHHHHHHH--S-HHHHHHHHHHHHHHHTTT-SEEEEEE-S--HHHHHHHHHHHHHHSPPPSS--TT------SSTT--EEEEEESS-------EETTEE--HHHHHH--TT--EEEEEE--S-GGGGTTS-TT-----SEEEEEETT--HHHHHHHHTT-TT--EEEEEE-S------SS--HHHHHHHH-TT--EEEE--TT-HHHHT-SSS-S---GGG-TT--EEEEEGGGG-SSGGGGGG---GGGS-TT--EEEEE-TTTT-S--TTS----TTSHHHHHHHHHHHHHHHHHHHHHHTTS---SEEEEEESS--HHHHHHHHHHHTTTTS-EEEEEEHHHHHHHTTS-TGGG--

Foldseek 3Di:
DDWDWAAQDPFAETETDDDQLVDDDDPVVLVNVVLNCQATHQKYKYPQNVDDLVSLVVVCVSVFAWDFAPCPVDDDCHPGRSKDWLAQADNVGHGPDCPDPVNLLSLLQQFWFFAQQQPQQGFFKKKKAAQDWDPPVQADWKKKFQQLVLLVPDDPVVVVCLVVVQKKFWFFSLQSSCVRRVVVCVVPDRVVDRTHIDTQWDQSVSNRTIGGRQTSRGQFIPPDDNVVRVVVSVVSSVSRPDPSRMGIDDDDDRGMMMMGGSVGMIIRGNDDGHGTMMMITHGHDDDDDDDDDDDDDPQDPVNDDPVVLLVVLVVLCVPPRPVSLVVQLVPDVSSVVSSLLVNQQAEEDDELVSLLVVLLCCQQPVVSLLSHAAYEYQCVNHDQPLVPDDVCLQCVLVDDGDNVPPDPLLVVLNPLLSVLHDNGSLLNSLSSVLSSLQSNLNYAHYAHAEADDHVSNQLSNLVSLLSVDDDDPDPDPPPPSQPQSRQNYAEYAYEYADEQDFDQRDRVHHTDGVVCNNQVHLNHAYYHYHYEYDQLCVLVPVPPPAARAYQEYAEEYAAYAQQSVLSVLQRYQNHAYYHYHHRHQHADPDAPDAPLVRCVPRHLNHAYDADHDVLNLQRRRVYPPSANQNQQSNQNHAYYHDEPSRHDPALVCLLVDLPLNRHHQAHAYEHYEPACSLPPPDPPPDDDDCPDPSVVVSQVSVLVNLVSVLVCLVVSSHNYAEEEYEYASDDFVVSQVVSVVSNPPSNHHYGYYYNVVSVVCSPPDPVVVVD